Protein AF-A0A536ASE6-F1 (afdb_monomer_lite)

Sequence (1223 aa):
MPQPWWRSAVFYQVYVRSFADSNDDGIGDLAGITSKLGYIRDLGVDAIWLTPFYPSPQKDHGYDVADYFGVNPEYGTLEDFDHLLGRAHDLRLKVLVDIVPNHTSDQHEWFQAAISSADDEYRARYHFADPKADGAPPNNWTSSFGGPAWSPEPNGKQWYLHLFAPEQPDLNWWHPEVPKEFERILKFWLDRGTDGFRIDVGSALFKRKDLADRPLVGDRITGAARFDSAFGIIDQPQLHDVYRSWRRIANEYQPDRVLVGEIFDPRRHAKYIVPDQLHMAFALIHTQWEAGQWRRSIEVMQEALRGPGAEPTWTLANHDVVRPVTRLGGGSLGRARARAALLLLLGLPGQVFLYQGEELGLEEVDVPDDKRQDPVFFHTNGRQPGRDGCRVPLPWRRGQPHAGFSAAEPWLPMPASWDGLAVDVQAGSAASMLGHFRRALAARRELGGRLPGRIEWLEVGPAVTAYRRGPLEVVCNFGRRQARLRMDGRLLMGSDPLVSSSHGRLHLPASSAAWLYPVARPFSPALTPAVAQGMSPFSPRYINRELSRLDFDERVLAMAEDPKLPLLERVRFLAIFSQNLDDFFQVRVAGLKEQVLAAVAVASPDGMSPLDQLKAIRSRVEGLVERQVGIYKRDILPALGQSGITIVRGEEVSKKELSQLHTVFREQIFPVLTPLAVDPGHPFPYMSHLSLNLAVIVRDPQRKQQRFARVKVPPVLPRFIPLIEGERYVPLEDVIALHLTALFAGMDIVTQSPFRVTRDGDLDDVDSDAEDLLAAIQTELRRRRRHARVVRLEVDPGMSAEVLELLTRELELQPPDIYQVDGLLDIGSLHFFSQLDRPDLKEEPWTPTTQPRLRGIAAEVPDLFAVLRAGDIIAHHPYDSFATSVEAFIDHASSDPEVLAIKQTLYRTSGNASPIVRALIRAAERGKQVVALVEIKARGDEQANIGWARALEEANVHVVYGLLGLKTHAKVTLVVRREGGHIQHYLHVGTGNYNPNTARIYEDVSLLSADSDLGADVTELFNLLTGYSRQSRYRKLLVAPTNLRSGITQLIEREAVVGGRIIIKVNNLIDQEIIDALYDASQSGAHIDLLVRSMCSLRPGVPGLSDRIRVRSIVGQFLEHSRIFSFGNAGRPEYYLGSSDLMPRNLDRRVEAVVPVTDPRLRVRLQQILDVSLADDVLAWDLGPDGAWHKVPTVRAINSHARFKELALESAHGNGLSGVPHI

Foldseek 3Di:
DDDAPAWAFEEEEDAQQFEFPDPQPQGHALVRLLVCLVVVLLLQGQEYEYEAQAQAPCLVYRLQHQDLLWGHVSHPTPVSVLSSCVSCVVSNYAYAYADRQFFHFCNHPLNVQLLVDVPGPSVLQFDKDAADPVLHAPADDAAPLGDHQWDARPVRGIIFGHNHDPRTTTTALVDVVSLVVVLVSLCSVVVSPHQEYEYPPLFANHFDPVQYYFDWDQDPPPRDTDGDPVPDRTNDLVSQVSQLVVLVSQVVDPPGHFYEYADEDLLCVLVACDPRGHQAYEYDQLFELFQVSVVVRLVSNCVSQVAPNHAYEYENDELFDFQQLARHPHDPLSLLLLLQVLLVRLVAGTYYYYYPCSLLSDGFDPFPLVLDSASSCVNVVNPDSGRVSSSHHAQAAAPAVQNNRRPDNHSTHDDNVCSCSHPVNQVVDCLGSNVSSSLSSVVSVVCVVPWDNDWAWDPQDRQKTWIDTPQKIKIFGSDQAKGKGQAQFAWPDKSDPPFHDDPRITTAGHSMMTIGGHDDPDDDPDDDPPPPVFDDPPFFQWDDQLVLQLLLLVLLLVCLVDPVAFLLVSLQSLLVSLVSVLVSLQFVLQLLVVCVVVVRQDADNRRHGSVRVLVVVLVSVQVVLVSSLCSVPPPNQVVLVVVLAHEDFLVRQDPVQLVVLVVCCVPPNVVPKDKQWDDPVGHDDDDDAFWKKKWWWKAQPVVRDITTIIITQDPVDQQWPATPPRSYTYGSVRSCVSCVCVVVPNIHTPDMWMKTWHFHDPVLDNPPPDPPVSVVVVVVVVVVDPDTATQAMETEPPDDPVVVVVCCVSRVHDPSRYHHRPDDPSSSSSNVVSPDPCPVRHDDQDDAFAQLLLPPVVPDDDDVVVSQVVHKDKDKFPNHACCSPVLSVLQSLLPDPQWAEKEWEADDEDPPDGSNLVSQLSSLLSPHAAEYAQACSHPPCNVVSVVSLVSCVVSVHHYAHWDPQFAAQWGKMWIWGDDPNDIWIKMKGKQDHSYNVLRSFATIMMMIHRDPQVNVQVVVVVCVGHHPDPDQDGPFKQKPQRCNVVVLLVLLLLQLAAAKEKEKEAQEADAPSNLQSQQSSVLRHYAYEYAHAGGGTRQACRPNGHVRYWYKYFDDRHHYRWIKIWICNVPPIKIKTWHADNDPCRHYRYTIIMGIDDPPVVVVVSVVLRVLSVPDQPRMWIQHNSRRIGRRHDDPNRDSVVVSSVQSVCSSVVNPPPDDDPD

Radius of gyration: 36.79 Å; chains: 1; bounding box: 86×88×112 Å

pLDDT: mean 88.11, std 14.67, range [24.47, 98.81]

Structure (mmCIF, N/CA/C/O backbone):
data_AF-A0A536ASE6-F1
#
_entry.id   AF-A0A536ASE6-F1
#
loop_
_atom_site.group_PDB
_atom_site.id
_atom_site.type_symbol
_atom_site.label_atom_id
_atom_site.label_alt_id
_atom_site.label_comp_id
_atom_site.label_asym_id
_atom_site.label_entity_id
_atom_site.label_seq_id
_atom_site.pdbx_PDB_ins_code
_atom_site.Cartn_x
_atom_site.Cartn_y
_atom_site.Cartn_z
_atom_site.occupancy
_atom_site.B_iso_or_equiv
_atom_site.auth_seq_id
_atom_site.auth_comp_id
_atom_site.auth_asym_id
_atom_site.auth_atom_id
_atom_site.pdbx_PDB_model_num
ATOM 1 N N . MET A 1 1 ? -24.847 -5.979 -2.369 1.00 33.22 1 MET A N 1
ATOM 2 C CA . MET A 1 1 ? -25.451 -4.910 -3.197 1.00 33.22 1 MET A CA 1
ATOM 3 C C . MET A 1 1 ? -25.182 -5.217 -4.666 1.00 33.22 1 MET A C 1
ATOM 5 O O . MET A 1 1 ? -24.164 -5.855 -4.923 1.00 33.22 1 MET A O 1
ATOM 9 N N . PRO A 1 2 ? -26.061 -4.835 -5.610 1.00 43.56 2 PRO A N 1
ATOM 10 C CA . PRO A 1 2 ? -25.761 -4.922 -7.041 1.00 43.56 2 PRO A CA 1
ATOM 11 C C . PRO A 1 2 ? -24.514 -4.091 -7.391 1.00 43.56 2 PRO A C 1
ATOM 13 O O . PRO A 1 2 ? -24.225 -3.090 -6.739 1.00 43.56 2 PRO A O 1
ATOM 16 N N . GLN A 1 3 ? -23.748 -4.539 -8.385 1.00 66.81 3 GLN A N 1
ATOM 17 C CA . GLN A 1 3 ? -22.557 -3.839 -8.876 1.00 66.81 3 GLN A CA 1
ATOM 18 C C . GLN A 1 3 ? -22.966 -2.491 -9.513 1.00 66.81 3 GLN A C 1
ATOM 20 O O . GLN A 1 3 ? -23.969 -2.475 -10.231 1.00 66.81 3 GLN A O 1
ATOM 25 N N . PRO A 1 4 ? -22.221 -1.382 -9.304 1.00 84.50 4 PRO A N 1
ATOM 26 C CA . PRO A 1 4 ? -22.523 -0.104 -9.954 1.00 84.50 4 PRO A CA 1
ATOM 27 C C . PRO A 1 4 ? -22.568 -0.245 -11.480 1.00 84.50 4 PRO A C 1
ATOM 29 O O . PRO A 1 4 ? -21.709 -0.921 -12.058 1.00 84.50 4 PRO A O 1
ATOM 32 N N . TRP A 1 5 ? -23.545 0.407 -12.124 1.00 89.00 5 TRP A N 1
ATOM 33 C CA . TRP A 1 5 ? -23.868 0.216 -13.550 1.00 89.00 5 TRP A CA 1
ATOM 34 C C . TRP A 1 5 ? -22.670 0.443 -14.477 1.00 89.00 5 TRP A C 1
ATOM 36 O O . TRP A 1 5 ? -22.518 -0.223 -15.496 1.00 89.00 5 TRP A O 1
ATOM 46 N N . TRP A 1 6 ? -21.787 1.359 -14.092 1.00 89.94 6 TRP A N 1
ATOM 47 C CA . TRP A 1 6 ? -20.685 1.825 -14.913 1.00 89.94 6 TRP A CA 1
ATOM 48 C C . TRP A 1 6 ? -19.453 0.921 -14.884 1.00 89.94 6 TRP A C 1
ATOM 50 O O . TRP A 1 6 ? -18.586 1.072 -15.736 1.00 89.94 6 TRP A O 1
ATOM 60 N N . ARG A 1 7 ? -19.331 -0.033 -13.947 1.00 86.06 7 ARG A N 1
ATOM 61 C CA . ARG A 1 7 ? -18.065 -0.770 -13.741 1.00 86.06 7 ARG A CA 1
ATOM 62 C C . ARG A 1 7 ? -17.598 -1.583 -14.946 1.00 86.06 7 ARG A C 1
ATOM 64 O O . ARG A 1 7 ? -16.398 -1.755 -15.115 1.00 86.06 7 ARG A O 1
ATOM 71 N N . SER A 1 8 ? -18.524 -2.068 -15.767 1.00 87.12 8 SER A N 1
ATOM 72 C CA . SER A 1 8 ? -18.218 -2.837 -16.983 1.00 87.12 8 SER A CA 1
ATOM 73 C C . SER A 1 8 ? -18.832 -2.237 -18.250 1.00 87.12 8 SER A C 1
ATOM 75 O O . SER A 1 8 ? -18.813 -2.884 -19.300 1.00 87.12 8 SER A O 1
ATOM 77 N N . ALA A 1 9 ? -19.352 -1.011 -18.138 1.00 92.56 9 ALA A N 1
ATOM 78 C CA . ALA A 1 9 ? -20.128 -0.357 -19.176 1.00 92.56 9 ALA A CA 1
ATOM 79 C C . ALA A 1 9 ? -19.292 -0.040 -20.421 1.00 92.56 9 ALA A C 1
ATOM 81 O O . ALA A 1 9 ? -18.088 0.242 -20.346 1.00 92.56 9 ALA A O 1
ATOM 82 N N . VAL A 1 10 ? -19.966 -0.065 -21.567 1.00 96.25 10 VAL A N 1
ATOM 83 C CA . VAL A 1 10 ? -19.456 0.433 -22.839 1.00 96.25 10 VAL A CA 1
ATOM 84 C C . VAL A 1 10 ? -20.114 1.773 -23.151 1.00 96.25 10 VAL A C 1
ATOM 86 O O . VAL A 1 10 ? -21.337 1.870 -23.249 1.00 96.25 10 VAL A O 1
ATOM 89 N N . PHE A 1 11 ? -19.288 2.796 -23.326 1.00 97.62 11 PHE A N 1
ATOM 90 C CA . PHE A 1 11 ? -19.679 4.159 -23.656 1.00 97.62 11 PHE A CA 1
ATOM 91 C C . PHE A 1 11 ? -19.468 4.416 -25.146 1.00 97.62 11 PHE A C 1
ATOM 93 O O . PHE A 1 11 ? -18.468 3.983 -25.722 1.00 97.62 11 PHE A O 1
ATOM 100 N N . TYR A 1 12 ? -20.388 5.149 -25.758 1.00 98.25 12 TYR A N 1
ATOM 101 C CA . TYR A 1 12 ? -20.308 5.576 -27.147 1.00 98.25 12 TYR A CA 1
ATOM 102 C C . TYR A 1 12 ? -20.241 7.097 -27.222 1.00 98.25 12 TYR A C 1
ATOM 104 O O . TYR A 1 12 ? -21.180 7.795 -26.840 1.00 98.25 12 TYR A O 1
ATOM 112 N N . GLN A 1 13 ? -19.114 7.618 -27.686 1.00 98.06 13 GLN A N 1
ATOM 113 C CA . GLN A 1 13 ? -18.929 9.043 -27.867 1.00 98.06 13 GLN A CA 1
ATOM 114 C C . GLN A 1 13 ? -19.616 9.518 -29.145 1.00 98.06 13 GLN A C 1
ATOM 116 O O . GLN A 1 13 ? -19.343 9.020 -30.239 1.00 98.06 13 GLN A O 1
ATOM 121 N N . VAL A 1 14 ? -20.447 10.540 -28.978 1.00 98.31 14 VAL A N 1
ATOM 122 C CA . VAL A 1 14 ? -21.184 11.236 -30.022 1.00 98.31 14 VAL A CA 1
ATOM 123 C C . VAL A 1 14 ? -20.582 12.628 -30.188 1.00 98.31 14 VAL A C 1
ATOM 125 O O . VAL A 1 14 ? -20.617 13.441 -29.265 1.00 98.31 14 VAL A O 1
ATOM 128 N N . TYR A 1 15 ? -20.037 12.894 -31.372 1.00 97.81 15 TYR A N 1
ATOM 129 C CA . TYR A 1 15 ? -19.645 14.234 -31.792 1.00 97.81 15 TYR A CA 1
ATOM 130 C C . TYR A 1 15 ? -20.871 14.910 -32.396 1.00 97.81 15 TYR A C 1
ATOM 132 O O . TYR A 1 15 ? -21.247 14.583 -33.526 1.00 97.81 15 TYR A O 1
ATOM 140 N N . VAL A 1 16 ? -21.518 15.791 -31.625 1.00 97.69 16 VAL A N 1
ATOM 141 C CA . VAL A 1 16 ? -22.874 16.306 -31.908 1.00 97.69 16 VAL A CA 1
ATOM 142 C C . VAL A 1 16 ? -22.997 16.793 -33.352 1.00 97.69 16 VAL A C 1
ATOM 144 O O . VAL A 1 16 ? -23.796 16.243 -34.110 1.00 97.69 16 VAL A O 1
ATOM 147 N N . ARG A 1 17 ? -22.077 17.672 -33.771 1.00 96.62 17 ARG A N 1
ATOM 148 C CA . ARG A 1 17 ? -22.006 18.280 -35.109 1.00 96.62 17 ARG A CA 1
ATOM 149 C C . ARG A 1 17 ? -21.955 17.288 -36.279 1.00 96.62 17 ARG A C 1
ATOM 151 O O . ARG A 1 17 ? -22.240 17.656 -37.412 1.00 96.62 17 ARG A O 1
ATOM 158 N N . SER A 1 18 ? -21.564 16.040 -36.036 1.00 97.50 18 SER A N 1
ATOM 159 C CA . SER A 1 18 ? -21.245 15.059 -37.085 1.00 97.50 18 SER A CA 1
ATOM 160 C C . SER A 1 18 ? -22.015 13.758 -36.971 1.00 97.50 18 SER A C 1
ATOM 162 O O . SER A 1 18 ? -21.782 12.830 -37.748 1.00 97.50 18 SER A O 1
ATOM 164 N N . PHE A 1 19 ? -22.899 13.635 -35.985 1.00 98.12 19 PHE A N 1
ATOM 165 C CA . PHE A 1 19 ? -23.589 12.379 -35.758 1.00 98.12 19 PHE A CA 1
ATOM 166 C C . PHE A 1 19 ? -24.800 12.217 -36.674 1.00 98.12 19 PHE A C 1
ATOM 168 O O . PHE A 1 19 ? -24.831 11.288 -37.479 1.00 98.12 19 PHE A O 1
ATOM 175 N N . ALA A 1 20 ? -25.782 13.111 -36.579 1.00 97.88 20 ALA A N 1
ATOM 176 C CA . ALA A 1 20 ? -26.955 13.130 -37.444 1.00 97.88 20 ALA A CA 1
ATOM 177 C C . ALA A 1 20 ? -27.585 14.525 -37.439 1.00 97.88 20 ALA A C 1
ATOM 179 O O . ALA A 1 20 ? -27.753 15.103 -36.369 1.00 97.88 20 ALA A O 1
ATOM 180 N N . ASP A 1 21 ? -27.938 15.008 -38.621 1.00 98.00 21 ASP A N 1
ATOM 181 C CA . ASP A 1 21 ? -28.637 16.270 -38.860 1.00 98.00 21 ASP A CA 1
ATOM 182 C C . ASP A 1 21 ? -30.141 15.972 -39.035 1.00 98.00 21 ASP A C 1
ATOM 184 O O . ASP A 1 21 ? -30.513 15.014 -39.725 1.00 98.00 21 ASP A O 1
ATOM 188 N N . SER A 1 22 ? -31.003 16.704 -38.322 1.00 97.12 22 SER A N 1
ATOM 189 C CA . SER A 1 22 ? -32.460 16.527 -38.385 1.00 97.12 22 SER A CA 1
ATOM 190 C C . SER A 1 22 ? -33.193 17.601 -39.184 1.00 97.12 22 SER A C 1
ATOM 192 O O . SER A 1 22 ? -34.360 17.388 -39.530 1.00 97.12 22 SER A O 1
ATOM 194 N N . ASN A 1 23 ? -32.540 18.730 -39.461 1.00 96.19 23 ASN A N 1
ATOM 195 C CA . ASN A 1 23 ? -33.134 19.906 -40.092 1.00 96.19 23 ASN A CA 1
ATOM 196 C C . ASN A 1 23 ? -32.559 20.190 -41.500 1.00 96.19 23 ASN A C 1
ATOM 198 O O . ASN A 1 23 ? -33.035 21.111 -42.166 1.00 96.19 23 ASN A O 1
ATOM 202 N N . ASP A 1 24 ? -31.611 19.363 -41.955 1.00 96.75 24 ASP A N 1
ATOM 203 C CA . ASP A 1 24 ? -30.935 19.422 -43.251 1.00 96.75 24 ASP A CA 1
ATOM 204 C C . ASP A 1 24 ? -30.101 20.707 -43.470 1.00 96.75 24 ASP A C 1
ATOM 206 O O . ASP A 1 24 ? -29.976 21.178 -44.605 1.00 96.75 24 ASP A O 1
ATOM 210 N N . ASP A 1 25 ? -29.519 21.289 -42.416 1.00 96.69 25 ASP A N 1
ATOM 211 C CA . ASP A 1 25 ? -28.651 22.476 -42.507 1.00 96.69 25 ASP A CA 1
ATOM 212 C C . ASP A 1 25 ? -27.150 22.164 -42.695 1.00 96.69 25 ASP A C 1
ATOM 214 O O . ASP A 1 25 ? -26.345 23.067 -42.942 1.00 96.69 25 ASP A O 1
ATOM 218 N N . GLY A 1 26 ? -26.775 20.883 -42.656 1.00 96.81 26 GLY A N 1
ATOM 219 C CA . GLY A 1 26 ? -25.403 20.398 -42.808 1.00 96.81 26 GLY A CA 1
ATOM 220 C C . GLY A 1 26 ? -24.666 20.208 -41.477 1.00 96.81 26 GLY A C 1
ATOM 221 O O . GLY A 1 26 ? -23.475 19.858 -41.483 1.00 96.81 26 GLY A O 1
ATOM 222 N N . ILE A 1 27 ? -25.344 20.406 -40.345 1.00 97.31 27 ILE A N 1
ATOM 223 C CA . ILE A 1 27 ? -24.813 20.337 -38.985 1.00 97.31 27 ILE A CA 1
ATOM 224 C C . ILE A 1 27 ? -25.643 19.336 -38.168 1.00 97.31 27 ILE A C 1
ATOM 226 O O . ILE A 1 27 ? -26.863 19.320 -38.185 1.00 97.31 27 ILE A O 1
ATOM 230 N N . GLY A 1 28 ? -24.969 18.443 -37.443 1.00 97.88 28 GLY A N 1
ATOM 231 C CA . GLY A 1 28 ? -25.650 17.503 -36.554 1.00 97.88 28 GLY A CA 1
ATOM 232 C C . GLY A 1 28 ? -26.186 18.174 -35.287 1.00 97.88 28 GLY A C 1
ATOM 233 O O . GLY A 1 28 ? -25.511 19.024 -34.708 1.00 97.88 28 GLY A O 1
ATOM 234 N N . ASP A 1 29 ? -27.359 17.738 -34.825 1.00 98.44 29 ASP A N 1
ATOM 235 C CA . ASP A 1 29 ? -28.115 18.377 -33.741 1.00 98.44 29 ASP A CA 1
ATOM 236 C C . ASP A 1 29 ? -28.687 17.352 -32.724 1.00 98.44 29 ASP A C 1
ATOM 238 O O . ASP A 1 29 ? -28.606 16.126 -32.905 1.00 98.44 29 ASP A O 1
ATOM 242 N N . LEU A 1 30 ? -29.256 17.833 -31.608 1.00 98.56 30 LEU A N 1
ATOM 243 C CA . LEU A 1 30 ? -29.790 16.969 -30.541 1.00 98.56 30 LEU A CA 1
ATOM 244 C C . LEU A 1 30 ? -31.005 16.133 -30.990 1.00 98.56 30 LEU A C 1
ATOM 246 O O . LEU A 1 30 ? -31.155 14.974 -30.576 1.00 98.56 30 LEU A O 1
ATOM 250 N N . ALA A 1 31 ? -31.866 16.663 -31.858 1.00 98.44 31 ALA A N 1
ATOM 251 C CA . ALA A 1 31 ? -33.011 15.928 -32.394 1.00 98.44 31 ALA A CA 1
ATOM 252 C C . ALA A 1 31 ? -32.559 14.817 -33.363 1.00 98.44 31 ALA A C 1
ATOM 254 O O . ALA A 1 31 ? -33.082 13.694 -33.335 1.00 98.44 31 ALA A O 1
ATOM 255 N N . GLY A 1 32 ? -31.507 15.074 -34.136 1.00 98.31 32 GLY A N 1
ATOM 256 C CA . GLY A 1 32 ? -30.816 14.134 -35.001 1.00 98.31 32 GLY A CA 1
ATOM 257 C C . GLY A 1 32 ? -30.250 12.973 -34.197 1.00 98.31 32 GLY A C 1
ATOM 258 O O . GLY A 1 32 ? -30.554 11.815 -34.505 1.00 98.31 32 GLY A O 1
ATOM 259 N N . ILE A 1 33 ? -29.535 13.253 -33.101 1.00 98.62 33 ILE A N 1
ATOM 260 C CA . ILE A 1 33 ? -29.068 12.220 -32.160 1.00 98.62 33 ILE A CA 1
ATOM 261 C C . ILE A 1 33 ? -30.246 11.404 -31.625 1.00 98.62 33 ILE A C 1
ATOM 263 O O . ILE A 1 33 ? -30.219 10.168 -31.683 1.00 98.62 33 ILE A O 1
ATOM 267 N N . THR A 1 34 ? -31.306 12.077 -31.171 1.00 98.69 34 THR A N 1
ATOM 268 C CA . THR A 1 34 ? -32.512 11.437 -30.627 1.00 98.69 34 THR A CA 1
ATOM 269 C C . THR A 1 34 ? -33.127 10.448 -31.621 1.00 98.69 34 THR A C 1
ATOM 271 O O . THR A 1 34 ? -33.456 9.314 -31.254 1.00 98.69 34 THR A O 1
ATOM 274 N N . SER A 1 35 ? -33.201 10.821 -32.904 1.00 97.88 35 SER A N 1
ATOM 275 C CA . SER A 1 35 ? -33.730 9.970 -33.980 1.00 97.88 35 SER A CA 1
ATOM 276 C C . SER A 1 35 ? -32.923 8.678 -34.194 1.00 97.88 35 SER A C 1
ATOM 278 O O . SER A 1 35 ? -33.458 7.670 -34.669 1.00 97.88 35 SER A O 1
ATOM 280 N N . LYS A 1 36 ? -31.638 8.675 -33.815 1.00 98.00 36 LYS A N 1
ATOM 281 C CA . LYS A 1 36 ? -30.707 7.553 -34.002 1.00 98.00 36 LYS A CA 1
ATOM 282 C C . LYS A 1 36 ? -30.393 6.790 -32.714 1.00 98.00 36 LYS A C 1
ATOM 284 O O . LYS A 1 36 ? -29.661 5.803 -32.776 1.00 98.00 36 LYS A O 1
ATOM 289 N N . LEU A 1 37 ? -30.983 7.126 -31.564 1.00 98.38 37 LEU A N 1
ATOM 290 C CA . LEU A 1 37 ? -30.761 6.371 -30.317 1.00 98.38 37 LEU A CA 1
ATOM 291 C C . LEU A 1 37 ? -31.118 4.878 -30.446 1.00 98.38 37 LEU A C 1
ATOM 293 O O . LEU A 1 37 ? -30.489 4.027 -29.818 1.00 98.38 37 LEU A O 1
ATOM 297 N N . GLY A 1 38 ? -32.076 4.532 -31.315 1.00 97.06 38 GLY A N 1
ATOM 298 C CA . GLY A 1 38 ? -32.379 3.136 -31.650 1.00 97.06 38 GLY A CA 1
ATOM 299 C C . GLY A 1 38 ? -31.190 2.392 -32.272 1.00 97.06 38 GLY A C 1
ATOM 300 O O . GLY A 1 38 ? -30.935 1.246 -31.910 1.00 97.06 38 GLY A O 1
ATOM 301 N N . TYR A 1 39 ? -30.419 3.057 -33.140 1.00 96.88 39 TYR A N 1
ATOM 302 C CA . TYR A 1 39 ? -29.191 2.504 -33.718 1.00 96.88 39 TYR A CA 1
ATOM 303 C C . TYR A 1 39 ? -28.119 2.269 -32.648 1.00 96.88 39 TYR A C 1
ATOM 305 O O . TYR A 1 39 ? -27.517 1.196 -32.624 1.00 96.88 39 TYR A O 1
ATOM 313 N N . ILE A 1 40 ? -27.928 3.230 -31.738 1.00 97.38 40 ILE A N 1
ATOM 314 C CA . ILE A 1 40 ? -26.958 3.126 -30.637 1.00 97.38 40 ILE A CA 1
ATOM 315 C C . ILE A 1 40 ? -27.329 1.973 -29.695 1.00 97.38 40 ILE A C 1
ATOM 317 O O . ILE A 1 40 ? -26.489 1.133 -29.375 1.00 97.38 40 ILE A O 1
ATOM 321 N N . ARG A 1 41 ? -28.606 1.857 -29.313 1.00 96.00 41 ARG A N 1
ATOM 322 C CA . ARG A 1 41 ? -29.107 0.705 -28.549 1.00 96.00 41 ARG A CA 1
ATOM 323 C C . ARG A 1 41 ? -28.798 -0.614 -29.262 1.00 96.00 41 ARG A C 1
ATOM 325 O O . ARG A 1 41 ? -28.340 -1.562 -28.629 1.00 96.00 41 ARG A O 1
ATOM 332 N N . ASP A 1 42 ? -29.032 -0.681 -30.573 1.00 94.50 42 ASP A N 1
ATOM 333 C CA . ASP A 1 42 ? -28.801 -1.889 -31.375 1.00 94.50 42 ASP A CA 1
ATOM 334 C C . ASP A 1 42 ? -27.313 -2.209 -31.579 1.00 94.50 42 ASP A C 1
ATOM 336 O O . ASP A 1 42 ? -26.967 -3.341 -31.924 1.00 94.50 42 ASP A O 1
ATOM 340 N N . LEU A 1 43 ? -26.419 -1.239 -31.372 1.00 95.69 43 LEU A N 1
ATOM 341 C CA . LEU A 1 43 ? -24.980 -1.483 -31.282 1.00 95.69 43 LEU A CA 1
ATOM 342 C C . LEU A 1 43 ? -24.635 -2.283 -30.014 1.00 95.69 43 LEU A C 1
ATOM 344 O O . LEU A 1 43 ? -23.729 -3.115 -30.048 1.00 95.69 43 LEU A O 1
ATOM 348 N N . GLY A 1 44 ? -25.408 -2.099 -28.939 1.00 94.38 44 GLY A N 1
ATOM 349 C CA . GLY A 1 44 ? -25.269 -2.828 -27.677 1.00 94.38 44 GLY A CA 1
ATOM 350 C C . GLY A 1 44 ? -24.391 -2.127 -26.641 1.00 94.38 44 GLY A C 1
ATOM 351 O O . GLY A 1 44 ? -23.769 -2.813 -25.833 1.00 94.38 44 GLY A O 1
ATOM 352 N N . VAL A 1 45 ? -24.318 -0.795 -26.690 1.00 96.62 45 VAL A N 1
ATOM 353 C CA . VAL A 1 45 ? -23.635 0.039 -25.686 1.00 96.62 45 VAL A CA 1
ATOM 354 C C . VAL A 1 45 ? -24.571 0.379 -24.522 1.00 96.62 45 VAL A C 1
ATOM 356 O O . VAL A 1 45 ? -25.789 0.254 -24.646 1.00 96.62 45 VAL A O 1
ATOM 359 N N . ASP A 1 46 ? -24.004 0.814 -23.399 1.00 96.31 46 ASP A N 1
ATOM 360 C CA . ASP A 1 46 ? -24.740 1.106 -22.162 1.00 96.31 46 ASP A CA 1
ATOM 361 C C . ASP A 1 46 ? -24.963 2.613 -21.951 1.00 96.31 46 ASP A C 1
ATOM 363 O O . ASP A 1 46 ? -25.894 3.025 -21.257 1.00 96.31 46 ASP A O 1
ATOM 367 N N . ALA A 1 47 ? -24.102 3.447 -22.538 1.00 97.56 47 ALA A N 1
ATOM 368 C CA . ALA A 1 47 ? -24.096 4.888 -22.328 1.00 97.56 47 ALA A CA 1
ATOM 369 C C . ALA A 1 47 ? -23.642 5.653 -23.574 1.00 97.56 47 ALA A C 1
ATOM 371 O O . ALA A 1 47 ? -22.843 5.146 -24.362 1.00 97.56 47 ALA A O 1
ATOM 372 N N . ILE A 1 48 ? -24.097 6.897 -23.706 1.00 98.19 48 ILE A N 1
ATOM 373 C CA . ILE A 1 48 ? -23.578 7.877 -24.659 1.00 98.19 48 ILE A CA 1
ATOM 374 C C . ILE A 1 48 ? -22.864 9.008 -23.925 1.00 98.19 48 ILE A C 1
ATOM 376 O O . ILE A 1 48 ? -23.283 9.417 -22.844 1.00 98.19 48 ILE A O 1
ATOM 380 N N . TRP A 1 49 ? -21.788 9.509 -24.521 1.00 96.88 49 TRP A N 1
ATOM 381 C CA . TRP A 1 49 ? -21.103 10.730 -24.104 1.00 96.88 49 TRP A CA 1
ATOM 382 C C . TRP A 1 49 ? -21.208 11.748 -25.238 1.00 96.88 49 TRP A C 1
ATOM 384 O O . TRP A 1 49 ? -20.728 11.485 -26.339 1.00 96.88 49 TRP A O 1
ATOM 394 N N . LEU A 1 50 ? -21.847 12.884 -24.969 1.00 98.12 50 LEU A N 1
ATOM 395 C CA . LEU A 1 50 ? -21.976 13.993 -25.912 1.00 98.12 50 LEU A CA 1
ATOM 396 C C . LEU A 1 50 ? -20.787 14.946 -25.760 1.00 98.12 50 LEU A C 1
ATOM 398 O O . LEU A 1 50 ? -20.478 15.340 -24.635 1.00 98.12 50 LEU A O 1
ATOM 402 N N . THR A 1 51 ? -20.148 15.335 -26.867 1.00 97.12 51 THR A N 1
ATOM 403 C CA . THR A 1 51 ? -19.228 16.490 -26.883 1.00 97.12 51 THR A CA 1
ATOM 404 C C . THR A 1 51 ? -19.958 17.784 -26.498 1.00 97.12 51 THR A C 1
ATOM 406 O O . THR A 1 51 ? -21.191 17.799 -26.537 1.00 97.12 51 THR A O 1
ATOM 409 N N . PRO A 1 52 ? -19.246 18.868 -26.130 1.00 96.75 52 PRO A N 1
ATOM 410 C CA . PRO A 1 52 ? -19.875 20.115 -25.717 1.00 96.75 52 PRO A CA 1
ATOM 411 C C . PRO A 1 52 ? -20.906 20.609 -26.736 1.00 96.75 52 PRO A C 1
ATOM 413 O O . PRO A 1 52 ? -20.632 20.695 -27.932 1.00 96.75 52 PRO A O 1
ATOM 416 N N . PHE A 1 53 ? -22.098 20.931 -26.244 1.00 97.19 53 PHE A N 1
ATOM 417 C CA . PHE A 1 53 ? -23.213 21.464 -27.034 1.00 97.19 53 PHE A CA 1
ATOM 418 C C . PHE A 1 53 ? -23.712 22.803 -26.481 1.00 97.19 53 PHE A C 1
ATOM 420 O O . PHE A 1 53 ? -24.815 23.243 -26.794 1.00 97.19 53 PHE A O 1
ATOM 427 N N . TYR A 1 54 ? -22.911 23.438 -25.631 1.00 97.56 54 TYR A N 1
ATOM 428 C CA . TYR A 1 54 ? -23.218 24.707 -24.989 1.00 97.56 54 TYR A CA 1
ATOM 429 C C . TYR A 1 54 ? -23.179 25.878 -25.983 1.00 97.56 54 TYR A C 1
ATOM 431 O O . TYR A 1 54 ? -22.476 25.796 -26.998 1.00 97.56 54 TYR A O 1
ATOM 439 N N . PRO A 1 55 ? -23.876 26.993 -25.697 1.00 98.31 55 PRO A N 1
ATOM 440 C CA . PRO A 1 55 ? -23.655 28.257 -26.380 1.00 98.31 55 PRO A CA 1
ATOM 441 C C . PRO A 1 55 ? -22.162 28.581 -26.465 1.00 98.31 55 PRO A C 1
ATOM 443 O O . PRO A 1 55 ? -21.447 28.634 -25.464 1.00 98.31 55 PRO A O 1
ATOM 446 N N . SER A 1 56 ? -21.696 28.748 -27.695 1.00 97.00 56 SER A N 1
ATOM 447 C CA . SER A 1 56 ? -20.290 28.856 -28.065 1.00 97.00 56 SER A CA 1
ATOM 448 C C . SER A 1 56 ? -20.199 29.557 -29.422 1.00 97.00 56 SER A C 1
ATOM 450 O O . SER A 1 56 ? -21.060 29.305 -30.275 1.00 97.00 56 SER A O 1
ATOM 452 N N . PRO A 1 57 ? -19.177 30.398 -29.660 1.00 95.88 57 PRO A N 1
ATOM 453 C CA . PRO A 1 57 ? -18.899 30.950 -30.980 1.00 95.88 57 PRO A CA 1
ATOM 454 C C . PRO A 1 57 ? -18.255 29.945 -31.952 1.00 95.88 57 PRO A C 1
ATOM 456 O O . PRO A 1 57 ? -17.911 30.335 -33.069 1.00 95.88 57 PRO A O 1
ATOM 459 N N . GLN A 1 58 ? -18.130 28.671 -31.557 1.00 93.94 58 GLN A N 1
ATOM 460 C CA . GLN A 1 58 ? -17.696 27.543 -32.386 1.00 93.94 58 GLN A CA 1
ATOM 461 C C . GLN A 1 58 ? -16.247 27.662 -32.893 1.00 93.94 58 GLN A C 1
ATOM 463 O O . GLN A 1 58 ? -15.911 27.125 -33.948 1.00 93.94 58 GLN A O 1
ATOM 468 N N . LYS A 1 59 ? -15.362 28.334 -32.147 1.00 93.69 59 LYS A N 1
ATOM 469 C CA . LYS A 1 59 ? -13.930 28.464 -32.480 1.00 93.69 59 LYS A CA 1
ATOM 470 C C . LYS A 1 59 ? -13.154 27.167 -32.287 1.00 93.69 59 LYS A C 1
ATOM 472 O O . LYS A 1 59 ? -12.224 26.899 -33.040 1.00 93.69 59 LYS A O 1
ATOM 477 N N . ASP A 1 60 ? -13.572 26.343 -31.333 1.00 93.12 60 ASP A N 1
ATOM 478 C CA . ASP A 1 60 ? -13.214 24.926 -31.254 1.00 93.12 60 ASP A CA 1
ATOM 479 C C . ASP A 1 60 ? -14.480 24.083 -31.076 1.00 93.12 60 ASP A C 1
ATOM 481 O O . ASP A 1 60 ? -14.561 23.201 -30.224 1.00 93.12 60 ASP A O 1
ATOM 485 N N . HIS A 1 61 ? -15.498 24.379 -31.888 1.00 91.81 61 HIS A N 1
ATOM 486 C CA . HIS A 1 61 ? -16.690 23.547 -32.056 1.00 91.81 61 HIS A CA 1
ATOM 487 C C . HIS A 1 61 ? -17.407 23.158 -30.746 1.00 91.81 61 HIS A C 1
ATOM 489 O O . HIS A 1 61 ? -17.808 22.005 -30.565 1.00 91.81 61 HIS A O 1
ATOM 495 N N . GLY A 1 62 ? -17.541 24.116 -29.823 1.00 91.56 62 GLY A N 1
ATOM 496 C CA . GLY A 1 62 ? -18.240 23.951 -28.548 1.00 91.56 62 GLY A CA 1
ATOM 497 C C . GLY A 1 62 ? -17.325 23.923 -27.323 1.00 91.56 62 GLY A C 1
ATOM 498 O O . GLY A 1 62 ? -17.826 24.069 -26.209 1.00 91.56 62 GLY A O 1
ATOM 499 N N . TYR A 1 63 ? -16.006 23.769 -27.497 1.00 95.31 63 TYR A N 1
ATOM 500 C CA . TYR A 1 63 ? -15.052 23.800 -26.379 1.00 95.31 63 TYR A CA 1
ATOM 501 C C . TYR A 1 63 ? -14.780 25.227 -25.869 1.00 95.31 63 TYR A C 1
ATOM 503 O O . TYR A 1 63 ? -14.476 25.432 -24.702 1.00 95.31 63 TYR A O 1
ATOM 511 N N . ASP A 1 64 ? -14.973 26.245 -26.699 1.00 96.12 64 ASP A N 1
ATOM 512 C CA . ASP A 1 64 ? -15.029 27.655 -26.317 1.00 96.12 64 ASP A CA 1
ATOM 513 C C . ASP A 1 64 ? -16.427 28.016 -25.773 1.00 96.12 64 ASP A C 1
ATOM 515 O O . ASP A 1 64 ? -17.265 28.570 -26.483 1.00 96.12 64 ASP A O 1
ATOM 519 N N . VAL A 1 65 ? -16.711 27.671 -24.512 1.00 98.06 65 VAL A N 1
ATOM 520 C CA . VAL A 1 65 ? -18.048 27.839 -23.905 1.00 98.06 65 VAL A CA 1
ATOM 521 C C . VAL A 1 65 ? -18.313 29.288 -23.480 1.00 98.06 65 VAL A C 1
ATOM 523 O O . VAL A 1 65 ? -17.625 29.827 -22.610 1.00 98.06 65 VAL A O 1
ATOM 526 N N . ALA A 1 66 ? -19.342 29.910 -24.057 1.00 98.00 66 ALA A N 1
ATOM 527 C CA . ALA A 1 66 ? -19.789 31.263 -23.716 1.00 98.00 66 ALA A CA 1
ATOM 528 C C . ALA A 1 66 ? -20.875 31.285 -22.624 1.00 98.00 66 ALA A C 1
ATOM 530 O O . ALA A 1 66 ? -20.930 32.241 -21.855 1.00 98.00 66 ALA A O 1
ATOM 531 N N . ASP A 1 67 ? -21.700 30.237 -22.528 1.00 97.69 67 ASP A N 1
ATOM 532 C CA . ASP A 1 67 ? -22.683 30.042 -21.452 1.00 97.69 67 ASP A CA 1
ATOM 533 C C . ASP A 1 67 ? -22.854 28.545 -21.151 1.00 97.69 67 ASP A C 1
ATOM 535 O O . ASP A 1 67 ? -23.147 27.755 -22.040 1.00 97.69 67 ASP A O 1
ATOM 539 N N . TYR A 1 68 ? -22.692 28.146 -19.890 1.00 97.81 68 TYR A N 1
ATOM 540 C CA . TYR A 1 68 ? -22.776 26.749 -19.447 1.00 97.81 68 TYR A CA 1
ATOM 541 C C . TYR A 1 68 ? -24.202 26.254 -19.150 1.00 97.81 68 TYR A C 1
ATOM 543 O O . TYR A 1 68 ? -24.388 25.059 -18.898 1.00 97.81 68 TYR A O 1
ATOM 551 N N . PHE A 1 69 ? -25.202 27.141 -19.129 1.00 97.50 69 PHE A N 1
ATOM 552 C CA . PHE A 1 69 ? -26.582 26.825 -18.729 1.00 97.50 69 PHE A CA 1
ATOM 553 C C . PHE A 1 69 ? -27.546 26.656 -19.910 1.00 97.50 69 PHE A C 1
ATOM 555 O O . PHE A 1 69 ? -28.716 26.321 -19.707 1.00 97.50 69 PHE A O 1
ATOM 562 N N . GLY A 1 70 ? -27.075 26.873 -21.137 1.00 97.06 70 GLY A N 1
ATOM 563 C CA . GLY A 1 70 ? -27.870 26.761 -22.356 1.00 97.06 70 GLY A CA 1
ATOM 564 C C . GLY A 1 70 ? -27.479 25.587 -23.253 1.00 97.06 70 GLY A C 1
ATOM 565 O O . GLY A 1 70 ? -26.533 24.846 -22.991 1.00 97.06 70 GLY A O 1
ATOM 566 N N . VAL A 1 71 ? -28.197 25.478 -24.370 1.00 98.19 71 VAL A N 1
ATOM 567 C CA . VAL A 1 71 ? -27.828 24.671 -25.544 1.00 98.19 71 VAL A CA 1
ATOM 568 C C . VAL A 1 71 ? -27.526 25.635 -26.687 1.00 98.19 71 VAL A C 1
ATOM 570 O O . VAL A 1 71 ? -28.194 26.662 -26.817 1.00 98.19 71 VAL A O 1
ATOM 573 N N . ASN A 1 72 ? -26.493 25.346 -27.476 1.00 98.00 72 ASN A N 1
ATOM 574 C CA . ASN A 1 72 ? -26.142 26.152 -28.634 1.00 98.00 72 ASN A CA 1
ATOM 575 C C . ASN A 1 72 ? -27.318 26.166 -29.622 1.00 98.00 72 ASN A C 1
ATOM 577 O O . ASN A 1 72 ? -27.797 25.085 -29.967 1.00 98.00 72 ASN A O 1
ATOM 581 N N . PRO A 1 73 ? -27.749 27.335 -30.125 1.00 96.50 73 PRO A N 1
ATOM 582 C CA . PRO A 1 73 ? -28.831 27.405 -31.102 1.00 96.50 73 PRO A CA 1
ATOM 583 C C . PRO A 1 73 ? -28.603 26.566 -32.369 1.00 96.50 73 PRO A C 1
ATOM 585 O O . PRO A 1 73 ? -29.583 26.131 -32.962 1.00 96.50 73 PRO A O 1
ATOM 588 N N . GLU A 1 74 ? -27.348 26.302 -32.760 1.00 94.75 74 GLU A N 1
ATOM 589 C CA . GLU A 1 74 ? -27.025 25.388 -33.874 1.00 94.75 74 GLU A CA 1
ATOM 590 C C . GLU A 1 74 ? -27.364 23.916 -33.572 1.00 94.75 74 GLU A C 1
ATOM 592 O O . GLU A 1 74 ? -27.541 23.128 -34.490 1.00 94.75 74 GLU A O 1
ATOM 597 N N . TYR A 1 75 ? -27.455 23.524 -32.297 1.00 97.56 75 TYR A N 1
ATOM 598 C CA . TYR A 1 75 ? -27.714 22.141 -31.876 1.00 97.56 75 TYR A CA 1
ATOM 599 C C . TYR A 1 75 ? -29.133 21.909 -31.344 1.00 97.56 75 TYR A C 1
ATOM 601 O O . TYR A 1 75 ? -29.537 20.755 -31.179 1.00 97.56 75 TYR A O 1
ATOM 609 N N . GLY A 1 76 ? -29.878 22.978 -31.058 1.00 97.06 76 GLY A N 1
ATOM 610 C CA . GLY A 1 76 ? -31.256 22.931 -30.574 1.00 97.06 76 GLY A CA 1
ATOM 611 C C . GLY A 1 76 ? -31.457 23.705 -29.274 1.00 97.06 76 GLY A C 1
ATOM 612 O O . GLY A 1 76 ? -30.849 24.748 -29.035 1.00 97.06 76 GLY A O 1
ATOM 613 N N . THR A 1 77 ? -32.352 23.204 -28.428 1.00 98.00 77 THR A N 1
ATOM 614 C CA . THR A 1 77 ? -32.793 23.867 -27.196 1.00 98.00 77 THR A CA 1
ATOM 615 C C . THR A 1 77 ? -32.625 22.978 -25.960 1.00 98.00 77 THR A C 1
ATOM 617 O O . THR A 1 77 ? -32.345 21.783 -26.052 1.00 98.00 77 THR A O 1
ATOM 620 N N . LEU A 1 78 ? -32.835 23.550 -24.767 1.00 98.06 78 LEU A N 1
ATOM 621 C CA . LEU A 1 78 ? -32.905 22.767 -23.525 1.00 98.06 78 LEU A CA 1
ATOM 622 C C . LEU A 1 78 ? -34.045 21.734 -23.548 1.00 98.06 78 LEU A C 1
ATOM 624 O O . LEU A 1 78 ? -33.896 20.667 -22.963 1.00 98.06 78 LEU A O 1
ATOM 628 N N . GLU A 1 79 ? -35.154 22.023 -24.235 1.00 98.12 79 GLU A N 1
ATOM 629 C CA . GLU A 1 79 ? -36.266 21.077 -24.388 1.00 98.12 79 GLU A CA 1
ATOM 630 C C . GLU A 1 79 ? -35.863 19.882 -25.263 1.00 98.12 79 GLU A C 1
ATOM 632 O O . GLU A 1 79 ? -36.169 18.737 -24.927 1.00 98.12 79 GLU A O 1
ATOM 637 N N . ASP A 1 80 ? -35.095 20.121 -26.330 1.00 98.50 80 ASP A N 1
ATOM 638 C CA . ASP A 1 80 ? -34.552 19.047 -27.169 1.00 98.50 80 ASP A CA 1
ATOM 639 C C . ASP A 1 80 ? -33.584 18.153 -26.385 1.00 98.50 80 ASP A C 1
ATOM 641 O O . ASP A 1 80 ? -33.599 16.929 -26.546 1.00 98.50 80 ASP A O 1
ATOM 645 N N . PHE A 1 81 ? -32.776 18.741 -25.493 1.00 98.56 81 PHE A N 1
ATOM 646 C CA . PHE A 1 81 ? -31.930 17.978 -24.576 1.00 98.56 81 PHE A CA 1
ATOM 647 C C . PHE A 1 81 ? -32.758 17.121 -23.610 1.00 98.56 81 PHE A C 1
ATOM 649 O O . PHE A 1 81 ? -32.480 15.929 -23.461 1.00 98.56 81 PHE A O 1
ATOM 656 N N . ASP A 1 82 ? -33.788 17.695 -22.981 1.00 98.31 82 ASP A N 1
ATOM 657 C CA . ASP A 1 82 ? -34.665 16.966 -22.059 1.00 98.31 82 ASP A CA 1
ATOM 658 C C . ASP A 1 82 ? -35.374 15.797 -22.788 1.00 98.31 82 ASP A C 1
ATOM 660 O O . ASP A 1 82 ? -35.476 14.687 -22.253 1.00 98.31 82 ASP A O 1
ATOM 664 N N . HIS A 1 83 ? -35.791 15.998 -24.045 1.00 98.44 83 HIS A N 1
ATOM 665 C CA . HIS A 1 83 ? -36.375 14.951 -24.888 1.00 98.44 83 HIS A CA 1
ATOM 666 C C . HIS A 1 83 ? -35.362 13.856 -25.264 1.00 98.44 83 HIS A C 1
ATOM 668 O O . HIS A 1 83 ? -35.679 12.664 -25.162 1.00 98.44 83 HIS A O 1
ATOM 674 N N . LEU A 1 84 ? -34.133 14.229 -25.640 1.00 98.56 84 LEU A N 1
ATOM 675 C CA . LEU A 1 84 ? -33.036 13.288 -25.888 1.00 98.56 84 LEU A CA 1
ATOM 676 C C . LEU A 1 84 ? -32.778 12.419 -24.656 1.00 98.56 84 LEU A C 1
ATOM 678 O O . LEU A 1 84 ? -32.702 11.192 -24.768 1.00 98.56 84 LEU A O 1
ATOM 682 N N . LEU A 1 85 ? -32.665 13.048 -23.484 1.00 98.31 85 LEU A N 1
ATOM 683 C CA . LEU A 1 85 ? -32.382 12.386 -22.217 1.00 98.31 85 LEU A CA 1
ATOM 684 C C . LEU A 1 85 ? -33.489 11.391 -21.851 1.00 98.31 85 LEU A C 1
ATOM 686 O O . LEU A 1 85 ? -33.205 10.215 -21.611 1.00 98.31 85 LEU A O 1
ATOM 690 N N . GLY A 1 86 ? -34.752 11.830 -21.896 1.00 98.12 86 GLY A N 1
ATOM 691 C CA . GLY A 1 86 ? -35.905 10.966 -21.641 1.00 98.12 86 GLY A CA 1
ATOM 692 C C . GLY A 1 86 ? -35.948 9.773 -22.597 1.00 98.12 86 GLY A C 1
ATOM 693 O O . GLY A 1 86 ? -36.086 8.623 -22.170 1.00 98.12 86 GLY A O 1
ATOM 694 N N . ARG A 1 87 ? -35.721 10.013 -23.895 1.00 98.38 87 ARG A N 1
ATOM 695 C CA . ARG A 1 87 ? -35.703 8.942 -24.895 1.00 98.38 87 ARG A CA 1
ATOM 696 C C . ARG A 1 87 ? -34.544 7.964 -24.697 1.00 98.38 87 ARG A C 1
ATOM 698 O O . ARG A 1 87 ? -34.718 6.762 -24.915 1.00 98.38 87 ARG A O 1
ATOM 705 N N . ALA A 1 88 ? -33.365 8.443 -24.310 1.00 98.44 88 ALA A N 1
ATOM 706 C CA . ALA A 1 88 ? -32.221 7.591 -24.006 1.00 98.44 88 ALA A CA 1
ATOM 707 C C . ALA A 1 88 ? -32.518 6.690 -22.798 1.00 98.44 88 ALA A C 1
ATOM 709 O O . ALA A 1 88 ? -32.307 5.475 -22.869 1.00 98.44 88 ALA A O 1
ATOM 710 N N . HIS A 1 89 ? -33.098 7.251 -21.733 1.00 98.00 89 HIS A N 1
ATOM 711 C CA . HIS A 1 89 ? -33.489 6.504 -20.535 1.00 98.00 89 HIS A CA 1
ATOM 712 C C . HIS A 1 89 ? -34.561 5.444 -20.819 1.00 98.00 89 HIS A C 1
ATOM 714 O O . HIS A 1 89 ? -34.418 4.314 -20.344 1.00 98.00 89 HIS A O 1
ATOM 720 N N . ASP A 1 90 ? -35.555 5.732 -21.668 1.00 97.75 90 ASP A N 1
ATOM 721 C CA . ASP A 1 90 ? -36.543 4.742 -22.142 1.00 97.75 90 ASP A CA 1
ATOM 722 C C . ASP A 1 90 ? -35.885 3.538 -22.832 1.00 97.75 90 ASP A C 1
ATOM 724 O O . ASP A 1 90 ? -36.349 2.396 -22.741 1.00 97.75 90 ASP A O 1
ATOM 728 N N . LEU A 1 91 ? -34.777 3.787 -23.531 1.00 97.69 91 LEU A N 1
ATOM 729 C CA . LEU A 1 91 ? -33.974 2.769 -24.203 1.00 97.69 91 LEU A CA 1
ATOM 730 C C . LEU A 1 91 ? -32.915 2.134 -23.289 1.00 97.69 91 LEU A C 1
ATOM 732 O O . LEU A 1 91 ? -32.168 1.270 -23.749 1.00 97.69 91 LEU A O 1
ATOM 736 N N . ARG A 1 92 ? -32.893 2.506 -22.001 1.00 96.19 92 ARG A N 1
ATOM 737 C CA . ARG A 1 92 ? -31.913 2.094 -20.981 1.00 96.19 92 ARG A CA 1
ATOM 738 C C . ARG A 1 92 ? -30.474 2.504 -21.298 1.00 96.19 92 ARG A C 1
ATOM 740 O O . ARG A 1 92 ? -29.542 1.830 -20.868 1.00 96.19 92 ARG A O 1
ATOM 747 N N . LEU A 1 93 ? -30.301 3.601 -22.026 1.00 97.56 93 LEU A N 1
ATOM 748 C CA . LEU A 1 93 ? -29.008 4.227 -22.276 1.00 97.56 93 LEU A CA 1
ATOM 749 C C . LEU A 1 93 ? -28.766 5.329 -21.249 1.00 97.56 93 LEU A C 1
ATOM 751 O O . LEU A 1 93 ? -29.673 6.099 -20.945 1.00 97.56 93 LEU A O 1
ATOM 755 N N . LYS A 1 94 ? -27.545 5.411 -20.725 1.00 98.06 94 LYS A N 1
ATOM 756 C CA . LYS A 1 94 ? -27.103 6.527 -19.877 1.00 98.06 94 LYS A CA 1
ATOM 757 C C . LYS A 1 94 ? -26.583 7.688 -20.717 1.00 98.06 94 LYS A C 1
ATOM 759 O O . LYS A 1 94 ? -26.040 7.445 -21.790 1.00 98.06 94 LYS A O 1
ATOM 764 N N . VAL A 1 95 ? -26.715 8.923 -20.237 1.00 98.25 95 VAL A N 1
ATOM 765 C CA . VAL A 1 95 ? -26.258 10.122 -20.964 1.00 98.25 95 VAL A CA 1
ATOM 766 C C . VAL A 1 95 ? -25.254 10.902 -20.124 1.00 98.25 95 VAL A C 1
ATOM 768 O O . VAL A 1 95 ? -25.577 11.371 -19.034 1.00 98.25 95 VAL A O 1
ATOM 771 N N . LEU A 1 96 ? -24.033 11.032 -20.640 1.00 98.19 96 LEU A N 1
ATOM 772 C CA . LEU A 1 96 ? -22.983 11.893 -20.102 1.00 98.19 96 LEU A CA 1
ATOM 773 C C . LEU A 1 96 ? -22.838 13.127 -20.990 1.00 98.19 96 LEU A C 1
ATOM 775 O O . LEU A 1 96 ? -22.843 13.014 -22.219 1.00 98.19 96 LEU A O 1
ATOM 779 N N . VAL A 1 97 ? -22.621 14.277 -20.362 1.00 97.12 97 VAL A N 1
ATOM 780 C CA . VAL A 1 97 ? -22.282 15.526 -21.057 1.00 97.12 97 VAL A CA 1
ATOM 781 C C . VAL A 1 97 ? -20.823 15.888 -20.792 1.00 97.12 97 VAL A C 1
ATOM 783 O O . VAL A 1 97 ? -20.265 15.545 -19.747 1.00 97.12 97 VAL A O 1
ATOM 786 N N . ASP A 1 98 ? -20.172 16.517 -21.758 1.00 96.00 98 ASP A N 1
ATOM 787 C CA . ASP A 1 98 ? -18.819 17.040 -21.589 1.00 96.00 98 ASP A CA 1
ATOM 788 C C . ASP A 1 98 ? -18.859 18.364 -20.825 1.00 96.00 98 ASP A C 1
ATOM 790 O O . ASP A 1 98 ? -19.719 19.184 -21.115 1.00 96.00 98 ASP A O 1
ATOM 794 N N . ILE A 1 99 ? -17.949 18.596 -19.883 1.00 96.62 99 ILE A N 1
ATOM 795 C CA . ILE A 1 99 ? -17.801 19.878 -19.190 1.00 96.62 99 ILE A CA 1
ATOM 796 C C . ILE A 1 99 ? -16.392 20.422 -19.400 1.00 96.62 99 ILE A C 1
ATOM 798 O O . ILE A 1 99 ? -15.422 19.672 -19.277 1.00 96.62 99 ILE A O 1
ATOM 802 N N . VAL A 1 100 ? -16.286 21.731 -19.662 1.00 96.88 100 VAL A N 1
ATOM 803 C CA . VAL A 1 100 ? -15.028 22.414 -20.015 1.00 96.88 100 VAL A CA 1
ATOM 804 C C . VAL A 1 100 ? -14.553 23.352 -18.900 1.00 96.88 100 VAL A C 1
ATOM 806 O O . VAL A 1 100 ? -14.794 24.543 -18.935 1.00 96.88 100 VAL A O 1
ATOM 809 N N . PRO A 1 101 ? -13.898 22.855 -17.843 1.00 96.94 101 PRO A N 1
ATOM 810 C CA . PRO A 1 101 ? -13.571 23.677 -16.677 1.00 96.94 101 PRO A CA 1
ATOM 811 C C . PRO A 1 101 ? -12.281 24.497 -16.756 1.00 96.94 101 PRO A C 1
ATOM 813 O O . PRO A 1 101 ? -12.046 25.337 -15.889 1.00 96.94 101 PRO A O 1
ATOM 816 N N . ASN A 1 102 ? -11.396 24.251 -17.725 1.00 97.00 102 ASN A N 1
ATOM 817 C CA . ASN A 1 102 ? -10.091 24.922 -17.749 1.00 97.00 102 ASN A CA 1
ATOM 818 C C . ASN A 1 102 ? -10.177 26.409 -18.125 1.00 97.00 102 ASN A C 1
ATOM 820 O O . ASN A 1 102 ? -9.398 27.221 -17.613 1.00 97.00 102 ASN A O 1
ATOM 824 N N . HIS A 1 103 ? -11.082 26.729 -19.041 1.00 97.69 103 HIS A N 1
ATOM 825 C CA . HIS A 1 103 ? -11.199 28.006 -19.730 1.00 97.69 103 HIS A CA 1
ATOM 826 C C . HIS A 1 103 ? -12.674 28.300 -20.033 1.00 97.69 103 HIS A C 1
ATOM 828 O O . HIS A 1 103 ? -13.535 27.441 -19.860 1.00 97.69 103 HIS A O 1
ATOM 834 N N . THR A 1 104 ? -12.965 29.517 -20.469 1.00 98.00 104 THR A N 1
ATOM 835 C CA . THR A 1 104 ? -14.252 29.896 -21.078 1.00 98.00 104 THR A CA 1
ATOM 836 C C . THR A 1 104 ? -13.996 30.377 -22.505 1.00 98.00 104 THR A C 1
ATOM 838 O O . THR A 1 104 ? -12.847 30.412 -22.938 1.00 98.00 104 THR A O 1
ATOM 841 N N . SER A 1 105 ? -15.039 30.739 -23.249 1.00 97.88 105 SER A N 1
ATOM 842 C CA . SER A 1 105 ? -14.888 31.551 -24.459 1.00 97.88 105 SER A CA 1
ATOM 843 C C . SER A 1 105 ? -14.427 32.963 -24.103 1.00 97.88 105 SER A C 1
ATOM 845 O O . SER A 1 105 ? -14.850 33.532 -23.095 1.00 97.88 105 SER A O 1
ATOM 847 N N . ASP A 1 106 ? -13.660 33.592 -24.987 1.00 96.62 106 ASP A N 1
ATOM 848 C CA . ASP A 1 106 ? -13.409 35.030 -24.939 1.00 96.62 106 ASP A CA 1
ATOM 849 C C . ASP A 1 106 ? -14.702 35.864 -24.985 1.00 96.62 106 ASP A C 1
ATOM 851 O O . ASP A 1 106 ? -14.726 36.981 -24.481 1.00 96.62 106 ASP A O 1
ATOM 855 N N .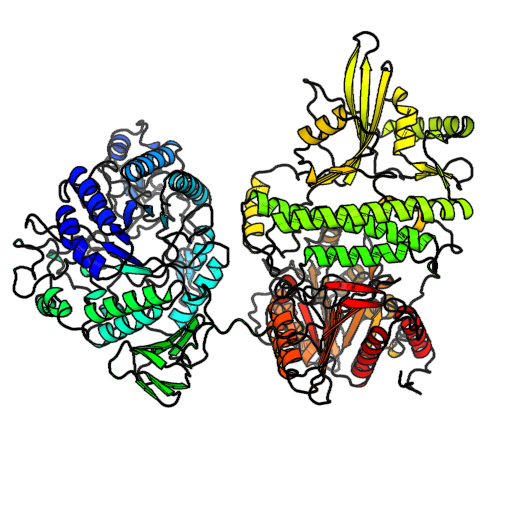 GLN A 1 107 ? -15.807 35.333 -25.508 1.00 97.25 107 GLN A N 1
ATOM 856 C CA . GLN A 1 107 ? -17.122 35.986 -25.501 1.00 97.25 107 GLN A CA 1
ATOM 857 C C . GLN A 1 107 ? -17.917 35.770 -24.206 1.00 97.25 107 GLN A C 1
ATOM 859 O O . GLN A 1 107 ? -18.992 36.348 -24.050 1.00 97.25 107 GLN A O 1
ATOM 864 N N . HIS A 1 108 ? -17.410 34.970 -23.265 1.00 97.94 108 HIS A N 1
ATOM 865 C CA . HIS A 1 108 ? -18.058 34.762 -21.974 1.00 97.94 108 HIS A CA 1
ATOM 866 C C . HIS A 1 108 ? -18.146 36.085 -21.197 1.00 97.94 108 HIS A C 1
ATOM 868 O O . HIS A 1 108 ? -17.173 36.844 -21.133 1.00 97.94 108 HIS A O 1
ATOM 874 N N . GLU A 1 109 ? -19.283 36.337 -20.537 1.00 96.31 109 GLU A N 1
ATOM 875 C CA . GLU A 1 109 ? -19.558 37.596 -19.821 1.00 96.31 109 GLU A CA 1
ATOM 876 C C . GLU A 1 109 ? -18.422 38.001 -18.869 1.00 96.31 109 GLU A C 1
ATOM 878 O O . GLU A 1 109 ? -17.973 39.147 -18.869 1.00 96.31 109 GLU A O 1
ATOM 883 N N . TRP A 1 110 ? -17.887 37.035 -18.117 1.00 96.88 110 TRP A N 1
ATOM 884 C CA . TRP A 1 110 ? -16.767 37.268 -17.212 1.00 96.88 110 TRP A CA 1
ATOM 885 C C . TRP A 1 110 ? -15.504 37.760 -17.916 1.00 96.88 110 TRP A C 1
ATOM 887 O O . TRP A 1 110 ? -14.826 38.632 -17.381 1.00 96.88 110 TRP A O 1
ATOM 897 N N . PHE A 1 111 ? -15.153 37.199 -19.076 1.00 97.06 111 PHE A N 1
ATOM 898 C CA . PHE A 1 111 ? -13.930 37.605 -19.767 1.00 97.06 111 PHE A CA 1
ATOM 899 C C . PHE A 1 111 ? -14.101 38.968 -20.441 1.00 97.06 111 PHE A C 1
ATOM 901 O O . PHE A 1 111 ? -13.217 39.819 -20.348 1.00 97.06 111 PHE A O 1
ATOM 908 N N . GLN A 1 112 ? -15.270 39.215 -21.037 1.00 96.56 112 GLN A N 1
ATOM 909 C CA . GLN A 1 112 ? -15.604 40.512 -21.622 1.00 96.56 112 GLN A CA 1
ATOM 910 C C . GLN A 1 112 ? -15.566 41.637 -20.577 1.00 96.56 112 GLN A C 1
ATOM 912 O O . GLN A 1 112 ? -14.979 42.689 -20.834 1.00 96.56 112 GLN A O 1
ATOM 917 N N . ALA A 1 113 ? -16.095 41.418 -19.367 1.00 94.62 113 ALA A N 1
ATOM 918 C CA . ALA A 1 113 ? -15.974 42.422 -18.309 1.00 94.62 113 ALA A CA 1
ATOM 919 C C . ALA A 1 113 ? -14.516 42.570 -17.835 1.00 94.62 113 ALA A C 1
ATOM 921 O O . ALA A 1 113 ? -14.004 43.691 -17.780 1.00 94.62 113 ALA A O 1
ATOM 922 N N . ALA A 1 114 ? -13.814 41.448 -17.614 1.00 94.50 114 ALA A N 1
ATOM 923 C CA . ALA A 1 114 ? -12.412 41.418 -17.193 1.00 94.50 114 ALA A CA 1
ATOM 924 C C . ALA A 1 114 ? -11.468 42.188 -18.130 1.00 94.50 114 ALA A C 1
ATOM 926 O O . ALA A 1 114 ? -10.499 42.791 -17.663 1.00 94.50 114 ALA A O 1
ATOM 927 N N . ILE A 1 115 ? -11.723 42.156 -19.443 1.00 92.56 115 ILE A N 1
ATOM 928 C CA . ILE A 1 115 ? -10.904 42.844 -20.448 1.00 92.56 115 ILE A CA 1
ATOM 929 C C . ILE A 1 115 ? -11.347 44.294 -20.688 1.00 92.56 115 ILE A C 1
ATOM 931 O O . ILE A 1 115 ? -10.541 45.119 -21.120 1.00 92.56 115 ILE A O 1
ATOM 935 N N . SER A 1 116 ? -12.605 44.627 -20.373 1.00 89.44 116 SER A N 1
ATOM 936 C CA . SER A 1 116 ? -13.145 45.986 -20.507 1.00 89.44 116 SER A CA 1
ATOM 937 C C . SER A 1 116 ? -12.593 46.964 -19.461 1.00 89.44 116 SER A C 1
ATOM 939 O O . SER A 1 116 ? -12.430 48.149 -19.757 1.00 89.44 116 SER A O 1
ATOM 941 N N . SER A 1 117 ? -12.265 46.481 -18.255 1.00 86.88 117 SER A N 1
ATOM 942 C CA . SER A 1 117 ? -11.728 47.290 -17.158 1.00 86.88 117 SER A CA 1
ATOM 943 C C . SER A 1 117 ? -10.750 46.498 -16.289 1.00 86.88 117 SER A C 1
ATOM 945 O O . SER A 1 117 ? -11.023 45.373 -15.879 1.00 86.88 117 SER A O 1
ATOM 947 N N . ALA A 1 118 ? -9.615 47.120 -15.950 1.00 83.06 118 ALA A N 1
ATOM 948 C CA . ALA A 1 118 ? -8.614 46.528 -15.061 1.00 83.06 118 ALA A CA 1
ATOM 949 C C . ALA A 1 118 ? -9.100 46.391 -13.600 1.00 83.06 118 ALA A C 1
ATOM 951 O O . ALA A 1 118 ? -8.543 45.598 -12.846 1.00 83.06 118 ALA A O 1
ATOM 952 N N . ASP A 1 119 ? -10.138 47.143 -13.223 1.00 85.81 119 ASP A N 1
ATOM 953 C CA . ASP A 1 119 ? -10.711 47.163 -11.872 1.00 85.81 119 ASP A CA 1
ATOM 954 C C . ASP A 1 119 ? -11.972 46.283 -11.743 1.00 85.81 119 ASP A C 1
ATOM 956 O O . ASP A 1 119 ? -12.610 46.270 -10.691 1.00 85.81 119 ASP A O 1
ATOM 960 N N . ASP A 1 120 ? -12.363 45.569 -12.807 1.00 91.88 120 ASP A N 1
ATOM 961 C CA . ASP A 1 120 ? -13.552 44.711 -12.804 1.00 91.88 120 ASP A CA 1
ATOM 962 C C . ASP A 1 120 ? -13.376 43.479 -11.898 1.00 91.88 120 ASP A C 1
ATOM 964 O O . ASP A 1 120 ? -12.313 42.847 -11.864 1.00 91.88 120 ASP A O 1
ATOM 968 N N . GLU A 1 121 ? -14.434 43.092 -11.180 1.00 89.50 121 GLU A N 1
ATOM 969 C CA . GLU A 1 121 ? -14.392 41.960 -10.248 1.00 89.50 121 GLU A CA 1
ATOM 970 C C . GLU A 1 121 ? -14.136 40.609 -10.939 1.00 89.50 121 GLU A C 1
ATOM 972 O O . GLU A 1 121 ? -13.604 39.678 -10.322 1.00 89.50 121 GLU A O 1
ATOM 977 N N . TYR A 1 122 ? -14.471 40.483 -12.227 1.00 94.31 122 TYR A N 1
ATOM 978 C CA . TYR A 1 122 ? -14.227 39.273 -13.004 1.00 94.31 122 TYR A CA 1
ATOM 979 C C . TYR A 1 122 ? -12.775 39.153 -13.462 1.00 94.31 122 TYR A C 1
ATOM 981 O O . TYR A 1 122 ? -12.338 38.045 -13.782 1.00 94.31 122 TYR A O 1
ATOM 989 N N . ARG A 1 123 ? -11.976 40.228 -13.407 1.00 94.75 123 ARG A N 1
ATOM 990 C CA . ARG A 1 123 ? -10.569 40.191 -13.835 1.00 94.75 123 ARG A CA 1
ATOM 991 C C . ARG A 1 123 ? -9.742 39.171 -13.063 1.00 94.75 123 ARG A C 1
ATOM 993 O O . ARG A 1 123 ? -8.965 38.431 -13.659 1.00 94.75 123 ARG A O 1
ATOM 1000 N N . ALA A 1 124 ? -9.963 39.060 -11.754 1.00 95.50 124 ALA A N 1
ATOM 1001 C CA . ALA A 1 124 ? -9.255 38.103 -10.904 1.00 95.50 124 ALA A CA 1
ATOM 1002 C C . ALA A 1 124 ? -9.617 36.629 -11.188 1.00 95.50 124 ALA A C 1
ATOM 1004 O O . ALA A 1 124 ? -8.913 35.727 -10.720 1.00 95.50 124 ALA A O 1
ATOM 1005 N N . ARG A 1 125 ? -10.693 36.372 -11.951 1.00 97.44 125 ARG A N 1
ATOM 1006 C CA . ARG A 1 125 ? -11.136 35.028 -12.360 1.00 97.44 125 ARG A CA 1
ATOM 1007 C C . ARG A 1 125 ? -10.362 34.482 -13.559 1.00 97.44 125 ARG A C 1
ATOM 1009 O O . ARG A 1 125 ? -10.518 33.304 -13.856 1.00 97.44 125 ARG A O 1
ATOM 1016 N N . TYR A 1 126 ? -9.498 35.281 -14.184 1.00 97.50 126 TYR A N 1
ATOM 1017 C CA . TYR A 1 126 ? -8.588 34.870 -15.257 1.00 97.50 126 TYR A CA 1
ATOM 1018 C C . TYR A 1 126 ? -7.137 35.198 -14.898 1.00 97.50 126 TYR A C 1
ATOM 1020 O O . TYR A 1 126 ? -6.851 35.915 -13.936 1.00 97.50 126 TYR A O 1
ATOM 1028 N N . HIS A 1 127 ? -6.198 34.644 -15.659 1.00 96.44 127 HIS A N 1
ATOM 1029 C CA . HIS A 1 127 ? -4.775 34.922 -15.492 1.00 96.44 127 HIS A CA 1
ATOM 1030 C C . HIS A 1 127 ? -4.332 36.082 -16.391 1.00 96.44 127 HIS A C 1
ATOM 1032 O O . HIS A 1 127 ? -4.188 35.900 -17.597 1.00 96.44 127 HIS A O 1
ATOM 1038 N N . PHE A 1 128 ? -4.053 37.237 -15.782 1.00 95.75 128 PHE A N 1
ATOM 1039 C CA . PHE A 1 128 ? -3.389 38.381 -16.416 1.00 95.75 128 PHE A CA 1
ATOM 1040 C C . PHE A 1 128 ? -1.990 38.579 -15.828 1.00 95.75 128 PHE A C 1
ATOM 1042 O O . PHE A 1 128 ? -1.795 38.409 -14.621 1.00 95.75 128 PHE A O 1
ATOM 1049 N N . ALA A 1 129 ? -1.018 38.942 -16.662 1.00 95.19 129 ALA A N 1
ATOM 1050 C CA . ALA A 1 129 ? 0.345 39.229 -16.230 1.00 95.19 129 ALA A CA 1
ATOM 1051 C C . ALA A 1 129 ? 1.011 40.298 -17.103 1.00 95.19 129 ALA A C 1
ATOM 1053 O O . ALA A 1 129 ? 0.699 40.447 -18.286 1.00 95.19 129 ALA A O 1
ATOM 1054 N N . ASP A 1 130 ? 1.950 41.034 -16.512 1.00 94.94 130 ASP A N 1
ATOM 1055 C CA . ASP A 1 130 ? 2.727 42.045 -17.227 1.00 94.94 130 ASP A CA 1
ATOM 1056 C C . ASP A 1 130 ? 3.691 41.392 -18.235 1.00 94.94 130 ASP A C 1
ATOM 1058 O O . ASP A 1 130 ? 4.208 40.298 -17.975 1.00 94.94 130 ASP A O 1
ATOM 1062 N N . PRO A 1 131 ? 3.969 42.047 -19.378 1.00 94.00 131 PRO A N 1
ATOM 1063 C CA . PRO A 1 131 ? 5.022 41.601 -20.284 1.00 94.00 131 PRO A CA 1
ATOM 1064 C C . PRO A 1 131 ? 6.392 41.575 -19.595 1.00 94.00 131 PRO A C 1
ATOM 1066 O O . PRO A 1 131 ? 6.648 42.288 -18.621 1.00 94.00 131 PRO A O 1
ATOM 1069 N N . LYS A 1 132 ? 7.330 40.818 -20.171 1.00 91.56 132 LYS A N 1
ATOM 1070 C CA . LYS A 1 132 ? 8.756 40.975 -19.855 1.00 91.56 132 LYS A CA 1
ATOM 1071 C C . LYS A 1 132 ? 9.233 42.380 -20.252 1.00 91.56 132 LYS A C 1
ATOM 1073 O O . LYS A 1 132 ? 8.593 43.080 -21.034 1.00 91.56 132 LYS A O 1
ATOM 1078 N N . ALA A 1 133 ? 10.384 42.803 -19.724 1.00 89.25 133 ALA A N 1
ATOM 1079 C CA . ALA A 1 133 ? 10.928 44.147 -19.963 1.00 89.25 133 ALA A CA 1
ATOM 1080 C C . ALA A 1 133 ? 11.162 44.479 -21.455 1.00 89.25 133 ALA A C 1
ATOM 1082 O O . ALA A 1 133 ? 11.213 45.648 -21.824 1.00 89.25 133 ALA A O 1
ATOM 1083 N N . ASP A 1 134 ? 11.301 43.460 -22.304 1.00 89.25 134 ASP A N 1
ATOM 1084 C CA . ASP A 1 134 ? 11.445 43.549 -23.760 1.00 89.25 134 ASP A CA 1
ATOM 1085 C C . ASP A 1 134 ? 10.104 43.489 -24.523 1.00 89.25 134 ASP A C 1
ATOM 1087 O O . ASP A 1 134 ? 10.096 43.456 -25.752 1.00 89.25 134 ASP A O 1
ATOM 1091 N N . GLY A 1 135 ? 8.970 43.481 -23.815 1.00 87.69 135 GLY A N 1
ATOM 1092 C CA . GLY A 1 135 ? 7.628 43.360 -24.388 1.00 87.69 135 GLY A CA 1
ATOM 1093 C C . GLY A 1 135 ? 7.211 41.925 -24.726 1.00 87.69 135 GLY A C 1
ATOM 1094 O O . GLY A 1 135 ? 6.109 41.725 -25.235 1.00 87.69 135 GLY A O 1
ATOM 1095 N N . ALA A 1 136 ? 8.062 40.927 -24.458 1.00 91.50 136 ALA A N 1
ATOM 1096 C CA . ALA A 1 136 ? 7.763 39.522 -24.721 1.00 91.50 136 ALA A CA 1
ATOM 1097 C C . ALA A 1 136 ? 6.724 38.948 -23.730 1.00 91.50 136 ALA A C 1
ATOM 1099 O O . ALA A 1 136 ? 6.484 39.542 -22.671 1.00 91.50 136 ALA A O 1
ATOM 1100 N N . PRO A 1 137 ? 6.131 37.772 -24.034 1.00 95.12 137 PRO A N 1
ATOM 1101 C CA . PRO A 1 137 ? 5.206 37.093 -23.133 1.00 95.12 137 PRO A CA 1
ATOM 1102 C C . PRO A 1 137 ? 5.748 36.915 -21.701 1.00 95.12 137 PRO A C 1
ATOM 1104 O O . PRO A 1 137 ? 6.959 36.719 -21.531 1.00 95.12 137 PRO A O 1
ATOM 1107 N N . PRO A 1 138 ? 4.869 36.903 -20.677 1.00 94.75 138 PRO A N 1
ATOM 1108 C CA . PRO A 1 138 ? 5.258 36.846 -19.263 1.00 94.75 138 PRO A CA 1
ATOM 1109 C C . PRO A 1 138 ? 6.185 35.676 -18.905 1.00 94.75 138 PRO A C 1
ATOM 1111 O O . PRO A 1 138 ? 7.102 35.821 -18.096 1.00 94.75 138 PRO A O 1
ATOM 1114 N N . ASN A 1 139 ? 5.991 34.517 -19.538 1.00 94.75 139 ASN A N 1
ATOM 1115 C CA . ASN A 1 139 ? 6.851 33.345 -19.401 1.00 94.75 139 ASN A CA 1
ATOM 1116 C C . ASN A 1 139 ? 6.928 32.549 -20.719 1.00 94.75 139 ASN A C 1
ATOM 1118 O O . ASN A 1 139 ? 6.292 32.880 -21.718 1.00 94.75 139 ASN A O 1
ATOM 1122 N N . ASN A 1 140 ? 7.740 31.497 -20.731 1.00 92.88 140 ASN A N 1
ATOM 1123 C CA . ASN A 1 140 ? 8.027 30.654 -21.889 1.00 92.88 140 ASN A CA 1
ATOM 1124 C C . ASN A 1 140 ? 7.008 29.519 -22.110 1.00 92.88 140 ASN A C 1
ATOM 1126 O O . ASN A 1 140 ? 7.336 28.525 -22.766 1.00 92.88 140 ASN A O 1
ATOM 1130 N N . TRP A 1 141 ? 5.802 29.621 -21.543 1.00 93.88 141 TRP A N 1
ATOM 1131 C CA . TRP A 1 141 ? 4.770 28.602 -21.714 1.00 93.88 141 TRP A CA 1
ATOM 1132 C C . TRP A 1 141 ? 4.214 28.626 -23.143 1.00 93.88 141 TRP A C 1
ATOM 1134 O O . TRP A 1 141 ? 4.075 29.678 -23.770 1.00 93.88 141 TRP A O 1
ATOM 1144 N N . THR A 1 142 ? 3.899 27.444 -23.666 1.00 91.38 142 THR A N 1
ATOM 1145 C CA . THR A 1 142 ? 3.470 27.230 -25.055 1.00 91.38 142 THR A CA 1
ATOM 1146 C C . THR A 1 142 ? 2.048 26.693 -25.108 1.00 91.38 142 THR A C 1
ATOM 1148 O O . THR A 1 142 ? 1.711 25.814 -24.313 1.00 91.38 142 THR A O 1
ATOM 1151 N N . SER A 1 143 ? 1.257 27.168 -26.070 1.00 92.31 143 SER A N 1
ATOM 1152 C CA . SER A 1 143 ? -0.086 26.648 -26.338 1.00 92.31 143 SER A CA 1
ATOM 1153 C C . SER A 1 143 ? -0.026 25.241 -26.942 1.00 92.31 143 SER A C 1
ATOM 1155 O O . SER A 1 143 ? 0.864 24.925 -27.739 1.00 92.31 143 SER A O 1
ATOM 1157 N N . SER A 1 144 ? -1.011 24.408 -26.602 1.00 89.12 144 SER A N 1
ATOM 1158 C CA . SER A 1 144 ? -1.207 23.081 -27.199 1.00 89.12 144 SER A CA 1
ATOM 1159 C C . SER A 1 144 ? -1.570 23.151 -28.687 1.00 89.12 144 SER A C 1
ATOM 1161 O O . SER A 1 144 ? -1.312 22.195 -29.417 1.00 89.12 144 SER A O 1
ATOM 1163 N N . PHE A 1 145 ? -2.114 24.280 -29.156 1.00 90.44 145 PHE A N 1
ATOM 1164 C CA . PHE A 1 145 ? -2.442 24.524 -30.568 1.00 90.44 145 PHE A CA 1
ATOM 1165 C C . PHE A 1 145 ? -1.322 25.247 -31.331 1.00 90.44 145 PHE A C 1
ATOM 1167 O O . PHE A 1 145 ? -1.419 25.449 -32.539 1.00 90.44 145 PHE A O 1
ATOM 1174 N N . GLY A 1 146 ? -0.213 25.559 -30.653 1.00 85.56 146 GLY A N 1
ATOM 1175 C CA . GLY A 1 146 ? 0.970 26.187 -31.233 1.00 85.56 146 GLY A CA 1
ATOM 1176 C C . GLY A 1 146 ? 1.128 27.658 -30.847 1.00 85.56 146 GLY A C 1
ATOM 1177 O O . GLY A 1 146 ? 0.163 28.371 -30.604 1.00 85.56 146 GLY A O 1
ATOM 1178 N N . GLY A 1 147 ? 2.382 28.113 -30.794 1.00 89.06 147 GLY A N 1
ATOM 1179 C CA . GLY A 1 147 ? 2.728 29.475 -30.375 1.00 89.06 147 GLY A CA 1
ATOM 1180 C C . GLY A 1 147 ? 2.798 29.669 -28.849 1.00 89.06 147 GLY A C 1
ATOM 1181 O O . GLY A 1 147 ? 2.784 28.690 -28.092 1.00 89.06 147 GLY A O 1
ATOM 1182 N N . PRO A 1 148 ? 2.951 30.924 -28.385 1.00 92.62 148 PRO A N 1
ATOM 1183 C CA . PRO A 1 148 ? 2.931 31.268 -26.962 1.00 92.62 148 PRO A CA 1
ATOM 1184 C C . PRO A 1 148 ? 1.576 30.951 -26.315 1.00 92.62 148 PRO A C 1
ATOM 1186 O O . PRO A 1 148 ? 0.541 31.084 -26.958 1.00 92.62 148 PRO A O 1
ATOM 1189 N N . ALA A 1 149 ? 1.574 30.584 -25.031 1.00 95.38 149 ALA A N 1
ATOM 1190 C CA . ALA A 1 149 ? 0.347 30.412 -24.237 1.00 95.38 149 ALA A CA 1
ATOM 1191 C C . ALA A 1 149 ? -0.246 31.746 -23.734 1.00 95.38 149 ALA A C 1
ATOM 1193 O O . ALA A 1 149 ? -0.986 31.770 -22.755 1.00 95.38 149 ALA A O 1
ATOM 1194 N N . TRP A 1 150 ? 0.151 32.867 -24.331 1.00 96.56 150 TRP A N 1
ATOM 1195 C CA . TRP A 1 150 ? -0.212 34.202 -23.884 1.00 96.56 150 TRP A CA 1
ATOM 1196 C C . TRP A 1 150 ? -0.534 35.068 -25.092 1.00 96.56 150 TRP A C 1
ATOM 1198 O O . TRP A 1 150 ? 0.221 35.061 -26.067 1.00 96.56 150 TRP A O 1
ATOM 1208 N N . SER A 1 151 ? -1.577 35.883 -24.966 1.00 95.69 151 SER A N 1
ATOM 1209 C CA . SER A 1 151 ? -1.940 36.910 -25.946 1.00 95.69 151 SER A CA 1
ATOM 1210 C C . SER A 1 151 ? -2.010 38.290 -25.284 1.00 95.69 151 SER A C 1
ATOM 1212 O O . SER A 1 151 ? -2.404 38.382 -24.118 1.00 95.69 151 SER A O 1
ATOM 1214 N N . PRO A 1 152 ? -1.598 39.370 -25.976 1.00 94.25 152 PRO A N 1
ATOM 1215 C CA . PRO A 1 152 ? -1.681 40.712 -25.420 1.00 94.25 152 PRO A CA 1
ATOM 1216 C C . PRO A 1 152 ? -3.148 41.141 -25.339 1.00 94.25 152 PRO A C 1
ATOM 1218 O O . PRO A 1 152 ? -3.943 40.853 -26.236 1.00 94.25 152 PRO A O 1
ATOM 1221 N N . GLU A 1 153 ? -3.520 41.848 -24.275 1.00 90.75 153 GLU A N 1
ATOM 1222 C CA . GLU A 1 153 ? -4.852 42.442 -24.186 1.00 90.75 153 GLU A CA 1
ATOM 1223 C C . GLU A 1 153 ? -4.997 43.603 -25.202 1.00 90.75 153 GLU A C 1
ATOM 1225 O O . GLU A 1 153 ? -3.995 44.221 -25.570 1.00 90.75 153 GLU A O 1
ATOM 1230 N N . PRO A 1 154 ? -6.217 43.959 -25.654 1.00 83.88 154 PRO A N 1
ATOM 1231 C CA . PRO A 1 154 ? -6.437 44.980 -26.686 1.00 83.88 154 PRO A CA 1
ATOM 1232 C C . PRO A 1 154 ? -5.813 46.351 -26.395 1.00 83.88 154 PRO A C 1
ATOM 1234 O O . PRO A 1 154 ? -5.463 47.083 -27.316 1.00 83.88 154 PRO A O 1
ATOM 1237 N N . ASN A 1 155 ? -5.670 46.714 -25.117 1.00 80.81 155 ASN A N 1
ATOM 1238 C CA . ASN A 1 155 ? -5.054 47.976 -24.705 1.00 80.81 155 ASN A CA 1
ATOM 1239 C C . ASN A 1 155 ? -3.501 47.920 -24.688 1.00 80.81 155 ASN A C 1
ATOM 1241 O O . ASN A 1 155 ? -2.857 48.953 -24.500 1.00 80.81 155 ASN A O 1
ATOM 1245 N N . GLY A 1 156 ? -2.914 46.726 -24.859 1.00 79.38 156 GLY A N 1
ATOM 1246 C CA . GLY A 1 156 ? -1.477 46.456 -24.930 1.00 79.38 156 GLY A CA 1
ATOM 1247 C C . GLY A 1 156 ? -0.701 46.477 -23.606 1.00 79.38 156 GLY A C 1
ATOM 1248 O O . GLY A 1 156 ? 0.523 46.378 -23.648 1.00 79.38 156 GLY A O 1
ATOM 1249 N N . LYS A 1 157 ? -1.353 46.636 -22.445 1.00 85.06 157 LYS A N 1
ATOM 1250 C CA . LYS A 1 157 ? -0.673 46.791 -21.145 1.00 85.06 157 LYS A CA 1
ATOM 1251 C C . LYS A 1 157 ? -0.290 45.459 -20.505 1.00 85.06 157 LYS A C 1
ATOM 1253 O O . LYS A 1 157 ? 0.823 45.344 -19.998 1.00 85.06 157 LYS A O 1
ATOM 1258 N N . GLN A 1 158 ? -1.183 44.473 -20.523 1.00 93.69 158 GLN A N 1
ATOM 1259 C CA . GLN A 1 158 ? -0.944 43.134 -19.974 1.00 93.69 158 GLN A CA 1
ATOM 1260 C C . GLN A 1 158 ? -1.188 42.033 -21.012 1.00 93.69 158 GLN A C 1
ATOM 1262 O O . GLN A 1 158 ? -1.715 42.267 -22.099 1.00 93.69 158 GLN A O 1
ATOM 1267 N N . TRP A 1 159 ? -0.798 40.813 -20.661 1.00 96.50 159 TRP A N 1
ATOM 1268 C CA . TRP A 1 159 ? -1.090 39.592 -21.401 1.00 96.50 159 TRP A CA 1
ATOM 1269 C C . TRP A 1 159 ? -2.068 38.731 -20.607 1.00 96.50 159 TRP A C 1
ATOM 1271 O O . TRP A 1 159 ? -1.995 38.699 -19.377 1.00 96.50 159 TRP A O 1
ATOM 1281 N N . TYR A 1 160 ? -2.940 38.001 -21.297 1.00 97.12 160 TYR A N 1
ATOM 1282 C CA . TYR A 1 160 ? -3.799 36.983 -20.692 1.00 97.12 160 TYR A CA 1
ATOM 1283 C C . TYR A 1 160 ? -3.371 35.578 -21.125 1.00 97.12 160 TYR A C 1
ATOM 1285 O O . TYR A 1 160 ? -2.870 35.384 -22.237 1.00 97.12 160 TYR A O 1
ATOM 1293 N N . LEU A 1 161 ? -3.522 34.609 -20.221 1.00 97.69 161 LEU A N 1
ATOM 1294 C CA . LEU A 1 161 ? -3.134 33.216 -20.450 1.00 97.69 161 LEU A CA 1
ATOM 1295 C C . LEU A 1 161 ? -4.213 32.464 -21.241 1.00 97.69 161 LEU A C 1
ATOM 1297 O O . LEU A 1 161 ? -5.398 32.565 -20.925 1.00 97.69 161 LEU A O 1
ATOM 1301 N N . HIS A 1 162 ? -3.778 31.636 -22.185 1.00 96.44 162 HIS A N 1
ATOM 1302 C CA . HIS A 1 162 ? -4.584 30.614 -22.848 1.00 96.44 162 HIS A CA 1
ATOM 1303 C C . HIS A 1 162 ? -3.709 29.385 -23.157 1.00 96.44 162 HIS A C 1
ATOM 1305 O O . HIS A 1 162 ? -2.709 29.465 -23.873 1.00 96.44 162 HIS A O 1
ATOM 1311 N N . LEU A 1 163 ? -4.045 28.211 -22.616 1.00 95.06 163 LEU A N 1
ATOM 1312 C CA . LEU A 1 163 ? -3.281 26.977 -22.880 1.00 95.06 163 LEU A CA 1
ATOM 1313 C C . LEU A 1 163 ? -3.617 26.336 -24.239 1.00 95.06 163 LEU A C 1
ATOM 1315 O O . LEU A 1 163 ? -2.910 25.423 -24.684 1.00 95.06 163 LEU A O 1
ATOM 1319 N N . PHE A 1 164 ? -4.662 26.835 -24.899 1.00 94.25 164 PHE A N 1
ATOM 1320 C CA . PHE A 1 164 ? -5.171 26.394 -26.196 1.00 94.25 164 PHE A CA 1
ATOM 1321 C C . PHE A 1 164 ? -5.285 27.603 -27.143 1.00 94.25 164 PHE A C 1
ATOM 1323 O O . PHE A 1 164 ? -4.273 28.283 -27.360 1.00 94.25 164 PHE A O 1
ATOM 1330 N N . ALA A 1 165 ? -6.457 27.892 -27.710 1.00 94.12 165 ALA A N 1
ATOM 1331 C CA . ALA A 1 165 ? -6.662 29.055 -28.574 1.00 94.12 165 ALA A CA 1
ATOM 1332 C C . ALA A 1 165 ? -6.742 30.373 -27.766 1.00 94.12 165 ALA A C 1
ATOM 1334 O O . ALA A 1 165 ? -7.179 30.345 -26.617 1.00 94.12 165 ALA A O 1
ATOM 1335 N N . PRO A 1 166 ? -6.360 31.537 -28.325 1.00 94.56 166 PRO A N 1
ATOM 1336 C CA . PRO A 1 166 ? -6.606 32.847 -27.705 1.00 94.56 166 PRO A CA 1
ATOM 1337 C C . PRO A 1 166 ? -8.079 33.094 -27.344 1.00 94.56 166 PRO A C 1
ATOM 1339 O O . PRO A 1 166 ? -8.374 33.733 -26.340 1.00 94.56 166 PRO A O 1
ATOM 1342 N N . GLU A 1 167 ? -9.001 32.523 -28.117 1.00 95.88 167 GLU A N 1
ATOM 1343 C CA . GLU A 1 167 ? -10.447 32.544 -27.884 1.00 95.88 167 GLU A CA 1
ATOM 1344 C C . GLU A 1 167 ? -10.887 31.672 -26.689 1.00 95.88 167 GLU A C 1
ATOM 1346 O O . GLU A 1 167 ? -12.072 31.611 -26.366 1.00 95.88 167 GLU A O 1
ATOM 1351 N N . GLN A 1 168 ? -9.938 31.004 -26.025 1.00 97.38 168 GLN A N 1
ATOM 1352 C CA . GLN A 1 168 ? -10.129 30.126 -24.870 1.00 97.38 168 GLN A CA 1
ATOM 1353 C C . GLN A 1 168 ? -9.320 30.623 -23.652 1.00 97.38 168 GLN A C 1
ATOM 1355 O O . GLN A 1 168 ? -8.380 29.948 -23.216 1.00 97.38 168 GLN A O 1
ATOM 1360 N N . PRO A 1 169 ? -9.626 31.813 -23.094 1.00 97.62 169 PRO A N 1
ATOM 1361 C CA . PRO A 1 169 ? -8.912 32.360 -21.944 1.00 97.62 169 PRO A CA 1
ATOM 1362 C C . PRO A 1 169 ? -9.021 31.468 -20.701 1.00 97.62 169 PRO A C 1
ATOM 1364 O O . PRO A 1 169 ? -10.103 31.081 -20.250 1.00 97.62 169 PRO A O 1
ATOM 1367 N N . ASP A 1 170 ? -7.868 31.177 -20.103 1.00 98.00 170 ASP A N 1
ATOM 1368 C CA . ASP A 1 170 ? -7.747 30.247 -18.987 1.00 98.00 170 ASP A CA 1
ATOM 1369 C C . ASP A 1 170 ? -8.278 30.843 -17.674 1.00 98.00 170 ASP A C 1
ATOM 1371 O O . ASP A 1 170 ? -7.834 31.898 -17.202 1.00 98.00 170 ASP A O 1
ATOM 1375 N N . LEU A 1 171 ? -9.172 30.097 -17.020 1.00 98.00 171 LEU A N 1
ATOM 1376 C CA . LEU A 1 171 ? -9.712 30.445 -15.711 1.00 98.00 171 LEU A CA 1
ATOM 1377 C C . LEU A 1 171 ? -8.648 30.310 -14.616 1.00 98.00 171 LEU A C 1
ATOM 1379 O O . LEU A 1 171 ? -7.904 29.325 -14.535 1.00 98.00 171 LEU A O 1
ATOM 1383 N N . ASN A 1 172 ? -8.653 31.273 -13.700 1.00 97.06 172 ASN A N 1
ATOM 1384 C CA . ASN A 1 172 ? -7.858 31.280 -12.485 1.00 97.06 172 ASN A CA 1
ATOM 1385 C C . ASN A 1 172 ? -8.587 30.547 -11.353 1.00 97.06 172 ASN A C 1
ATOM 1387 O O . ASN A 1 172 ? -9.259 31.149 -10.516 1.00 97.06 172 ASN A O 1
ATOM 1391 N N . TRP A 1 173 ? -8.394 29.230 -11.284 1.00 97.00 173 TRP A N 1
ATOM 1392 C CA . TRP A 1 173 ? -8.981 28.366 -10.251 1.00 97.00 173 TRP A CA 1
ATOM 1393 C C . TRP A 1 173 ? -8.511 28.657 -8.818 1.00 97.00 173 TRP A C 1
ATOM 1395 O O . TRP A 1 173 ? -9.096 28.145 -7.863 1.00 97.00 173 TRP A O 1
ATOM 1405 N N . TRP A 1 174 ? -7.491 29.504 -8.630 1.00 95.31 174 TRP A N 1
ATOM 1406 C CA . TRP A 1 174 ? -7.137 30.020 -7.304 1.00 95.31 174 TRP A CA 1
ATOM 1407 C C . TRP A 1 174 ? -8.173 31.008 -6.758 1.00 95.31 174 TRP A C 1
ATOM 1409 O O . TRP A 1 174 ? -8.189 31.263 -5.552 1.00 95.31 174 TRP A O 1
ATOM 1419 N N . HIS A 1 175 ? -9.023 31.566 -7.620 1.00 96.75 175 HIS A N 1
ATOM 1420 C CA . HIS A 1 175 ? -10.096 32.459 -7.221 1.00 96.75 175 HIS A CA 1
ATOM 1421 C C . HIS A 1 175 ? -11.297 31.653 -6.689 1.00 96.75 175 HIS A C 1
ATOM 1423 O O . HIS A 1 175 ? -11.834 30.816 -7.414 1.00 96.75 175 HIS A O 1
ATOM 1429 N N . PRO A 1 176 ? -11.778 31.903 -5.456 1.00 94.38 176 PRO A N 1
ATOM 1430 C CA . PRO A 1 176 ? -12.767 31.047 -4.789 1.00 94.38 176 PRO A CA 1
ATOM 1431 C C . PRO A 1 176 ? -14.149 31.014 -5.459 1.00 94.38 176 PRO A C 1
ATOM 1433 O O . PRO A 1 176 ? -14.901 30.070 -5.233 1.00 94.38 176 PRO A O 1
ATOM 1436 N N . GLU A 1 177 ? -14.492 32.011 -6.278 1.00 95.56 177 GLU A N 1
ATOM 1437 C CA . GLU A 1 177 ? -15.760 32.021 -7.026 1.00 95.56 177 GLU A CA 1
ATOM 1438 C C . GLU A 1 177 ? -15.759 31.074 -8.235 1.00 95.56 177 GLU A C 1
ATOM 1440 O O . GLU A 1 177 ? -16.819 30.587 -8.614 1.00 95.56 177 GLU A O 1
ATOM 1445 N N . VAL A 1 178 ? -14.591 30.750 -8.809 1.00 97.19 178 VAL A N 1
ATOM 1446 C CA . VAL A 1 178 ? -14.517 29.849 -9.972 1.00 97.19 178 VAL A CA 1
ATOM 1447 C C . VAL A 1 178 ? -14.988 28.431 -9.599 1.00 97.19 178 VAL A C 1
ATOM 1449 O O . VAL A 1 178 ? -15.918 27.944 -10.240 1.00 97.19 178 VAL A O 1
ATOM 1452 N N . PRO A 1 179 ? -14.476 27.775 -8.532 1.00 97.00 179 PRO A N 1
ATOM 1453 C CA . PRO A 1 179 ? -15.001 26.479 -8.103 1.00 97.00 179 PRO A CA 1
ATOM 1454 C C . PRO A 1 179 ? -16.501 26.488 -7.789 1.00 97.00 179 PRO A C 1
ATOM 1456 O O . PRO A 1 179 ? -17.201 25.553 -8.172 1.00 97.00 179 PRO A O 1
ATOM 1459 N N . LYS A 1 180 ? -17.006 27.538 -7.123 1.00 96.44 180 LYS A N 1
ATOM 1460 C CA . LYS A 1 180 ? -18.428 27.647 -6.750 1.00 96.44 180 LYS A CA 1
ATOM 1461 C C . LYS A 1 180 ? -19.341 27.677 -7.969 1.00 96.44 180 LYS A C 1
ATOM 1463 O O . LYS A 1 180 ? -20.390 27.037 -7.959 1.00 96.44 180 LYS A O 1
ATOM 1468 N N . GLU A 1 181 ? -18.941 28.394 -9.014 1.00 97.12 181 GLU A N 1
ATOM 1469 C CA . GLU A 1 181 ? -19.729 28.450 -10.238 1.00 97.12 181 GLU A CA 1
ATOM 1470 C C . GLU A 1 181 ? -19.786 27.093 -10.934 1.00 97.12 181 GLU A C 1
ATOM 1472 O O . GLU A 1 181 ? -20.859 26.648 -11.333 1.00 97.12 181 GLU A O 1
ATOM 1477 N N . PHE A 1 182 ? -18.667 26.371 -11.002 1.00 98.12 182 PHE A N 1
ATOM 1478 C CA . PHE A 1 182 ? -18.680 25.029 -11.579 1.00 98.12 182 PHE A CA 1
ATOM 1479 C C . PHE A 1 182 ? -19.508 24.035 -10.759 1.00 98.12 182 PHE A C 1
ATOM 1481 O O . PHE A 1 182 ? -20.163 23.173 -11.338 1.00 98.12 182 PHE A O 1
ATOM 1488 N N . GLU A 1 183 ? -19.571 24.168 -9.432 1.00 98.12 183 GLU A N 1
ATOM 1489 C CA . GLU A 1 183 ? -20.521 23.386 -8.627 1.00 98.12 183 GLU A CA 1
ATOM 1490 C C . GLU A 1 183 ? -21.985 23.708 -8.983 1.00 98.12 183 GLU A C 1
ATOM 1492 O O . GLU A 1 183 ? -22.819 22.800 -9.005 1.00 98.12 183 GLU A O 1
ATOM 1497 N N . ARG A 1 184 ? -22.303 24.971 -9.307 1.00 98.19 184 ARG A N 1
ATOM 1498 C CA . ARG A 1 184 ? -23.634 25.397 -9.777 1.00 98.19 184 ARG A CA 1
ATOM 1499 C C . ARG A 1 184 ? -23.962 24.819 -11.155 1.00 98.19 184 ARG A C 1
ATOM 1501 O O . ARG A 1 184 ? -25.058 24.294 -11.338 1.00 98.19 184 ARG A O 1
ATOM 1508 N N . ILE A 1 185 ? -23.008 24.863 -12.086 1.00 98.38 185 ILE A N 1
ATOM 1509 C CA . ILE A 1 185 ? -23.134 24.290 -13.435 1.00 98.38 185 ILE A CA 1
ATOM 1510 C C . ILE A 1 185 ? -23.392 22.781 -13.356 1.00 98.38 185 ILE A C 1
ATOM 1512 O O . ILE A 1 185 ? -24.325 22.275 -13.979 1.00 98.38 185 ILE A O 1
ATOM 1516 N N . LEU A 1 186 ? -22.611 22.052 -12.552 1.00 98.25 186 LEU A N 1
ATOM 1517 C CA . LEU A 1 186 ? -22.795 20.610 -12.375 1.00 98.25 186 LEU A CA 1
ATOM 1518 C C . LEU A 1 186 ? -24.188 20.280 -11.835 1.00 98.25 186 LEU A C 1
ATOM 1520 O O . LEU A 1 186 ? -24.855 19.396 -12.369 1.00 98.25 186 LEU A O 1
ATOM 1524 N N . LYS A 1 187 ? -24.642 20.996 -10.800 1.00 98.19 187 LYS A N 1
ATOM 1525 C CA . LYS A 1 187 ? -25.973 20.785 -10.216 1.00 98.19 187 LYS A CA 1
ATOM 1526 C C . LYS A 1 187 ? -27.083 21.042 -11.226 1.00 98.19 187 LYS A C 1
ATOM 1528 O O . LYS A 1 187 ? -27.953 20.196 -11.354 1.00 98.19 187 LYS A O 1
ATOM 1533 N N . PHE A 1 188 ? -26.993 22.107 -12.023 1.00 98.38 188 PHE A N 1
ATOM 1534 C CA . PHE A 1 188 ? -27.981 22.391 -13.069 1.00 98.38 188 PHE A CA 1
ATOM 1535 C C . PHE A 1 188 ? -28.203 21.202 -14.022 1.00 98.38 188 PHE A C 1
ATOM 1537 O O . PHE A 1 188 ? -29.343 20.811 -14.272 1.00 98.38 188 PHE A O 1
ATOM 1544 N N . TRP A 1 189 ? -27.129 20.585 -14.522 1.00 98.12 189 TRP A N 1
ATOM 1545 C CA . TRP A 1 189 ? -27.237 19.449 -15.448 1.00 98.12 189 TRP A CA 1
ATOM 1546 C C . TRP A 1 189 ? -27.612 18.127 -14.759 1.00 98.12 189 TRP A C 1
ATOM 1548 O O . TRP A 1 189 ? -28.273 17.279 -15.370 1.00 98.12 189 TRP A O 1
ATOM 1558 N N . LEU A 1 190 ? -27.223 17.942 -13.494 1.00 98.06 190 LEU A N 1
ATOM 1559 C CA . LEU A 1 190 ? -27.611 16.778 -12.690 1.00 98.06 190 LEU A CA 1
ATOM 1560 C C . LEU A 1 190 ? -29.083 16.827 -12.267 1.00 98.06 190 LEU A C 1
ATOM 1562 O O . LEU A 1 190 ? -29.754 15.796 -12.340 1.00 98.06 190 LEU A O 1
ATOM 1566 N N . ASP A 1 191 ? -29.589 18.006 -11.898 1.00 97.19 191 ASP A N 1
ATOM 1567 C CA . ASP A 1 191 ? -30.997 18.267 -11.574 1.00 97.19 191 ASP A CA 1
ATOM 1568 C C . ASP A 1 191 ? -31.907 17.984 -12.777 1.00 97.19 191 ASP A C 1
ATOM 1570 O O . ASP A 1 191 ? -33.021 17.487 -12.615 1.00 97.19 191 ASP A O 1
ATOM 1574 N N . ARG A 1 192 ? -31.408 18.222 -13.997 1.00 95.81 192 ARG A N 1
ATOM 1575 C CA . ARG A 1 192 ? -32.084 17.845 -15.251 1.00 95.81 192 ARG A CA 1
ATOM 1576 C C . ARG A 1 192 ? -32.065 16.344 -15.544 1.00 95.81 192 ARG A C 1
ATOM 1578 O O . ARG A 1 192 ? -32.870 15.875 -16.339 1.00 95.81 192 ARG A O 1
ATOM 1585 N N . GLY A 1 193 ? -31.188 15.578 -14.892 1.00 96.12 193 GLY A N 1
ATOM 1586 C CA . GLY A 1 193 ? -31.175 14.113 -14.958 1.00 96.12 193 GLY A CA 1
ATOM 1587 C C . GLY A 1 193 ? -30.017 13.484 -15.735 1.00 96.12 193 GLY A C 1
ATOM 1588 O O . GLY A 1 193 ? -30.031 12.269 -15.935 1.00 96.12 193 GLY A O 1
ATOM 1589 N N . THR A 1 194 ? -29.011 14.263 -16.139 1.00 97.12 194 THR A N 1
ATOM 1590 C CA . THR A 1 194 ? -27.762 13.737 -16.723 1.00 97.12 194 THR A CA 1
ATOM 1591 C C . THR A 1 194 ? -27.144 12.663 -15.812 1.00 97.12 194 THR A C 1
ATOM 1593 O O . THR A 1 194 ? -27.137 12.812 -14.590 1.00 97.12 194 THR A O 1
ATOM 1596 N N . ASP A 1 195 ? -26.592 11.583 -16.376 1.00 98.06 195 ASP A N 1
ATOM 1597 C CA . ASP A 1 195 ? -26.025 10.455 -15.615 1.00 98.06 195 ASP A CA 1
ATOM 1598 C C . ASP A 1 195 ? -24.538 10.631 -15.244 1.00 98.06 195 ASP A C 1
ATOM 1600 O O . ASP A 1 195 ? -23.942 9.762 -14.601 1.00 98.06 195 ASP A O 1
ATOM 1604 N N . GLY A 1 196 ? -23.915 11.741 -15.630 1.00 97.31 196 GLY A N 1
ATOM 1605 C CA . GLY A 1 196 ? -22.530 12.050 -15.304 1.00 97.31 196 GLY A CA 1
ATOM 1606 C C . GLY A 1 196 ? -21.867 13.029 -16.266 1.00 97.31 196 GLY A C 1
ATOM 1607 O O . GLY A 1 196 ? -22.493 13.543 -17.190 1.00 97.31 196 GLY A O 1
ATOM 1608 N N . PHE A 1 197 ? -20.568 13.236 -16.067 1.00 97.69 197 PHE A N 1
ATOM 1609 C CA . PHE A 1 197 ? -19.773 14.169 -16.861 1.00 97.69 197 PHE A CA 1
ATOM 1610 C C . PHE A 1 197 ? -18.488 13.530 -17.370 1.00 97.69 197 PHE A C 1
ATOM 1612 O O . PHE A 1 197 ? -17.822 12.795 -16.632 1.00 97.69 197 PHE A O 1
ATOM 1619 N N . ARG A 1 198 ? -18.097 13.875 -18.598 1.00 96.19 198 ARG A N 1
ATOM 1620 C CA . ARG A 1 198 ? -16.689 13.838 -19.006 1.00 96.19 198 ARG A CA 1
ATOM 1621 C C . ARG A 1 198 ? -16.097 15.218 -18.756 1.00 96.19 198 ARG A C 1
ATOM 1623 O O . ARG A 1 198 ? -16.732 16.214 -19.047 1.00 96.19 198 ARG A O 1
ATOM 1630 N N . ILE A 1 199 ? -14.910 15.262 -18.169 1.00 96.25 199 ILE A N 1
ATOM 1631 C CA . ILE A 1 199 ? -14.242 16.483 -17.728 1.00 96.25 199 ILE A CA 1
ATOM 1632 C C . ILE A 1 199 ? -13.080 16.757 -18.675 1.00 96.25 199 ILE A C 1
ATOM 1634 O O . ILE A 1 199 ? -12.072 16.039 -18.641 1.00 96.25 199 ILE A O 1
ATOM 1638 N N . ASP A 1 200 ? -13.244 17.785 -19.497 1.00 93.81 200 ASP A N 1
ATOM 1639 C CA . ASP A 1 200 ? -12.248 18.265 -20.445 1.00 93.81 200 ASP A CA 1
ATOM 1640 C C . ASP A 1 200 ? -11.026 18.853 -19.740 1.00 93.81 200 ASP A C 1
ATOM 1642 O O . ASP A 1 200 ? -11.147 19.538 -18.718 1.00 93.81 200 ASP A O 1
ATOM 1646 N N . VAL A 1 201 ? -9.838 18.544 -20.268 1.00 86.88 201 VAL A N 1
ATOM 1647 C CA . VAL A 1 201 ? -8.539 19.023 -19.777 1.00 86.88 201 VAL A CA 1
ATOM 1648 C C . VAL A 1 201 ? -8.439 18.938 -18.250 1.00 86.88 201 VAL A C 1
ATOM 1650 O O . VAL A 1 201 ? -7.976 19.852 -17.558 1.00 86.88 201 VAL A O 1
ATOM 1653 N N . GLY A 1 202 ? -8.873 17.804 -17.696 1.00 83.81 202 GLY A N 1
ATOM 1654 C CA . GLY A 1 202 ? -9.065 17.673 -16.255 1.00 83.81 202 GLY A CA 1
ATOM 1655 C C . GLY A 1 202 ? -7.806 17.988 -15.434 1.00 83.81 202 GLY A C 1
ATOM 1656 O O . GLY A 1 202 ? -7.867 18.529 -14.336 1.00 83.81 202 GLY A O 1
ATOM 1657 N N . SER A 1 203 ? -6.617 17.766 -15.992 1.00 89.81 203 SER A N 1
ATOM 1658 C CA . SER A 1 203 ? -5.378 18.056 -15.268 1.00 89.81 203 SER A CA 1
ATOM 1659 C C . SER A 1 203 ? -4.931 19.528 -15.224 1.00 89.81 203 SER A C 1
ATOM 1661 O O . SER A 1 203 ? -3.938 19.814 -14.557 1.00 89.81 203 SER A O 1
ATOM 1663 N N . ALA A 1 204 ? -5.613 20.464 -15.898 1.00 91.94 204 ALA A N 1
ATOM 1664 C CA . ALA A 1 204 ? -5.123 21.840 -16.081 1.00 91.94 204 ALA A CA 1
ATOM 1665 C C . ALA A 1 204 ? -5.845 22.938 -15.285 1.00 91.94 204 ALA A C 1
ATOM 1667 O O . ALA A 1 204 ? -5.494 24.107 -15.432 1.00 91.94 204 ALA A O 1
ATOM 1668 N N . LEU A 1 205 ? -6.785 22.602 -14.392 1.00 94.88 205 LEU A N 1
ATOM 1669 C CA . LEU A 1 205 ? -7.579 23.628 -13.690 1.00 94.88 205 LEU A CA 1
ATOM 1670 C C . LEU A 1 205 ? -6.700 24.644 -12.951 1.00 94.88 205 LEU A C 1
ATOM 1672 O O . LEU A 1 205 ? -6.815 25.851 -13.155 1.00 94.88 205 LEU A O 1
ATOM 1676 N N . PHE A 1 206 ? -5.761 24.147 -12.144 1.00 95.75 206 PHE A N 1
ATOM 1677 C CA . PHE A 1 206 ? -4.804 24.980 -11.427 1.00 95.75 206 PHE A CA 1
ATOM 1678 C C . PHE A 1 206 ? -3.506 25.134 -12.210 1.00 95.75 206 PHE A C 1
ATOM 1680 O O . PHE A 1 206 ? -2.829 24.156 -12.532 1.00 95.75 206 PHE A O 1
ATOM 1687 N N . LYS A 1 207 ? -3.134 26.391 -12.432 1.00 94.62 207 LYS A N 1
ATOM 1688 C CA . LYS A 1 207 ? -1.873 26.801 -13.044 1.00 94.62 207 LYS A CA 1
ATOM 1689 C C . LYS A 1 207 ? -0.877 27.057 -11.923 1.00 94.62 207 LYS A C 1
ATOM 1691 O O . LYS A 1 207 ? -1.263 27.486 -10.828 1.00 94.62 207 LYS A O 1
ATOM 1696 N N . ARG A 1 208 ? 0.405 26.795 -12.167 1.00 92.19 208 ARG A N 1
ATOM 1697 C CA . ARG A 1 208 ? 1.464 27.043 -11.182 1.00 92.19 208 ARG A CA 1
ATOM 1698 C C . ARG A 1 208 ? 1.420 28.504 -10.717 1.00 92.19 208 ARG A C 1
ATOM 1700 O O . ARG A 1 208 ? 1.468 29.421 -11.529 1.00 92.19 208 ARG A O 1
ATOM 1707 N N . LYS A 1 209 ? 1.325 28.711 -9.400 1.00 89.75 209 LYS A N 1
ATOM 1708 C CA . LYS A 1 209 ? 0.979 30.015 -8.804 1.00 89.75 209 LYS A CA 1
ATOM 1709 C C . LYS A 1 209 ? 2.014 31.119 -9.048 1.00 89.75 209 LYS A C 1
ATOM 1711 O O . LYS A 1 209 ? 1.649 32.286 -9.085 1.00 89.75 209 LYS A O 1
ATOM 1716 N N . ASP A 1 210 ? 3.286 30.755 -9.186 1.00 91.12 210 ASP A N 1
ATOM 1717 C CA . ASP A 1 210 ? 4.384 31.696 -9.443 1.00 91.12 210 ASP A CA 1
ATOM 1718 C C . ASP A 1 210 ? 4.561 32.037 -10.935 1.00 91.12 210 ASP A C 1
ATOM 1720 O O . ASP A 1 210 ? 5.396 32.877 -11.255 1.00 91.12 210 ASP A O 1
ATOM 1724 N N . LEU A 1 211 ? 3.809 31.381 -11.837 1.00 90.94 211 LEU A N 1
ATOM 1725 C CA . LEU A 1 211 ? 3.916 31.513 -13.295 1.00 90.94 211 LEU A CA 1
ATOM 1726 C C . LEU A 1 211 ? 5.360 31.399 -13.827 1.00 90.94 211 LEU A C 1
ATOM 1728 O O . LEU A 1 211 ? 5.697 31.994 -14.850 1.00 90.94 211 LEU A O 1
ATOM 1732 N N . ALA A 1 212 ? 6.220 30.633 -13.147 1.00 90.94 212 ALA A N 1
ATOM 1733 C CA . ALA A 1 212 ? 7.638 30.560 -13.478 1.00 90.94 212 ALA A CA 1
ATOM 1734 C C . ALA A 1 212 ? 7.911 29.935 -14.861 1.00 90.94 212 ALA A C 1
ATOM 1736 O O . ALA A 1 212 ? 7.220 29.007 -15.299 1.00 90.94 212 ALA A O 1
ATOM 1737 N N . ASP A 1 213 ? 8.978 30.411 -15.514 1.00 91.12 213 ASP A N 1
ATOM 1738 C CA . ASP A 1 213 ? 9.507 29.836 -16.754 1.00 91.12 213 ASP A CA 1
ATOM 1739 C C . ASP A 1 213 ? 9.806 28.337 -16.574 1.00 91.12 213 ASP A C 1
ATOM 1741 O O . ASP A 1 213 ? 10.416 27.901 -15.593 1.00 91.12 213 ASP A O 1
ATOM 1745 N N . ARG A 1 214 ? 9.397 27.533 -17.556 1.00 90.50 214 ARG A N 1
ATOM 1746 C CA . ARG A 1 214 ? 9.675 26.102 -17.601 1.00 90.50 214 ARG A CA 1
ATOM 1747 C C . ARG A 1 214 ? 11.143 25.878 -17.981 1.00 90.50 214 ARG A C 1
ATOM 1749 O O . ARG A 1 214 ? 11.555 26.304 -19.064 1.00 90.50 214 ARG A O 1
ATOM 1756 N N . PRO A 1 215 ? 11.943 25.199 -17.144 1.00 88.50 215 PRO A N 1
ATOM 1757 C CA . PRO A 1 215 ? 13.349 24.979 -17.430 1.00 88.50 215 PRO A CA 1
ATOM 1758 C C . PRO A 1 215 ? 13.523 24.053 -18.637 1.00 88.50 215 PRO A C 1
ATOM 1760 O O . PRO A 1 215 ? 12.735 23.127 -18.862 1.00 88.50 215 PRO A O 1
ATOM 1763 N N . LEU A 1 216 ? 14.580 24.304 -19.407 1.00 85.75 216 LEU A N 1
ATOM 1764 C CA . LEU A 1 216 ? 15.026 23.426 -20.482 1.00 85.75 216 LEU A CA 1
ATOM 1765 C C . LEU A 1 216 ? 16.035 22.416 -19.930 1.00 85.75 216 LEU A C 1
ATOM 1767 O O . LEU A 1 216 ? 16.964 22.774 -19.210 1.00 85.75 216 LEU A O 1
ATOM 1771 N N . VAL A 1 217 ? 15.865 21.153 -20.303 1.00 81.94 217 VAL A N 1
ATOM 1772 C CA . VAL A 1 217 ? 16.772 20.046 -19.997 1.00 81.94 217 VAL A CA 1
ATOM 1773 C C . VAL A 1 217 ? 17.246 19.404 -21.297 1.00 81.94 217 VAL A C 1
ATOM 1775 O O . VAL A 1 217 ? 16.507 19.341 -22.280 1.00 81.94 217 VAL A O 1
ATOM 1778 N N . GLY A 1 218 ? 18.484 18.916 -21.318 1.00 72.81 218 GLY A N 1
ATOM 1779 C CA . GLY A 1 218 ? 19.001 18.168 -22.462 1.00 72.81 218 GLY A CA 1
ATOM 1780 C C . GLY A 1 218 ? 18.327 16.801 -22.578 1.00 72.81 218 GLY A C 1
ATOM 1781 O O . GLY A 1 218 ? 18.259 16.041 -21.607 1.00 72.81 218 GLY A O 1
ATOM 1782 N N . ASP A 1 219 ? 17.833 16.462 -23.766 1.00 62.41 219 ASP A N 1
ATOM 1783 C CA . ASP A 1 219 ? 17.434 15.102 -24.093 1.00 62.41 219 ASP A CA 1
ATOM 1784 C C . ASP A 1 219 ? 18.658 14.178 -24.023 1.00 62.41 219 ASP A C 1
ATOM 1786 O O . ASP A 1 219 ? 19.679 14.416 -24.664 1.00 62.41 219 ASP A O 1
ATOM 1790 N N . ARG A 1 220 ? 18.575 13.113 -23.220 1.00 50.72 220 ARG A N 1
ATOM 1791 C CA . ARG A 1 220 ? 19.713 12.215 -22.960 1.00 50.72 220 ARG A CA 1
ATOM 1792 C C . ARG A 1 220 ? 20.134 11.383 -24.175 1.00 50.72 220 ARG A C 1
ATOM 1794 O O . ARG A 1 220 ? 21.200 10.780 -24.129 1.00 50.72 220 ARG A O 1
ATOM 1801 N N . ILE A 1 221 ? 19.299 11.308 -25.212 1.00 56.75 221 ILE A N 1
ATOM 1802 C CA . ILE A 1 221 ? 19.520 10.489 -26.407 1.00 56.75 221 ILE A CA 1
ATOM 1803 C C . ILE A 1 221 ? 19.933 11.374 -27.585 1.00 56.75 221 ILE A C 1
ATOM 1805 O O . ILE A 1 221 ? 20.864 11.029 -28.306 1.00 56.75 221 ILE A O 1
ATOM 1809 N N . THR A 1 222 ? 19.264 12.511 -27.781 1.00 65.75 222 THR A N 1
ATOM 1810 C CA . THR A 1 222 ? 19.500 13.395 -28.935 1.00 65.75 222 THR A CA 1
ATOM 1811 C C . THR A 1 222 ? 20.340 14.627 -28.602 1.00 65.75 222 THR A C 1
ATOM 1813 O O . THR A 1 222 ? 20.809 15.302 -29.513 1.00 65.75 222 THR A O 1
ATOM 1816 N N . GLY A 1 223 ? 20.525 14.949 -27.317 1.00 67.44 223 GLY A N 1
ATOM 1817 C CA . GLY A 1 223 ? 21.181 16.177 -26.859 1.00 67.44 223 GLY A CA 1
ATOM 1818 C C . GLY A 1 223 ? 20.349 17.448 -27.066 1.00 67.44 223 GLY A C 1
ATOM 1819 O O . GLY A 1 223 ? 20.774 18.524 -26.648 1.00 67.44 223 GLY A O 1
ATOM 1820 N N . ALA A 1 224 ? 19.167 17.350 -27.685 1.00 71.69 224 ALA A N 1
ATOM 1821 C CA . ALA A 1 224 ? 18.308 18.493 -27.962 1.00 71.69 224 ALA A CA 1
ATOM 1822 C C . ALA A 1 224 ? 17.718 19.067 -26.667 1.00 71.69 224 ALA A C 1
ATOM 1824 O O . ALA A 1 224 ? 17.279 18.324 -25.787 1.00 71.69 224 ALA A O 1
ATOM 1825 N N . ALA A 1 225 ? 17.678 20.394 -26.550 1.00 76.94 225 ALA A N 1
ATOM 1826 C CA . ALA A 1 225 ? 16.984 21.046 -25.448 1.00 76.94 225 ALA A CA 1
ATOM 1827 C C . ALA A 1 225 ? 15.476 20.773 -25.555 1.00 76.94 225 ALA A C 1
ATOM 1829 O O . ALA A 1 225 ? 14.861 21.023 -26.590 1.00 76.94 225 ALA A O 1
ATOM 1830 N N . ARG A 1 226 ? 14.878 20.272 -24.475 1.00 77.94 226 ARG A N 1
ATOM 1831 C CA . ARG A 1 226 ? 13.432 20.083 -24.337 1.00 77.94 226 ARG A CA 1
ATOM 1832 C C . ARG A 1 226 ? 12.972 20.616 -22.991 1.00 77.94 226 ARG A C 1
ATOM 1834 O O . ARG A 1 226 ? 13.754 20.677 -22.049 1.00 77.94 226 ARG A O 1
ATOM 1841 N N . PHE A 1 227 ? 11.703 20.971 -22.871 1.00 80.56 227 PHE A N 1
ATOM 1842 C CA . PHE A 1 227 ? 11.165 21.378 -21.581 1.00 80.56 227 PHE A CA 1
ATOM 1843 C C . PHE A 1 227 ? 11.203 20.236 -20.560 1.00 80.56 227 PHE A C 1
ATOM 1845 O O . PHE A 1 227 ? 10.908 19.082 -20.888 1.00 80.56 227 PHE A O 1
ATOM 1852 N N . ASP A 1 228 ? 11.529 20.562 -19.311 1.00 78.19 228 ASP A N 1
ATOM 1853 C CA . ASP A 1 228 ? 11.525 19.592 -18.224 1.00 78.19 228 ASP A CA 1
ATOM 1854 C C . ASP A 1 228 ? 10.106 19.063 -17.982 1.00 78.19 228 ASP A C 1
ATOM 1856 O O . ASP A 1 228 ? 9.178 19.804 -17.643 1.00 78.19 228 ASP A O 1
ATOM 1860 N N . SER A 1 229 ? 9.914 17.760 -18.176 1.00 67.69 229 SER A N 1
ATOM 1861 C CA . SER A 1 229 ? 8.653 17.069 -17.902 1.00 67.69 229 SER A CA 1
ATOM 1862 C C . SER A 1 229 ? 8.331 16.970 -16.409 1.00 67.69 229 SER A C 1
ATOM 1864 O O . SER A 1 229 ? 7.169 16.774 -16.075 1.00 67.69 229 SER A O 1
ATOM 1866 N N . ALA A 1 230 ? 9.323 17.109 -15.522 1.00 71.19 230 ALA A N 1
ATOM 1867 C CA . ALA A 1 230 ? 9.110 17.139 -14.075 1.00 71.19 230 ALA A CA 1
ATOM 1868 C C . ALA A 1 230 ? 8.622 18.511 -13.576 1.00 71.19 230 ALA A C 1
ATOM 1870 O O . ALA A 1 230 ? 8.068 18.609 -12.481 1.00 71.19 230 ALA A O 1
ATOM 1871 N N . PHE A 1 231 ? 8.786 19.567 -14.380 1.00 80.94 231 PHE A N 1
ATOM 1872 C CA . PHE A 1 231 ? 8.315 20.907 -14.050 1.00 80.94 231 PHE A CA 1
ATOM 1873 C C . PHE A 1 231 ? 6.830 21.064 -14.405 1.00 80.94 231 PHE A C 1
ATOM 1875 O O . PHE A 1 231 ? 6.466 21.434 -15.524 1.00 80.94 231 PHE A O 1
ATOM 1882 N N . GLY A 1 232 ? 5.964 20.735 -13.444 1.00 81.19 232 GLY A N 1
ATOM 1883 C CA . GLY A 1 232 ? 4.509 20.805 -13.594 1.00 81.19 232 GLY A CA 1
ATOM 1884 C C . GLY A 1 232 ? 3.980 22.240 -13.567 1.00 81.19 232 GLY A C 1
ATOM 1885 O O . GLY A 1 232 ? 3.870 22.838 -12.497 1.00 81.19 232 GLY A O 1
ATOM 1886 N N . ILE A 1 233 ? 3.640 22.780 -14.742 1.00 88.94 233 ILE A N 1
ATOM 1887 C CA . ILE A 1 233 ? 2.920 24.063 -14.885 1.00 88.94 233 ILE A CA 1
ATOM 1888 C C . ILE A 1 233 ? 1.404 23.917 -14.650 1.00 88.94 233 ILE A C 1
ATOM 1890 O O . ILE A 1 233 ? 0.736 24.882 -14.293 1.00 88.94 233 ILE A O 1
ATOM 1894 N N . ILE A 1 234 ? 0.901 22.688 -14.792 1.00 90.31 234 ILE A N 1
ATOM 1895 C CA . ILE A 1 234 ? -0.464 22.222 -14.507 1.00 90.31 234 ILE A CA 1
ATOM 1896 C C . ILE A 1 234 ? -0.404 21.068 -13.485 1.00 90.31 234 ILE A C 1
ATOM 1898 O O . ILE A 1 234 ? 0.665 20.821 -12.924 1.00 90.31 234 ILE A O 1
ATOM 1902 N N . ASP A 1 235 ? -1.506 20.355 -13.240 1.00 88.25 235 ASP A N 1
ATOM 1903 C CA . ASP A 1 235 ? -1.590 19.210 -12.313 1.00 88.25 235 ASP A CA 1
ATOM 1904 C C . ASP A 1 235 ? -1.207 19.564 -10.866 1.00 88.25 235 ASP A C 1
ATOM 1906 O O . ASP A 1 235 ? -0.498 18.822 -10.181 1.00 88.25 235 ASP A O 1
ATOM 1910 N N . GLN A 1 236 ? -1.620 20.751 -10.408 1.00 91.25 236 GLN A N 1
ATOM 1911 C CA . GLN A 1 236 ? -1.341 21.184 -9.039 1.00 91.25 236 GLN A CA 1
ATOM 1912 C C . GLN A 1 236 ? -2.187 20.374 -8.039 1.00 91.25 236 GLN A C 1
ATOM 1914 O O . GLN A 1 236 ? -3.349 20.086 -8.332 1.00 91.25 236 GLN A O 1
ATOM 1919 N N . PRO A 1 237 ? -1.674 20.053 -6.835 1.00 90.31 237 PRO A N 1
ATOM 1920 C CA . PRO A 1 237 ? -2.365 19.182 -5.878 1.00 90.31 237 PRO A CA 1
ATOM 1921 C C . PRO A 1 237 ? -3.794 19.609 -5.502 1.00 90.31 237 PRO A C 1
ATOM 1923 O O . PRO A 1 237 ? -4.636 18.752 -5.247 1.00 90.31 237 PRO A O 1
ATOM 1926 N N . GLN A 1 238 ? -4.077 20.917 -5.495 1.00 93.25 238 GLN A N 1
ATOM 1927 C CA . GLN A 1 238 ? -5.385 21.509 -5.175 1.00 93.25 238 GLN A CA 1
ATOM 1928 C C . GLN A 1 238 ? -6.504 21.024 -6.104 1.00 93.25 238 GLN A C 1
ATOM 1930 O O . GLN A 1 238 ? -7.668 20.992 -5.713 1.00 93.25 238 GLN A O 1
ATOM 1935 N N . LEU A 1 239 ? -6.151 20.596 -7.317 1.00 93.12 239 LEU A N 1
ATOM 1936 C CA . LEU A 1 239 ? -7.071 19.987 -8.269 1.00 93.12 239 LEU A CA 1
ATOM 1937 C C . LEU A 1 239 ? -7.843 18.805 -7.664 1.00 93.12 239 LEU A C 1
ATOM 1939 O O . LEU A 1 239 ? -9.035 18.641 -7.914 1.00 93.12 239 LEU A O 1
ATOM 1943 N N . HIS A 1 240 ? -7.183 17.997 -6.834 1.00 93.62 240 HIS A N 1
ATOM 1944 C CA . HIS A 1 240 ? -7.807 16.821 -6.235 1.00 93.62 240 HIS A CA 1
ATOM 1945 C C . HIS A 1 240 ? -8.937 17.189 -5.264 1.00 93.62 240 HIS A C 1
ATOM 1947 O O . HIS A 1 240 ? -9.901 16.437 -5.140 1.00 93.62 240 HIS A O 1
ATOM 1953 N N . ASP A 1 241 ? -8.880 18.358 -4.620 1.00 94.50 241 ASP A N 1
ATOM 1954 C CA . ASP A 1 241 ? -9.965 18.831 -3.754 1.00 94.50 241 ASP A CA 1
ATOM 1955 C C . ASP A 1 241 ? -11.208 19.236 -4.554 1.00 94.50 241 ASP A C 1
ATOM 1957 O O . ASP A 1 241 ? -12.330 18.973 -4.112 1.00 94.50 241 ASP A O 1
ATOM 1961 N N . VAL A 1 242 ? -11.025 19.779 -5.764 1.00 95.31 242 VAL A N 1
ATOM 1962 C CA . VAL A 1 242 ? -12.133 20.056 -6.695 1.00 95.31 242 VAL A CA 1
ATOM 1963 C C . VAL A 1 242 ? -12.851 18.759 -7.045 1.00 95.31 242 VAL A C 1
ATOM 1965 O O . VAL A 1 242 ? -14.068 18.666 -6.892 1.00 95.31 242 VAL A O 1
ATOM 1968 N N . TYR A 1 243 ? -12.108 17.715 -7.415 1.00 96.00 243 TYR A N 1
ATOM 1969 C CA . TYR A 1 243 ? -12.713 16.432 -7.770 1.00 96.00 243 TYR A CA 1
ATOM 1970 C C . TYR A 1 243 ? -13.348 15.696 -6.605 1.00 96.00 243 TYR A C 1
ATOM 1972 O O . TYR A 1 243 ? -14.375 15.049 -6.804 1.00 96.00 243 TYR A O 1
ATOM 1980 N N . ARG A 1 244 ? -12.830 15.854 -5.385 1.00 95.38 244 ARG A N 1
ATOM 1981 C CA . ARG A 1 244 ? -13.540 15.398 -4.182 1.00 95.38 244 ARG A CA 1
ATOM 1982 C C . ARG A 1 244 ? -14.849 16.138 -3.974 1.00 95.38 244 ARG A C 1
ATOM 1984 O O . ARG A 1 244 ? -15.843 15.532 -3.576 1.00 95.38 244 ARG A O 1
ATOM 1991 N N . SER A 1 245 ? -14.877 17.443 -4.239 1.00 96.12 245 SER A N 1
ATOM 1992 C CA . SER A 1 245 ? -16.118 18.213 -4.171 1.00 96.12 245 SER A CA 1
ATOM 1993 C C . SER A 1 245 ? -17.129 17.724 -5.204 1.00 96.12 245 SER A C 1
ATOM 1995 O O . SER A 1 245 ? -18.251 17.369 -4.852 1.00 96.12 245 SER A O 1
ATOM 1997 N N . TRP A 1 246 ? -16.702 17.581 -6.455 1.00 97.31 246 TRP A N 1
ATOM 1998 C CA . TRP A 1 246 ? -17.560 17.109 -7.537 1.00 97.31 246 TRP A CA 1
ATOM 1999 C C . TRP A 1 246 ? -18.039 15.677 -7.316 1.00 97.31 246 TRP A C 1
ATOM 2001 O O . TRP A 1 246 ? -19.193 15.367 -7.602 1.00 97.31 246 TRP A O 1
ATOM 2011 N N . ARG A 1 247 ? -17.201 14.803 -6.745 1.00 95.19 247 ARG A N 1
ATOM 2012 C CA . ARG A 1 247 ? -17.609 13.444 -6.383 1.00 95.19 247 ARG A CA 1
ATOM 2013 C C . ARG A 1 247 ? -18.675 13.435 -5.292 1.00 95.19 247 ARG A C 1
ATOM 2015 O O . ARG A 1 247 ? -19.602 12.638 -5.382 1.00 95.19 247 ARG A O 1
ATOM 2022 N N . ARG A 1 248 ? -18.586 14.322 -4.292 1.00 96.50 248 ARG A N 1
ATOM 2023 C CA . ARG A 1 248 ? -19.655 14.486 -3.290 1.00 96.50 248 ARG A CA 1
ATOM 2024 C C . ARG A 1 248 ? -20.963 14.913 -3.947 1.00 96.50 248 ARG A C 1
ATOM 2026 O O . ARG A 1 248 ? -21.963 14.256 -3.699 1.00 96.50 248 ARG A O 1
ATOM 2033 N N . ILE A 1 249 ? -20.924 15.909 -4.836 1.00 96.88 249 ILE A N 1
ATOM 2034 C CA . ILE A 1 249 ? -22.104 16.354 -5.594 1.00 96.88 249 ILE A CA 1
ATOM 2035 C C . ILE A 1 249 ? -22.689 15.190 -6.400 1.00 96.88 249 ILE A C 1
ATOM 2037 O O . ILE A 1 249 ? -23.872 14.914 -6.286 1.00 96.88 249 ILE A O 1
ATOM 2041 N N . ALA A 1 250 ? -21.875 14.450 -7.157 1.00 95.38 250 ALA A N 1
ATOM 2042 C CA . ALA A 1 250 ? -22.336 13.302 -7.942 1.00 95.38 250 ALA A CA 1
ATOM 2043 C C . ALA A 1 250 ? -23.021 12.221 -7.078 1.00 95.38 250 ALA A C 1
ATOM 2045 O O . ALA A 1 250 ? -24.018 11.637 -7.500 1.00 95.38 250 ALA A O 1
ATOM 2046 N N . ASN A 1 251 ? -22.518 11.985 -5.862 1.00 93.62 251 ASN A N 1
ATOM 2047 C CA . ASN A 1 251 ? -23.070 11.005 -4.924 1.00 93.62 251 ASN A CA 1
ATOM 2048 C C . ASN A 1 251 ? -24.403 11.447 -4.275 1.00 93.62 251 ASN A C 1
ATOM 2050 O O . ASN A 1 251 ? -25.072 10.608 -3.671 1.00 93.62 251 ASN A O 1
ATOM 2054 N N . GLU A 1 252 ? -24.799 12.724 -4.374 1.00 95.81 252 GLU A N 1
ATOM 2055 C CA . GLU A 1 252 ? -26.095 13.223 -3.871 1.00 95.81 252 GLU A CA 1
ATOM 2056 C C . GLU A 1 252 ? -27.279 12.759 -4.739 1.00 95.81 252 GLU A C 1
ATOM 2058 O O . GLU A 1 252 ? -28.420 12.752 -4.277 1.00 95.81 252 GLU A O 1
ATOM 2063 N N . TYR A 1 253 ? -27.020 12.326 -5.976 1.00 94.12 253 TYR A N 1
ATOM 2064 C CA . TYR A 1 253 ? -28.048 11.966 -6.951 1.00 94.12 253 TYR A CA 1
ATOM 2065 C C . TYR A 1 253 ? -28.192 10.449 -7.088 1.00 94.12 253 TYR A C 1
ATOM 2067 O O . TYR A 1 253 ? -27.229 9.689 -6.991 1.00 94.12 253 TYR A O 1
ATOM 2075 N N . GLN A 1 254 ? -29.421 10.010 -7.363 1.00 86.62 254 GLN A N 1
ATOM 2076 C CA . GLN A 1 254 ? -29.756 8.616 -7.641 1.00 86.62 254 GLN A CA 1
ATOM 2077 C C . GLN A 1 254 ? -30.516 8.505 -8.973 1.00 86.62 254 GLN A C 1
ATOM 2079 O O . GLN A 1 254 ? -31.386 9.338 -9.238 1.00 86.62 254 GLN A O 1
ATOM 2084 N N . PRO A 1 255 ? -30.246 7.478 -9.805 1.00 85.88 255 PRO A N 1
ATOM 2085 C CA . PRO A 1 255 ? -29.192 6.458 -9.660 1.00 85.88 255 PRO A CA 1
ATOM 2086 C C . PRO A 1 255 ? -27.766 7.037 -9.785 1.00 85.88 255 PRO A C 1
ATOM 2088 O O . PRO A 1 255 ? -27.604 8.165 -10.239 1.00 85.88 255 PRO A O 1
ATOM 2091 N N . ASP A 1 256 ? -26.741 6.264 -9.405 1.00 89.31 256 ASP A N 1
ATOM 2092 C CA . ASP A 1 256 ? -25.330 6.701 -9.379 1.00 89.31 256 ASP A CA 1
ATOM 2093 C C . ASP A 1 256 ? -24.901 7.533 -10.605 1.00 89.31 256 ASP A C 1
ATOM 2095 O O . ASP A 1 256 ? -25.125 7.123 -11.753 1.00 89.31 256 ASP A O 1
ATOM 2099 N N . ARG A 1 257 ? -24.216 8.657 -10.349 1.00 95.00 257 ARG A N 1
ATOM 2100 C CA . ARG A 1 257 ? -23.640 9.559 -11.360 1.00 95.00 257 ARG A CA 1
ATOM 2101 C C . ARG A 1 257 ? -22.139 9.361 -11.502 1.00 95.00 257 ARG A C 1
ATOM 2103 O O . ARG A 1 257 ? -21.444 9.188 -10.504 1.00 95.00 257 ARG A O 1
ATOM 2110 N N . VAL A 1 258 ? -21.627 9.424 -12.730 1.00 95.44 258 VAL A N 1
ATOM 2111 C CA . VAL A 1 258 ? -20.205 9.163 -13.013 1.00 95.44 258 VAL A CA 1
ATOM 2112 C C . VAL A 1 258 ? -19.427 10.412 -13.410 1.00 95.44 258 VAL A C 1
ATOM 2114 O O . VAL A 1 258 ? -19.970 11.365 -13.952 1.00 95.44 258 VAL A O 1
ATOM 2117 N N . LEU A 1 259 ? -18.122 10.392 -13.149 1.00 95.94 259 LEU A N 1
ATOM 2118 C CA . LEU A 1 259 ? -17.179 11.451 -13.509 1.00 95.94 259 LEU A CA 1
ATOM 2119 C C . LEU A 1 259 ? -16.005 10.815 -14.249 1.00 95.94 259 LEU A C 1
ATOM 2121 O O . LEU A 1 259 ? -15.340 9.934 -13.696 1.00 95.94 259 LEU A O 1
ATOM 2125 N N . VAL A 1 260 ? -15.758 11.257 -15.476 1.00 94.38 260 VAL A N 1
ATOM 2126 C CA . VAL A 1 260 ? -14.734 10.714 -16.372 1.00 94.38 260 VAL A CA 1
ATOM 2127 C C . VAL A 1 260 ? -13.713 11.807 -16.656 1.00 94.38 260 VAL A C 1
ATOM 2129 O O . VAL A 1 260 ? -14.048 12.812 -17.266 1.00 94.38 260 VAL A O 1
ATOM 2132 N N . GLY A 1 261 ? -12.472 11.644 -16.208 1.00 91.81 261 GLY A N 1
ATOM 2133 C CA . GLY A 1 261 ? -11.413 12.621 -16.458 1.00 91.81 261 GLY A CA 1
ATOM 2134 C C . GLY A 1 261 ? -10.718 12.395 -17.790 1.00 91.81 261 GLY A C 1
ATOM 2135 O O . GLY A 1 261 ? -10.294 11.276 -18.089 1.00 91.81 261 GLY A O 1
ATOM 2136 N N . GLU A 1 262 ? -10.502 13.463 -18.553 1.00 87.50 262 GLU A N 1
ATOM 2137 C CA . GLU A 1 262 ? -9.561 13.438 -19.666 1.00 87.50 262 GLU A CA 1
ATOM 2138 C C . GLU A 1 262 ? -8.109 13.426 -19.161 1.00 87.50 262 GLU A C 1
ATOM 2140 O O . GLU A 1 262 ? -7.416 14.441 -19.069 1.00 87.50 262 GLU A O 1
ATOM 2145 N N . ILE A 1 263 ? -7.644 12.240 -18.782 1.00 85.00 263 ILE A N 1
ATOM 2146 C CA . ILE A 1 263 ? -6.264 11.999 -18.372 1.00 85.00 263 ILE A CA 1
ATOM 2147 C C . ILE A 1 263 ? -5.792 10.777 -19.146 1.00 85.00 263 ILE A C 1
ATOM 2149 O O . ILE A 1 263 ? -6.378 9.710 -19.004 1.00 85.00 263 ILE A O 1
ATOM 2153 N N . PHE A 1 264 ? -4.739 10.922 -19.951 1.00 80.25 264 PHE A N 1
ATOM 2154 C CA . PHE A 1 264 ? -4.292 9.865 -20.870 1.00 80.25 264 PHE A CA 1
ATOM 2155 C C . PHE A 1 264 ? -3.082 9.060 -20.389 1.00 80.25 264 PHE A C 1
ATOM 2157 O O . PHE A 1 264 ? -2.832 7.973 -20.904 1.00 80.25 264 PHE A O 1
ATOM 2164 N N . ASP A 1 265 ? -2.304 9.585 -19.435 1.00 77.12 265 ASP A N 1
ATOM 2165 C CA . ASP A 1 265 ? -1.117 8.901 -18.906 1.00 77.12 265 ASP A CA 1
ATOM 2166 C C . ASP A 1 265 ? -1.511 7.914 -17.794 1.00 77.12 265 ASP A C 1
ATOM 2168 O O . ASP A 1 265 ? -1.851 8.361 -16.690 1.00 77.12 265 ASP A O 1
ATOM 2172 N N . PRO A 1 266 ? -1.391 6.589 -18.018 1.00 72.38 266 PRO A N 1
ATOM 2173 C CA . PRO A 1 266 ? -1.789 5.586 -17.034 1.00 72.38 266 PRO A CA 1
ATOM 2174 C C . PRO A 1 266 ? -1.043 5.707 -15.700 1.00 72.38 266 PRO A C 1
ATOM 2176 O O . PRO A 1 266 ? -1.577 5.364 -14.651 1.00 72.38 266 PRO A O 1
ATOM 2179 N N . ARG A 1 267 ? 0.178 6.261 -15.697 1.00 71.44 267 ARG A N 1
ATOM 2180 C CA . ARG A 1 267 ? 0.969 6.446 -14.464 1.00 71.44 267 ARG A CA 1
ATOM 2181 C C . ARG A 1 267 ? 0.381 7.510 -13.544 1.00 71.44 267 ARG A C 1
ATOM 2183 O O . ARG A 1 267 ? 0.678 7.527 -12.353 1.00 71.44 267 ARG A O 1
ATOM 2190 N N . ARG A 1 268 ? -0.415 8.428 -14.098 1.00 79.75 268 ARG A N 1
ATOM 2191 C CA . ARG A 1 268 ? -1.073 9.504 -13.349 1.00 79.75 268 ARG A CA 1
ATOM 2192 C C . ARG A 1 268 ? -2.449 9.083 -12.850 1.00 79.75 268 ARG A C 1
ATOM 2194 O O . ARG A 1 268 ? -2.918 9.670 -11.882 1.00 79.75 268 ARG A O 1
ATOM 2201 N N . HIS A 1 269 ? -3.068 8.057 -13.439 1.00 81.75 269 HIS A N 1
ATOM 2202 C CA . HIS A 1 269 ? -4.436 7.628 -13.115 1.00 81.75 269 HIS A CA 1
ATOM 2203 C C . HIS A 1 269 ? -4.643 7.267 -11.646 1.00 81.75 269 HIS A C 1
ATOM 2205 O O . HIS A 1 269 ? -5.677 7.634 -11.097 1.00 81.75 269 HIS A O 1
ATOM 2211 N N . ALA A 1 270 ? -3.646 6.679 -10.979 1.00 79.19 270 ALA A N 1
ATOM 2212 C CA . ALA A 1 270 ? -3.700 6.372 -9.544 1.00 79.19 270 ALA A CA 1
ATOM 2213 C C . ALA A 1 270 ? -3.970 7.604 -8.651 1.00 79.19 270 ALA A C 1
ATOM 2215 O O . ALA A 1 270 ? -4.452 7.464 -7.532 1.00 79.19 270 ALA A O 1
ATOM 2216 N N . LYS A 1 271 ? -3.669 8.823 -9.129 1.00 83.75 271 LYS A N 1
ATOM 2217 C CA . LYS A 1 271 ? -3.943 10.072 -8.396 1.00 83.75 271 LYS A CA 1
ATOM 2218 C C . LYS A 1 271 ? -5.401 10.530 -8.503 1.00 83.75 271 LYS A C 1
ATOM 2220 O O . LYS A 1 271 ? -5.868 11.277 -7.647 1.00 83.75 271 LYS A O 1
ATOM 2225 N N . TYR A 1 272 ? -6.087 10.126 -9.570 1.00 86.00 272 TYR A N 1
ATOM 2226 C CA . TYR A 1 272 ? -7.393 10.656 -9.967 1.00 86.00 272 TYR A CA 1
ATOM 2227 C C . TYR A 1 272 ? -8.524 9.640 -9.814 1.00 86.00 272 TYR A C 1
ATOM 2229 O O . TYR A 1 272 ? -9.626 10.011 -9.416 1.00 86.00 272 TYR A O 1
ATOM 2237 N N . ILE A 1 273 ? -8.255 8.370 -10.121 1.00 86.12 273 ILE A N 1
ATOM 2238 C CA . ILE A 1 273 ? -9.212 7.268 -10.017 1.00 86.12 273 ILE A CA 1
ATOM 2239 C C . ILE A 1 273 ? -9.063 6.642 -8.630 1.00 86.12 273 ILE A C 1
ATOM 2241 O O . ILE A 1 273 ? -8.429 5.605 -8.440 1.00 86.12 273 ILE A O 1
ATOM 2245 N N . VAL A 1 274 ? -9.634 7.324 -7.643 1.00 79.50 274 VAL A N 1
ATOM 2246 C CA . VAL A 1 274 ? -9.728 6.877 -6.248 1.00 79.50 274 VAL A CA 1
ATOM 2247 C C . VAL A 1 274 ? -11.181 6.998 -5.774 1.00 79.50 274 VAL A C 1
ATOM 2249 O O . VAL A 1 274 ? -11.954 7.742 -6.387 1.00 79.50 274 VAL A O 1
ATOM 2252 N N . PRO A 1 275 ? -11.595 6.284 -4.706 1.00 81.00 275 PRO A N 1
ATOM 2253 C CA . PRO A 1 275 ? -13.009 6.190 -4.329 1.00 81.00 275 PRO A CA 1
ATOM 2254 C C . PRO A 1 275 ? -13.729 7.532 -4.123 1.00 81.00 275 PRO A C 1
ATOM 2256 O O . PRO A 1 275 ? -14.932 7.614 -4.363 1.00 81.00 275 PRO A O 1
ATOM 2259 N N . ASP A 1 276 ? -13.008 8.577 -3.711 1.00 85.62 276 ASP A N 1
ATOM 2260 C CA . ASP A 1 276 ? -13.538 9.906 -3.404 1.00 85.62 276 ASP A CA 1
ATOM 2261 C C . ASP A 1 276 ? -13.336 10.948 -4.520 1.00 85.62 276 ASP A C 1
ATOM 2263 O O . ASP A 1 276 ? -13.689 12.100 -4.304 1.00 85.62 276 ASP A O 1
ATOM 2267 N N . GLN A 1 277 ? -12.818 10.587 -5.701 1.00 91.25 277 GLN A N 1
ATOM 2268 C CA . GLN A 1 277 ? -12.580 11.517 -6.822 1.00 91.25 277 GLN A CA 1
ATOM 2269 C C . GLN A 1 277 ? -13.261 11.044 -8.123 1.00 91.25 277 GLN A C 1
ATOM 2271 O O . GLN A 1 277 ? -14.475 10.823 -8.150 1.00 91.25 277 GLN A O 1
ATOM 2276 N N . LEU A 1 278 ? -12.512 10.906 -9.223 1.00 91.44 278 LEU A N 1
ATOM 2277 C CA . LEU A 1 278 ? -13.036 10.513 -10.527 1.00 91.44 278 LEU A CA 1
ATOM 2278 C C . LEU A 1 278 ? -13.340 9.014 -10.558 1.00 91.44 278 LEU A C 1
ATOM 2280 O O . LEU A 1 278 ? -12.735 8.217 -9.843 1.00 91.44 278 LEU A O 1
ATOM 2284 N N . HIS A 1 279 ? -14.293 8.625 -11.402 1.00 91.19 279 HIS A N 1
ATOM 2285 C CA . HIS A 1 279 ? -14.642 7.221 -11.605 1.00 91.19 279 HIS A CA 1
ATOM 2286 C C . HIS A 1 279 ? -13.750 6.560 -12.663 1.00 91.19 279 HIS A C 1
ATOM 2288 O O . HIS A 1 279 ? -13.485 5.366 -12.566 1.00 91.19 279 HIS A O 1
ATOM 2294 N N . MET A 1 280 ? -13.333 7.317 -13.685 1.00 90.31 280 MET A N 1
ATOM 2295 C CA . MET A 1 280 ? -12.723 6.794 -14.916 1.00 90.31 280 MET A CA 1
ATOM 2296 C C . MET A 1 280 ? -11.709 7.778 -15.510 1.00 90.31 280 MET A C 1
ATOM 2298 O O . MET A 1 280 ? -11.866 8.990 -15.347 1.00 90.31 280 MET A O 1
ATOM 2302 N N . ALA A 1 281 ? -10.715 7.263 -16.244 1.00 84.31 281 ALA A N 1
ATOM 2303 C CA . ALA A 1 281 ? -9.824 8.047 -17.108 1.00 84.31 281 ALA A CA 1
ATOM 2304 C C . ALA A 1 281 ? -9.205 7.191 -18.228 1.00 84.31 281 ALA A C 1
ATOM 2306 O O . ALA A 1 281 ? -8.957 6.002 -18.051 1.00 84.31 281 ALA A O 1
ATOM 2307 N N . PHE A 1 282 ? -8.945 7.792 -19.386 1.00 83.88 282 PHE A N 1
ATOM 2308 C CA . PHE A 1 282 ? -8.659 7.081 -20.635 1.00 83.88 282 PHE A CA 1
ATOM 2309 C C . PHE A 1 282 ? -7.253 6.461 -20.730 1.00 83.88 282 PHE A C 1
ATOM 2311 O O . PHE A 1 282 ? -6.248 7.140 -20.547 1.00 83.88 282 PHE A O 1
ATOM 2318 N N . ALA A 1 283 ? -7.160 5.187 -21.127 1.00 84.31 283 ALA A N 1
ATOM 2319 C CA . ALA A 1 283 ? -5.907 4.520 -21.506 1.00 84.31 283 ALA A CA 1
ATOM 2320 C C . ALA A 1 283 ? -5.971 3.934 -22.935 1.00 84.31 283 ALA A C 1
ATOM 2322 O O . ALA A 1 283 ? -7.055 3.734 -23.474 1.00 84.31 283 ALA A O 1
ATOM 2323 N N . LEU A 1 284 ? -4.802 3.609 -23.516 1.00 86.94 284 LEU A N 1
ATOM 2324 C CA . LEU A 1 284 ? -4.570 3.001 -24.853 1.00 86.94 284 LEU A CA 1
ATOM 2325 C C . LEU A 1 284 ? -4.776 3.885 -26.099 1.00 86.94 284 LEU A C 1
ATOM 2327 O O . LEU A 1 284 ? -4.384 3.478 -27.197 1.00 86.94 284 LEU A O 1
ATOM 2331 N N . ILE A 1 285 ? -5.285 5.106 -25.945 1.00 88.38 285 ILE A N 1
ATOM 2332 C CA . ILE A 1 285 ? -5.706 5.952 -27.074 1.00 88.38 285 ILE A CA 1
ATOM 2333 C C . ILE A 1 285 ? -4.588 6.270 -28.092 1.00 88.38 285 ILE A C 1
ATOM 2335 O O . ILE A 1 285 ? -4.836 6.334 -29.295 1.00 88.38 285 ILE A O 1
ATOM 2339 N N . HIS A 1 286 ? -3.331 6.380 -27.647 1.00 86.25 286 HIS A N 1
ATOM 2340 C CA . HIS A 1 286 ? -2.177 6.689 -28.509 1.00 86.25 286 HIS A CA 1
ATOM 2341 C C . HIS A 1 286 ? -1.321 5.465 -28.883 1.00 86.25 286 HIS A C 1
ATOM 2343 O O . HIS A 1 286 ? -0.311 5.600 -29.580 1.00 86.25 286 HIS A O 1
ATOM 2349 N N . THR A 1 287 ? -1.689 4.264 -28.431 1.00 87.50 287 THR A N 1
ATOM 2350 C CA . THR A 1 287 ? -0.839 3.070 -28.547 1.00 87.50 287 THR A CA 1
ATOM 2351 C C . THR A 1 287 ? -0.751 2.571 -29.989 1.00 87.50 287 THR A C 1
ATOM 2353 O O . THR A 1 287 ? -1.771 2.317 -30.631 1.00 87.50 287 THR A O 1
ATOM 2356 N N . GLN A 1 288 ? 0.467 2.388 -30.504 1.00 90.88 288 GLN A N 1
ATOM 2357 C CA . GLN A 1 288 ? 0.710 1.913 -31.872 1.00 90.88 288 GLN A CA 1
ATOM 2358 C C . GLN A 1 288 ? 0.457 0.400 -32.015 1.00 90.88 288 GLN A C 1
ATOM 2360 O O . GLN A 1 288 ? 0.323 -0.316 -31.022 1.00 90.88 288 GLN A O 1
ATOM 2365 N N . TRP A 1 289 ? 0.399 -0.119 -33.249 1.00 94.56 289 TRP A N 1
ATOM 2366 C CA . TRP A 1 289 ? 0.207 -1.556 -33.514 1.00 94.56 289 TRP A CA 1
ATOM 2367 C C . TRP A 1 289 ? 1.471 -2.387 -33.204 1.00 94.56 289 TRP A C 1
ATOM 2369 O O . TRP A 1 289 ? 2.181 -2.839 -34.104 1.00 94.56 289 TRP A O 1
ATOM 2379 N N . GLU A 1 290 ? 1.767 -2.572 -31.917 1.00 93.75 290 GLU A N 1
ATOM 2380 C CA . GLU A 1 290 ? 2.938 -3.295 -31.407 1.00 93.75 290 GLU A CA 1
ATOM 2381 C C . GLU A 1 290 ? 2.574 -4.054 -30.119 1.00 93.75 290 GLU A C 1
ATOM 2383 O O . GLU A 1 290 ? 2.069 -3.456 -29.166 1.00 93.75 290 GLU A O 1
ATOM 2388 N N . ALA A 1 291 ? 2.831 -5.367 -30.087 1.00 91.94 291 ALA A N 1
ATOM 2389 C CA . ALA A 1 291 ? 2.410 -6.264 -29.005 1.00 91.94 291 ALA A CA 1
ATOM 2390 C C . ALA A 1 291 ? 2.950 -5.833 -27.631 1.00 91.94 291 ALA A C 1
ATOM 2392 O O . ALA A 1 291 ? 2.213 -5.807 -26.642 1.00 91.94 291 ALA A O 1
ATOM 2393 N N . GLY A 1 292 ? 4.228 -5.451 -27.578 1.00 89.81 292 GLY A N 1
ATOM 2394 C CA . GLY A 1 292 ? 4.900 -4.989 -26.373 1.00 89.81 292 GLY A CA 1
ATOM 2395 C C . GLY A 1 292 ? 4.340 -3.670 -25.846 1.00 89.81 292 GLY A C 1
ATOM 2396 O O . GLY A 1 292 ? 4.165 -3.538 -24.640 1.00 89.81 292 GLY A O 1
ATOM 2397 N N . GLN A 1 293 ? 4.039 -2.694 -26.709 1.00 89.00 293 GLN A N 1
ATOM 2398 C CA . GLN A 1 293 ? 3.419 -1.427 -26.299 1.00 89.00 293 GLN A CA 1
ATOM 2399 C C . GLN A 1 293 ? 2.035 -1.659 -25.696 1.00 89.00 293 GLN A C 1
ATOM 2401 O O . GLN A 1 293 ? 1.761 -1.137 -24.620 1.00 89.00 293 GLN A O 1
ATOM 2406 N N . TRP A 1 294 ? 1.202 -2.484 -26.334 1.00 91.56 294 TRP A N 1
ATOM 2407 C CA . TRP A 1 294 ? -0.118 -2.833 -25.808 1.00 91.56 294 TRP A CA 1
ATOM 2408 C C . TRP A 1 294 ? -0.035 -3.539 -24.459 1.00 91.56 294 TRP A C 1
ATOM 2410 O O . TRP A 1 294 ? -0.684 -3.104 -23.510 1.00 91.56 294 TRP A O 1
ATOM 2420 N N . ARG A 1 295 ? 0.803 -4.579 -24.350 1.00 92.19 295 ARG A N 1
ATOM 2421 C CA . ARG A 1 295 ? 1.015 -5.302 -23.090 1.00 92.19 295 ARG A CA 1
ATOM 2422 C C . ARG A 1 295 ? 1.483 -4.361 -21.980 1.00 92.19 295 ARG A C 1
ATOM 2424 O O . ARG A 1 295 ? 0.836 -4.303 -20.942 1.00 92.19 295 ARG A O 1
ATOM 2431 N N . ARG A 1 296 ? 2.521 -3.553 -22.235 1.00 87.62 296 ARG A N 1
ATOM 2432 C CA . ARG A 1 296 ? 3.043 -2.580 -21.260 1.00 87.62 296 ARG A CA 1
ATOM 2433 C C . ARG A 1 296 ? 1.983 -1.574 -20.820 1.00 87.62 296 ARG A C 1
ATOM 2435 O O . ARG A 1 296 ? 1.884 -1.284 -19.636 1.00 87.62 296 ARG A O 1
ATOM 2442 N N . SER A 1 297 ? 1.199 -1.023 -21.746 1.00 85.69 297 SER A N 1
ATOM 2443 C CA . SER A 1 297 ? 0.144 -0.063 -21.397 1.00 85.69 297 SER A CA 1
ATOM 2444 C C . SER A 1 297 ? -0.953 -0.693 -20.537 1.00 85.69 297 SER A C 1
ATOM 2446 O O . SER A 1 297 ? -1.414 -0.049 -19.598 1.00 85.69 297 SER A O 1
ATOM 2448 N N . ILE A 1 298 ? -1.343 -1.942 -20.821 1.00 89.62 298 ILE A N 1
ATOM 2449 C CA . ILE A 1 298 ? -2.324 -2.685 -20.017 1.00 89.62 298 ILE A CA 1
ATOM 2450 C C . ILE A 1 298 ? -1.755 -2.988 -18.625 1.00 89.62 298 ILE A C 1
ATOM 2452 O O . ILE A 1 298 ? -2.429 -2.726 -17.634 1.00 89.62 298 ILE A O 1
ATOM 2456 N N . GLU A 1 299 ? -0.512 -3.468 -18.538 1.00 87.69 299 GLU A N 1
ATOM 2457 C CA . GLU A 1 299 ? 0.169 -3.766 -17.268 1.00 87.69 299 GLU A CA 1
ATOM 2458 C C . GLU A 1 299 ? 0.292 -2.523 -16.381 1.00 87.69 299 GLU A C 1
ATOM 2460 O O . GLU A 1 299 ? -0.103 -2.565 -15.221 1.00 87.69 299 GLU A O 1
ATOM 2465 N N . VAL A 1 300 ? 0.772 -1.397 -16.926 1.00 82.62 300 VAL A N 1
ATOM 2466 C CA . VAL A 1 300 ? 0.908 -0.140 -16.165 1.00 82.62 300 VAL A CA 1
ATOM 2467 C C . VAL A 1 300 ? -0.449 0.339 -15.652 1.00 82.62 300 VAL A C 1
ATOM 2469 O O . VAL A 1 300 ? -0.540 0.816 -14.526 1.00 82.62 300 VAL A O 1
ATOM 2472 N N . MET A 1 301 ? -1.504 0.205 -16.456 1.00 82.06 301 MET A N 1
ATOM 2473 C CA . MET A 1 301 ? -2.850 0.607 -16.057 1.00 82.06 301 MET A CA 1
ATOM 2474 C C . MET A 1 301 ? -3.420 -0.295 -14.952 1.00 82.06 301 MET A C 1
ATOM 2476 O O . MET A 1 301 ? -3.983 0.195 -13.977 1.00 82.06 301 MET A O 1
ATOM 2480 N N . GLN A 1 302 ? -3.241 -1.614 -15.069 1.00 80.38 302 GLN A N 1
ATOM 2481 C CA . GLN A 1 302 ? -3.663 -2.561 -14.033 1.00 80.38 302 GLN A CA 1
ATOM 2482 C C . GLN A 1 302 ? -2.873 -2.393 -12.734 1.00 80.38 302 GLN A C 1
ATOM 2484 O O . GLN A 1 302 ? -3.443 -2.552 -11.658 1.00 80.38 302 GLN A O 1
ATOM 2489 N N . GLU A 1 303 ? -1.590 -2.041 -12.826 1.00 77.06 303 GLU A N 1
ATOM 2490 C CA . GLU A 1 303 ? -0.756 -1.679 -11.679 1.00 77.06 303 GLU A CA 1
ATOM 2491 C C . GLU A 1 303 ? -1.264 -0.412 -10.987 1.00 77.06 303 GLU A C 1
ATOM 2493 O O . GLU A 1 303 ? -1.418 -0.385 -9.768 1.00 77.06 303 GLU A O 1
ATOM 2498 N N . ALA A 1 304 ? -1.560 0.629 -11.770 1.00 68.81 304 ALA A N 1
ATOM 2499 C CA . ALA A 1 304 ? -1.986 1.923 -11.253 1.00 68.81 304 ALA A CA 1
ATOM 2500 C C . ALA A 1 304 ? -3.328 1.863 -10.499 1.00 68.81 304 ALA A C 1
ATOM 2502 O O . ALA A 1 304 ? -3.569 2.697 -9.631 1.00 68.81 304 ALA A O 1
ATOM 2503 N N . LEU A 1 305 ? -4.193 0.888 -10.804 1.00 73.44 305 LEU A N 1
ATOM 2504 C CA . LEU A 1 305 ? -5.565 0.795 -10.285 1.00 73.44 305 LEU A CA 1
ATOM 2505 C C . LEU A 1 305 ? -5.809 -0.418 -9.371 1.00 73.44 305 LEU A C 1
ATOM 2507 O O . LEU A 1 305 ? -6.910 -0.957 -9.331 1.00 73.44 305 LEU A O 1
ATOM 2511 N N . ARG A 1 306 ? -4.806 -0.846 -8.592 1.00 62.19 306 ARG A N 1
ATOM 2512 C CA . ARG A 1 306 ? -4.887 -2.028 -7.703 1.00 62.19 306 ARG A CA 1
ATOM 2513 C C . ARG A 1 306 ? -5.849 -1.912 -6.500 1.00 62.19 306 ARG A C 1
ATOM 2515 O O . ARG A 1 306 ? -5.987 -2.886 -5.762 1.00 62.19 306 ARG A O 1
ATOM 2522 N N . GLY A 1 307 ? -6.507 -0.767 -6.290 1.00 53.97 307 GLY A N 1
ATOM 2523 C CA . GLY A 1 307 ? -7.404 -0.512 -5.154 1.00 53.97 307 GLY A CA 1
ATOM 2524 C C . GLY A 1 307 ? -8.868 -0.952 -5.364 1.00 53.97 307 GLY A C 1
ATOM 2525 O O . GLY A 1 307 ? -9.338 -1.066 -6.496 1.00 53.97 307 GLY A O 1
ATOM 2526 N N . PRO A 1 308 ? -9.642 -1.169 -4.284 1.00 48.62 308 PRO A N 1
ATOM 2527 C CA . PRO A 1 308 ? -11.064 -1.522 -4.366 1.00 48.62 308 PRO A CA 1
ATOM 2528 C C . PRO A 1 308 ? -11.904 -0.450 -5.073 1.00 48.62 308 PRO A C 1
ATOM 2530 O O . PRO A 1 308 ? -11.895 0.722 -4.704 1.00 48.62 308 PRO A O 1
ATOM 2533 N N . GLY A 1 309 ? -12.714 -0.870 -6.045 1.00 54.03 309 GLY A N 1
ATOM 2534 C CA . GLY A 1 309 ? -13.669 0.009 -6.725 1.00 54.03 309 GLY A CA 1
ATOM 2535 C C . GLY A 1 309 ? -13.074 0.892 -7.825 1.00 54.03 309 GLY A C 1
ATOM 2536 O O . GLY A 1 309 ? -13.850 1.584 -8.481 1.00 54.03 309 GLY A O 1
ATOM 2537 N N . ALA A 1 310 ? -11.758 0.828 -8.054 1.00 68.81 310 ALA A N 1
ATOM 2538 C CA . ALA A 1 310 ? -11.105 1.357 -9.244 1.00 68.81 310 ALA A CA 1
ATOM 2539 C C . ALA A 1 310 ? -11.073 0.267 -10.323 1.00 68.81 310 ALA A C 1
ATOM 2541 O O . ALA A 1 310 ? -10.659 -0.861 -10.076 1.00 68.81 310 ALA A O 1
ATOM 2542 N N . GLU A 1 311 ? -11.548 0.595 -11.516 1.00 76.44 311 GLU A N 1
ATOM 2543 C CA . GLU A 1 311 ? -11.588 -0.312 -12.660 1.00 76.44 311 GLU A CA 1
ATOM 2544 C C . GLU A 1 311 ? -10.953 0.417 -13.846 1.00 76.44 311 GLU A C 1
ATOM 2546 O O . GLU A 1 311 ? -11.140 1.631 -13.975 1.00 76.44 311 GLU A O 1
ATOM 2551 N N . PRO A 1 312 ? -10.190 -0.271 -14.705 1.00 86.69 312 PRO A N 1
ATOM 2552 C CA . PRO A 1 312 ? -9.512 0.400 -15.795 1.00 86.69 312 PRO A CA 1
ATOM 2553 C C . PRO A 1 312 ? -10.486 0.817 -16.898 1.00 86.69 312 PRO A C 1
ATOM 2555 O O . PRO A 1 312 ? -11.431 0.097 -17.216 1.00 86.69 312 PRO A O 1
ATOM 2558 N N . THR A 1 313 ? -10.223 1.963 -17.519 1.00 90.38 313 THR A N 1
ATOM 2559 C CA . THR A 1 313 ? -11.008 2.474 -18.644 1.00 90.38 313 THR A CA 1
ATOM 2560 C C . THR A 1 313 ? -10.174 2.444 -19.920 1.00 90.38 313 THR A C 1
ATOM 2562 O O . THR A 1 313 ? -9.080 3.010 -19.984 1.00 90.38 313 THR A O 1
ATOM 2565 N N . TRP A 1 314 ? -10.698 1.806 -20.963 1.00 92.44 314 TRP A N 1
ATOM 2566 C CA . TRP A 1 314 ? -9.979 1.590 -22.215 1.00 92.44 314 TRP A CA 1
ATOM 2567 C C . TRP A 1 314 ? -10.628 2.325 -23.383 1.00 92.44 314 TRP A C 1
ATOM 2569 O O . TRP A 1 314 ? -11.844 2.276 -23.554 1.00 92.44 314 TRP A O 1
ATOM 2579 N N . THR A 1 315 ? -9.816 2.957 -24.225 1.00 93.06 315 THR A N 1
ATOM 2580 C CA . THR A 1 315 ? -10.276 3.607 -25.456 1.00 93.06 315 THR A CA 1
ATOM 2581 C C . THR A 1 315 ? -9.211 3.526 -26.549 1.00 93.06 315 THR A C 1
ATOM 2583 O O . THR A 1 315 ? -8.011 3.508 -26.270 1.00 93.06 315 THR A O 1
ATOM 2586 N N . LEU A 1 316 ? -9.645 3.457 -27.808 1.00 92.31 316 LEU A N 1
ATOM 2587 C CA . LEU A 1 316 ? -8.760 3.505 -28.975 1.00 92.31 316 LEU A CA 1
ATOM 2588 C C . LEU A 1 316 ? -8.884 4.799 -29.766 1.00 92.31 316 LEU A C 1
ATOM 2590 O O . LEU A 1 316 ? -7.968 5.112 -30.530 1.00 92.31 316 LEU A O 1
ATOM 2594 N N . ALA A 1 317 ? -9.971 5.540 -29.597 1.00 92.81 317 ALA A N 1
ATOM 2595 C CA . ALA A 1 317 ? -10.164 6.813 -30.255 1.00 92.81 317 ALA A CA 1
ATOM 2596 C C . ALA A 1 317 ? -11.140 7.706 -29.493 1.00 92.81 317 ALA A C 1
ATOM 2598 O O . ALA A 1 317 ? -11.920 7.268 -28.650 1.00 92.81 317 ALA A O 1
ATOM 2599 N N . ASN A 1 318 ? -11.058 8.980 -29.833 1.00 93.94 318 ASN A N 1
ATOM 2600 C CA . ASN A 1 318 ? -12.016 10.024 -29.533 1.00 93.94 318 ASN A CA 1
ATOM 2601 C C . ASN A 1 318 ? -11.983 11.019 -30.708 1.00 93.94 318 ASN A C 1
ATOM 2603 O O . ASN A 1 318 ? -11.331 10.767 -31.724 1.00 93.94 318 ASN A O 1
ATOM 2607 N N . HIS A 1 319 ? -12.642 12.160 -30.553 1.00 93.81 319 HIS A N 1
ATOM 2608 C CA . HIS A 1 319 ? -12.686 13.227 -31.553 1.00 93.81 319 HIS A CA 1
ATOM 2609 C C . HIS A 1 319 ? -11.414 14.103 -31.644 1.00 93.81 319 HIS A C 1
ATOM 2611 O O . HIS A 1 319 ? -11.430 15.105 -32.361 1.00 93.81 319 HIS A O 1
ATOM 2617 N N . ASP A 1 320 ? -10.331 13.761 -30.936 1.00 90.94 320 ASP A N 1
ATOM 2618 C CA . ASP A 1 320 ? -9.051 14.491 -30.968 1.00 90.94 320 ASP A CA 1
ATOM 2619 C C . ASP A 1 320 ? -7.892 13.663 -31.528 1.00 90.94 320 ASP A C 1
ATOM 2621 O O . ASP A 1 320 ? -6.792 14.183 -31.730 1.00 90.94 320 ASP A O 1
ATOM 2625 N N . VAL A 1 321 ? -8.102 12.366 -31.770 1.00 91.38 321 VAL A N 1
ATOM 2626 C CA . VAL A 1 321 ? -7.055 11.473 -32.269 1.00 91.38 321 VAL A CA 1
ATOM 2627 C C . VAL A 1 321 ? -7.426 10.848 -33.602 1.00 91.38 321 VAL A C 1
ATOM 2629 O O . VAL A 1 321 ? -8.566 10.464 -33.852 1.00 91.38 321 VAL A O 1
ATOM 2632 N N . VAL A 1 322 ? -6.401 10.653 -34.431 1.00 92.62 322 VAL A N 1
ATOM 2633 C CA . VAL A 1 322 ? -6.517 9.983 -35.729 1.00 92.62 322 VAL A CA 1
ATOM 2634 C C . VAL A 1 322 ? -7.236 8.640 -35.591 1.00 92.62 322 VAL A C 1
ATOM 2636 O O . VAL A 1 322 ? -6.864 7.805 -34.750 1.00 92.62 322 VAL A O 1
ATOM 2639 N N . ARG A 1 323 ? -8.224 8.406 -36.466 1.00 94.88 323 ARG A N 1
ATOM 2640 C CA . ARG A 1 323 ? -9.080 7.210 -36.427 1.00 94.88 323 ARG A CA 1
ATOM 2641 C C . ARG A 1 323 ? -8.263 5.904 -36.428 1.00 94.88 323 ARG A C 1
ATOM 2643 O O . ARG A 1 323 ? -7.255 5.804 -37.144 1.00 94.88 323 ARG A O 1
ATOM 2650 N N . PRO A 1 324 ? -8.696 4.849 -35.702 1.00 95.31 324 PRO A N 1
ATOM 2651 C CA . PRO A 1 324 ? -7.905 3.629 -35.527 1.00 95.31 324 PRO A CA 1
ATOM 2652 C C . PRO A 1 324 ? -7.542 2.923 -36.832 1.00 95.31 324 PRO A C 1
ATOM 2654 O O . PRO A 1 324 ? -6.451 2.371 -36.938 1.00 95.31 324 PRO A O 1
ATOM 2657 N N . VAL A 1 325 ? -8.411 2.952 -37.848 1.00 96.62 325 VAL A N 1
ATOM 2658 C CA . VAL A 1 325 ? -8.118 2.322 -39.145 1.00 96.62 325 VAL A CA 1
ATOM 2659 C C . VAL A 1 325 ? -6.888 2.960 -39.788 1.00 96.62 325 VAL A C 1
ATOM 2661 O O . VAL A 1 325 ? -5.958 2.243 -40.159 1.00 96.62 325 VAL A O 1
ATOM 2664 N N . THR A 1 326 ? -6.833 4.291 -39.852 1.00 95.81 326 THR A N 1
ATOM 2665 C CA . THR A 1 326 ? -5.675 5.009 -40.398 1.00 95.81 326 THR A CA 1
ATOM 2666 C C . THR A 1 326 ? -4.454 4.829 -39.504 1.00 95.81 326 THR A C 1
ATOM 2668 O O . THR A 1 326 ? -3.411 4.371 -39.972 1.00 95.81 326 THR A O 1
ATOM 2671 N N . ARG A 1 327 ? -4.600 5.076 -38.197 1.00 94.88 327 ARG A N 1
ATOM 2672 C CA . ARG A 1 327 ? -3.502 5.010 -37.221 1.00 94.88 327 ARG A CA 1
ATOM 2673 C C . ARG A 1 327 ? -2.838 3.634 -37.145 1.00 94.88 327 ARG A C 1
ATOM 2675 O O . ARG A 1 327 ? -1.627 3.541 -36.969 1.00 94.88 327 ARG A O 1
ATOM 2682 N N . LEU A 1 328 ? -3.608 2.555 -37.289 1.00 94.94 328 LEU A N 1
ATOM 2683 C CA . LEU A 1 328 ? -3.095 1.189 -37.181 1.00 94.94 328 LEU A CA 1
ATOM 2684 C C . LEU A 1 328 ? -2.626 0.607 -38.519 1.00 94.94 328 LEU A C 1
ATOM 2686 O O . LEU A 1 328 ? -2.144 -0.523 -38.530 1.00 94.94 328 LEU A O 1
ATOM 2690 N N . GLY A 1 329 ? -2.680 1.340 -39.633 1.00 94.12 329 GLY A N 1
ATOM 2691 C CA . GLY A 1 329 ? -2.019 0.928 -40.878 1.00 94.12 329 GLY A CA 1
ATOM 2692 C C . GLY A 1 329 ? -2.709 1.330 -42.178 1.00 94.12 329 GLY A C 1
ATOM 2693 O O . GLY A 1 329 ? -2.126 1.084 -43.231 1.00 94.12 329 GLY A O 1
ATOM 2694 N N . GLY A 1 330 ? -3.909 1.911 -42.118 1.00 93.75 330 GLY A N 1
ATOM 2695 C CA . GLY A 1 330 ? -4.675 2.352 -43.284 1.00 93.75 330 GLY A CA 1
ATOM 2696 C C . GLY A 1 330 ? -5.203 1.215 -44.167 1.00 93.75 330 GLY A C 1
ATOM 2697 O O . GLY A 1 330 ? -4.763 0.061 -44.117 1.00 93.75 330 GLY A O 1
ATOM 2698 N N . GLY A 1 331 ? -6.194 1.538 -44.984 1.00 93.00 331 GLY A N 1
ATOM 2699 C CA . GLY A 1 331 ? -6.834 0.661 -45.949 1.00 93.00 331 GLY A CA 1
ATOM 2700 C C . GLY A 1 331 ? -7.386 -0.629 -45.340 1.00 93.00 331 GLY A C 1
ATOM 2701 O O . GLY A 1 331 ? -7.935 -0.673 -44.238 1.00 93.00 331 GLY A O 1
ATOM 2702 N N . SER A 1 332 ? -7.255 -1.727 -46.084 1.00 91.94 332 SER A N 1
ATOM 2703 C CA . SER A 1 332 ? -7.698 -3.054 -45.640 1.00 91.94 332 SER A CA 1
ATOM 2704 C C . SER A 1 332 ? -6.907 -3.578 -44.435 1.00 91.94 332 SER A C 1
ATOM 2706 O O . SER A 1 332 ? -7.491 -4.215 -43.558 1.00 91.94 332 SER A O 1
ATOM 2708 N N . LEU A 1 333 ? -5.606 -3.277 -44.354 1.00 95.12 333 LEU A N 1
ATOM 2709 C CA . LEU A 1 333 ? -4.754 -3.687 -43.236 1.00 95.12 333 LEU A CA 1
ATOM 2710 C C . LEU A 1 333 ? -5.175 -2.995 -41.936 1.00 95.12 333 LEU A C 1
ATOM 2712 O O . LEU A 1 333 ? -5.319 -3.652 -40.906 1.00 95.12 333 LEU A O 1
ATOM 2716 N N . GLY A 1 334 ? -5.410 -1.685 -41.998 1.00 96.31 334 GLY A N 1
ATOM 2717 C CA . GLY A 1 334 ? -5.936 -0.887 -40.898 1.00 96.31 334 GLY A CA 1
ATOM 2718 C C . GLY A 1 334 ? -7.266 -1.430 -40.383 1.00 96.31 334 GLY A C 1
ATOM 2719 O O . GLY A 1 334 ? -7.427 -1.604 -39.178 1.00 96.31 334 GLY A O 1
ATOM 2720 N N . ARG A 1 335 ? -8.190 -1.801 -41.283 1.00 95.50 335 ARG A N 1
ATOM 2721 C CA . ARG A 1 335 ? -9.489 -2.391 -40.905 1.00 95.50 335 ARG A CA 1
ATOM 2722 C C . ARG A 1 335 ? -9.328 -3.750 -40.224 1.00 95.50 335 ARG A C 1
ATOM 2724 O O . ARG A 1 335 ? -9.977 -4.001 -39.211 1.00 95.50 335 ARG A O 1
ATOM 2731 N N . ALA A 1 336 ? -8.445 -4.613 -40.731 1.00 95.75 336 ALA A N 1
ATOM 2732 C CA . ALA A 1 336 ? -8.149 -5.901 -40.097 1.00 95.75 336 ALA A CA 1
ATOM 2733 C C . ALA A 1 336 ? -7.583 -5.716 -38.677 1.00 95.75 336 ALA A C 1
ATOM 2735 O O . ALA A 1 336 ? -8.062 -6.335 -37.725 1.00 95.75 336 ALA A O 1
ATOM 2736 N N . ARG A 1 337 ? -6.625 -4.794 -38.519 1.00 97.38 337 ARG A N 1
ATOM 2737 C CA . ARG A 1 337 ? -6.022 -4.455 -37.223 1.00 97.38 337 ARG A CA 1
ATOM 2738 C C . ARG A 1 337 ? -7.013 -3.813 -36.263 1.00 97.38 337 ARG A C 1
ATOM 2740 O O . ARG A 1 337 ? -7.018 -4.188 -35.100 1.00 97.38 337 ARG A O 1
ATOM 2747 N N . ALA A 1 338 ? -7.887 -2.923 -36.731 1.00 96.38 338 ALA A N 1
ATOM 2748 C CA . ALA A 1 338 ? -8.936 -2.321 -35.909 1.00 96.38 338 ALA A CA 1
ATOM 2749 C C . ALA A 1 338 ? -9.924 -3.378 -35.378 1.00 96.38 338 ALA A C 1
ATOM 2751 O O . ALA A 1 338 ? -10.258 -3.362 -34.196 1.00 96.38 338 ALA A O 1
ATOM 2752 N N . ARG A 1 339 ? -10.315 -4.368 -36.199 1.00 95.88 339 ARG A N 1
ATOM 2753 C CA . ARG A 1 339 ? -11.128 -5.515 -35.737 1.00 95.88 339 ARG A CA 1
ATOM 2754 C C . ARG A 1 339 ? -10.410 -6.335 -34.668 1.00 95.88 339 ARG A C 1
ATOM 2756 O O . ARG A 1 339 ? -11.005 -6.722 -33.667 1.00 95.88 339 ARG A O 1
ATOM 2763 N N . ALA A 1 340 ? -9.125 -6.611 -34.874 1.00 97.50 340 ALA A N 1
ATOM 2764 C CA . ALA A 1 340 ? -8.320 -7.348 -33.907 1.00 97.50 340 ALA A CA 1
ATOM 2765 C C . ALA A 1 340 ? -8.131 -6.566 -32.592 1.00 97.50 340 ALA A C 1
ATOM 2767 O O . ALA A 1 340 ? -8.274 -7.136 -31.510 1.00 97.50 340 ALA A O 1
ATOM 2768 N N . ALA A 1 341 ? -7.875 -5.258 -32.689 1.00 96.75 341 ALA A N 1
ATOM 2769 C CA . ALA A 1 341 ? -7.759 -4.335 -31.565 1.00 96.75 341 ALA A CA 1
ATOM 2770 C C . ALA A 1 341 ? -9.045 -4.304 -30.731 1.00 96.75 341 ALA A C 1
ATOM 2772 O O . ALA A 1 341 ? -8.969 -4.388 -29.509 1.00 96.75 341 ALA A O 1
ATOM 2773 N N . LEU A 1 342 ? -10.213 -4.264 -31.383 1.00 95.81 342 LEU A N 1
ATOM 2774 C CA . LEU A 1 342 ? -11.511 -4.296 -30.712 1.00 95.81 342 LEU A CA 1
ATOM 2775 C C . LEU A 1 342 ? -11.689 -5.560 -29.863 1.00 95.81 342 LEU A C 1
ATOM 2777 O O . LEU A 1 342 ? -12.088 -5.458 -28.708 1.00 95.81 342 LEU A O 1
ATOM 2781 N N . LEU A 1 343 ? -11.390 -6.751 -30.397 1.00 96.00 343 LEU A N 1
ATOM 2782 C CA . LEU A 1 343 ? -11.503 -7.983 -29.604 1.00 96.00 343 LEU A CA 1
ATOM 2783 C C . LEU A 1 343 ? -10.523 -7.996 -28.431 1.00 96.00 343 LEU A C 1
ATOM 2785 O O . LEU A 1 343 ? -10.874 -8.449 -27.343 1.00 96.00 343 LEU A O 1
ATOM 2789 N N . LEU A 1 344 ? -9.304 -7.494 -28.628 1.00 95.81 344 LEU A N 1
ATOM 2790 C CA . LEU A 1 344 ? -8.340 -7.384 -27.539 1.00 95.81 344 LEU A CA 1
ATOM 2791 C C . LEU A 1 344 ? -8.842 -6.429 -26.442 1.00 95.81 344 LEU A C 1
ATOM 2793 O O . LEU A 1 344 ? -8.745 -6.768 -25.264 1.00 95.81 344 LEU A O 1
ATOM 2797 N N . LEU A 1 345 ? -9.418 -5.289 -26.835 1.00 94.62 345 LEU A N 1
ATOM 2798 C CA . LEU A 1 345 ? -9.991 -4.257 -25.965 1.00 94.62 345 LEU A CA 1
ATOM 2799 C C . LEU A 1 345 ? -11.209 -4.775 -25.185 1.00 94.62 345 LEU A C 1
ATOM 2801 O O . LEU A 1 345 ? -11.246 -4.708 -23.961 1.00 94.62 345 LEU A O 1
ATOM 2805 N N . LEU A 1 346 ? -12.189 -5.356 -25.884 1.00 95.00 346 LEU A N 1
ATOM 2806 C CA . LEU A 1 346 ? -13.440 -5.849 -25.298 1.00 95.00 346 LEU A CA 1
ATOM 2807 C C . LEU A 1 346 ? -13.258 -7.107 -24.438 1.00 95.00 346 LEU A C 1
ATOM 2809 O O . LEU A 1 346 ? -14.210 -7.521 -23.776 1.00 95.00 346 LEU A O 1
ATOM 2813 N N . GLY A 1 347 ? -12.081 -7.733 -24.435 1.00 93.81 347 GLY A N 1
ATOM 2814 C CA . GLY A 1 347 ? -11.774 -8.844 -23.534 1.00 93.81 347 GLY A CA 1
ATOM 2815 C C . GLY A 1 347 ? -11.317 -8.380 -22.145 1.00 93.81 347 GLY A C 1
ATOM 2816 O O . GLY A 1 347 ? -11.476 -9.111 -21.161 1.00 93.81 347 GLY A O 1
ATOM 2817 N N . LEU A 1 348 ? -10.804 -7.147 -22.043 1.00 93.88 348 LEU A N 1
ATOM 2818 C CA . LEU A 1 348 ? -10.220 -6.602 -20.818 1.00 93.88 348 LEU A CA 1
ATOM 2819 C C . LEU A 1 348 ? -11.294 -6.336 -19.741 1.00 93.88 348 LEU A C 1
ATOM 2821 O O . LEU A 1 348 ? -12.461 -6.081 -20.070 1.00 93.88 348 LEU A O 1
ATOM 2825 N N . PRO A 1 349 ? -10.940 -6.412 -18.443 1.00 90.81 349 PRO A N 1
ATOM 2826 C CA . PRO A 1 349 ? -11.810 -5.970 -17.345 1.00 90.81 349 PRO A CA 1
ATOM 2827 C C . PRO A 1 349 ? -12.056 -4.453 -17.398 1.00 90.81 349 PRO A C 1
ATOM 2829 O O . PRO A 1 349 ? -11.311 -3.757 -18.068 1.00 90.81 349 PRO A O 1
ATOM 2832 N N . GLY A 1 350 ? -13.074 -3.934 -16.709 1.00 90.00 350 GLY A N 1
ATOM 2833 C CA . GLY A 1 350 ? -13.338 -2.486 -16.621 1.00 90.00 350 GLY A CA 1
ATOM 2834 C C . GLY A 1 350 ? -14.191 -1.886 -17.751 1.00 90.00 350 GLY A C 1
ATOM 2835 O O . GLY A 1 350 ? -14.972 -2.601 -18.380 1.00 90.00 350 GLY A O 1
ATOM 2836 N N . GLN A 1 351 ? -14.099 -0.574 -17.986 1.00 92.31 351 GLN A N 1
ATOM 2837 C CA . GLN A 1 351 ? -14.953 0.167 -18.934 1.00 92.31 351 GLN A CA 1
ATOM 2838 C C . GLN A 1 351 ? -14.319 0.304 -20.313 1.00 92.31 351 GLN A C 1
ATOM 2840 O O . GLN A 1 351 ? -13.096 0.294 -20.450 1.00 92.31 351 GLN A O 1
ATOM 2845 N N . VAL A 1 352 ? -15.150 0.485 -21.339 1.00 95.44 352 VAL A N 1
ATOM 2846 C CA . VAL A 1 352 ? -14.688 0.718 -22.713 1.00 95.44 352 VAL A CA 1
ATOM 2847 C C . VAL A 1 352 ? -15.388 1.934 -23.301 1.00 95.44 352 VAL A C 1
ATOM 2849 O O . VAL A 1 352 ? -16.601 2.050 -23.179 1.00 95.44 352 VAL A O 1
ATOM 2852 N N . PHE A 1 353 ? -14.641 2.816 -23.958 1.00 96.25 353 PHE A N 1
ATOM 2853 C CA . PHE A 1 353 ? -15.179 3.940 -24.720 1.00 96.25 353 PHE A CA 1
ATOM 2854 C C . PHE A 1 353 ? -14.895 3.722 -26.203 1.00 96.25 353 PHE A C 1
ATOM 2856 O O . PHE A 1 353 ? -13.769 3.396 -26.584 1.00 96.25 353 PHE A O 1
ATOM 2863 N N . LEU A 1 354 ? -15.935 3.886 -27.012 1.00 97.00 354 LEU A N 1
ATOM 2864 C CA . LEU A 1 354 ? -15.905 3.799 -28.465 1.00 97.00 354 LEU A CA 1
ATOM 2865 C C . LEU A 1 354 ? -16.266 5.161 -29.043 1.00 97.00 354 LEU A C 1
ATOM 2867 O O . LEU A 1 354 ? -17.167 5.823 -28.532 1.00 97.00 354 LEU A O 1
ATOM 2871 N N . TYR A 1 355 ? -15.604 5.555 -30.119 1.00 97.44 355 TYR A N 1
ATOM 2872 C CA . TYR A 1 355 ? -15.894 6.782 -30.843 1.00 97.44 355 TYR A CA 1
ATOM 2873 C C . TYR A 1 355 ? -16.691 6.512 -32.118 1.00 97.44 355 TYR A C 1
ATOM 2875 O O . TYR A 1 355 ? -16.494 5.500 -32.799 1.00 97.44 355 TYR A O 1
ATOM 2883 N N . GLN A 1 356 ? -17.591 7.435 -32.459 1.00 97.19 356 GLN A N 1
ATOM 2884 C CA . GLN A 1 356 ? -18.449 7.284 -33.622 1.00 97.19 356 GLN A CA 1
ATOM 2885 C C . GLN A 1 356 ? -17.676 7.047 -34.926 1.00 97.19 356 GLN A C 1
ATOM 2887 O O . GLN A 1 356 ? -16.711 7.742 -35.266 1.00 97.19 356 GLN A O 1
ATOM 2892 N N . GLY A 1 357 ? -18.118 6.051 -35.689 1.00 96.00 357 GLY A N 1
ATOM 2893 C CA . GLY A 1 357 ? -17.501 5.643 -36.946 1.00 96.00 357 GLY A CA 1
ATOM 2894 C C . GLY A 1 357 ? -16.411 4.579 -36.795 1.00 96.00 357 GLY A C 1
ATOM 2895 O O . GLY A 1 357 ? -15.999 3.994 -37.802 1.00 96.00 357 GLY A O 1
ATOM 2896 N N . GLU A 1 358 ? -15.965 4.253 -35.575 1.00 96.62 358 GLU A N 1
ATOM 2897 C CA . GLU A 1 358 ? -15.137 3.061 -35.348 1.00 96.62 358 GLU A CA 1
ATOM 2898 C C . GLU A 1 358 ? -15.879 1.788 -35.770 1.00 96.62 358 GLU A C 1
ATOM 2900 O O . GLU A 1 358 ? -15.305 0.917 -36.429 1.00 96.62 358 GLU A O 1
ATOM 2905 N N . GLU A 1 359 ? -17.176 1.712 -35.470 1.00 96.94 359 GLU A N 1
ATOM 2906 C CA . GLU A 1 359 ? -18.039 0.582 -35.794 1.00 96.94 359 GLU A CA 1
ATOM 2907 C C . GLU A 1 359 ? -18.271 0.419 -37.299 1.00 96.94 359 GLU A C 1
ATOM 2909 O O . GLU A 1 359 ? -18.597 -0.672 -37.760 1.00 96.94 359 GLU A O 1
ATOM 2914 N N . LEU A 1 360 ? -18.039 1.474 -38.082 1.00 97.25 360 LEU A N 1
ATOM 2915 C CA . LEU A 1 360 ? -18.091 1.441 -39.543 1.00 97.25 360 LEU A CA 1
ATOM 2916 C C . LEU A 1 360 ? -16.706 1.244 -40.174 1.00 97.25 360 LEU A C 1
ATOM 2918 O O . LEU A 1 360 ? -16.607 0.986 -41.374 1.00 97.25 360 LEU A O 1
ATOM 2922 N N . GLY A 1 361 ? -15.631 1.304 -39.384 1.00 95.81 361 GLY A N 1
ATOM 2923 C CA . GLY A 1 361 ? -14.264 1.175 -39.884 1.00 95.81 361 GLY A CA 1
ATOM 2924 C C . GLY A 1 361 ? -13.871 2.353 -40.772 1.00 95.81 361 GLY A C 1
ATOM 2925 O O . GLY A 1 361 ? -13.229 2.147 -41.812 1.00 95.81 361 GLY A O 1
ATOM 2926 N N . LEU A 1 362 ? -14.295 3.558 -40.376 1.00 96.81 362 LEU A N 1
ATOM 2927 C CA . LEU A 1 362 ? -13.958 4.798 -41.063 1.00 96.81 362 LEU A CA 1
ATOM 2928 C C . LEU A 1 362 ? -12.473 5.125 -40.893 1.00 96.81 362 LEU A C 1
ATOM 2930 O O . LEU A 1 362 ? -11.860 4.881 -39.850 1.00 96.81 362 LEU A O 1
ATOM 2934 N N . GLU A 1 363 ? -11.908 5.678 -41.955 1.00 95.75 363 GLU A N 1
ATOM 2935 C CA . GLU A 1 363 ? -10.540 6.185 -41.997 1.00 95.75 363 GLU A CA 1
ATOM 2936 C C . GLU A 1 363 ? -10.524 7.666 -41.650 1.00 95.75 363 GLU A C 1
ATOM 2938 O O . GLU A 1 363 ? -11.537 8.343 -41.758 1.00 95.75 363 GLU A O 1
ATOM 2943 N N . GLU A 1 364 ? -9.377 8.167 -41.221 1.00 95.06 364 GLU A N 1
ATOM 2944 C CA . GLU A 1 364 ? -9.128 9.604 -41.159 1.00 95.06 364 GLU A CA 1
ATOM 2945 C C . GLU A 1 364 ? -9.355 10.232 -42.536 1.00 95.06 364 GLU A C 1
ATOM 2947 O O . GLU A 1 364 ? -8.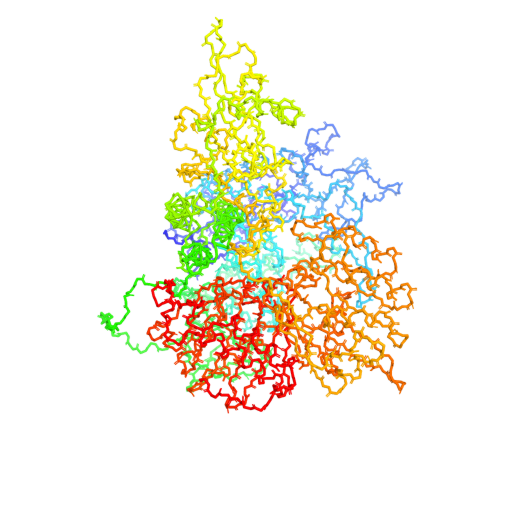816 9.736 -43.532 1.00 95.06 364 GLU A O 1
ATOM 2952 N N . VAL A 1 365 ? -10.140 11.306 -42.595 1.00 95.62 365 VAL A N 1
ATOM 2953 C CA . VAL A 1 365 ? -10.336 12.068 -43.830 1.00 95.62 365 VAL A CA 1
ATOM 2954 C C . VAL A 1 365 ? -9.236 13.103 -43.967 1.00 95.62 365 VAL A C 1
ATOM 2956 O O . VAL A 1 365 ? -8.970 13.871 -43.047 1.00 95.62 365 VAL A O 1
ATOM 2959 N N . ASP A 1 366 ? -8.627 13.162 -45.145 1.00 93.06 366 ASP A N 1
ATOM 2960 C CA . ASP A 1 366 ? -7.778 14.288 -45.507 1.00 93.06 366 ASP A CA 1
ATOM 2961 C C . ASP A 1 366 ? -8.661 15.450 -45.979 1.00 93.06 366 ASP A C 1
ATOM 2963 O O . ASP A 1 366 ? -9.088 15.505 -47.133 1.00 93.06 366 ASP A O 1
ATOM 2967 N N . VAL A 1 367 ? -9.037 16.315 -45.036 1.00 95.94 367 VAL A N 1
ATOM 2968 C CA . VAL A 1 367 ? -9.900 17.473 -45.298 1.00 95.94 367 VAL A CA 1
ATOM 2969 C C . VAL A 1 367 ? -9.119 18.510 -46.118 1.00 95.94 367 VAL A C 1
ATOM 2971 O O . VAL A 1 367 ? -8.009 18.860 -45.720 1.00 95.94 367 VAL A O 1
ATOM 2974 N N . PRO A 1 368 ? -9.663 19.030 -47.235 1.00 94.00 368 PRO A N 1
ATOM 2975 C CA . PRO A 1 368 ? -9.020 20.101 -47.994 1.00 94.00 368 PRO A CA 1
ATOM 2976 C C . PRO A 1 368 ? -8.710 21.319 -47.120 1.00 94.00 368 PRO A C 1
ATOM 2978 O O . PRO A 1 368 ? -9.533 21.709 -46.296 1.00 94.00 368 PRO A O 1
ATOM 2981 N N . ASP A 1 369 ? -7.546 21.939 -47.313 1.00 94.12 369 ASP A N 1
ATOM 2982 C CA . ASP A 1 369 ? -7.072 23.048 -46.474 1.00 94.12 369 ASP A CA 1
ATOM 2983 C C . ASP A 1 369 ? -8.039 24.245 -46.427 1.00 94.12 369 ASP A C 1
ATOM 2985 O O . ASP A 1 369 ? -8.169 24.880 -45.386 1.00 94.12 369 ASP A O 1
ATOM 2989 N N . ASP A 1 370 ? -8.766 24.526 -47.515 1.00 93.62 370 ASP A N 1
ATOM 2990 C CA . ASP A 1 370 ? -9.791 25.579 -47.594 1.00 93.62 370 ASP A CA 1
ATOM 2991 C C . ASP A 1 370 ? -11.096 25.235 -46.856 1.00 93.62 370 ASP A C 1
ATOM 2993 O O . ASP A 1 370 ? -11.957 26.095 -46.672 1.00 93.62 370 ASP A O 1
ATOM 2997 N N . LYS A 1 371 ? -11.245 23.976 -46.434 1.00 94.38 371 LYS A N 1
ATOM 2998 C CA . LYS A 1 371 ? -12.400 23.443 -45.703 1.00 94.38 371 LYS A CA 1
ATOM 2999 C C . LYS A 1 371 ? -12.082 23.111 -44.243 1.00 94.38 371 LYS A C 1
ATOM 3001 O O . LYS A 1 371 ? -13.006 22.787 -43.498 1.00 94.38 371 LYS A O 1
ATOM 3006 N N . ARG A 1 372 ? -10.811 23.176 -43.831 1.00 94.31 372 ARG A N 1
ATOM 3007 C CA . ARG A 1 372 ? -10.401 22.962 -42.436 1.00 94.31 372 ARG A CA 1
ATOM 3008 C C . ARG A 1 372 ? -10.931 24.087 -41.551 1.00 94.31 372 ARG A C 1
ATOM 3010 O O . ARG A 1 372 ? -10.934 25.250 -41.946 1.00 94.31 372 ARG A O 1
ATOM 3017 N N . GLN A 1 373 ? -11.382 23.722 -40.360 1.00 94.19 373 GLN A N 1
ATOM 3018 C CA . GLN A 1 373 ? -11.944 24.612 -39.344 1.00 94.19 373 GLN A CA 1
ATOM 3019 C C . GLN A 1 373 ? -11.231 24.461 -37.988 1.00 94.19 373 GLN A C 1
ATOM 3021 O O . GLN A 1 373 ? -11.447 25.280 -37.101 1.00 94.19 373 GLN A O 1
ATOM 3026 N N . ASP A 1 374 ? -10.354 23.464 -37.812 1.00 94.06 374 ASP A N 1
ATOM 3027 C CA . ASP A 1 374 ? -9.654 23.239 -36.545 1.00 94.06 374 ASP A CA 1
ATOM 3028 C C . ASP A 1 374 ? -8.663 24.372 -36.187 1.00 94.06 374 ASP A C 1
ATOM 3030 O O . ASP A 1 374 ? -7.789 24.709 -36.999 1.00 94.06 374 ASP A O 1
ATOM 3034 N N . PRO A 1 375 ? -8.697 24.909 -34.952 1.00 92.81 375 PRO A N 1
ATOM 3035 C CA . PRO A 1 375 ? -7.773 25.958 -34.514 1.00 92.81 375 PRO A CA 1
ATOM 3036 C C . PRO A 1 375 ? -6.292 25.553 -34.600 1.00 92.81 375 PRO A C 1
ATOM 3038 O O . PRO A 1 375 ? -5.445 26.397 -34.891 1.00 92.81 375 PRO A O 1
ATOM 3041 N N . VAL A 1 376 ? -5.942 24.271 -34.436 1.00 92.56 376 VAL A N 1
ATOM 3042 C CA . VAL A 1 376 ? -4.563 23.775 -34.605 1.00 92.56 376 VAL A CA 1
ATOM 3043 C C . VAL A 1 376 ? -4.041 24.067 -36.012 1.00 92.56 376 VAL A C 1
ATOM 3045 O O . VAL A 1 376 ? -2.880 24.454 -36.174 1.00 92.56 376 VAL A O 1
ATOM 3048 N N . PHE A 1 377 ? -4.877 23.911 -37.041 1.00 93.44 377 PHE A N 1
ATOM 3049 C CA . PHE A 1 377 ? -4.475 24.194 -38.417 1.00 93.44 377 PHE A CA 1
ATOM 3050 C C . PHE A 1 377 ? -4.140 25.677 -38.591 1.00 93.44 377 PHE A C 1
ATOM 3052 O O . PHE A 1 377 ? -3.058 26.019 -39.077 1.00 93.44 377 PHE A O 1
ATOM 3059 N N . PHE A 1 378 ? -5.012 26.561 -38.108 1.00 90.88 378 PHE A N 1
ATOM 3060 C CA . PHE A 1 378 ? -4.819 28.004 -38.230 1.00 90.88 378 PHE A CA 1
ATOM 3061 C C . PHE A 1 378 ? -3.637 28.516 -37.397 1.00 90.88 378 PHE A C 1
ATOM 3063 O O . PHE A 1 378 ? -2.762 29.199 -37.930 1.00 90.88 378 PHE A O 1
ATOM 3070 N N . HIS A 1 379 ? -3.531 28.133 -36.122 1.00 87.62 379 HIS A N 1
ATOM 3071 C CA . HIS A 1 379 ? -2.464 28.615 -35.234 1.00 87.62 379 HIS A CA 1
ATOM 3072 C C . HIS A 1 379 ? -1.081 28.064 -35.593 1.00 87.62 379 HIS A C 1
ATOM 3074 O O . HIS A 1 379 ? -0.062 28.722 -35.362 1.00 87.62 379 HIS A O 1
ATOM 3080 N N . THR A 1 380 ? -1.014 26.891 -36.227 1.00 87.75 380 THR A N 1
ATOM 3081 C CA . THR A 1 380 ? 0.249 26.363 -36.758 1.00 87.75 380 THR A CA 1
ATOM 3082 C C . THR A 1 380 ? 0.565 26.842 -38.177 1.00 87.75 380 THR A C 1
ATOM 3084 O O . THR A 1 380 ? 1.603 26.449 -38.719 1.00 87.75 380 THR A O 1
ATOM 3087 N N . ASN A 1 381 ? -0.266 27.711 -38.767 1.00 89.06 381 ASN A N 1
ATOM 3088 C CA . ASN A 1 381 ? -0.169 28.172 -40.156 1.00 89.06 381 ASN A CA 1
ATOM 3089 C C . ASN A 1 381 ? -0.082 27.002 -41.153 1.00 89.06 381 ASN A C 1
ATOM 3091 O O . ASN A 1 381 ? 0.818 26.946 -41.992 1.00 89.06 381 ASN A O 1
ATOM 3095 N N . GLY A 1 382 ? -0.965 26.017 -40.992 1.00 88.50 382 GLY A N 1
ATOM 3096 C CA . GLY A 1 382 ? -1.074 24.841 -41.854 1.00 88.50 382 GLY A CA 1
ATOM 3097 C C . GLY A 1 382 ? 0.018 23.784 -41.678 1.00 88.50 382 GLY A C 1
ATOM 3098 O O . GLY A 1 382 ? 0.033 22.791 -42.399 1.00 88.50 382 GLY A O 1
ATOM 3099 N N . ARG A 1 383 ? 0.943 23.944 -40.718 1.00 88.31 383 ARG A N 1
ATOM 3100 C CA . ARG A 1 383 ? 1.985 22.929 -40.459 1.00 88.31 383 ARG A CA 1
ATOM 3101 C C . ARG A 1 383 ? 1.420 21.637 -39.884 1.00 88.31 383 ARG A C 1
ATOM 3103 O O . ARG A 1 383 ? 2.015 20.581 -40.086 1.00 88.31 383 ARG A O 1
ATOM 3110 N N . GLN A 1 384 ? 0.330 21.726 -39.127 1.00 88.38 384 GLN A N 1
ATOM 3111 C CA . GLN A 1 384 ? -0.386 20.570 -38.607 1.00 88.38 384 GLN A CA 1
ATOM 3112 C C . GLN A 1 384 ? -1.815 20.563 -39.159 1.00 88.38 384 GLN A C 1
ATOM 3114 O O . GLN A 1 384 ? -2.476 21.594 -39.102 1.00 88.38 384 GLN A O 1
ATOM 3119 N N . PRO A 1 385 ? -2.315 19.419 -39.656 1.00 87.94 385 PRO A N 1
ATOM 3120 C CA . PRO A 1 385 ? -3.645 19.334 -40.263 1.00 87.94 385 PRO A CA 1
ATOM 3121 C C . PRO A 1 385 ? -4.812 19.501 -39.269 1.00 87.94 385 PRO A C 1
ATOM 3123 O O . PRO A 1 385 ? -5.941 19.716 -39.703 1.00 87.94 385 PRO A O 1
ATOM 3126 N N . GLY A 1 386 ? -4.569 19.406 -37.957 1.00 92.00 386 GLY A N 1
ATOM 3127 C CA . GLY A 1 386 ? -5.614 19.471 -36.927 1.00 92.00 386 GLY A CA 1
ATOM 3128 C C . GLY A 1 386 ? -6.419 18.173 -36.790 1.00 92.00 386 GLY A C 1
ATOM 3129 O O . GLY A 1 386 ? -5.955 17.107 -37.202 1.00 92.00 386 GLY A O 1
ATOM 3130 N N . ARG A 1 387 ? -7.606 18.258 -36.173 1.00 94.88 387 ARG A N 1
ATOM 3131 C CA . ARG A 1 387 ? -8.450 17.108 -35.793 1.00 94.88 387 ARG A CA 1
ATOM 3132 C C . ARG A 1 387 ? -9.677 16.919 -36.691 1.00 94.88 387 ARG A C 1
ATOM 3134 O O . ARG A 1 387 ? -10.387 15.929 -36.534 1.00 94.88 387 ARG A O 1
ATOM 3141 N N . ASP A 1 388 ? -9.919 17.805 -37.659 1.00 96.38 388 ASP A N 1
ATOM 3142 C CA . ASP A 1 388 ? -11.103 17.755 -38.537 1.00 96.38 388 ASP A CA 1
ATOM 3143 C C . ASP A 1 388 ? -11.294 16.398 -39.234 1.00 96.38 388 ASP A C 1
ATOM 3145 O O . ASP A 1 388 ? -12.416 15.907 -39.364 1.00 96.38 388 ASP A O 1
ATOM 3149 N N . GLY A 1 389 ? -10.203 15.731 -39.621 1.00 95.44 389 GLY A N 1
ATOM 3150 C CA . GLY A 1 389 ? -10.252 14.443 -40.318 1.00 95.44 389 GLY A CA 1
ATOM 3151 C C . GLY A 1 389 ? -10.941 13.316 -39.538 1.00 95.44 389 GLY A C 1
ATOM 3152 O O . GLY A 1 389 ? -11.548 12.424 -40.147 1.00 95.44 389 GLY A O 1
ATOM 3153 N N . CYS A 1 390 ? -10.917 13.363 -38.203 1.00 95.12 390 CYS A N 1
ATOM 3154 C CA . CYS A 1 390 ? -11.609 12.407 -37.343 1.00 95.12 390 CYS A CA 1
ATOM 3155 C C . CYS A 1 390 ? -13.007 12.894 -36.929 1.00 95.12 390 CYS A C 1
ATOM 3157 O O . CYS A 1 390 ? -13.816 12.093 -36.457 1.00 95.12 390 CYS A O 1
ATOM 3159 N N . ARG A 1 391 ? -13.337 14.167 -37.172 1.00 97.06 391 ARG A N 1
ATOM 3160 C CA . ARG A 1 391 ? -14.616 14.813 -36.834 1.00 97.06 391 ARG A CA 1
ATOM 3161 C C . ARG A 1 391 ? -15.623 14.813 -37.990 1.00 97.06 391 ARG A C 1
ATOM 3163 O O . ARG A 1 391 ? -16.725 15.301 -37.808 1.00 97.06 391 ARG A O 1
ATOM 3170 N N . VAL A 1 392 ? -15.303 14.234 -39.149 1.00 96.62 392 VAL A N 1
ATOM 3171 C CA . VAL A 1 392 ? -16.202 14.189 -40.324 1.00 96.62 392 VAL A CA 1
ATOM 3172 C C . VAL A 1 392 ? -17.548 13.478 -40.039 1.00 96.62 392 VAL A C 1
ATOM 3174 O O . VAL A 1 392 ? -17.547 12.458 -39.335 1.00 96.62 392 VAL A O 1
ATOM 3177 N N . PRO A 1 393 ? -18.674 13.980 -40.600 1.00 97.38 393 PRO A N 1
ATOM 3178 C CA . PRO A 1 393 ? -20.013 13.384 -40.533 1.00 97.38 393 PRO A CA 1
ATOM 3179 C C . PRO A 1 393 ? -20.125 11.881 -40.828 1.00 97.38 393 PRO A C 1
ATOM 3181 O O . PRO A 1 393 ? -19.407 11.340 -41.669 1.00 97.38 393 PRO A O 1
ATOM 3184 N N . LEU A 1 394 ? -21.055 11.196 -40.149 1.00 97.12 394 LEU A N 1
ATOM 3185 C CA . LEU A 1 394 ? -21.291 9.759 -40.338 1.00 97.12 394 LEU A CA 1
ATOM 3186 C C . LEU A 1 394 ? -22.070 9.428 -41.627 1.00 97.12 394 LEU A C 1
ATOM 3188 O O . LEU A 1 394 ? -23.095 10.052 -41.900 1.00 97.12 394 LEU A O 1
ATOM 3192 N N . PRO A 1 395 ? -21.685 8.362 -42.358 1.00 97.31 395 PRO A N 1
ATOM 3193 C CA . PRO A 1 395 ? -22.452 7.871 -43.498 1.00 97.31 395 PRO A CA 1
ATOM 3194 C C . PRO A 1 395 ? -23.606 6.957 -43.043 1.00 97.31 395 PRO A C 1
ATOM 3196 O O . PRO A 1 395 ? -23.393 5.831 -42.588 1.00 97.31 395 PRO A O 1
ATOM 3199 N N . TRP A 1 396 ? -24.851 7.403 -43.200 1.00 97.12 396 TRP A N 1
ATOM 3200 C CA . TRP A 1 396 ? -26.051 6.668 -42.778 1.00 97.12 396 TRP A CA 1
ATOM 3201 C C . TRP A 1 396 ? -26.662 5.785 -43.867 1.00 97.12 396 TRP A C 1
ATOM 3203 O O . TRP A 1 396 ? -27.050 4.646 -43.589 1.00 97.12 396 TRP A O 1
ATOM 3213 N N . ARG A 1 397 ? -26.799 6.314 -45.085 1.00 95.88 397 ARG A N 1
ATOM 3214 C CA . ARG A 1 397 ? -27.491 5.672 -46.205 1.00 95.88 397 ARG A CA 1
ATOM 3215 C C . ARG A 1 397 ? -26.760 5.866 -47.520 1.00 95.88 397 ARG A C 1
ATOM 3217 O O . ARG A 1 397 ? -26.559 6.990 -47.973 1.00 95.88 397 ARG A O 1
ATOM 3224 N N . ARG A 1 398 ? -26.436 4.760 -48.180 1.00 95.44 398 ARG A N 1
ATOM 3225 C CA . ARG A 1 398 ? -25.796 4.782 -49.497 1.00 95.44 398 ARG A CA 1
ATOM 3226 C C . ARG A 1 398 ? -26.681 5.448 -50.554 1.00 95.44 398 ARG A C 1
ATOM 3228 O O . ARG A 1 398 ? -27.881 5.188 -50.626 1.00 95.44 398 ARG A O 1
ATOM 3235 N N . GLY A 1 399 ? -26.064 6.231 -51.440 1.00 92.69 399 GLY A N 1
ATOM 3236 C CA . GLY A 1 399 ? -26.723 6.829 -52.602 1.00 92.69 399 GLY A CA 1
ATOM 3237 C C . GLY A 1 399 ? -27.666 7.992 -52.284 1.00 92.69 399 GLY A C 1
ATOM 3238 O O . GLY A 1 399 ? -28.283 8.526 -53.203 1.00 92.69 399 GLY A O 1
ATOM 3239 N N . GLN A 1 400 ? -27.785 8.390 -51.016 1.00 94.56 400 GLN A N 1
ATOM 3240 C CA . GLN A 1 400 ? -28.419 9.648 -50.626 1.00 94.56 400 GLN A CA 1
ATOM 3241 C C . GLN A 1 400 ? -27.385 10.785 -50.628 1.00 94.56 400 GLN A C 1
ATOM 3243 O O . GLN A 1 400 ? -26.188 10.501 -50.506 1.00 94.56 400 GLN A O 1
ATOM 3248 N N . PRO A 1 401 ? -27.812 12.058 -50.758 1.00 92.69 401 PRO A N 1
ATOM 3249 C CA . PRO A 1 401 ? -26.926 13.206 -50.577 1.00 92.69 401 PRO A CA 1
ATOM 3250 C C . PRO A 1 401 ? -26.093 13.047 -49.306 1.00 92.69 401 PRO A C 1
ATOM 3252 O O . PRO A 1 401 ? -26.622 12.647 -48.269 1.00 92.69 401 PRO A O 1
ATOM 3255 N N . HIS A 1 402 ? -24.779 13.248 -49.434 1.00 94.31 402 HIS A N 1
ATOM 3256 C CA . HIS A 1 402 ? -23.818 13.115 -48.335 1.00 94.31 402 HIS A CA 1
ATOM 3257 C C . HIS A 1 402 ? -24.037 11.844 -47.499 1.00 94.31 402 HIS A C 1
ATOM 3259 O O . HIS A 1 402 ? -24.126 11.898 -46.276 1.00 94.31 402 HIS A O 1
ATOM 3265 N N . ALA A 1 403 ? -24.193 10.704 -48.182 1.00 94.81 403 ALA A N 1
ATOM 3266 C CA . ALA A 1 403 ? -24.516 9.393 -47.618 1.00 94.81 403 ALA A CA 1
ATOM 3267 C C . ALA A 1 403 ? -25.621 9.427 -46.542 1.00 94.81 403 ALA A C 1
ATOM 3269 O O . ALA A 1 403 ? -25.534 8.734 -45.529 1.00 94.81 403 ALA A O 1
ATOM 3270 N N . GLY A 1 404 ? -26.657 10.244 -46.737 1.00 94.56 404 GLY A N 1
ATOM 3271 C CA . GLY A 1 404 ? -27.811 10.343 -45.843 1.00 94.56 404 GLY A CA 1
ATOM 3272 C C . GLY A 1 404 ? -27.532 11.040 -44.512 1.00 94.56 404 GLY A C 1
ATOM 3273 O O . GLY A 1 404 ? -28.280 10.806 -43.563 1.00 94.56 404 GLY A O 1
ATOM 3274 N N . PHE A 1 405 ? -26.454 11.826 -44.419 1.00 97.06 405 PHE A N 1
ATOM 3275 C CA . PHE A 1 405 ? -26.210 12.710 -43.280 1.00 97.06 405 PHE A CA 1
ATOM 3276 C C . PHE A 1 405 ? -27.103 13.951 -43.326 1.00 97.06 405 PHE A C 1
ATOM 3278 O O . PHE A 1 405 ? -27.798 14.195 -42.351 1.00 97.06 405 PHE A O 1
ATOM 3285 N N . SER A 1 406 ? -27.093 14.676 -44.448 1.00 96.38 406 SER A N 1
ATOM 3286 C CA . SER A 1 406 ? -27.851 15.913 -44.669 1.00 96.38 406 SER A CA 1
ATOM 3287 C C . SER A 1 406 ? -28.127 16.103 -46.161 1.00 96.38 406 SER A C 1
ATOM 3289 O O . SER A 1 406 ? -27.365 15.610 -47.004 1.00 96.38 406 SER A O 1
ATOM 3291 N N . ALA A 1 407 ? -29.202 16.811 -46.504 1.00 94.94 407 ALA A N 1
ATOM 3292 C CA . ALA A 1 407 ? -29.426 17.297 -47.862 1.00 94.94 407 ALA A CA 1
ATOM 3293 C C . ALA A 1 407 ? -28.500 18.471 -48.238 1.00 94.94 407 ALA A C 1
ATOM 3295 O O . ALA A 1 407 ? -28.153 18.602 -49.416 1.00 94.94 407 ALA A O 1
ATOM 3296 N N . ALA A 1 408 ? -28.101 19.303 -47.269 1.00 95.94 408 ALA A N 1
ATOM 3297 C CA . ALA A 1 408 ? -27.140 20.387 -47.462 1.00 95.94 408 ALA A CA 1
ATOM 3298 C C . ALA A 1 408 ? -25.686 19.884 -47.428 1.00 95.94 408 ALA A C 1
ATOM 3300 O O . ALA A 1 408 ? -25.406 18.764 -46.996 1.00 95.94 408 ALA A O 1
ATOM 3301 N N . GLU A 1 409 ? -24.746 20.722 -47.890 1.00 94.56 409 GLU A N 1
ATOM 3302 C CA . GLU A 1 409 ? -23.314 20.419 -47.787 1.00 94.56 409 GLU A CA 1
ATOM 3303 C C . GLU A 1 409 ? -22.927 20.331 -46.300 1.00 94.56 409 GLU A C 1
ATOM 3305 O O . GLU A 1 409 ? -23.093 21.315 -45.579 1.00 94.56 409 GLU A O 1
ATOM 3310 N N . PRO A 1 410 ? -22.408 19.186 -45.820 1.00 96.06 410 PRO A N 1
ATOM 3311 C CA . PRO A 1 410 ? -22.054 19.039 -44.425 1.00 96.06 410 PRO A CA 1
ATOM 3312 C C . PRO A 1 410 ? -20.893 19.954 -44.057 1.00 96.06 410 PRO A C 1
ATOM 3314 O O . PRO A 1 410 ? -20.003 20.205 -44.874 1.00 96.06 410 PRO A O 1
ATOM 3317 N N . TRP A 1 411 ? -20.853 20.369 -42.793 1.00 95.31 411 TRP A N 1
ATOM 3318 C CA . TRP A 1 411 ? -19.833 21.290 -42.286 1.00 95.31 411 TRP A CA 1
ATOM 3319 C C . TRP A 1 411 ? -18.385 20.820 -42.513 1.00 95.31 411 TRP A C 1
ATOM 3321 O O . TRP A 1 411 ? -17.491 21.656 -42.630 1.00 95.31 411 TRP A O 1
ATOM 3331 N N . LEU A 1 412 ? -18.153 19.503 -42.619 1.00 96.69 412 LEU A N 1
ATOM 3332 C CA . LEU A 1 412 ? -16.923 18.921 -43.157 1.00 96.69 412 LEU A CA 1
ATOM 3333 C C . LEU A 1 412 ? -17.222 17.978 -44.327 1.00 96.69 412 LEU A C 1
ATOM 3335 O O . LEU A 1 412 ? -18.135 17.149 -44.239 1.00 96.69 412 LEU A O 1
ATOM 3339 N N . PRO A 1 413 ? -16.414 18.023 -45.400 1.00 94.00 413 PRO A N 1
ATOM 3340 C CA . PRO A 1 413 ? -16.649 17.212 -46.581 1.00 94.00 413 PRO A CA 1
ATOM 3341 C C . PRO A 1 413 ? -16.396 15.728 -46.303 1.00 94.00 413 PRO A C 1
ATOM 3343 O O . PRO A 1 413 ? -15.337 15.325 -45.819 1.00 94.00 413 PRO A O 1
ATOM 3346 N N . MET A 1 414 ? -17.362 14.895 -46.684 1.00 91.31 414 MET A N 1
ATOM 3347 C CA . MET A 1 414 ? -17.248 13.443 -46.595 1.00 91.31 414 MET A CA 1
ATOM 3348 C C . MET A 1 414 ? -16.732 12.834 -47.912 1.00 91.31 414 MET A C 1
ATOM 3350 O O . MET A 1 414 ? -17.230 13.187 -48.985 1.00 91.31 414 MET A O 1
ATOM 3354 N N . PRO A 1 415 ? -15.789 11.871 -47.874 1.00 91.62 415 PRO A N 1
ATOM 3355 C CA . PRO A 1 415 ? -15.332 11.181 -49.076 1.00 91.62 415 PRO A CA 1
ATOM 3356 C C . PRO A 1 415 ? -16.447 10.369 -49.742 1.00 91.62 415 PRO A C 1
ATOM 3358 O O . PRO A 1 415 ? -17.104 9.557 -49.092 1.00 91.62 415 PRO A O 1
ATOM 3361 N N . ALA A 1 416 ? -16.575 10.465 -51.068 1.00 88.75 416 ALA A N 1
ATOM 3362 C CA . ALA A 1 416 ? -17.552 9.678 -51.833 1.00 88.75 416 ALA A CA 1
ATOM 3363 C C . ALA A 1 416 ? -17.393 8.154 -51.642 1.00 88.75 416 ALA A C 1
ATOM 3365 O O . ALA A 1 416 ? -18.353 7.400 -51.761 1.00 88.75 416 ALA A O 1
ATOM 3366 N N . SER A 1 417 ? -16.191 7.674 -51.306 1.00 89.25 417 SER A N 1
ATOM 3367 C CA . SER A 1 417 ? -15.944 6.258 -51.009 1.00 89.25 417 SER A CA 1
ATOM 3368 C C . SER A 1 417 ? -16.655 5.750 -49.747 1.00 89.25 417 SER A C 1
ATOM 3370 O O . SER A 1 417 ? -16.798 4.537 -49.586 1.00 89.25 417 SER A O 1
ATOM 3372 N N . TRP A 1 418 ? -17.098 6.635 -48.847 1.00 93.31 418 TRP A N 1
ATOM 3373 C CA . TRP A 1 418 ? -17.805 6.247 -47.620 1.00 93.31 418 TRP A CA 1
ATOM 3374 C C . TRP A 1 418 ? -19.236 5.766 -47.863 1.00 93.31 418 TRP A C 1
ATOM 3376 O O . TRP A 1 418 ? -19.781 5.078 -47.004 1.00 93.31 418 TRP A O 1
ATOM 3386 N N . ASP A 1 419 ? -19.793 5.971 -49.059 1.00 91.56 419 ASP A N 1
ATOM 3387 C CA . ASP A 1 419 ? -21.044 5.328 -49.486 1.00 91.56 419 ASP A CA 1
ATOM 3388 C C . ASP A 1 419 ? -20.986 3.797 -49.354 1.00 91.56 419 ASP A C 1
ATOM 3390 O O . ASP A 1 419 ? -21.983 3.146 -49.047 1.00 91.56 419 ASP A O 1
ATOM 3394 N N . GLY A 1 420 ? -19.807 3.198 -49.561 1.00 91.12 420 GLY A N 1
ATOM 3395 C CA . GLY A 1 420 ? -19.589 1.761 -49.368 1.00 91.12 420 GLY A CA 1
ATOM 3396 C C . GLY A 1 420 ? -19.473 1.331 -47.901 1.00 91.12 420 GLY A C 1
ATOM 3397 O O . GLY A 1 420 ? -19.481 0.133 -47.619 1.00 91.12 420 GLY A O 1
ATOM 3398 N N . LEU A 1 421 ? -19.351 2.287 -46.978 1.00 94.50 421 LEU A N 1
ATOM 3399 C CA . LEU A 1 421 ? -19.204 2.078 -45.536 1.00 94.50 421 LEU A CA 1
ATOM 3400 C C . LEU A 1 421 ? -20.448 2.503 -44.744 1.00 94.50 421 LEU A C 1
ATOM 3402 O O . LEU A 1 421 ? -20.448 2.325 -43.526 1.00 94.50 421 LEU A O 1
ATOM 3406 N N . ALA A 1 422 ? -21.482 3.017 -45.416 1.00 96.38 422 ALA A N 1
ATOM 3407 C CA . ALA A 1 422 ? -22.700 3.514 -44.792 1.00 96.38 422 ALA A CA 1
ATOM 3408 C C . ALA A 1 422 ? -23.396 2.470 -43.899 1.00 96.38 422 ALA A C 1
ATOM 3410 O O . ALA A 1 422 ? -23.302 1.255 -44.123 1.00 96.38 422 ALA A O 1
ATOM 3411 N N . VAL A 1 423 ? -24.109 2.951 -42.876 1.00 97.50 423 VAL A N 1
ATOM 3412 C CA . VAL A 1 423 ? -24.788 2.106 -41.880 1.00 97.50 423 VAL A CA 1
ATOM 3413 C C . VAL A 1 423 ? -25.725 1.089 -42.536 1.00 97.50 423 VAL A C 1
ATOM 3415 O O . VAL A 1 423 ? -25.681 -0.090 -42.181 1.00 97.50 423 VAL A O 1
ATOM 3418 N N . ASP A 1 424 ? -26.549 1.503 -43.500 1.00 95.31 424 ASP A N 1
ATOM 3419 C CA . ASP A 1 424 ? -27.491 0.617 -44.198 1.00 95.31 424 ASP A CA 1
ATOM 3420 C C . ASP A 1 424 ? -26.799 -0.496 -45.005 1.00 95.31 424 ASP A C 1
ATOM 3422 O O . ASP A 1 424 ? -27.262 -1.640 -45.003 1.00 95.31 424 ASP A O 1
ATOM 3426 N N . VAL A 1 425 ? -25.648 -0.199 -45.614 1.00 94.50 425 VAL A N 1
ATOM 3427 C CA . VAL A 1 425 ? -24.812 -1.177 -46.325 1.00 94.50 425 VAL A CA 1
ATOM 3428 C C . VAL A 1 425 ? -24.244 -2.210 -45.357 1.00 94.50 425 VAL A C 1
ATOM 3430 O O . VAL A 1 425 ? -24.301 -3.415 -45.618 1.00 94.50 425 VAL A O 1
ATOM 3433 N N . GLN A 1 426 ? -23.696 -1.768 -44.223 1.00 95.75 426 GLN A N 1
ATOM 3434 C CA . GLN A 1 426 ? -23.042 -2.673 -43.278 1.00 95.75 426 GLN A CA 1
ATOM 3435 C C . GLN A 1 426 ? -24.025 -3.459 -42.406 1.00 95.75 426 GLN A C 1
ATOM 3437 O O . GLN A 1 426 ? -23.712 -4.589 -42.014 1.00 95.75 426 GLN A O 1
ATOM 3442 N N . ALA A 1 427 ? -25.206 -2.904 -42.118 1.00 91.19 427 ALA A N 1
ATOM 3443 C CA . ALA A 1 427 ? -26.219 -3.532 -41.272 1.00 91.19 427 ALA A CA 1
ATOM 3444 C C . ALA A 1 427 ? -26.730 -4.866 -41.841 1.00 91.19 427 ALA A C 1
ATOM 3446 O O . ALA A 1 427 ? -27.082 -5.755 -41.066 1.00 91.19 427 ALA A O 1
ATOM 3447 N N . GLY A 1 428 ? -26.720 -5.034 -43.168 1.00 79.62 428 GLY A N 1
ATOM 3448 C CA . GLY A 1 428 ? -27.154 -6.260 -43.845 1.00 79.62 428 GLY A CA 1
ATOM 3449 C C . GLY A 1 428 ? -26.158 -7.428 -43.803 1.00 79.62 428 GLY A C 1
ATOM 3450 O O . GLY A 1 428 ? -26.495 -8.522 -44.250 1.00 79.62 428 GLY A O 1
ATOM 3451 N N . SER A 1 429 ? -24.938 -7.240 -43.284 1.00 85.94 429 SER A N 1
ATOM 3452 C CA . SER A 1 429 ? -23.890 -8.269 -43.301 1.00 85.94 429 SER A CA 1
ATOM 3453 C C . SER A 1 429 ? -23.286 -8.506 -41.923 1.00 85.94 429 SER A C 1
ATOM 3455 O O . SER A 1 429 ? -22.658 -7.629 -41.341 1.00 85.94 429 SER A O 1
ATOM 3457 N N . ALA A 1 430 ? -23.357 -9.742 -41.426 1.00 80.44 430 ALA A N 1
ATOM 3458 C CA . ALA A 1 430 ? -22.632 -10.125 -40.215 1.00 80.44 430 ALA A CA 1
ATOM 3459 C C . ALA A 1 430 ? -21.100 -10.036 -40.408 1.00 80.44 430 ALA A C 1
ATOM 3461 O O . ALA A 1 430 ? -20.354 -9.834 -39.451 1.00 80.44 430 ALA A O 1
ATOM 3462 N N . ALA A 1 431 ? -20.587 -10.158 -41.631 1.00 83.38 431 ALA A N 1
ATOM 3463 C CA . ALA A 1 431 ? -19.149 -10.071 -41.874 1.00 83.38 431 ALA A CA 1
ATOM 3464 C C . ALA A 1 431 ? -18.609 -8.627 -41.846 1.00 83.38 431 ALA A C 1
ATOM 3466 O O . ALA A 1 431 ? -17.393 -8.456 -41.727 1.00 83.38 431 ALA A O 1
ATOM 3467 N N . SER A 1 432 ? -19.481 -7.610 -41.914 1.00 93.94 432 SER A N 1
ATOM 3468 C CA . SER A 1 432 ? -19.103 -6.189 -41.901 1.00 93.94 432 SER A CA 1
ATOM 3469 C C . SER A 1 432 ? -18.416 -5.766 -40.595 1.00 93.94 432 SER A C 1
ATOM 3471 O O . SER A 1 432 ? -18.382 -6.525 -39.618 1.00 93.94 432 SER A O 1
ATOM 3473 N N . MET A 1 433 ? -17.842 -4.558 -40.574 1.00 95.25 433 MET A N 1
ATOM 3474 C CA . MET A 1 433 ? -17.278 -3.977 -39.352 1.00 95.25 433 MET A CA 1
ATOM 3475 C C . MET A 1 433 ? -18.385 -3.793 -38.308 1.00 95.25 433 MET A C 1
ATOM 3477 O O . MET A 1 433 ? -18.258 -4.301 -37.194 1.00 95.25 433 MET A O 1
ATOM 3481 N N . LEU A 1 434 ? -19.526 -3.231 -38.715 1.00 96.88 434 LEU A N 1
ATOM 3482 C CA . LEU A 1 434 ? -20.678 -3.013 -37.836 1.00 96.88 434 LEU A CA 1
ATOM 3483 C C . LEU A 1 434 ? -21.216 -4.330 -37.263 1.00 96.88 434 LEU A C 1
ATOM 3485 O O . LEU A 1 434 ? -21.477 -4.449 -36.065 1.00 96.88 434 LEU A O 1
ATOM 3489 N N . GLY A 1 435 ? -21.340 -5.357 -38.108 1.00 94.81 435 GLY A N 1
ATOM 3490 C CA . GLY A 1 435 ? -21.743 -6.692 -37.678 1.00 94.81 435 GLY A CA 1
ATOM 3491 C C . GLY A 1 435 ? -20.759 -7.298 -36.674 1.00 94.81 435 GLY A C 1
ATOM 3492 O O . GLY A 1 435 ? -21.182 -7.955 -35.718 1.00 94.81 435 GLY A O 1
ATOM 3493 N N . HIS A 1 436 ? -19.454 -7.080 -36.869 1.00 94.94 436 HIS A N 1
ATOM 3494 C CA . HIS A 1 436 ? -18.413 -7.523 -35.944 1.00 94.94 436 HIS A CA 1
ATOM 3495 C C . HIS A 1 436 ? -18.512 -6.821 -34.582 1.00 94.94 436 HIS A C 1
ATOM 3497 O O . HIS A 1 436 ? -18.508 -7.519 -33.569 1.00 94.94 436 HIS A O 1
ATOM 3503 N N . PHE A 1 437 ? -18.696 -5.496 -34.556 1.00 96.56 437 PHE A N 1
ATOM 3504 C CA . PHE A 1 437 ? -18.909 -4.724 -33.325 1.00 96.56 437 PHE A CA 1
ATOM 3505 C C . PHE A 1 437 ? -20.115 -5.234 -32.540 1.00 96.56 437 PHE A C 1
ATOM 3507 O O . PHE A 1 437 ? -19.972 -5.607 -31.377 1.00 96.56 437 PHE A O 1
ATOM 3514 N N . ARG A 1 438 ? -21.278 -5.355 -33.196 1.00 95.94 438 ARG A N 1
ATOM 3515 C CA . ARG A 1 438 ? -22.511 -5.859 -32.565 1.00 95.94 438 ARG A CA 1
ATOM 3516 C C . ARG A 1 438 ? -22.315 -7.225 -31.914 1.00 95.94 438 ARG A C 1
ATOM 3518 O O . ARG A 1 438 ? -22.737 -7.440 -30.782 1.00 95.94 438 ARG A O 1
ATOM 3525 N N . ARG A 1 439 ? -21.647 -8.157 -32.605 1.00 94.38 439 ARG A N 1
ATOM 3526 C CA . ARG A 1 439 ? -21.363 -9.483 -32.035 1.00 94.38 439 ARG A CA 1
ATOM 3527 C C . ARG A 1 439 ? -20.391 -9.414 -30.866 1.00 94.38 439 ARG A C 1
ATOM 3529 O O . ARG A 1 439 ? -20.620 -10.095 -29.872 1.00 94.38 439 ARG A O 1
ATOM 3536 N N . ALA A 1 440 ? -19.311 -8.646 -30.986 1.00 95.25 440 ALA A N 1
ATOM 3537 C CA . ALA A 1 440 ? -18.292 -8.561 -29.946 1.00 95.25 440 ALA A CA 1
ATOM 3538 C C . ALA A 1 440 ? -18.843 -7.909 -28.666 1.00 95.25 440 ALA A C 1
ATOM 3540 O O . ALA A 1 440 ? -18.604 -8.413 -27.570 1.00 95.25 440 ALA A O 1
ATOM 3541 N N . LEU A 1 441 ? -19.653 -6.854 -28.804 1.00 96.12 441 LEU A N 1
ATOM 3542 C CA . LEU A 1 441 ? -20.351 -6.197 -27.695 1.00 96.12 441 LEU A CA 1
ATOM 3543 C C . LEU A 1 441 ? -21.393 -7.117 -27.050 1.00 96.12 441 LEU A C 1
ATOM 3545 O O . LEU A 1 441 ? -21.415 -7.258 -25.827 1.00 96.12 441 LEU A O 1
ATOM 3549 N N . ALA A 1 442 ? -22.191 -7.825 -27.854 1.00 94.19 442 ALA A N 1
ATOM 3550 C CA . ALA A 1 442 ? -23.131 -8.819 -27.340 1.00 94.19 442 ALA A CA 1
ATOM 3551 C C . ALA A 1 442 ? -22.419 -9.939 -26.558 1.00 94.19 442 ALA A C 1
ATOM 3553 O O . ALA A 1 442 ? -22.844 -10.274 -25.452 1.00 94.19 442 ALA A O 1
ATOM 3554 N N . ALA A 1 443 ? -21.308 -10.463 -27.089 1.00 92.00 443 ALA A N 1
ATOM 3555 C CA . ALA A 1 443 ? -20.499 -11.483 -26.424 1.00 92.00 443 ALA A CA 1
ATOM 3556 C C . ALA A 1 443 ? -19.881 -10.959 -25.117 1.00 92.00 443 ALA A C 1
ATOM 3558 O O . ALA A 1 443 ? -19.921 -11.647 -24.098 1.00 92.00 443 ALA A O 1
ATOM 3559 N N . ARG A 1 444 ? -19.357 -9.724 -25.107 1.00 92.81 444 ARG A N 1
ATOM 3560 C CA . ARG A 1 444 ? -18.860 -9.081 -23.881 1.00 92.81 444 ARG A CA 1
ATOM 3561 C C . ARG A 1 444 ? -19.955 -8.998 -22.823 1.00 92.81 444 ARG A C 1
ATOM 3563 O O . ARG A 1 444 ? -19.708 -9.373 -21.681 1.00 92.81 444 ARG A O 1
ATOM 3570 N N . ARG A 1 445 ? -21.154 -8.543 -23.194 1.00 90.75 445 ARG A N 1
ATOM 3571 C CA . ARG A 1 445 ? -22.290 -8.413 -22.272 1.00 90.75 445 ARG A CA 1
ATOM 3572 C C . ARG A 1 445 ? -22.710 -9.760 -21.685 1.00 90.75 445 ARG A C 1
ATOM 3574 O O . ARG A 1 445 ? -22.971 -9.847 -20.491 1.00 90.75 445 ARG A O 1
ATOM 3581 N N . GLU A 1 446 ? -22.744 -10.813 -22.501 1.00 88.94 446 GLU A N 1
ATOM 3582 C CA . GLU A 1 446 ? -23.075 -12.172 -22.050 1.00 88.94 446 GLU A CA 1
ATOM 3583 C C . GLU A 1 446 ? -22.055 -12.720 -21.034 1.00 88.94 446 GLU A C 1
ATOM 3585 O O . GLU A 1 446 ? -22.419 -13.414 -20.082 1.00 88.94 446 GLU A O 1
ATOM 3590 N N . LEU A 1 447 ? -20.777 -12.370 -21.202 1.00 85.19 447 LEU A N 1
ATOM 3591 C CA . LEU A 1 447 ? -19.686 -12.810 -20.331 1.00 85.19 447 LEU A CA 1
ATOM 3592 C C . LEU A 1 447 ? -19.469 -11.904 -19.099 1.00 85.19 447 LEU A C 1
ATOM 3594 O O . LEU A 1 447 ? -18.981 -12.373 -18.070 1.00 85.19 447 LEU A O 1
ATOM 3598 N N . GLY A 1 448 ? -19.821 -10.618 -19.183 1.00 66.62 448 GLY A N 1
ATOM 3599 C CA . GLY A 1 448 ? -19.337 -9.532 -18.319 1.00 66.62 448 GLY A CA 1
ATOM 3600 C C . GLY A 1 448 ? -19.624 -9.658 -16.819 1.00 66.62 448 GLY A C 1
ATOM 3601 O O . GLY A 1 448 ? -18.832 -9.167 -16.021 1.00 66.62 448 GLY A O 1
ATOM 3602 N N . GLY A 1 449 ? -20.682 -10.373 -16.422 1.00 65.19 449 GLY A N 1
ATOM 3603 C CA . GLY A 1 449 ? -21.004 -10.632 -15.009 1.00 65.19 449 GLY A CA 1
ATOM 3604 C C . GLY A 1 449 ? -20.342 -11.880 -14.407 1.00 65.19 449 GLY A C 1
ATOM 3605 O O . GLY A 1 449 ? -20.506 -12.143 -13.219 1.00 65.19 449 GLY A O 1
ATOM 3606 N N . ARG A 1 450 ? -19.637 -12.682 -15.217 1.00 73.31 450 ARG A N 1
ATOM 3607 C CA . ARG A 1 450 ? -19.057 -13.981 -14.815 1.00 73.31 450 ARG A CA 1
ATOM 3608 C C . ARG A 1 450 ? -17.530 -14.011 -14.859 1.00 73.31 450 ARG A C 1
ATOM 3610 O O . ARG A 1 450 ? -16.932 -14.959 -14.359 1.00 73.31 450 ARG A O 1
ATOM 3617 N N . LEU A 1 451 ? -16.901 -13.021 -15.494 1.00 83.44 451 LEU A N 1
ATOM 3618 C CA . LEU A 1 451 ? -15.449 -12.962 -15.652 1.00 83.44 451 LEU A CA 1
ATOM 3619 C C . LEU A 1 451 ? -14.807 -12.101 -14.552 1.00 83.44 451 LEU A C 1
ATOM 3621 O O . LEU A 1 451 ? -15.310 -11.011 -14.271 1.00 83.44 451 LEU A O 1
ATOM 3625 N N . PRO A 1 452 ? -13.674 -12.531 -13.967 1.00 83.88 452 PRO A N 1
ATOM 3626 C CA . PRO A 1 452 ? -13.005 -11.794 -12.895 1.00 83.88 452 PRO A CA 1
ATOM 3627 C C . PRO A 1 452 ? -12.458 -10.439 -13.372 1.00 83.88 452 PRO A C 1
ATOM 3629 O O . PRO A 1 452 ? -12.264 -10.219 -14.567 1.00 83.88 452 PRO A O 1
ATOM 3632 N N . GLY A 1 453 ? -12.172 -9.528 -12.438 1.00 80.25 453 GLY A N 1
ATOM 3633 C CA . GLY A 1 453 ? -11.553 -8.221 -12.722 1.00 80.25 453 GLY A CA 1
ATOM 3634 C C . GLY A 1 453 ? -10.048 -8.273 -13.027 1.00 80.25 453 GLY A C 1
ATOM 3635 O O . GLY A 1 453 ? -9.460 -7.260 -13.388 1.00 80.25 453 GLY A O 1
ATOM 3636 N N . ARG A 1 454 ? -9.407 -9.442 -12.902 1.00 83.25 454 ARG A N 1
ATOM 3637 C CA . ARG A 1 454 ? -7.971 -9.643 -13.158 1.00 83.25 454 ARG A CA 1
ATOM 3638 C C . ARG A 1 454 ? -7.742 -10.483 -14.412 1.00 83.25 454 ARG A C 1
ATOM 3640 O O . ARG A 1 454 ? -8.587 -11.305 -14.773 1.00 83.25 454 ARG A O 1
ATOM 3647 N N . ILE A 1 455 ? -6.592 -10.269 -15.048 1.00 91.38 455 ILE A N 1
ATOM 3648 C CA . ILE A 1 455 ? -6.101 -11.080 -16.167 1.00 91.38 455 ILE A CA 1
ATOM 3649 C C . ILE A 1 455 ? -4.778 -11.748 -15.786 1.00 91.38 455 ILE A C 1
ATOM 3651 O O . ILE A 1 455 ? -4.037 -11.232 -14.955 1.00 91.38 455 ILE A O 1
ATOM 3655 N N . GLU A 1 456 ? -4.485 -12.866 -16.427 1.00 92.56 456 GLU A N 1
ATOM 3656 C CA . GLU A 1 456 ? -3.232 -13.613 -16.353 1.00 92.56 456 GLU A CA 1
ATOM 3657 C C . GLU A 1 456 ? -2.586 -13.585 -17.744 1.00 92.56 456 GLU A C 1
ATOM 3659 O O . GLU A 1 456 ? -3.238 -13.927 -18.731 1.00 92.56 456 GLU A O 1
ATOM 3664 N N . TRP A 1 457 ? -1.330 -13.155 -17.866 1.00 94.44 457 TRP A N 1
ATOM 3665 C CA . TRP A 1 457 ? -0.644 -13.131 -19.162 1.00 94.44 457 TRP A CA 1
ATOM 3666 C C . TRP A 1 457 ? -0.244 -14.540 -19.609 1.00 94.44 457 TRP A C 1
ATOM 3668 O O . TRP A 1 457 ? 0.273 -15.326 -18.823 1.00 94.44 457 TRP A O 1
ATOM 3678 N N . LEU A 1 458 ? -0.440 -14.842 -20.893 1.00 92.12 458 LEU A N 1
ATOM 3679 C CA . LEU A 1 458 ? -0.024 -16.100 -21.508 1.00 92.12 458 LEU A CA 1
ATOM 3680 C C . LEU A 1 458 ? 1.202 -15.849 -22.391 1.00 92.12 458 LEU A C 1
ATOM 3682 O O . LEU A 1 458 ? 1.155 -15.055 -23.333 1.00 92.12 458 LEU A O 1
ATOM 3686 N N . GLU A 1 459 ? 2.301 -16.546 -22.114 1.00 90.12 459 GLU A N 1
ATOM 3687 C CA . GLU A 1 459 ? 3.545 -16.391 -22.870 1.00 90.12 459 GLU A CA 1
ATOM 3688 C C . GLU A 1 459 ? 3.487 -17.151 -24.205 1.00 90.12 459 GLU A C 1
ATOM 3690 O O . GLU A 1 459 ? 3.647 -18.369 -24.273 1.00 90.12 459 GLU A O 1
ATOM 3695 N N . VAL A 1 460 ? 3.242 -16.410 -25.290 1.00 84.62 460 VAL A N 1
ATOM 3696 C CA . VAL A 1 460 ? 2.986 -16.953 -26.642 1.00 84.62 460 VAL A CA 1
ATOM 3697 C C . VAL A 1 460 ? 3.934 -16.409 -27.726 1.00 84.62 460 VAL A C 1
ATOM 3699 O O . VAL A 1 460 ? 3.792 -16.738 -28.906 1.00 84.62 460 VAL A O 1
ATOM 3702 N N . GLY A 1 461 ? 4.936 -15.614 -27.330 1.00 84.19 461 GLY A N 1
ATOM 3703 C CA . GLY A 1 461 ? 5.981 -15.053 -28.195 1.00 84.19 461 GLY A CA 1
ATOM 3704 C C . GLY A 1 461 ? 5.848 -13.542 -28.456 1.00 84.19 461 GLY A C 1
ATOM 3705 O O . GLY A 1 461 ? 4.795 -12.957 -28.240 1.00 84.19 461 GLY A O 1
ATOM 3706 N N . PRO A 1 462 ? 6.902 -12.878 -28.969 1.00 86.06 462 PRO A N 1
ATOM 3707 C CA . PRO A 1 462 ? 7.016 -11.412 -28.955 1.00 86.06 462 PRO A CA 1
ATOM 3708 C C . PRO A 1 462 ? 6.089 -10.674 -29.935 1.00 86.06 462 PRO A C 1
ATOM 3710 O O . PRO A 1 462 ? 5.926 -9.465 -29.830 1.00 86.06 462 PRO A O 1
ATOM 3713 N N . ALA A 1 463 ? 5.505 -11.376 -30.911 1.00 90.62 463 ALA A N 1
ATOM 3714 C CA . ALA A 1 463 ? 4.595 -10.795 -31.903 1.00 90.62 463 ALA A CA 1
ATOM 3715 C C . ALA A 1 463 ? 3.110 -11.031 -31.574 1.00 90.62 463 ALA A C 1
ATOM 3717 O O . ALA A 1 463 ? 2.241 -10.636 -32.355 1.00 90.62 463 ALA A O 1
ATOM 3718 N N . VAL A 1 464 ? 2.815 -11.705 -30.461 1.00 94.62 464 VAL A N 1
ATOM 3719 C CA . VAL A 1 464 ? 1.461 -12.078 -30.056 1.00 94.62 464 VAL A CA 1
ATOM 3720 C C . VAL A 1 464 ? 1.258 -11.662 -28.605 1.00 94.62 464 VAL A C 1
ATOM 3722 O O . VAL A 1 464 ? 2.082 -11.951 -27.747 1.00 94.62 464 VAL A O 1
ATOM 3725 N N . THR A 1 465 ? 0.135 -11.016 -28.330 1.00 95.69 465 THR A N 1
ATOM 3726 C CA . THR A 1 465 ? -0.300 -10.709 -26.969 1.00 95.69 465 THR A CA 1
ATOM 3727 C C . THR A 1 465 ? -1.443 -11.645 -26.622 1.00 95.69 465 THR A C 1
ATOM 3729 O O . THR A 1 465 ? -2.417 -11.718 -27.373 1.00 95.69 465 THR A O 1
ATOM 3732 N N . ALA A 1 466 ? -1.340 -12.360 -25.504 1.00 95.38 466 ALA A N 1
ATOM 3733 C CA . ALA A 1 466 ? -2.398 -13.240 -25.034 1.00 95.38 466 ALA A CA 1
ATOM 3734 C C . ALA A 1 466 ? -2.579 -13.129 -23.525 1.00 95.38 466 ALA A C 1
ATOM 3736 O O . ALA A 1 466 ? -1.597 -13.049 -22.793 1.00 95.38 466 ALA A O 1
ATOM 3737 N N . TYR A 1 467 ? -3.826 -13.141 -23.068 1.00 95.38 467 TYR A N 1
ATOM 3738 C CA . TYR A 1 467 ? -4.155 -13.192 -21.650 1.00 95.38 467 TYR A CA 1
ATOM 3739 C C . TYR A 1 467 ? -5.378 -14.070 -21.401 1.00 95.38 467 TYR A C 1
ATOM 3741 O O . TYR A 1 467 ? -6.239 -14.244 -22.265 1.00 95.38 467 TYR A O 1
ATOM 3749 N N . ARG A 1 468 ? -5.468 -14.596 -20.185 1.00 93.44 468 ARG A N 1
ATOM 3750 C CA . ARG A 1 468 ? -6.614 -15.318 -19.652 1.00 93.44 468 ARG A CA 1
ATOM 3751 C C . ARG A 1 468 ? -7.345 -14.439 -18.642 1.00 93.44 468 ARG A C 1
ATOM 3753 O O . ARG A 1 468 ? -6.730 -13.798 -17.800 1.00 93.44 468 ARG A O 1
ATOM 3760 N N . ARG A 1 469 ? -8.671 -14.405 -18.713 1.00 91.75 469 ARG A N 1
ATOM 3761 C CA . ARG A 1 469 ? -9.566 -13.716 -17.778 1.00 91.75 469 ARG A CA 1
ATOM 3762 C C . ARG A 1 469 ? -10.599 -14.723 -17.285 1.00 91.75 469 ARG A C 1
ATOM 3764 O O . ARG A 1 469 ? -11.656 -14.893 -17.891 1.00 91.75 469 ARG A O 1
ATOM 3771 N N . GLY A 1 470 ? -10.273 -15.432 -16.205 1.00 89.56 470 GLY A N 1
ATOM 3772 C CA . GLY A 1 470 ? -11.046 -16.599 -15.771 1.00 89.56 470 GLY A CA 1
ATOM 3773 C C . GLY A 1 470 ? -11.117 -17.644 -16.897 1.00 89.56 470 GLY A C 1
ATOM 3774 O O . GLY A 1 470 ? -10.070 -18.042 -17.396 1.00 89.56 470 GLY A O 1
ATOM 3775 N N . PRO A 1 471 ? -12.308 -18.080 -17.344 1.00 89.50 471 PRO A N 1
ATOM 3776 C CA . PRO A 1 471 ? -12.422 -19.035 -18.449 1.00 89.50 471 PRO A CA 1
ATOM 3777 C C . PRO A 1 471 ? -12.134 -18.440 -19.841 1.00 89.50 471 PRO A C 1
ATOM 3779 O O . PRO A 1 471 ? -11.906 -19.196 -20.778 1.00 89.50 471 PRO A O 1
ATOM 3782 N N . LEU A 1 472 ? -12.168 -17.117 -20.022 1.00 92.38 472 LEU A N 1
ATOM 3783 C CA . LEU A 1 472 ? -11.954 -16.503 -21.334 1.00 92.38 472 LEU A CA 1
ATOM 3784 C C . LEU A 1 472 ? -10.454 -16.382 -21.633 1.00 92.38 472 LEU A C 1
ATOM 3786 O O . LEU A 1 472 ? -9.742 -15.714 -20.891 1.00 92.38 472 LEU A O 1
ATOM 3790 N N . GLU A 1 473 ? -9.985 -16.937 -22.746 1.00 94.38 473 GLU A N 1
ATOM 3791 C CA . GLU A 1 473 ? -8.651 -16.649 -23.286 1.00 94.38 473 GLU A CA 1
ATOM 3792 C C . GLU A 1 473 ? -8.775 -15.689 -24.473 1.00 94.38 473 GLU A C 1
ATOM 3794 O O . GLU A 1 473 ? -9.575 -15.899 -25.388 1.00 94.38 473 GLU A O 1
ATOM 3799 N N . VAL A 1 474 ? -7.981 -14.622 -24.460 1.00 96.06 474 VAL A N 1
ATOM 3800 C CA . VAL A 1 474 ? -7.951 -13.582 -25.489 1.00 96.06 474 VAL A CA 1
ATOM 3801 C C . VAL A 1 474 ? -6.562 -13.553 -26.094 1.00 96.06 474 VAL A C 1
ATOM 3803 O O . VAL A 1 474 ? -5.572 -13.433 -25.379 1.00 96.06 474 VAL A O 1
ATOM 3806 N N . VAL A 1 475 ? -6.481 -13.657 -27.416 1.00 97.12 475 VAL A N 1
ATOM 3807 C CA . VAL A 1 475 ? -5.214 -13.767 -28.144 1.00 97.12 475 VAL A CA 1
ATOM 3808 C C . VAL A 1 475 ? -5.235 -12.819 -29.336 1.00 97.12 475 VAL A C 1
ATOM 3810 O O . VAL A 1 475 ? -6.186 -12.836 -30.109 1.00 97.12 475 VAL A O 1
ATOM 3813 N N . CYS A 1 476 ? -4.189 -12.016 -29.525 1.00 98.06 476 CYS A N 1
ATOM 3814 C CA . CYS A 1 476 ? -4.046 -11.086 -30.644 1.00 98.06 476 CYS A CA 1
ATOM 3815 C C . CYS A 1 476 ? -2.657 -11.198 -31.284 1.00 98.06 476 CYS A C 1
ATOM 3817 O O . CYS A 1 476 ? -1.636 -11.069 -30.610 1.00 98.06 476 CYS A O 1
ATOM 3819 N N . ASN A 1 477 ? -2.613 -11.423 -32.596 1.00 97.44 477 ASN A N 1
ATOM 3820 C CA . ASN A 1 477 ? -1.391 -11.495 -33.387 1.00 97.44 477 ASN A CA 1
ATOM 3821 C C . ASN A 1 477 ? -1.087 -10.141 -34.039 1.00 97.44 477 ASN A C 1
ATOM 3823 O O . ASN A 1 477 ? -1.688 -9.770 -35.050 1.00 97.44 477 ASN A O 1
ATOM 3827 N N . PHE A 1 478 ? -0.093 -9.440 -33.499 1.00 97.12 478 PHE A N 1
ATOM 3828 C CA . PHE A 1 478 ? 0.401 -8.169 -34.030 1.00 97.12 478 PHE A CA 1
ATOM 3829 C C . PHE A 1 478 ? 1.363 -8.354 -35.211 1.00 97.12 478 PHE A C 1
ATOM 3831 O O . PHE A 1 478 ? 1.631 -7.409 -35.958 1.00 97.12 478 PHE A O 1
ATOM 3838 N N . GLY A 1 479 ? 1.881 -9.569 -35.394 1.00 93.00 479 GLY A N 1
ATOM 3839 C CA . GLY A 1 479 ? 2.869 -9.908 -36.404 1.00 93.00 479 GLY A CA 1
ATOM 3840 C C . GLY A 1 479 ? 2.357 -9.860 -37.846 1.00 93.00 479 GLY A C 1
ATOM 3841 O O . GLY A 1 479 ? 1.165 -9.771 -38.138 1.00 93.00 479 GLY A O 1
ATOM 3842 N N . ARG A 1 480 ? 3.312 -9.963 -38.779 1.00 92.12 480 ARG A N 1
ATOM 3843 C CA . ARG A 1 480 ? 3.070 -10.038 -40.236 1.00 92.12 480 ARG A CA 1
ATOM 3844 C C . ARG A 1 480 ? 2.891 -11.468 -40.754 1.00 92.12 480 ARG A C 1
ATOM 3846 O O . ARG A 1 480 ? 2.713 -11.672 -41.948 1.00 92.12 480 ARG A O 1
ATOM 3853 N N . ARG A 1 481 ? 3.001 -12.467 -39.877 1.00 91.94 481 ARG A N 1
ATOM 3854 C CA . ARG A 1 481 ? 2.906 -13.894 -40.209 1.00 91.94 481 ARG A CA 1
ATOM 3855 C C . ARG A 1 481 ? 1.816 -14.540 -39.369 1.00 91.94 481 ARG A C 1
ATOM 3857 O O . ARG A 1 481 ? 1.514 -14.065 -38.279 1.00 91.94 481 ARG A O 1
ATOM 3864 N N . GLN A 1 482 ? 1.256 -15.633 -39.871 1.00 93.56 482 GLN A N 1
ATOM 3865 C CA . GLN A 1 482 ? 0.330 -16.466 -39.110 1.00 93.56 482 GLN A CA 1
ATOM 3866 C C . GLN A 1 482 ? 1.021 -17.031 -37.859 1.00 93.56 482 GLN A C 1
ATOM 3868 O O . GLN A 1 482 ? 2.130 -17.559 -37.949 1.00 93.56 482 GLN A O 1
ATOM 3873 N N . ALA A 1 483 ? 0.335 -16.970 -36.722 1.00 92.81 483 ALA A N 1
ATOM 3874 C CA . ALA A 1 483 ? 0.708 -17.656 -35.495 1.00 92.81 483 ALA A CA 1
ATOM 3875 C C . ALA A 1 483 ? -0.057 -18.986 -35.379 1.00 92.81 483 ALA A C 1
ATOM 3877 O O . ALA A 1 483 ? -1.223 -19.099 -35.770 1.00 92.81 483 ALA A O 1
ATOM 3878 N N . ARG A 1 484 ? 0.620 -20.011 -34.857 1.00 92.50 484 ARG A N 1
ATOM 3879 C CA . ARG A 1 484 ? 0.028 -21.310 -34.515 1.00 92.50 484 ARG A CA 1
ATOM 3880 C C . ARG A 1 484 ? 0.310 -21.564 -33.046 1.00 92.50 484 ARG A C 1
ATOM 3882 O O . ARG A 1 484 ? 1.468 -21.737 -32.679 1.00 92.50 484 ARG A O 1
ATOM 3889 N N . LEU A 1 485 ? -0.732 -21.539 -32.229 1.00 91.62 485 LEU A N 1
ATOM 3890 C CA . LEU A 1 485 ? -0.617 -21.516 -30.773 1.00 91.62 485 LEU A CA 1
ATOM 3891 C C . LEU A 1 485 ? -1.350 -22.717 -30.191 1.00 91.62 485 LEU A C 1
ATOM 3893 O O . LEU A 1 485 ? -2.409 -23.091 -30.691 1.00 91.62 485 LEU A O 1
ATOM 3897 N N . ARG A 1 486 ? -0.789 -23.336 -29.154 1.00 88.50 486 ARG A N 1
ATOM 3898 C CA . ARG A 1 486 ? -1.467 -24.407 -28.422 1.00 88.50 486 ARG A CA 1
ATOM 3899 C C . ARG A 1 486 ? -2.374 -23.771 -27.376 1.00 88.50 486 ARG A C 1
ATOM 3901 O O . ARG A 1 486 ? -1.852 -23.146 -26.465 1.00 88.50 486 ARG A O 1
ATOM 3908 N N . MET A 1 487 ? -3.685 -23.891 -27.550 1.00 84.50 487 MET A N 1
ATOM 3909 C CA . MET A 1 487 ? -4.702 -23.284 -26.687 1.00 84.50 487 MET A CA 1
ATOM 3910 C C . MET A 1 487 ? -5.868 -24.271 -26.558 1.00 84.50 487 MET A C 1
ATOM 3912 O O . MET A 1 487 ? -6.321 -24.815 -27.569 1.00 84.50 487 MET A O 1
ATOM 3916 N N . ASP A 1 488 ? -6.352 -24.501 -25.339 1.00 71.50 488 ASP A N 1
ATOM 3917 C CA . ASP A 1 488 ? -7.281 -25.602 -25.040 1.00 71.50 488 ASP A CA 1
ATOM 3918 C C . ASP A 1 488 ? -8.771 -25.190 -25.096 1.00 71.50 488 ASP A C 1
ATOM 3920 O O . ASP A 1 488 ? -9.664 -26.033 -24.987 1.00 71.50 488 ASP A O 1
ATOM 3924 N N . GLY A 1 489 ? -9.070 -23.905 -25.328 1.00 78.88 489 GLY A N 1
ATOM 3925 C CA . GLY A 1 489 ? -10.434 -23.397 -25.507 1.00 78.88 489 GLY A CA 1
ATOM 3926 C C . GLY A 1 489 ? -11.017 -23.594 -26.919 1.00 78.88 489 GLY A C 1
ATOM 3927 O O . GLY A 1 489 ? -10.308 -23.696 -27.925 1.00 78.88 489 GLY A O 1
ATOM 3928 N N . ARG A 1 490 ? -12.353 -23.602 -27.025 1.00 88.00 490 ARG A N 1
ATOM 3929 C CA . ARG A 1 490 ? -13.069 -23.542 -28.311 1.00 88.00 490 ARG A CA 1
ATOM 3930 C C . ARG A 1 490 ? -13.163 -22.098 -28.779 1.00 88.00 490 ARG A C 1
ATOM 3932 O O . ARG A 1 490 ? -13.437 -21.205 -27.983 1.00 88.00 490 ARG A O 1
ATOM 3939 N N . LEU A 1 491 ? -12.982 -21.885 -30.084 1.00 93.38 491 LEU A N 1
ATOM 3940 C CA . LEU A 1 491 ? -13.125 -20.569 -30.702 1.00 93.38 491 LEU A CA 1
ATOM 3941 C C . LEU A 1 491 ? -14.548 -20.043 -30.483 1.00 93.38 491 LEU A C 1
ATOM 3943 O O . LEU A 1 491 ? -15.505 -20.600 -31.022 1.00 93.38 491 LEU A O 1
ATOM 3947 N N . LEU A 1 492 ? -14.658 -18.979 -29.691 1.00 92.38 492 LEU A N 1
ATOM 3948 C CA . LEU A 1 492 ? -15.891 -18.233 -29.468 1.00 92.38 492 LEU A CA 1
ATOM 3949 C C . LEU A 1 492 ? -16.063 -17.170 -30.556 1.00 92.38 492 LEU A C 1
ATOM 3951 O O . LEU A 1 492 ? -17.140 -17.029 -31.130 1.00 92.38 492 LEU A O 1
ATOM 3955 N N . MET A 1 493 ? -14.988 -16.439 -30.865 1.00 93.31 493 MET A N 1
ATOM 3956 C CA . MET A 1 493 ? -14.991 -15.400 -31.891 1.00 93.31 493 MET A CA 1
ATOM 3957 C C . MET A 1 493 ? -13.595 -15.180 -32.466 1.00 93.31 493 MET A C 1
ATOM 3959 O O . MET A 1 493 ? -12.614 -15.212 -31.731 1.00 93.31 493 MET A O 1
ATOM 3963 N N . GLY A 1 494 ? -13.513 -14.915 -33.769 1.00 95.12 494 GLY A N 1
ATOM 3964 C CA . GLY A 1 494 ? -12.309 -14.431 -34.442 1.00 95.12 494 GLY A CA 1
ATOM 3965 C C . GLY A 1 494 ? -12.556 -13.075 -35.100 1.00 95.12 494 GLY A C 1
ATOM 3966 O O . GLY A 1 494 ? -13.672 -12.786 -35.542 1.00 95.12 494 GLY A O 1
ATOM 3967 N N . SER A 1 495 ? -11.524 -12.236 -35.176 1.00 95.75 495 SER A N 1
ATOM 3968 C CA . SER A 1 495 ? -11.593 -10.961 -35.900 1.00 95.75 495 SER A CA 1
ATOM 3969 C C . SER A 1 495 ? -11.531 -11.157 -37.418 1.00 95.75 495 SER A C 1
ATOM 3971 O O . SER A 1 495 ? -12.040 -10.315 -38.159 1.00 95.75 495 SER A O 1
ATOM 3973 N N . ASP A 1 496 ? -10.963 -12.278 -37.872 1.00 93.56 496 ASP A N 1
ATOM 3974 C CA . ASP A 1 496 ? -10.797 -12.667 -39.274 1.00 93.56 496 ASP A CA 1
ATOM 3975 C C . ASP A 1 496 ? -11.490 -14.023 -39.555 1.00 93.56 496 ASP A C 1
ATOM 3977 O O . ASP A 1 496 ? -11.443 -14.910 -38.696 1.00 93.56 496 ASP A O 1
ATOM 3981 N N . PRO A 1 497 ? -12.134 -14.220 -40.723 1.00 88.25 497 PRO A N 1
ATOM 3982 C CA . PRO A 1 497 ? -12.790 -15.485 -41.076 1.00 88.25 497 PRO A CA 1
ATOM 3983 C C . PRO A 1 497 ? -11.868 -16.714 -41.115 1.00 88.25 497 PRO A C 1
ATOM 3985 O O . PRO A 1 497 ? -12.353 -17.836 -41.001 1.00 88.25 497 PRO A O 1
ATOM 3988 N N . LEU A 1 498 ? -10.557 -16.525 -41.287 1.00 91.88 498 LEU A N 1
ATOM 3989 C CA . LEU A 1 498 ? -9.562 -17.600 -41.327 1.00 91.88 498 LEU A CA 1
ATOM 3990 C C . LEU A 1 498 ? -9.074 -18.023 -39.932 1.00 91.88 498 LEU A C 1
ATOM 3992 O O . LEU A 1 498 ? -8.298 -18.978 -39.815 1.00 91.88 498 LEU A O 1
ATOM 3996 N N . VAL A 1 499 ? -9.512 -17.340 -38.868 1.00 94.75 499 VAL A N 1
ATOM 3997 C CA . VAL A 1 499 ? -9.261 -17.781 -37.492 1.00 94.75 499 VAL A CA 1
ATOM 3998 C C . VAL A 1 499 ? -9.971 -19.111 -37.265 1.00 94.75 499 VAL A C 1
ATOM 4000 O O . VAL A 1 499 ? -11.182 -19.227 -37.434 1.00 94.75 499 VAL A O 1
ATOM 4003 N N . SER A 1 500 ? -9.221 -20.125 -36.846 1.00 92.19 500 SER A N 1
ATOM 4004 C CA . SER A 1 500 ? -9.770 -21.453 -36.565 1.00 92.19 500 SER A CA 1
ATOM 4005 C C . SER A 1 500 ? -9.059 -22.096 -35.382 1.00 92.19 500 SER A C 1
ATOM 4007 O O . SER A 1 500 ? -7.875 -21.866 -35.155 1.00 92.19 500 SER A O 1
ATOM 4009 N N . SER A 1 501 ? -9.783 -22.907 -34.613 1.00 88.81 501 SER A N 1
ATOM 4010 C CA . SER A 1 501 ? -9.211 -23.738 -33.551 1.00 88.81 501 SER A CA 1
ATOM 4011 C C . SER A 1 501 ? -9.581 -25.191 -33.819 1.00 88.81 501 SER A C 1
ATOM 4013 O O . SER A 1 501 ? -10.758 -25.509 -33.992 1.00 88.81 501 SER A O 1
ATOM 4015 N N . SER A 1 502 ? -8.581 -26.068 -33.900 1.00 84.25 502 SER A N 1
ATOM 4016 C CA . SER A 1 502 ? -8.788 -27.508 -34.075 1.00 84.25 502 SER A CA 1
ATOM 4017 C C . SER A 1 502 ? -7.732 -28.291 -33.299 1.00 84.25 502 SER A C 1
ATOM 4019 O O . SER A 1 502 ? -6.568 -27.897 -33.276 1.00 84.25 502 SER A O 1
ATOM 4021 N N . HIS A 1 503 ? -8.129 -29.389 -32.649 1.00 80.31 503 HIS A N 1
ATOM 4022 C CA . HIS A 1 503 ? -7.220 -30.276 -31.903 1.00 80.31 503 HIS A CA 1
ATOM 4023 C C . HIS A 1 503 ? -6.296 -29.542 -30.900 1.00 80.31 503 HIS A C 1
ATOM 4025 O O . HIS A 1 503 ? -5.102 -29.833 -30.826 1.00 80.31 503 HIS A O 1
ATOM 4031 N N . GLY A 1 504 ? -6.821 -28.549 -30.167 1.00 80.25 504 GLY A N 1
ATOM 4032 C CA . GLY A 1 504 ? -6.044 -27.754 -29.200 1.00 80.25 504 GLY A CA 1
ATOM 4033 C C . GLY A 1 504 ? -5.017 -26.805 -29.837 1.00 80.25 504 GLY A C 1
ATOM 4034 O O . GLY A 1 504 ? -4.074 -26.363 -29.180 1.00 80.25 504 GLY A O 1
ATOM 4035 N N . ARG A 1 505 ? -5.144 -26.521 -31.141 1.00 88.94 505 ARG A N 1
ATOM 4036 C CA . ARG A 1 505 ? -4.295 -25.576 -31.874 1.00 88.94 505 ARG A CA 1
ATOM 4037 C C . ARG A 1 505 ? -5.126 -24.453 -32.479 1.00 88.94 505 ARG A C 1
ATOM 4039 O O . ARG A 1 505 ? -5.951 -24.685 -33.363 1.00 88.94 505 ARG A O 1
ATOM 4046 N N . LEU A 1 506 ? -4.842 -23.232 -32.040 1.00 93.81 506 LEU A N 1
ATOM 4047 C CA . LEU A 1 506 ? -5.345 -21.998 -32.622 1.00 93.81 506 LEU A CA 1
ATOM 4048 C C . LEU A 1 506 ? -4.480 -21.605 -33.826 1.00 93.81 506 LEU A C 1
ATOM 4050 O O . LEU A 1 506 ? -3.270 -21.395 -33.713 1.00 93.81 506 LEU A O 1
ATOM 4054 N N . HIS A 1 507 ? -5.127 -21.458 -34.974 1.00 94.44 507 HIS A N 1
ATOM 4055 C CA . HIS A 1 507 ? -4.584 -20.851 -36.178 1.00 94.44 507 HIS A CA 1
ATOM 4056 C C . HIS A 1 507 ? -5.026 -19.389 -36.226 1.00 94.44 507 HIS A C 1
ATOM 4058 O O . HIS A 1 507 ? -6.206 -19.101 -36.424 1.00 94.44 507 HIS A O 1
ATOM 4064 N N . LEU A 1 508 ? -4.070 -18.476 -36.055 1.00 95.50 508 LEU A N 1
ATOM 4065 C CA . LEU A 1 508 ? -4.326 -17.044 -35.944 1.00 95.50 508 LEU A CA 1
ATOM 4066 C C . LEU A 1 508 ? -3.580 -16.284 -37.058 1.00 95.50 508 LEU A C 1
ATOM 4068 O O . LEU A 1 508 ? -2.353 -16.153 -36.985 1.00 95.50 508 LEU A O 1
ATOM 4072 N N . PRO A 1 509 ? -4.266 -15.823 -38.121 1.00 96.81 509 PRO A N 1
ATOM 4073 C CA . PRO A 1 509 ? -3.676 -15.001 -39.180 1.00 96.81 509 PRO A CA 1
ATOM 4074 C C . PRO A 1 509 ? -2.916 -13.769 -38.664 1.00 96.81 509 PRO A C 1
ATOM 4076 O O . PRO A 1 509 ? -3.062 -13.348 -37.514 1.00 96.81 509 PRO A O 1
ATOM 4079 N N . ALA A 1 510 ? -2.093 -13.173 -39.524 1.00 94.81 510 ALA A N 1
ATOM 4080 C CA . ALA A 1 510 ? -1.454 -11.892 -39.228 1.00 94.81 510 ALA A CA 1
ATOM 4081 C C . ALA A 1 510 ? -2.514 -10.807 -38.972 1.00 94.81 510 ALA A C 1
ATOM 4083 O O . ALA A 1 510 ? -3.520 -10.771 -39.675 1.00 94.81 510 ALA A O 1
ATOM 4084 N N . SER A 1 511 ? -2.273 -9.903 -38.016 1.00 96.81 511 SER A N 1
ATOM 4085 C CA . SER A 1 511 ? -3.200 -8.800 -37.699 1.00 96.81 511 SER A CA 1
ATOM 4086 C C . SER A 1 511 ? -4.625 -9.261 -37.350 1.00 96.81 511 SER A C 1
ATOM 4088 O O . SER A 1 511 ? -5.602 -8.629 -37.744 1.00 96.81 511 SER A O 1
ATOM 4090 N N . SER A 1 512 ? -4.740 -10.376 -36.622 1.00 97.81 512 SER A N 1
ATOM 4091 C CA . SER A 1 512 ? -6.023 -10.946 -36.202 1.00 97.81 512 SER A CA 1
ATOM 4092 C C . SER A 1 512 ? -6.031 -11.306 -34.717 1.00 97.81 512 SER A C 1
ATOM 4094 O O . SER A 1 512 ? -4.978 -11.521 -34.115 1.00 97.81 512 SER A O 1
ATOM 4096 N N . ALA A 1 513 ? -7.221 -11.375 -34.128 1.00 98.06 513 ALA A N 1
ATOM 4097 C CA . ALA A 1 513 ? -7.445 -11.738 -32.737 1.00 98.06 513 ALA A CA 1
ATOM 4098 C C . ALA A 1 513 ? -8.532 -12.809 -32.601 1.00 98.06 513 ALA A C 1
ATOM 4100 O O . ALA A 1 513 ? -9.360 -12.994 -33.498 1.00 98.06 513 ALA A O 1
ATOM 4101 N N . ALA A 1 514 ? -8.526 -13.507 -31.471 1.00 97.31 514 ALA A N 1
ATOM 4102 C CA . ALA A 1 514 ? -9.466 -14.562 -31.145 1.00 97.31 514 ALA A CA 1
ATOM 4103 C C . ALA A 1 514 ? -9.834 -14.547 -29.658 1.00 97.31 514 ALA A C 1
ATOM 4105 O O . ALA A 1 514 ? -8.988 -14.286 -28.802 1.00 97.31 514 ALA A O 1
ATOM 4106 N N . TRP A 1 515 ? -11.090 -14.884 -29.373 1.00 96.69 515 TRP A N 1
ATOM 4107 C CA . TRP A 1 515 ? -11.575 -15.274 -28.053 1.00 96.69 515 TRP A CA 1
ATOM 4108 C C . TRP A 1 515 ? -11.829 -16.772 -28.035 1.00 96.69 515 TRP A C 1
ATOM 4110 O O . TRP A 1 515 ? -12.493 -17.314 -28.925 1.00 96.69 515 TRP A O 1
ATOM 4120 N N . LEU A 1 516 ? -11.323 -17.430 -27.005 1.00 93.56 516 LEU A N 1
ATOM 4121 C CA . LEU A 1 516 ? -11.476 -18.853 -26.760 1.00 93.56 516 LEU A CA 1
ATOM 4122 C C . LEU A 1 516 ? -12.169 -19.042 -25.408 1.00 93.56 516 LEU A C 1
ATOM 4124 O O . LEU A 1 516 ? -11.875 -18.334 -24.448 1.00 93.56 516 LEU A O 1
ATOM 4128 N N . TYR A 1 517 ? -13.101 -19.987 -25.340 1.00 88.25 517 TYR A N 1
ATOM 4129 C CA . TYR A 1 517 ? -13.839 -20.309 -24.119 1.00 88.25 517 TYR A CA 1
ATOM 4130 C C . TYR A 1 517 ? -13.898 -21.832 -23.931 1.00 88.25 517 TYR A C 1
ATOM 4132 O O . TYR A 1 517 ? -13.942 -22.555 -24.934 1.00 88.25 517 TYR A O 1
ATOM 4140 N N . PRO A 1 518 ? -13.896 -22.372 -22.699 1.00 80.19 518 PRO A N 1
ATOM 4141 C CA . PRO A 1 518 ? -13.855 -23.809 -22.487 1.00 80.19 518 PRO A CA 1
ATOM 4142 C C . PRO A 1 518 ? -15.131 -24.456 -23.028 1.00 80.19 518 PRO A C 1
ATOM 4144 O O . PRO A 1 518 ? -16.236 -23.938 -22.847 1.00 80.19 518 PRO A O 1
ATOM 4147 N N . VAL A 1 519 ? -14.997 -25.617 -23.674 1.00 54.66 519 VAL A N 1
ATOM 4148 C CA . VAL A 1 519 ? -16.160 -26.464 -23.955 1.00 54.66 519 VAL A CA 1
ATOM 4149 C C . VAL A 1 519 ? -16.585 -27.060 -22.625 1.00 54.66 519 VAL A C 1
ATOM 4151 O O . VAL A 1 519 ? -15.903 -27.930 -22.085 1.00 54.66 519 VAL A O 1
ATOM 4154 N N . ALA A 1 520 ? -17.706 -26.595 -22.081 1.00 41.75 520 ALA A N 1
ATOM 4155 C CA . ALA A 1 520 ? -18.346 -27.300 -20.989 1.00 41.75 520 ALA A CA 1
ATOM 4156 C C . ALA A 1 520 ? -18.586 -28.752 -21.439 1.00 41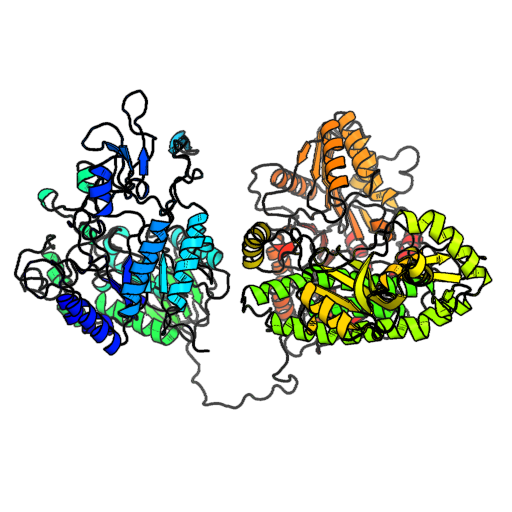.75 520 ALA A C 1
ATOM 4158 O O . ALA A 1 520 ? -19.280 -28.992 -22.432 1.00 41.75 520 ALA A O 1
ATOM 4159 N N . ARG A 1 521 ? -18.064 -29.738 -20.693 1.00 30.67 521 ARG A N 1
ATOM 4160 C CA . ARG A 1 521 ? -18.812 -30.997 -20.572 1.00 30.67 521 ARG A CA 1
ATOM 4161 C C . ARG A 1 521 ? -20.241 -30.590 -20.191 1.00 30.67 521 ARG A C 1
ATOM 4163 O O . ARG A 1 521 ? -20.368 -29.690 -19.358 1.00 30.67 521 ARG A O 1
ATOM 4170 N N . PRO A 1 522 ? -21.284 -31.154 -20.825 1.00 27.03 522 PRO A N 1
ATOM 4171 C CA . PRO A 1 522 ? -22.652 -30.723 -20.588 1.00 27.03 522 PRO A CA 1
ATOM 4172 C C . PRO A 1 522 ? -22.903 -30.639 -19.086 1.00 27.03 522 PRO A C 1
ATOM 4174 O O . PRO A 1 522 ? -22.581 -31.565 -18.341 1.00 27.03 522 PRO A O 1
ATOM 4177 N N . PHE A 1 523 ? -23.418 -29.485 -18.670 1.00 27.70 523 PHE A N 1
ATOM 4178 C CA . PHE A 1 523 ? -23.965 -29.267 -17.344 1.00 27.70 523 PHE A CA 1
ATOM 4179 C C . PHE A 1 523 ? -24.943 -30.414 -17.057 1.00 27.70 523 PHE A C 1
ATOM 4181 O O . PHE A 1 523 ? -26.028 -30.464 -17.636 1.00 27.70 523 PHE A O 1
ATOM 4188 N N . SER A 1 524 ? -24.560 -31.346 -16.182 1.00 24.47 524 SER A N 1
ATOM 4189 C CA . SER A 1 524 ? -25.554 -32.146 -15.473 1.00 24.47 524 SER A CA 1
ATOM 4190 C C . SER A 1 524 ? -26.342 -31.178 -14.591 1.00 24.47 524 SER A C 1
ATOM 4192 O O . SER A 1 524 ? -25.722 -30.374 -13.885 1.00 24.47 524 SER A O 1
ATOM 4194 N N . PRO A 1 525 ? -27.683 -31.203 -14.628 1.00 27.44 525 PRO A N 1
ATOM 4195 C CA . PRO A 1 525 ? -28.488 -30.388 -13.735 1.00 27.44 525 PRO A CA 1
ATOM 4196 C C . PRO A 1 525 ? -28.123 -30.764 -12.301 1.00 27.44 525 PRO A C 1
ATOM 4198 O O . PRO A 1 525 ? -28.105 -31.946 -11.973 1.00 27.44 525 PRO A O 1
ATOM 4201 N N . ALA A 1 526 ? -27.767 -29.746 -11.513 1.00 33.53 526 ALA A N 1
ATOM 4202 C CA . ALA A 1 526 ? -27.598 -29.752 -10.063 1.00 33.53 526 ALA A CA 1
ATOM 4203 C C . ALA A 1 526 ? -27.637 -31.148 -9.411 1.00 33.53 526 ALA A C 1
ATOM 4205 O O . ALA A 1 526 ? -28.636 -31.545 -8.814 1.00 33.53 526 ALA A O 1
ATOM 4206 N N . LEU A 1 527 ? -26.521 -31.875 -9.480 1.00 27.19 527 LEU A N 1
ATOM 4207 C CA . LEU A 1 527 ? -26.200 -32.788 -8.398 1.00 27.19 527 LEU A CA 1
ATOM 4208 C C . LEU A 1 527 ? -25.669 -31.897 -7.285 1.00 27.19 527 LEU A C 1
ATOM 4210 O O . LEU A 1 527 ? -24.588 -31.318 -7.392 1.00 27.19 527 LEU A O 1
ATOM 4214 N N . THR A 1 528 ? -26.509 -31.741 -6.263 1.00 26.62 528 THR A N 1
ATOM 4215 C CA . THR A 1 528 ? -26.121 -31.489 -4.873 1.00 26.62 528 THR A CA 1
ATOM 4216 C C . THR A 1 528 ? -24.654 -31.841 -4.649 1.00 26.62 528 THR A C 1
ATOM 4218 O O . THR A 1 528 ? -24.277 -32.969 -4.986 1.00 26.62 528 THR A O 1
ATOM 4221 N N . PRO A 1 529 ? -23.829 -30.924 -4.106 1.00 31.73 529 PRO A N 1
ATOM 4222 C CA . PRO A 1 529 ? -22.435 -31.231 -3.852 1.00 31.73 529 PRO A CA 1
ATOM 4223 C C . PRO A 1 529 ? -22.394 -32.492 -2.996 1.00 31.73 529 PRO A C 1
ATOM 4225 O O . PRO A 1 529 ? -22.926 -32.522 -1.884 1.00 31.73 529 PRO A O 1
ATOM 4228 N N . ALA A 1 530 ? -21.814 -33.556 -3.555 1.00 27.27 530 ALA A N 1
ATOM 4229 C CA . ALA A 1 530 ? -21.381 -34.675 -2.755 1.00 27.27 530 ALA A CA 1
ATOM 4230 C C . ALA A 1 530 ? -20.362 -34.085 -1.790 1.00 27.27 530 ALA A C 1
ATOM 4232 O O . ALA A 1 530 ? -19.273 -33.669 -2.182 1.00 27.27 530 ALA A O 1
ATOM 4233 N N . VAL A 1 531 ? -20.807 -33.972 -0.544 1.00 29.09 531 VAL A N 1
ATOM 4234 C CA . VAL A 1 531 ? -19.990 -33.735 0.627 1.00 29.09 531 VAL A CA 1
ATOM 4235 C C . VAL A 1 531 ? -18.758 -34.620 0.476 1.00 29.09 531 VAL A C 1
ATOM 4237 O O . VAL A 1 531 ? -18.848 -35.843 0.594 1.00 29.09 531 VAL A O 1
ATOM 4240 N N . ALA A 1 532 ? -17.610 -34.001 0.193 1.00 31.44 532 ALA A N 1
ATOM 4241 C CA . ALA A 1 532 ? -16.346 -34.559 0.621 1.00 31.44 532 ALA A CA 1
ATOM 4242 C C . ALA A 1 532 ? -16.488 -34.688 2.137 1.00 31.44 532 ALA A C 1
ATOM 4244 O O . ALA A 1 532 ? -16.492 -33.691 2.862 1.00 31.44 532 ALA A O 1
ATOM 4245 N N . GLN A 1 533 ? -16.767 -35.908 2.593 1.00 34.03 533 GLN A N 1
ATOM 4246 C CA . GLN A 1 533 ? -16.850 -36.230 4.007 1.00 34.03 533 GLN A CA 1
ATOM 4247 C C . GLN A 1 533 ? -15.479 -35.921 4.608 1.00 34.03 533 GLN A C 1
ATOM 4249 O O . GLN A 1 533 ? -14.537 -36.689 4.449 1.00 34.03 533 GLN A O 1
ATOM 4254 N N . GLY A 1 534 ? -15.365 -34.735 5.206 1.00 32.12 534 GLY A N 1
ATOM 4255 C CA . GLY A 1 534 ? -14.143 -34.247 5.833 1.00 32.12 534 GLY A CA 1
ATOM 4256 C C . GLY A 1 534 ? -14.054 -32.729 5.990 1.00 32.12 534 GLY A C 1
ATOM 4257 O O . GLY A 1 534 ? -13.449 -32.279 6.957 1.00 32.12 534 GLY A O 1
ATOM 4258 N N . MET A 1 535 ? -14.677 -31.923 5.121 1.00 34.47 535 MET A N 1
ATOM 4259 C CA . MET A 1 535 ? -14.601 -30.459 5.239 1.00 34.47 535 MET A CA 1
ATOM 4260 C C . MET A 1 535 ? -15.974 -29.818 5.430 1.00 34.47 535 MET A C 1
ATOM 4262 O O . MET A 1 535 ? -16.849 -29.884 4.569 1.00 34.47 535 MET A O 1
ATOM 4266 N N . SER A 1 536 ? -16.138 -29.161 6.578 1.00 31.23 536 SER A N 1
ATOM 4267 C CA . SER A 1 536 ? -17.229 -28.220 6.820 1.00 31.23 536 SER A CA 1
ATOM 4268 C C . SER A 1 536 ? -17.175 -27.090 5.775 1.00 31.23 536 SER A C 1
ATOM 4270 O O . SER A 1 536 ? -16.109 -26.494 5.604 1.00 31.23 536 SER A O 1
ATOM 4272 N N . PRO A 1 537 ? -18.288 -26.736 5.107 1.00 32.94 537 PRO A N 1
ATOM 4273 C CA . PRO A 1 537 ? -18.346 -25.690 4.077 1.00 32.94 537 PRO A CA 1
ATOM 4274 C C . PRO A 1 537 ? -18.133 -24.249 4.595 1.00 32.94 537 PRO A C 1
ATOM 4276 O O . PRO A 1 537 ? -18.416 -23.293 3.881 1.00 32.94 537 PRO A O 1
ATOM 4279 N N . PHE A 1 538 ? -17.635 -24.072 5.823 1.00 41.31 538 PHE A N 1
ATOM 4280 C CA . PHE A 1 538 ? -17.612 -22.793 6.542 1.00 41.31 538 PHE A CA 1
ATOM 4281 C C . PHE A 1 538 ? -16.224 -22.308 6.984 1.00 41.31 538 PHE A C 1
ATOM 4283 O O . PHE A 1 538 ? -16.146 -21.376 7.778 1.00 41.31 538 PHE A O 1
ATOM 4290 N N . SER A 1 539 ? -15.119 -22.907 6.524 1.00 53.97 539 SER A N 1
ATOM 4291 C CA . SER A 1 539 ? -13.785 -22.536 7.022 1.00 53.97 539 SER A CA 1
ATOM 4292 C C . SER A 1 539 ? -12.914 -21.834 5.965 1.00 53.97 539 SER A C 1
ATOM 4294 O O . SER A 1 539 ? -12.670 -22.421 4.912 1.00 53.97 539 SER A O 1
ATOM 4296 N N . PRO A 1 540 ? -12.436 -20.596 6.219 1.00 72.25 540 PRO A N 1
ATOM 4297 C CA . PRO A 1 540 ? -11.633 -19.829 5.264 1.00 72.25 540 PRO A CA 1
ATOM 4298 C C . PRO A 1 540 ? -10.263 -20.480 5.001 1.00 72.25 540 PRO A C 1
ATOM 4300 O O . PRO A 1 540 ? -9.697 -21.143 5.877 1.00 72.25 540 PRO A O 1
ATOM 4303 N N . ARG A 1 541 ? -9.734 -20.278 3.782 1.00 85.69 541 ARG A N 1
ATOM 4304 C CA . ARG A 1 541 ? -8.448 -20.832 3.295 1.00 85.69 541 ARG A CA 1
ATOM 4305 C C . ARG A 1 541 ? -7.228 -20.263 4.031 1.00 85.69 541 ARG A C 1
ATOM 4307 O O . ARG A 1 541 ? -6.214 -20.949 4.140 1.00 85.69 541 ARG A O 1
ATOM 4314 N N . TYR A 1 542 ? -7.326 -19.029 4.522 1.00 92.69 542 TYR A N 1
ATOM 4315 C CA . TYR A 1 542 ? -6.253 -18.328 5.226 1.00 92.69 542 TYR A CA 1
ATOM 4316 C C . TYR A 1 542 ? -6.668 -17.995 6.657 1.00 92.69 542 TYR A C 1
ATOM 4318 O O . TYR A 1 542 ? -7.846 -17.764 6.934 1.00 92.69 542 TYR A O 1
ATOM 4326 N N . ILE A 1 543 ? -5.682 -17.933 7.548 1.00 94.62 543 ILE A N 1
ATOM 4327 C CA . ILE A 1 543 ? -5.836 -17.407 8.905 1.00 94.62 543 ILE A CA 1
ATOM 4328 C C . ILE A 1 543 ? -5.621 -15.891 8.865 1.00 94.62 543 ILE A C 1
ATOM 4330 O O . ILE A 1 543 ? -4.659 -15.399 8.261 1.00 94.62 543 ILE A O 1
ATOM 4334 N N . ASN A 1 544 ? -6.509 -15.146 9.527 1.00 94.31 544 ASN A N 1
ATOM 4335 C CA . ASN A 1 544 ? -6.389 -13.698 9.646 1.00 94.31 544 ASN A CA 1
ATOM 4336 C C . ASN A 1 544 ? -5.065 -13.324 10.328 1.00 94.31 544 ASN A C 1
ATOM 4338 O O . ASN A 1 544 ? -4.761 -13.793 11.426 1.00 94.31 544 ASN A O 1
ATOM 4342 N N . ARG A 1 545 ? -4.278 -12.452 9.696 1.00 92.75 545 ARG A N 1
ATOM 4343 C CA . ARG A 1 545 ? -2.945 -12.092 10.199 1.00 92.75 545 ARG A CA 1
ATOM 4344 C C . ARG A 1 545 ? -2.974 -11.377 11.555 1.00 92.75 545 ARG A C 1
ATOM 4346 O O . ARG A 1 545 ? -2.069 -11.579 12.356 1.00 92.75 545 ARG A O 1
ATOM 4353 N N . GLU A 1 546 ? -3.992 -10.551 11.813 1.00 93.81 546 GLU A N 1
ATOM 4354 C CA . GLU A 1 546 ? -4.080 -9.761 13.046 1.00 93.81 546 GLU A CA 1
ATOM 4355 C C . GLU A 1 546 ? -4.458 -10.666 14.223 1.00 93.81 546 GLU A C 1
ATOM 4357 O O . GLU A 1 546 ? -3.893 -10.544 15.308 1.00 93.81 546 GLU A O 1
ATOM 4362 N N . LEU A 1 547 ? -5.330 -11.652 13.989 1.00 95.88 547 LEU A N 1
ATOM 4363 C CA . LEU A 1 547 ? -5.609 -12.707 14.967 1.00 95.88 547 LEU A CA 1
ATOM 4364 C C . LEU A 1 547 ? -4.386 -13.611 15.181 1.00 95.88 547 LEU A C 1
ATOM 4366 O O . LEU A 1 547 ? -4.014 -13.864 16.322 1.00 95.88 547 LEU A O 1
ATOM 4370 N N . SER A 1 548 ? -3.678 -13.983 14.111 1.00 95.75 548 SER A N 1
ATOM 4371 C CA . SER A 1 548 ? -2.427 -14.751 14.199 1.00 95.75 548 SER A CA 1
ATOM 4372 C C . SER A 1 548 ? -1.343 -14.028 15.019 1.00 95.75 548 SER A C 1
ATOM 4374 O O . SER A 1 548 ? -0.559 -14.653 15.739 1.00 95.75 548 SER A O 1
ATOM 4376 N N . ARG A 1 549 ? -1.310 -12.685 14.971 1.00 95.69 549 ARG A N 1
ATOM 4377 C CA . ARG A 1 549 ? -0.435 -11.863 15.821 1.00 95.69 549 ARG A CA 1
ATOM 4378 C C . ARG A 1 549 ? -0.805 -11.978 17.300 1.00 95.69 549 ARG A C 1
ATOM 4380 O O . ARG A 1 549 ? 0.113 -12.073 18.117 1.00 95.69 549 ARG A O 1
ATOM 4387 N N . LEU A 1 550 ? -2.097 -11.989 17.633 1.00 97.00 550 LEU A N 1
ATOM 4388 C CA . LEU A 1 550 ? -2.584 -12.210 19.000 1.00 97.00 550 LEU A CA 1
ATOM 4389 C C . LEU A 1 550 ? -2.324 -13.645 19.474 1.00 97.00 550 LEU A C 1
ATOM 4391 O O . LEU A 1 550 ? -1.997 -13.843 20.638 1.00 97.00 550 LEU A O 1
ATOM 4395 N N . ASP A 1 551 ? -2.372 -14.638 18.586 1.00 96.50 551 ASP A N 1
ATOM 4396 C CA . ASP A 1 551 ? -2.031 -16.025 18.931 1.00 96.50 551 ASP A CA 1
ATOM 4397 C C . ASP A 1 551 ? -0.536 -16.205 19.246 1.00 96.50 551 ASP A C 1
ATOM 4399 O O . ASP A 1 551 ? -0.141 -17.064 20.034 1.00 96.50 551 ASP A O 1
ATOM 4403 N N . PHE A 1 552 ? 0.346 -15.391 18.655 1.00 96.56 552 PHE A N 1
ATOM 4404 C CA . PHE A 1 552 ? 1.727 -15.295 19.139 1.00 96.56 552 PHE A CA 1
ATOM 4405 C C . PHE A 1 552 ? 1.798 -14.730 20.558 1.00 96.56 552 PHE A C 1
ATOM 4407 O O . PHE A 1 552 ? 2.479 -15.313 21.399 1.00 96.56 552 PHE A O 1
ATOM 4414 N N . ASP A 1 553 ? 1.077 -13.645 20.840 1.00 96.25 553 ASP A N 1
ATOM 4415 C CA . ASP A 1 553 ? 1.061 -13.061 22.183 1.00 96.25 553 ASP A CA 1
ATOM 4416 C C . ASP A 1 553 ? 0.458 -14.018 23.216 1.00 96.25 553 ASP A C 1
ATOM 4418 O O . ASP A 1 553 ? 0.961 -14.100 24.331 1.00 96.25 553 ASP A O 1
ATOM 4422 N N . GLU A 1 554 ? -0.535 -14.824 22.847 1.00 97.25 554 GLU A N 1
ATOM 4423 C CA . GLU A 1 554 ? -1.058 -15.875 23.718 1.00 97.25 554 GLU A CA 1
ATOM 4424 C C . GLU A 1 554 ? 0.010 -16.913 24.089 1.00 97.25 554 GLU A C 1
ATOM 4426 O O . GLU A 1 554 ? 0.098 -17.323 25.247 1.00 97.25 554 GLU A O 1
ATOM 4431 N N . ARG A 1 555 ? 0.857 -17.321 23.138 1.00 97.00 555 ARG A N 1
ATOM 4432 C CA . ARG A 1 555 ? 1.967 -18.249 23.413 1.00 97.00 555 ARG A CA 1
ATOM 4433 C C . ARG A 1 555 ? 3.029 -17.618 24.313 1.00 97.00 555 ARG A C 1
ATOM 4435 O O . ARG A 1 555 ? 3.602 -18.318 25.141 1.00 97.00 555 ARG A O 1
ATOM 4442 N N . VAL A 1 556 ? 3.267 -16.310 24.189 1.00 96.44 556 VAL A N 1
ATOM 4443 C CA . VAL A 1 556 ? 4.116 -15.547 25.123 1.00 96.44 556 VAL A CA 1
ATOM 4444 C C . VAL A 1 556 ? 3.483 -15.513 26.516 1.00 96.44 556 VAL A C 1
ATOM 4446 O O . VAL A 1 556 ? 4.169 -15.765 27.504 1.00 96.44 556 VAL A O 1
ATOM 4449 N N . LEU A 1 557 ? 2.175 -15.260 26.604 1.00 96.62 557 LEU A N 1
ATOM 4450 C CA . LEU A 1 557 ? 1.435 -15.239 27.865 1.00 96.62 557 LEU A CA 1
ATOM 4451 C C . LEU A 1 557 ? 1.456 -16.606 28.562 1.00 96.62 557 LEU A C 1
ATOM 4453 O O . LEU A 1 557 ? 1.634 -16.666 29.774 1.00 96.62 557 LEU A O 1
ATOM 4457 N N . ALA A 1 558 ? 1.364 -17.698 27.801 1.00 96.00 558 ALA A N 1
ATOM 4458 C CA . ALA A 1 558 ? 1.461 -19.058 28.326 1.00 96.00 558 ALA A CA 1
ATOM 4459 C C . ALA A 1 558 ? 2.812 -19.351 29.012 1.00 96.00 558 ALA A C 1
ATOM 4461 O O . ALA A 1 558 ? 2.868 -20.177 29.918 1.00 96.00 558 ALA A O 1
ATOM 4462 N N . MET A 1 559 ? 3.897 -18.651 28.654 1.00 95.25 559 MET A N 1
ATOM 4463 C CA . MET A 1 559 ? 5.172 -18.777 29.377 1.00 95.25 559 MET A CA 1
ATOM 4464 C C . MET A 1 559 ? 5.090 -18.189 30.794 1.00 95.25 559 MET A C 1
ATOM 4466 O O . MET A 1 559 ? 5.752 -18.679 31.702 1.00 95.25 559 MET A O 1
ATOM 4470 N N . ALA A 1 560 ? 4.253 -17.174 31.033 1.00 95.38 560 ALA A N 1
ATOM 4471 C CA . ALA A 1 560 ? 4.036 -16.647 32.383 1.00 95.38 560 ALA A CA 1
ATOM 4472 C C . ALA A 1 560 ? 3.271 -17.634 33.291 1.00 95.38 560 ALA A C 1
ATOM 4474 O O . ALA A 1 560 ? 3.353 -17.549 34.521 1.00 95.38 560 ALA A O 1
ATOM 4475 N N . GLU A 1 561 ? 2.551 -18.589 32.702 1.00 94.06 561 GLU A N 1
ATOM 4476 C CA . GLU A 1 561 ? 1.822 -19.637 33.423 1.00 94.06 561 GLU A CA 1
ATOM 4477 C C . GLU A 1 561 ? 2.690 -20.842 33.769 1.00 94.06 561 GLU A C 1
ATOM 4479 O O . GLU A 1 561 ? 2.366 -21.546 34.720 1.00 94.06 561 GLU A O 1
ATOM 4484 N N . ASP A 1 562 ? 3.777 -21.085 33.031 1.00 92.56 562 ASP A N 1
ATOM 4485 C CA . ASP A 1 562 ? 4.591 -22.284 33.214 1.00 92.56 562 ASP A CA 1
ATOM 4486 C C . ASP A 1 562 ? 5.324 -22.246 34.569 1.00 92.56 562 ASP A C 1
ATOM 4488 O O . ASP A 1 562 ? 6.262 -21.460 34.744 1.00 92.56 562 ASP A O 1
ATOM 4492 N N . PRO A 1 563 ? 4.952 -23.101 35.543 1.00 90.44 563 PRO A N 1
ATOM 4493 C CA . PRO A 1 563 ? 5.575 -23.097 36.862 1.00 90.44 563 PRO A CA 1
ATOM 4494 C C . PRO A 1 563 ? 7.006 -23.649 36.847 1.00 90.44 563 PRO A C 1
ATOM 4496 O O . PRO A 1 563 ? 7.690 -23.559 37.864 1.00 90.44 563 PRO A O 1
ATOM 4499 N N . LYS A 1 564 ? 7.465 -24.240 35.734 1.00 89.25 564 LYS A N 1
ATOM 4500 C CA . LYS A 1 564 ? 8.846 -24.721 35.585 1.00 89.25 564 LYS A CA 1
ATOM 4501 C C . LYS A 1 564 ? 9.834 -23.585 35.342 1.00 89.25 564 LYS A C 1
ATOM 4503 O O . LYS A 1 564 ? 11.031 -23.785 35.537 1.00 89.25 564 LYS A O 1
ATOM 4508 N N . LEU A 1 565 ? 9.353 -22.421 34.905 1.00 92.25 565 LEU A N 1
ATOM 4509 C CA . LEU A 1 565 ? 10.193 -21.248 34.725 1.00 92.25 565 LEU A CA 1
ATOM 4510 C C . LEU A 1 565 ? 10.444 -20.533 36.059 1.00 92.25 565 LEU A C 1
ATOM 4512 O O . LEU A 1 565 ? 9.527 -20.429 36.882 1.00 92.25 565 LEU A O 1
ATOM 4516 N N . PRO A 1 566 ? 11.649 -19.965 36.259 1.00 95.12 566 PRO A N 1
ATOM 4517 C CA . PRO A 1 566 ? 11.919 -19.109 37.404 1.00 95.12 566 PRO A CA 1
ATOM 4518 C C . PRO A 1 566 ? 10.927 -17.945 37.489 1.00 95.12 566 PRO A C 1
ATOM 4520 O O . PRO A 1 566 ? 10.481 -17.392 36.478 1.00 95.12 566 PRO A O 1
ATOM 4523 N N . LEU A 1 567 ? 10.572 -17.560 38.715 1.00 96.25 567 LEU A N 1
ATOM 4524 C CA . LEU A 1 567 ? 9.474 -16.626 38.962 1.00 96.25 567 LEU A CA 1
ATOM 4525 C C . LEU A 1 567 ? 9.657 -15.282 38.242 1.00 96.25 567 LEU A C 1
ATOM 4527 O O . LEU A 1 567 ? 8.698 -14.768 37.665 1.00 96.25 567 LEU A O 1
ATOM 4531 N N . LEU A 1 568 ? 10.869 -14.718 38.228 1.00 95.88 568 LEU A N 1
ATOM 4532 C CA . LEU A 1 568 ? 11.106 -13.434 37.565 1.00 95.88 568 LEU A CA 1
ATOM 4533 C C . LEU A 1 568 ? 11.114 -13.539 36.034 1.00 95.88 568 LEU A C 1
ATOM 4535 O O . LEU A 1 568 ? 10.838 -12.536 35.374 1.00 95.88 568 LEU A O 1
ATOM 4539 N N . GLU A 1 569 ? 11.322 -14.727 35.458 1.00 94.38 569 GLU A N 1
ATOM 4540 C CA . GLU A 1 569 ? 11.104 -14.945 34.022 1.00 94.38 569 GLU A CA 1
ATOM 4541 C C . GLU A 1 569 ? 9.610 -14.978 33.692 1.00 94.38 569 GLU A C 1
ATOM 4543 O O . GLU A 1 569 ? 9.176 -14.361 32.720 1.00 94.38 569 GLU A O 1
ATOM 4548 N N . ARG A 1 570 ? 8.783 -15.595 34.547 1.00 96.25 570 ARG A N 1
ATOM 4549 C CA . ARG A 1 570 ? 7.319 -15.553 34.393 1.00 96.25 570 ARG A CA 1
ATOM 4550 C C . ARG A 1 570 ? 6.787 -14.117 34.468 1.00 96.25 570 ARG A C 1
ATOM 4552 O O . ARG A 1 570 ? 5.986 -13.708 33.628 1.00 96.25 570 ARG A O 1
ATOM 4559 N N . VAL A 1 571 ? 7.291 -13.323 35.419 1.00 96.12 571 VAL A N 1
ATOM 4560 C CA . VAL A 1 571 ? 7.000 -11.878 35.527 1.00 96.12 571 VAL A CA 1
ATOM 4561 C C . VAL A 1 571 ? 7.423 -11.133 34.261 1.00 96.12 571 VAL A C 1
ATOM 4563 O O . VAL A 1 571 ? 6.677 -10.297 33.747 1.00 96.12 571 VAL A O 1
ATOM 4566 N N . ARG A 1 572 ? 8.607 -11.449 33.728 1.00 94.75 572 ARG A N 1
ATOM 4567 C CA . ARG A 1 572 ? 9.116 -10.854 32.493 1.00 94.75 572 ARG A CA 1
ATOM 4568 C C . ARG A 1 572 ? 8.218 -11.174 31.297 1.00 94.75 572 ARG A C 1
ATOM 4570 O O . ARG A 1 572 ? 7.889 -10.251 30.558 1.00 94.75 572 ARG A O 1
ATOM 4577 N N . PHE A 1 573 ? 7.785 -12.421 31.111 1.00 95.81 573 PHE A N 1
ATOM 4578 C CA . PHE A 1 573 ? 6.868 -12.794 30.025 1.00 95.81 573 PHE A CA 1
ATOM 4579 C C . PHE A 1 573 ? 5.508 -12.103 30.142 1.00 95.81 573 PHE A C 1
ATOM 4581 O O . PHE A 1 573 ? 4.977 -11.621 29.141 1.00 95.81 573 PHE A O 1
ATOM 4588 N N . LEU A 1 574 ? 4.986 -11.967 31.363 1.00 95.62 574 LEU A N 1
ATOM 4589 C CA . LEU A 1 574 ? 3.748 -11.236 31.626 1.00 95.62 574 LEU A CA 1
ATOM 4590 C C . LEU A 1 574 ? 3.860 -9.749 31.234 1.00 95.62 574 LEU A C 1
ATOM 4592 O O . LEU A 1 574 ? 2.935 -9.180 30.646 1.00 95.62 574 LEU A O 1
ATOM 4596 N N . ALA A 1 575 ? 5.010 -9.130 31.522 1.00 95.50 575 ALA A N 1
ATOM 4597 C CA . ALA A 1 575 ? 5.314 -7.761 31.116 1.00 95.50 575 ALA A CA 1
ATOM 4598 C C . ALA A 1 575 ? 5.498 -7.630 29.591 1.00 95.50 575 ALA A C 1
ATOM 4600 O O . ALA A 1 575 ? 4.960 -6.697 28.995 1.00 95.50 575 ALA A O 1
ATOM 4601 N N . ILE A 1 576 ? 6.197 -8.577 28.950 1.00 94.12 576 ILE A N 1
ATOM 4602 C CA . ILE A 1 576 ? 6.386 -8.612 27.488 1.00 94.12 576 ILE A CA 1
ATOM 4603 C C . ILE A 1 576 ? 5.036 -8.714 26.774 1.00 94.12 576 ILE A C 1
ATOM 4605 O O . ILE A 1 576 ? 4.799 -7.975 25.824 1.00 94.12 576 ILE A O 1
ATOM 4609 N N . PHE A 1 577 ? 4.127 -9.575 27.242 1.00 96.44 577 PHE A N 1
ATOM 4610 C CA . PHE A 1 577 ? 2.775 -9.668 26.687 1.00 96.44 577 PHE A CA 1
ATOM 4611 C C . PHE A 1 577 ? 2.044 -8.315 26.748 1.00 96.44 577 PHE A C 1
ATOM 4613 O O . PHE A 1 577 ? 1.486 -7.868 25.746 1.00 96.44 577 PHE A O 1
ATOM 4620 N N . SER A 1 578 ? 2.114 -7.621 27.891 1.00 94.88 578 SER A N 1
ATOM 4621 C CA . SER A 1 578 ? 1.520 -6.287 28.050 1.00 94.88 578 SER A CA 1
ATOM 4622 C C . SER A 1 578 ? 2.059 -5.279 27.029 1.00 94.88 578 SER A C 1
ATOM 4624 O O . SER A 1 578 ? 1.285 -4.543 26.422 1.00 94.88 578 SER A O 1
ATOM 4626 N N . GLN A 1 579 ? 3.380 -5.254 26.835 1.00 93.31 579 GLN A N 1
ATOM 4627 C CA . GLN A 1 579 ? 4.052 -4.349 25.899 1.00 93.31 579 GLN A CA 1
ATOM 4628 C C . GLN A 1 579 ? 3.740 -4.704 24.439 1.00 93.31 579 GLN A C 1
ATOM 4630 O O . GLN A 1 579 ? 3.491 -3.817 23.624 1.00 93.31 579 GLN A O 1
ATOM 4635 N N . ASN A 1 580 ? 3.681 -5.996 24.106 1.00 93.50 580 ASN A N 1
ATOM 4636 C CA . ASN A 1 580 ? 3.283 -6.448 22.776 1.00 93.50 580 ASN A CA 1
ATOM 4637 C C . ASN A 1 580 ? 1.858 -5.998 22.436 1.00 93.50 580 ASN A C 1
ATOM 4639 O O . ASN A 1 580 ? 1.604 -5.558 21.313 1.00 93.50 580 ASN A O 1
ATOM 4643 N N . LEU A 1 581 ? 0.942 -6.072 23.407 1.00 94.56 581 LEU A N 1
ATOM 4644 C CA . LEU A 1 581 ? -0.427 -5.611 23.230 1.00 94.56 581 LEU A CA 1
ATOM 4645 C C . LEU A 1 581 ? -0.480 -4.088 23.044 1.00 94.56 581 LEU A C 1
ATOM 4647 O O . LEU A 1 581 ? -1.211 -3.604 22.183 1.00 94.56 581 LEU A O 1
ATOM 4651 N N . ASP A 1 582 ? 0.314 -3.321 23.796 1.00 92.88 582 ASP A N 1
ATOM 4652 C CA . ASP A 1 582 ? 0.444 -1.871 23.594 1.00 92.88 582 ASP A CA 1
ATOM 4653 C C . ASP A 1 582 ? 0.862 -1.532 22.155 1.00 92.88 582 ASP A C 1
ATOM 4655 O O . ASP A 1 582 ? 0.255 -0.661 21.525 1.00 92.88 582 ASP A O 1
ATOM 4659 N N . ASP A 1 583 ? 1.864 -2.231 21.618 1.00 88.88 583 ASP A N 1
ATOM 4660 C CA . ASP A 1 583 ? 2.331 -2.070 20.236 1.00 88.88 583 ASP A CA 1
ATOM 4661 C C . ASP A 1 583 ? 1.273 -2.501 19.206 1.00 88.88 583 ASP A C 1
ATOM 4663 O O . ASP A 1 583 ? 1.079 -1.843 18.178 1.00 88.88 583 ASP A O 1
ATOM 4667 N N . PHE A 1 584 ? 0.541 -3.581 19.485 1.00 92.38 584 PHE A N 1
ATOM 4668 C CA . PHE A 1 584 ? -0.544 -4.052 18.629 1.00 92.38 584 PHE A CA 1
ATOM 4669 C C . PHE A 1 584 ? -1.658 -3.002 18.492 1.00 92.38 584 PHE A C 1
ATOM 4671 O O . PHE A 1 584 ? -2.119 -2.728 17.380 1.00 92.38 584 PHE A O 1
ATOM 4678 N N . PHE A 1 585 ? -2.047 -2.345 19.590 1.00 93.00 585 PHE A N 1
ATOM 4679 C CA . PHE A 1 585 ? -3.042 -1.272 19.543 1.00 93.00 585 PHE A CA 1
ATOM 4680 C C . PHE A 1 585 ? -2.539 -0.028 18.805 1.00 93.00 585 PHE A C 1
ATOM 4682 O O . PHE A 1 585 ? -3.274 0.538 17.994 1.00 93.00 585 PHE A O 1
ATOM 4689 N N . GLN A 1 586 ? -1.290 0.366 19.061 1.00 85.88 586 GLN A N 1
ATOM 4690 C CA . GLN A 1 586 ? -0.644 1.526 18.439 1.00 85.88 586 GLN A CA 1
ATOM 4691 C C . GLN A 1 586 ? -0.608 1.470 16.918 1.00 85.88 586 GLN A C 1
ATOM 4693 O O . GLN A 1 586 ? -0.761 2.503 16.270 1.00 85.88 586 GLN A O 1
ATOM 4698 N N . VAL A 1 587 ? -0.358 0.281 16.367 1.00 78.88 587 VAL A N 1
ATOM 4699 C CA . VAL A 1 587 ? -0.084 0.109 14.938 1.00 78.88 587 VAL A CA 1
ATOM 4700 C C . VAL A 1 587 ? -1.260 -0.556 14.233 1.00 78.88 587 VAL A C 1
ATOM 4702 O O . VAL A 1 587 ? -1.817 -0.004 13.285 1.00 78.88 587 VAL A O 1
ATOM 4705 N N . ARG A 1 588 ? -1.663 -1.748 14.686 1.00 85.56 588 ARG A N 1
ATOM 4706 C CA . ARG A 1 588 ? -2.611 -2.601 13.953 1.00 85.56 588 ARG A CA 1
ATOM 4707 C C . ARG A 1 588 ? -4.052 -2.155 14.165 1.00 85.56 588 ARG A C 1
ATOM 4709 O O . ARG A 1 588 ? -4.762 -1.906 13.192 1.00 85.56 588 ARG A O 1
ATOM 4716 N N . VAL A 1 589 ? -4.471 -1.967 15.419 1.00 90.94 589 VAL A N 1
ATOM 4717 C CA . VAL A 1 589 ? -5.832 -1.484 15.728 1.00 90.94 589 VAL A CA 1
ATOM 4718 C C . VAL A 1 589 ? -6.032 -0.057 15.219 1.00 90.94 589 VAL A C 1
ATOM 4720 O O . VAL A 1 589 ? -7.078 0.238 14.641 1.00 90.94 589 VAL A O 1
ATOM 4723 N N . ALA A 1 590 ? -5.026 0.811 15.373 1.00 84.75 590 ALA A N 1
ATOM 4724 C CA . ALA A 1 590 ? -5.036 2.154 14.799 1.00 84.75 590 ALA A CA 1
ATOM 4725 C C . ALA A 1 590 ? -5.255 2.123 13.276 1.00 84.75 590 ALA A C 1
ATOM 4727 O O . ALA A 1 590 ? -6.214 2.722 12.789 1.00 84.75 590 ALA A O 1
ATOM 4728 N N . GLY A 1 591 ? -4.446 1.354 12.536 1.00 80.19 591 GLY A N 1
ATOM 4729 C CA . GLY A 1 591 ? -4.566 1.236 11.080 1.00 80.19 591 GLY A CA 1
ATOM 4730 C C . GLY A 1 591 ? -5.918 0.684 10.614 1.00 80.19 591 GLY A C 1
ATOM 4731 O O . GLY A 1 591 ? -6.484 1.182 9.642 1.00 80.19 591 GLY A O 1
ATOM 4732 N N . LEU A 1 592 ? -6.492 -0.297 11.321 1.00 83.88 592 LEU A N 1
ATOM 4733 C CA . LEU A 1 592 ? -7.838 -0.803 11.021 1.00 83.88 592 LEU A CA 1
ATOM 4734 C C . LEU A 1 592 ? -8.925 0.252 11.271 1.00 83.88 592 LEU A C 1
ATOM 4736 O O . LEU A 1 592 ? -9.836 0.403 10.457 1.00 83.88 592 LEU A O 1
ATOM 4740 N N . LYS A 1 593 ? -8.828 1.021 12.362 1.00 84.62 593 LYS A N 1
ATOM 4741 C CA . LYS A 1 593 ? -9.754 2.132 12.634 1.00 84.62 593 LYS A CA 1
ATOM 4742 C C . LYS A 1 593 ? -9.674 3.212 11.557 1.00 84.62 593 LYS A C 1
ATOM 4744 O O . LYS A 1 593 ? -10.709 3.741 11.161 1.00 84.62 593 LYS A O 1
ATOM 4749 N N . GLU A 1 594 ? -8.481 3.514 11.048 1.00 76.81 594 GLU A N 1
ATOM 4750 C CA . GLU A 1 594 ? -8.314 4.442 9.925 1.00 76.81 594 GLU A CA 1
ATOM 4751 C C . GLU A 1 594 ? -8.978 3.937 8.643 1.00 76.81 594 GLU A C 1
ATOM 4753 O O . GLU A 1 594 ? -9.665 4.712 7.979 1.00 76.81 594 GLU A O 1
ATOM 4758 N N . GLN A 1 595 ? -8.850 2.645 8.323 1.00 71.69 595 GLN A N 1
ATOM 4759 C CA . GLN A 1 595 ? -9.538 2.038 7.175 1.00 71.69 595 GLN A CA 1
ATOM 4760 C C . GLN A 1 595 ? -11.060 2.154 7.293 1.00 71.69 595 GLN A C 1
ATOM 4762 O O . GLN A 1 595 ? -11.723 2.522 6.322 1.00 71.69 595 GLN A O 1
ATOM 4767 N N . VAL A 1 596 ? -11.612 1.897 8.485 1.00 76.00 596 VAL A N 1
ATOM 4768 C CA . VAL A 1 596 ? -13.052 2.057 8.747 1.00 76.00 596 VAL A CA 1
ATOM 4769 C C . VAL A 1 596 ? -13.483 3.513 8.553 1.00 76.00 596 VAL A C 1
ATOM 4771 O O . VAL A 1 596 ? -14.482 3.767 7.884 1.00 76.00 596 VAL A O 1
ATOM 4774 N N . LEU A 1 597 ? -12.721 4.478 9.081 1.00 67.19 597 LEU A N 1
ATOM 4775 C CA . LEU A 1 597 ? -13.015 5.908 8.916 1.00 67.19 597 LEU A CA 1
ATOM 4776 C C . LEU A 1 597 ? -12.927 6.370 7.456 1.00 67.19 597 LEU A C 1
ATOM 4778 O O . LEU A 1 597 ? -13.679 7.253 7.053 1.00 67.19 597 LEU A O 1
ATOM 4782 N N . ALA A 1 598 ? -12.031 5.779 6.667 1.00 58.91 598 ALA A N 1
ATOM 4783 C CA . ALA A 1 598 ? -11.878 6.049 5.241 1.00 58.91 598 ALA A CA 1
ATOM 4784 C C . ALA A 1 598 ? -12.872 5.272 4.349 1.00 58.91 598 ALA A C 1
ATOM 4786 O O . ALA A 1 598 ? -12.747 5.313 3.127 1.00 58.91 598 ALA A O 1
ATOM 4787 N N . ALA A 1 599 ? -13.844 4.560 4.939 1.00 56.09 599 ALA A N 1
ATOM 4788 C CA . ALA A 1 599 ? -14.822 3.720 4.240 1.00 56.09 599 ALA A CA 1
ATOM 4789 C C . ALA A 1 599 ? -14.188 2.675 3.295 1.00 56.09 599 ALA A C 1
ATOM 4791 O O . ALA A 1 599 ? -14.764 2.296 2.271 1.00 56.09 599 ALA A O 1
ATOM 4792 N N . VAL A 1 600 ? -12.997 2.181 3.649 1.00 52.06 600 VAL A N 1
ATOM 4793 C CA . VAL A 1 600 ? -12.295 1.127 2.912 1.00 52.06 600 VAL A CA 1
ATOM 4794 C C . VAL A 1 600 ? -12.992 -0.206 3.180 1.00 52.06 600 VAL A C 1
ATOM 4796 O O . VAL A 1 600 ? -12.976 -0.717 4.297 1.00 52.06 600 VAL A O 1
ATOM 4799 N N . ALA A 1 601 ? -13.608 -0.779 2.146 1.00 50.59 601 ALA A N 1
ATOM 4800 C CA . ALA A 1 601 ? -14.361 -2.033 2.234 1.00 50.59 601 ALA A CA 1
ATOM 4801 C C . ALA A 1 601 ? -13.564 -3.271 1.764 1.00 50.59 601 ALA A C 1
ATOM 4803 O O . ALA A 1 601 ? -14.164 -4.299 1.451 1.00 50.59 601 ALA A O 1
ATOM 4804 N N . VAL A 1 602 ? -12.229 -3.185 1.673 1.00 53.22 602 VAL A N 1
ATOM 4805 C CA . VAL A 1 602 ? -11.385 -4.337 1.298 1.00 53.22 602 VAL A CA 1
ATOM 4806 C C . VAL A 1 602 ? -11.407 -5.347 2.430 1.00 53.22 602 VAL A C 1
ATOM 4808 O O . VAL A 1 602 ? -11.001 -5.039 3.548 1.00 53.22 602 VAL A O 1
ATOM 4811 N N . ALA A 1 603 ? -11.874 -6.555 2.140 1.00 72.56 603 ALA A N 1
ATOM 4812 C CA . ALA A 1 603 ? -11.705 -7.671 3.052 1.00 72.56 603 ALA A CA 1
ATOM 4813 C C . ALA A 1 603 ? -10.237 -8.120 3.062 1.00 72.56 603 ALA A C 1
ATOM 4815 O O . ALA A 1 603 ? -9.585 -8.149 2.017 1.00 72.56 603 ALA A O 1
ATOM 4816 N N . SER A 1 604 ? -9.727 -8.511 4.227 1.00 80.12 604 SER A N 1
ATOM 4817 C CA . SER A 1 604 ? -8.444 -9.208 4.319 1.00 80.12 604 SER A CA 1
ATOM 4818 C C . SER A 1 604 ? -8.494 -10.545 3.556 1.00 80.12 604 SER A C 1
ATOM 4820 O O . SER A 1 604 ? -9.585 -11.036 3.267 1.00 80.12 604 SER A O 1
ATOM 4822 N N . PRO A 1 605 ? -7.345 -11.164 3.211 1.00 79.62 605 PRO A N 1
ATOM 4823 C CA . PRO A 1 605 ? -7.298 -12.449 2.497 1.00 79.62 605 PRO A CA 1
ATOM 4824 C C . PRO A 1 605 ? -8.197 -13.563 3.059 1.00 79.62 605 PRO A C 1
ATOM 4826 O O . PRO A 1 605 ? -8.703 -14.392 2.309 1.00 79.62 605 PRO A O 1
ATOM 4829 N N . ASP A 1 606 ? -8.404 -13.591 4.374 1.00 82.00 606 ASP A N 1
ATOM 4830 C CA . ASP A 1 606 ? -9.296 -14.523 5.074 1.00 82.00 606 ASP A CA 1
ATOM 4831 C C . ASP A 1 606 ? -10.798 -14.199 4.922 1.00 82.00 606 ASP A C 1
ATOM 4833 O O . ASP A 1 606 ? -11.642 -15.009 5.300 1.00 82.00 606 ASP A O 1
ATOM 4837 N N . GLY A 1 607 ? -11.141 -13.051 4.335 1.00 82.75 607 GLY A N 1
ATOM 4838 C CA . GLY A 1 607 ? -12.505 -12.616 4.028 1.00 82.75 607 GLY A CA 1
ATOM 4839 C C . GLY A 1 607 ? -13.111 -11.614 5.016 1.00 82.75 607 GLY A C 1
ATOM 4840 O O . GLY A 1 607 ? -14.242 -11.179 4.800 1.00 82.75 607 GLY A O 1
ATOM 4841 N N . MET A 1 608 ? -12.397 -11.210 6.072 1.00 87.06 608 MET A N 1
ATOM 4842 C CA . MET A 1 608 ? -12.918 -10.289 7.089 1.00 87.06 608 MET A CA 1
ATOM 4843 C C . MET A 1 608 ? -12.774 -8.813 6.687 1.00 87.06 608 MET A C 1
ATOM 4845 O O . MET A 1 608 ? -11.688 -8.343 6.341 1.00 87.06 608 MET A O 1
ATOM 4849 N N . SER A 1 609 ? -13.854 -8.034 6.809 1.00 86.81 609 SER A N 1
ATOM 4850 C CA . SER A 1 609 ? -13.774 -6.571 6.673 1.00 86.81 609 SER A CA 1
ATOM 4851 C C . SER A 1 609 ? -12.978 -5.944 7.832 1.00 86.81 609 SER A C 1
ATOM 4853 O O . SER A 1 609 ? -12.866 -6.564 8.894 1.00 86.81 609 SER A O 1
ATOM 4855 N N . PRO A 1 610 ? -12.467 -4.702 7.709 1.00 85.00 610 PRO A N 1
ATOM 4856 C CA . PRO A 1 610 ? -11.763 -4.041 8.811 1.00 85.00 610 PRO A CA 1
ATOM 4857 C C . PRO A 1 610 ? -12.606 -3.940 10.091 1.00 85.00 610 PRO A C 1
ATOM 4859 O O . PRO A 1 610 ? -12.090 -4.090 11.198 1.00 85.00 610 PRO A O 1
ATOM 4862 N N . LEU A 1 611 ? -13.923 -3.753 9.953 1.00 87.62 611 LEU A N 1
ATOM 4863 C CA . LEU A 1 611 ? -14.845 -3.727 11.087 1.00 87.62 611 LEU A CA 1
ATOM 4864 C C . LEU A 1 611 ? -15.006 -5.111 11.733 1.00 87.62 611 LEU A C 1
ATOM 4866 O O . LEU A 1 611 ? -15.061 -5.207 12.959 1.00 87.62 611 LEU A O 1
ATOM 4870 N N . ASP A 1 612 ? -15.071 -6.177 10.934 1.00 91.75 612 ASP A N 1
ATOM 4871 C CA . ASP A 1 612 ? -15.155 -7.544 11.458 1.00 91.75 612 ASP A CA 1
ATOM 4872 C C . ASP A 1 612 ? -13.858 -7.941 12.167 1.00 91.75 612 ASP A C 1
ATOM 4874 O O . ASP A 1 612 ? -13.905 -8.549 13.237 1.00 91.75 612 ASP A O 1
ATOM 4878 N N . GLN A 1 613 ? -12.707 -7.524 11.631 1.00 93.31 613 GLN A N 1
ATOM 4879 C CA . GLN A 1 613 ? -11.407 -7.703 12.277 1.00 93.31 613 GLN A CA 1
ATOM 4880 C C . GLN A 1 613 ? -11.359 -6.990 13.630 1.00 93.31 613 GLN A C 1
ATOM 4882 O O . GLN A 1 613 ? -11.000 -7.615 14.621 1.00 93.31 613 GLN A O 1
ATOM 4887 N N . LEU A 1 614 ? -11.793 -5.725 13.720 1.00 94.00 614 LEU A N 1
ATOM 4888 C CA . LEU A 1 614 ? -11.855 -4.994 14.996 1.00 94.00 614 LEU A CA 1
ATOM 4889 C C . LEU A 1 614 ? -12.757 -5.685 16.031 1.00 94.00 614 LEU A C 1
ATOM 4891 O O . LEU A 1 614 ? -12.400 -5.745 17.208 1.00 94.00 614 LEU A O 1
ATOM 4895 N N . LYS A 1 615 ? -13.904 -6.235 15.609 1.00 94.56 615 LYS A N 1
ATOM 4896 C CA . LYS A 1 615 ? -14.798 -6.999 16.497 1.00 94.56 615 LYS A CA 1
ATOM 4897 C C . LYS A 1 615 ? -14.140 -8.284 17.003 1.00 94.56 615 LYS A C 1
ATOM 4899 O O . LYS A 1 615 ? -14.192 -8.559 18.200 1.00 94.56 615 LYS A O 1
ATOM 4904 N N . ALA A 1 616 ? -13.512 -9.050 16.111 1.00 95.31 616 ALA A N 1
ATOM 4905 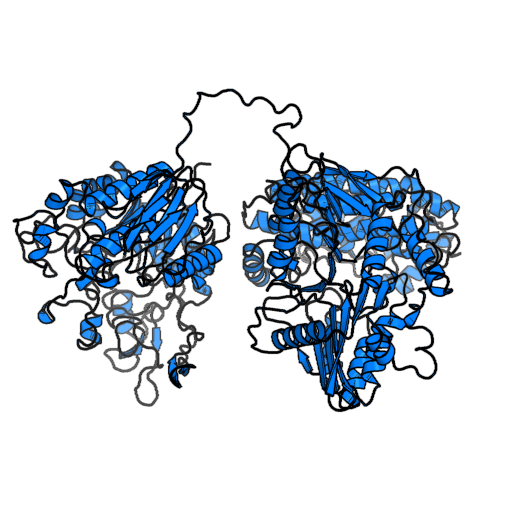C CA . ALA A 1 616 ? -12.828 -10.288 16.479 1.00 95.31 616 ALA A CA 1
ATOM 4906 C C . ALA A 1 616 ? -11.615 -10.024 17.382 1.00 95.31 616 ALA A C 1
ATOM 4908 O O . ALA A 1 616 ? -11.436 -10.705 18.389 1.00 95.31 616 ALA A O 1
ATOM 4909 N N . ILE A 1 617 ? -10.834 -8.984 17.069 1.00 96.50 617 ILE A N 1
ATOM 4910 C CA . ILE A 1 617 ? -9.724 -8.505 17.896 1.00 96.50 617 ILE A CA 1
ATOM 4911 C C . ILE A 1 617 ? -10.220 -8.167 19.296 1.00 96.50 617 ILE A C 1
ATOM 4913 O O . ILE A 1 617 ? -9.642 -8.655 20.260 1.00 96.50 617 ILE A O 1
ATOM 4917 N N . ARG A 1 618 ? -11.296 -7.379 19.426 1.00 95.44 618 ARG A N 1
ATOM 4918 C CA . ARG A 1 618 ? -11.846 -7.017 20.738 1.00 95.44 618 ARG A CA 1
ATOM 4919 C C . ARG A 1 618 ? -12.169 -8.260 21.565 1.00 95.44 618 ARG A C 1
ATOM 4921 O O . ARG A 1 618 ? -11.677 -8.380 22.681 1.00 95.44 618 ARG A O 1
ATOM 4928 N N . SER A 1 619 ? -12.941 -9.189 20.998 1.00 95.38 619 SER A N 1
ATOM 4929 C CA . SER A 1 619 ? -13.337 -10.418 21.696 1.00 95.38 619 SER A CA 1
ATOM 4930 C C . SER A 1 619 ? -12.123 -11.238 22.141 1.00 95.38 619 SER A C 1
ATOM 4932 O O . SER A 1 619 ? -12.097 -11.755 23.256 1.00 95.38 619 SER A O 1
ATOM 4934 N N . ARG A 1 620 ? -11.088 -11.319 21.297 1.00 95.94 620 ARG A N 1
ATOM 4935 C CA . ARG A 1 620 ? -9.853 -12.035 21.619 1.00 95.94 620 ARG A CA 1
ATOM 4936 C C . ARG A 1 620 ? -9.037 -11.334 22.705 1.00 95.94 620 ARG A C 1
ATOM 4938 O O . ARG A 1 620 ? -8.540 -11.996 23.611 1.00 95.94 620 ARG A O 1
ATOM 4945 N N . VAL A 1 621 ? -8.904 -10.011 22.625 1.00 96.50 621 VAL A N 1
ATOM 4946 C CA . VAL A 1 621 ? -8.145 -9.206 23.588 1.00 96.50 621 VAL A CA 1
ATOM 4947 C C . VAL A 1 621 ? -8.802 -9.220 24.964 1.00 96.50 621 VAL A C 1
ATOM 4949 O O . VAL A 1 621 ? -8.082 -9.370 25.943 1.00 96.50 621 VAL A O 1
ATOM 4952 N N . GLU A 1 622 ? -10.131 -9.119 25.059 1.00 94.50 622 GLU A N 1
ATOM 4953 C CA . GLU A 1 622 ? -10.846 -9.191 26.344 1.00 94.50 622 GLU A CA 1
ATOM 4954 C C . GLU A 1 622 ? -10.512 -10.494 27.090 1.00 94.50 622 GLU A C 1
ATOM 4956 O O . GLU A 1 622 ? -10.084 -10.445 28.243 1.00 94.50 622 GLU A O 1
ATOM 4961 N N . GLY A 1 623 ? -10.570 -11.644 26.404 1.00 95.31 623 GLY A N 1
ATOM 4962 C CA . GLY A 1 623 ? -10.198 -12.932 27.001 1.00 95.31 623 GLY A CA 1
ATOM 4963 C C . GLY A 1 623 ? -8.714 -13.037 27.382 1.00 95.31 623 GLY A C 1
ATOM 4964 O O . GLY A 1 623 ? -8.375 -13.608 28.418 1.00 95.31 623 GLY A O 1
ATOM 4965 N N . LEU A 1 624 ? -7.808 -12.468 26.579 1.00 96.06 624 LEU A N 1
ATOM 4966 C CA . LEU A 1 624 ? -6.372 -12.477 26.887 1.00 96.06 624 LEU A CA 1
ATOM 4967 C C . LEU A 1 624 ? -6.015 -11.554 28.062 1.00 96.06 624 LEU A C 1
ATOM 4969 O O . LEU A 1 624 ? -5.178 -11.919 28.884 1.00 96.06 624 LEU A O 1
ATOM 4973 N N . VAL A 1 625 ? -6.653 -10.386 28.171 1.00 94.56 625 VAL A N 1
ATOM 4974 C CA . VAL A 1 625 ? -6.469 -9.453 29.294 1.00 94.56 625 VAL A CA 1
ATOM 4975 C C . VAL A 1 625 ? -7.029 -10.052 30.583 1.00 94.56 625 VAL A C 1
ATOM 4977 O O . VAL A 1 625 ? -6.357 -10.007 31.612 1.00 94.56 625 VAL A O 1
ATOM 4980 N N . GLU A 1 626 ? -8.204 -10.687 30.540 1.00 94.31 626 GLU A N 1
ATOM 4981 C CA . GLU A 1 626 ? -8.759 -11.401 31.697 1.00 94.31 626 GLU A CA 1
ATOM 4982 C C . GLU A 1 626 ? -7.812 -12.515 32.175 1.00 94.31 626 GLU A C 1
ATOM 4984 O O . GLU A 1 626 ? -7.522 -12.630 33.371 1.00 94.31 626 GLU A O 1
ATOM 4989 N N . ARG A 1 627 ? -7.250 -13.293 31.238 1.00 95.62 627 ARG A N 1
ATOM 4990 C CA . ARG A 1 627 ? -6.233 -14.311 31.533 1.00 95.62 627 ARG A CA 1
ATOM 4991 C C . ARG A 1 627 ? -4.971 -13.693 32.143 1.00 95.62 627 ARG A C 1
ATOM 4993 O O . ARG A 1 627 ? -4.513 -14.177 33.175 1.00 95.62 627 ARG A O 1
ATOM 5000 N N . GLN A 1 628 ? -4.450 -12.600 31.575 1.00 96.06 628 GLN A N 1
ATOM 5001 C CA . GLN A 1 628 ? -3.278 -11.874 32.088 1.00 96.06 628 GLN A CA 1
ATOM 5002 C C . GLN A 1 628 ? -3.482 -11.404 33.536 1.00 96.06 628 GLN A C 1
ATOM 5004 O O . GLN A 1 628 ? -2.627 -11.633 34.394 1.00 96.06 628 GLN A O 1
ATOM 5009 N N . VAL A 1 629 ? -4.624 -10.775 33.818 1.00 94.38 629 VAL A N 1
ATOM 5010 C CA . VAL A 1 629 ? -4.997 -10.312 35.162 1.00 94.38 629 VAL A CA 1
ATOM 5011 C C . VAL A 1 629 ? -5.137 -11.492 36.125 1.00 94.38 629 VAL A C 1
ATOM 5013 O O . VAL A 1 629 ? -4.671 -11.421 37.263 1.00 94.38 629 VAL A O 1
ATOM 5016 N N . GLY A 1 630 ? -5.727 -12.599 35.667 1.00 95.19 630 GLY A N 1
ATOM 5017 C CA . GLY A 1 630 ? -5.839 -13.836 36.431 1.00 95.19 630 GLY A CA 1
ATOM 5018 C C . GLY A 1 630 ? -4.484 -14.396 36.864 1.00 95.19 630 GLY A C 1
ATOM 5019 O O . GLY A 1 630 ? -4.301 -14.659 38.052 1.00 95.19 630 GLY A O 1
ATOM 5020 N N . ILE A 1 631 ? -3.536 -14.517 35.928 1.00 95.81 631 ILE A N 1
ATOM 5021 C CA . ILE A 1 631 ? -2.156 -14.967 36.188 1.00 95.81 631 ILE A CA 1
ATOM 5022 C C . ILE A 1 631 ? -1.474 -14.030 37.186 1.00 95.81 631 ILE A C 1
ATOM 5024 O O . ILE A 1 631 ? -0.860 -14.474 38.158 1.00 95.81 631 ILE A O 1
ATOM 5028 N N . TYR A 1 632 ? -1.608 -12.718 36.972 1.00 95.62 632 TYR A N 1
ATOM 5029 C CA . TYR A 1 632 ? -1.031 -11.712 37.856 1.00 95.62 632 TYR A CA 1
ATOM 5030 C C . TYR A 1 632 ? -1.529 -11.865 39.300 1.00 95.62 632 TYR A C 1
ATOM 5032 O O . TYR A 1 632 ? -0.722 -11.999 40.219 1.00 95.62 632 TYR A O 1
ATOM 5040 N N . LYS A 1 633 ? -2.853 -11.871 39.499 1.00 94.12 633 LYS A N 1
ATOM 5041 C CA . LYS A 1 633 ? -3.477 -11.863 40.829 1.00 94.12 633 LYS A CA 1
ATOM 5042 C C . LYS A 1 633 ? -3.369 -13.195 41.563 1.00 94.12 633 LYS A C 1
ATOM 5044 O O . LYS A 1 633 ? -3.140 -13.196 42.768 1.00 94.12 633 LYS A O 1
ATOM 5049 N N . ARG A 1 634 ? -3.603 -14.314 40.871 1.00 94.81 634 ARG A N 1
ATOM 5050 C CA . ARG A 1 634 ? -3.743 -15.631 41.515 1.00 94.81 634 ARG A CA 1
ATOM 5051 C C . ARG A 1 634 ? -2.426 -16.385 41.635 1.00 94.81 634 ARG A C 1
ATOM 5053 O O . ARG A 1 634 ? -2.278 -17.142 42.588 1.00 94.81 634 ARG A O 1
ATOM 5060 N N . ASP A 1 635 ? -1.475 -16.129 40.735 1.00 94.38 635 ASP A N 1
ATOM 5061 C CA . ASP A 1 635 ? -0.243 -16.918 40.664 1.00 94.38 635 ASP A CA 1
ATOM 5062 C C . ASP A 1 635 ? 1.000 -16.070 40.961 1.00 94.38 635 ASP A C 1
ATOM 5064 O O . ASP A 1 635 ? 1.767 -16.386 41.870 1.00 94.38 635 ASP A O 1
ATOM 5068 N N . ILE A 1 636 ? 1.207 -14.977 40.219 1.00 95.38 636 ILE A N 1
ATOM 5069 C CA . ILE A 1 636 ? 2.448 -14.190 40.279 1.00 95.38 636 ILE A CA 1
ATOM 5070 C C . ILE A 1 636 ? 2.554 -13.383 41.572 1.00 95.38 636 ILE A C 1
ATOM 5072 O O . ILE A 1 636 ? 3.584 -13.443 42.242 1.00 95.38 636 ILE A O 1
ATOM 5076 N N . LEU A 1 637 ? 1.511 -12.633 41.939 1.00 93.88 637 LEU A N 1
ATOM 5077 C CA . LEU A 1 637 ? 1.537 -11.771 43.119 1.00 93.88 637 LEU A CA 1
ATOM 5078 C C . LEU A 1 637 ? 1.745 -12.576 44.425 1.00 93.88 637 LEU A C 1
ATOM 5080 O O . LEU A 1 637 ? 2.634 -12.202 45.195 1.00 93.88 637 LEU A O 1
ATOM 5084 N N . PRO A 1 638 ? 1.049 -13.711 44.667 1.00 94.75 638 PRO A N 1
ATOM 5085 C CA . PRO A 1 638 ? 1.318 -14.549 45.838 1.00 94.75 638 PRO A CA 1
ATOM 5086 C C . PRO A 1 638 ? 2.724 -15.165 45.838 1.00 94.75 638 PRO A C 1
ATOM 5088 O O . PRO A 1 638 ? 3.375 -15.196 46.883 1.00 94.75 638 PRO A O 1
ATOM 5091 N N . ALA A 1 639 ? 3.219 -15.628 44.684 1.00 95.06 639 ALA A N 1
ATOM 5092 C CA . ALA A 1 639 ? 4.550 -16.230 44.577 1.00 95.06 639 ALA A CA 1
ATOM 5093 C C . ALA A 1 639 ? 5.679 -15.212 44.817 1.00 95.06 639 ALA A C 1
ATOM 5095 O O . ALA A 1 639 ? 6.684 -15.539 45.455 1.00 95.06 639 ALA A O 1
ATOM 5096 N N . LEU A 1 640 ? 5.505 -13.969 44.352 1.00 94.38 640 LEU A N 1
ATOM 5097 C CA . LEU A 1 640 ? 6.422 -12.869 44.656 1.00 94.38 640 LEU A CA 1
ATOM 5098 C C . LEU A 1 640 ? 6.447 -12.601 46.165 1.00 94.38 640 LEU A C 1
ATOM 5100 O O . LEU A 1 640 ? 7.532 -12.556 46.747 1.00 94.38 640 LEU A O 1
ATOM 5104 N N . GLY A 1 641 ? 5.276 -12.537 46.810 1.00 92.94 641 GLY A N 1
ATOM 5105 C CA . GLY A 1 641 ? 5.169 -12.345 48.259 1.00 92.94 641 GLY A CA 1
ATOM 5106 C C . GLY A 1 641 ? 5.892 -13.433 49.061 1.00 92.94 641 GLY A C 1
ATOM 5107 O O . GLY A 1 641 ? 6.663 -13.123 49.965 1.00 92.94 641 GLY A O 1
ATOM 5108 N N . GLN A 1 642 ? 5.732 -14.706 48.678 1.00 93.50 642 GLN A N 1
ATOM 5109 C CA . GLN A 1 642 ? 6.456 -15.834 49.291 1.00 93.50 642 GLN A CA 1
ATOM 5110 C C . GLN A 1 642 ? 7.978 -15.761 49.093 1.00 93.50 642 GLN A C 1
ATOM 5112 O O . GLN A 1 642 ? 8.729 -16.313 49.892 1.00 93.50 642 GLN A O 1
ATOM 5117 N N . SER A 1 643 ? 8.428 -15.068 48.047 1.00 92.56 643 SER A N 1
ATOM 5118 C CA . SER A 1 643 ? 9.842 -14.899 47.701 1.00 92.56 643 SER A CA 1
ATOM 5119 C C . SER A 1 643 ? 10.453 -13.600 48.249 1.00 92.56 643 SER A C 1
ATOM 5121 O O . SER A 1 643 ? 11.576 -13.254 47.866 1.00 92.56 643 SER A O 1
ATOM 5123 N N . GLY A 1 644 ? 9.734 -12.867 49.111 1.00 91.19 644 GLY A N 1
ATOM 5124 C CA . GLY A 1 644 ? 10.197 -11.611 49.715 1.00 91.19 644 GLY A CA 1
ATOM 5125 C C . GLY A 1 644 ? 10.067 -10.383 48.807 1.00 91.19 644 GLY A C 1
ATOM 5126 O O . GLY A 1 644 ? 10.798 -9.415 48.978 1.00 91.19 644 GLY A O 1
ATOM 5127 N N . ILE A 1 645 ? 9.181 -10.417 47.806 1.00 93.44 645 ILE A N 1
ATOM 5128 C CA . ILE A 1 645 ? 8.882 -9.277 46.926 1.00 93.44 645 ILE A CA 1
ATOM 5129 C C . ILE A 1 645 ? 7.381 -9.002 47.005 1.00 93.44 645 ILE A C 1
ATOM 5131 O O . ILE A 1 645 ? 6.578 -9.712 46.414 1.00 93.44 645 ILE A O 1
ATOM 5135 N N . THR A 1 646 ? 6.966 -7.966 47.726 1.00 92.94 646 THR A N 1
ATOM 5136 C CA . THR A 1 646 ? 5.536 -7.666 47.910 1.00 92.94 646 THR A CA 1
ATOM 5137 C C . THR A 1 646 ? 5.172 -6.344 47.254 1.00 92.94 646 THR A C 1
ATOM 5139 O O . THR A 1 646 ? 5.771 -5.316 47.558 1.00 92.94 646 THR A O 1
ATOM 5142 N N . ILE A 1 647 ? 4.161 -6.352 46.385 1.00 93.50 647 ILE A N 1
ATOM 5143 C CA . ILE A 1 647 ? 3.547 -5.127 45.861 1.00 93.50 647 ILE A CA 1
ATOM 5144 C C . ILE A 1 647 ? 2.342 -4.820 46.746 1.00 93.50 647 ILE A C 1
ATOM 5146 O O . ILE A 1 647 ? 1.423 -5.631 46.804 1.00 93.50 647 ILE A O 1
ATOM 5150 N N . VAL A 1 648 ? 2.362 -3.683 47.436 1.00 92.38 648 VAL A N 1
ATOM 5151 C CA . VAL A 1 648 ? 1.292 -3.261 48.350 1.00 92.38 648 VAL A CA 1
ATOM 5152 C C . VAL A 1 648 ? 0.519 -2.085 47.771 1.00 92.38 648 VAL A C 1
ATOM 5154 O O . VAL A 1 648 ? 1.104 -1.198 47.145 1.00 92.38 648 VAL A O 1
ATOM 5157 N N . ARG A 1 649 ? -0.798 -2.079 47.971 1.00 91.75 649 ARG A N 1
ATOM 5158 C CA . ARG A 1 649 ? -1.687 -0.982 47.573 1.00 91.75 649 ARG A CA 1
ATOM 5159 C C . ARG A 1 649 ? -1.695 0.120 48.631 1.00 91.75 649 ARG A C 1
ATOM 5161 O O . ARG A 1 649 ? -1.299 -0.101 49.777 1.00 91.75 649 ARG A O 1
ATOM 5168 N N . GLY A 1 650 ? -2.144 1.318 48.260 1.00 88.38 650 GLY A N 1
ATOM 5169 C CA . GLY A 1 650 ? -2.161 2.485 49.154 1.00 88.38 650 GLY A CA 1
ATOM 5170 C C . GLY A 1 650 ? -2.847 2.237 50.508 1.00 88.38 650 GLY A C 1
ATOM 5171 O O . GLY A 1 650 ? -2.370 2.710 51.538 1.00 88.38 650 GLY A O 1
ATOM 5172 N N . GLU A 1 651 ? -3.922 1.451 50.529 1.00 89.00 651 GLU A N 1
ATOM 5173 C CA . GLU A 1 651 ? -4.670 1.065 51.731 1.00 89.00 651 GLU A CA 1
ATOM 5174 C C . GLU A 1 651 ? -3.914 0.118 52.683 1.00 89.00 651 GLU A C 1
ATOM 5176 O O . GLU A 1 651 ? -4.252 0.034 53.864 1.00 89.00 651 GLU A O 1
ATOM 5181 N N . GLU A 1 652 ? -2.869 -0.559 52.204 1.00 91.25 652 GLU A N 1
ATOM 5182 C CA . GLU A 1 652 ? -2.048 -1.508 52.969 1.00 91.25 652 GLU A CA 1
ATOM 5183 C C . GLU A 1 652 ? -0.778 -0.856 53.553 1.00 91.25 652 GLU A C 1
ATOM 5185 O O . GLU A 1 652 ? 0.020 -1.508 54.237 1.00 91.25 652 GLU A O 1
ATOM 5190 N N . VAL A 1 653 ? -0.572 0.439 53.291 1.00 91.75 653 VAL A N 1
ATOM 5191 C CA . VAL A 1 653 ? 0.565 1.216 53.797 1.00 91.75 653 VAL A CA 1
ATOM 5192 C C . VAL A 1 653 ? 0.372 1.517 55.287 1.00 91.75 653 VAL A C 1
ATOM 5194 O O . VAL A 1 653 ? -0.587 2.169 55.706 1.00 91.75 653 VAL A O 1
ATOM 5197 N N . SER A 1 654 ? 1.318 1.088 56.123 1.00 90.62 654 SER A N 1
ATOM 5198 C CA . SER A 1 654 ? 1.295 1.367 57.562 1.00 90.62 654 SER A CA 1
ATOM 5199 C C . SER A 1 654 ? 1.584 2.841 57.867 1.00 90.62 654 SER A C 1
ATOM 5201 O O . SER A 1 654 ? 2.210 3.561 57.092 1.00 90.62 654 SER A O 1
ATOM 5203 N N . LYS A 1 655 ? 1.229 3.306 59.072 1.00 89.19 655 LYS A N 1
ATOM 5204 C CA . LYS A 1 655 ? 1.516 4.691 59.506 1.00 89.19 655 LYS A CA 1
ATOM 5205 C C . LYS A 1 655 ? 3.008 5.056 59.450 1.00 89.19 655 LYS A C 1
ATOM 5207 O O . LYS A 1 655 ? 3.343 6.206 59.175 1.00 89.19 655 LYS A O 1
ATOM 5212 N N . LYS A 1 656 ? 3.901 4.095 59.723 1.00 89.12 656 LYS A N 1
ATOM 5213 C CA . LYS A 1 656 ? 5.360 4.295 59.666 1.00 89.12 656 LYS A CA 1
ATOM 5214 C C . LYS A 1 656 ? 5.821 4.499 58.221 1.00 89.12 656 LYS A C 1
ATOM 5216 O O . LYS A 1 656 ? 6.572 5.431 57.949 1.00 89.12 656 LYS A O 1
ATOM 5221 N N . GLU A 1 657 ? 5.334 3.659 57.313 1.00 91.56 657 GLU A N 1
ATOM 5222 C CA . GLU A 1 657 ? 5.627 3.737 55.878 1.00 91.56 657 GLU A CA 1
ATOM 5223 C C . GLU A 1 657 ? 5.033 5.004 55.256 1.00 91.56 657 GLU A C 1
ATOM 5225 O O . GLU A 1 657 ? 5.709 5.677 54.487 1.00 91.56 657 GLU A O 1
ATOM 5230 N N . LEU A 1 658 ? 3.826 5.410 55.662 1.00 91.75 658 LEU A N 1
ATOM 5231 C CA . LEU A 1 658 ? 3.207 6.653 55.200 1.00 91.75 658 LEU A CA 1
ATOM 5232 C C . LEU A 1 658 ? 4.056 7.884 55.554 1.00 91.75 658 LEU A C 1
ATOM 5234 O O . LEU A 1 658 ? 4.235 8.766 54.721 1.00 91.75 658 LEU A O 1
ATOM 5238 N N . SER A 1 659 ? 4.628 7.931 56.762 1.00 89.31 659 SER A N 1
ATOM 5239 C CA . SER A 1 659 ? 5.531 9.016 57.178 1.00 89.31 659 SER A CA 1
ATOM 5240 C C . SER A 1 659 ? 6.800 9.081 56.317 1.00 89.31 659 SER A C 1
ATOM 5242 O O . SER A 1 659 ? 7.254 10.160 55.941 1.00 89.31 659 SER A O 1
ATOM 5244 N N . GLN A 1 660 ? 7.354 7.925 55.942 1.00 88.31 660 GLN A N 1
ATOM 5245 C CA . GLN A 1 660 ? 8.488 7.852 55.018 1.00 88.31 660 GLN A CA 1
ATOM 5246 C C . GLN A 1 660 ? 8.092 8.323 53.612 1.00 88.31 660 GLN A C 1
ATOM 5248 O O . GLN A 1 660 ? 8.793 9.145 53.016 1.00 88.31 660 GLN A O 1
ATOM 5253 N N . LEU A 1 661 ? 6.971 7.818 53.090 1.00 93.06 661 LEU A N 1
ATOM 5254 C CA . LEU A 1 661 ? 6.454 8.202 51.780 1.00 93.06 661 LEU A CA 1
ATOM 5255 C C . LEU A 1 661 ? 6.152 9.695 51.715 1.00 93.06 661 LEU A C 1
ATOM 5257 O O . LEU A 1 661 ? 6.371 10.287 50.669 1.00 93.06 661 LEU A O 1
ATOM 5261 N N . HIS A 1 662 ? 5.738 10.322 52.816 1.00 93.75 662 HIS A N 1
ATOM 5262 C CA . HIS A 1 662 ? 5.536 11.766 52.877 1.00 93.75 662 HIS A CA 1
ATOM 5263 C C . HIS A 1 662 ? 6.826 12.549 52.579 1.00 93.75 662 HIS A C 1
ATOM 5265 O O . HIS A 1 662 ? 6.800 13.527 51.830 1.00 93.75 662 HIS A O 1
ATOM 5271 N N . THR A 1 663 ? 7.972 12.109 53.108 1.00 91.25 663 THR A N 1
ATOM 5272 C CA . THR A 1 663 ? 9.278 12.719 52.807 1.00 91.25 663 THR A CA 1
ATOM 5273 C C . THR A 1 663 ? 9.655 12.523 51.341 1.00 91.25 663 THR A C 1
ATOM 5275 O O . THR A 1 663 ? 9.956 13.499 50.655 1.00 91.25 663 THR A O 1
ATOM 5278 N N . VAL A 1 664 ? 9.567 11.286 50.836 1.00 92.56 664 VAL A N 1
ATOM 5279 C CA . VAL A 1 664 ? 9.861 10.965 49.426 1.00 92.56 664 VAL A CA 1
ATOM 5280 C C . VAL A 1 664 ? 8.949 11.757 48.489 1.00 92.56 664 VAL A C 1
ATOM 5282 O O . VAL A 1 664 ? 9.413 12.348 47.514 1.00 92.56 664 VAL A O 1
ATOM 5285 N N . PHE A 1 665 ? 7.659 11.830 48.814 1.00 95.69 665 PHE A N 1
ATOM 5286 C CA . PHE A 1 665 ? 6.679 12.578 48.050 1.00 95.69 665 PHE A CA 1
ATOM 5287 C C . PHE A 1 665 ? 7.046 14.055 48.003 1.00 95.69 665 PHE A C 1
ATOM 5289 O O . PHE A 1 665 ? 7.182 14.603 46.917 1.00 95.69 665 PHE A O 1
ATOM 5296 N N . ARG A 1 666 ? 7.274 14.697 49.150 1.00 95.38 666 ARG A N 1
ATOM 5297 C CA . ARG A 1 666 ? 7.576 16.132 49.205 1.00 95.38 666 ARG A CA 1
ATOM 5298 C C . ARG A 1 666 ? 8.881 16.497 48.490 1.00 95.38 666 ARG A C 1
ATOM 5300 O O . ARG A 1 666 ? 8.940 17.540 47.848 1.00 95.38 666 ARG A O 1
ATOM 5307 N N . GLU A 1 667 ? 9.919 15.676 48.627 1.00 94.12 667 GLU A N 1
ATOM 5308 C CA . GLU A 1 667 ? 11.273 16.014 48.165 1.00 94.12 667 GLU A CA 1
ATOM 5309 C C . GLU A 1 667 ? 11.554 15.580 46.724 1.00 94.12 667 GLU A C 1
ATOM 5311 O O . GLU A 1 667 ? 12.331 16.242 46.041 1.00 94.12 667 GLU A O 1
ATOM 5316 N N . GLN A 1 668 ? 10.925 14.500 46.249 1.00 93.88 668 GLN A N 1
ATOM 5317 C CA . GLN A 1 668 ? 11.243 13.902 44.946 1.00 93.88 668 GLN A CA 1
ATOM 5318 C C . GLN A 1 668 ? 10.051 13.871 43.985 1.00 93.88 668 GLN A C 1
ATOM 5320 O O . GLN A 1 668 ? 10.232 14.088 42.789 1.00 93.88 668 GLN A O 1
ATOM 5325 N N . ILE A 1 669 ? 8.834 13.614 44.481 1.00 95.56 669 ILE A N 1
ATOM 5326 C CA . ILE A 1 669 ? 7.659 13.399 43.619 1.00 95.56 669 ILE A CA 1
ATOM 5327 C C . ILE A 1 669 ? 6.917 14.716 43.355 1.00 95.56 669 ILE A C 1
ATOM 5329 O O . ILE A 1 669 ? 6.722 15.098 42.207 1.00 95.56 669 ILE A O 1
ATOM 5333 N N . PHE A 1 670 ? 6.527 15.443 44.402 1.00 95.88 670 PHE A N 1
ATOM 5334 C CA . PHE A 1 670 ? 5.750 16.682 44.334 1.00 95.88 670 PHE A CA 1
ATOM 5335 C C . PHE A 1 670 ? 6.348 17.741 43.388 1.00 95.88 670 PHE A C 1
ATOM 5337 O O . PHE A 1 670 ? 5.578 18.290 42.601 1.00 95.88 670 PHE A O 1
ATOM 5344 N N . PRO A 1 671 ? 7.678 18.001 43.363 1.00 94.38 671 PRO A N 1
ATOM 5345 C CA . PRO A 1 671 ? 8.261 19.023 42.486 1.00 94.38 671 PRO A CA 1
ATOM 5346 C C . PRO A 1 671 ? 8.079 18.772 40.983 1.00 94.38 671 PRO A C 1
ATOM 5348 O O . PRO A 1 671 ? 8.192 19.709 40.197 1.00 94.38 671 PRO A O 1
ATOM 5351 N N . VAL A 1 672 ? 7.817 17.525 40.573 1.00 93.69 672 VAL A N 1
ATOM 5352 C CA . VAL A 1 672 ? 7.618 17.151 39.161 1.00 93.69 672 VAL A CA 1
ATOM 5353 C C . VAL A 1 672 ? 6.150 16.898 38.806 1.00 93.69 672 VAL A C 1
ATOM 5355 O O . VAL A 1 672 ? 5.844 16.553 37.663 1.00 93.69 672 VAL A O 1
ATOM 5358 N N . LEU A 1 673 ? 5.228 17.063 39.762 1.00 93.69 673 LEU A N 1
ATOM 5359 C CA . LEU A 1 673 ? 3.793 16.946 39.520 1.00 93.69 673 LEU A CA 1
ATOM 5360 C C . LEU A 1 673 ? 3.189 18.296 39.138 1.00 93.69 673 LEU A C 1
ATOM 5362 O O . LEU A 1 673 ? 3.522 19.347 39.675 1.00 93.69 673 LEU A O 1
ATOM 5366 N N . THR A 1 674 ? 2.233 18.261 38.217 1.00 88.56 674 THR A N 1
ATOM 5367 C CA . THR A 1 674 ? 1.422 19.426 37.860 1.00 88.56 674 THR A CA 1
ATOM 5368 C C . THR A 1 674 ? -0.028 18.973 37.705 1.00 88.56 674 THR A C 1
ATOM 5370 O O . THR A 1 674 ? -0.329 18.247 36.750 1.00 88.56 674 THR A O 1
ATOM 5373 N N . PRO A 1 675 ? -0.928 19.333 38.640 1.00 91.75 675 PRO A N 1
ATOM 5374 C CA . PRO A 1 675 ? -2.345 19.033 38.497 1.00 91.75 675 PRO A CA 1
ATOM 5375 C C . PRO A 1 675 ? -2.955 19.939 37.421 1.00 91.75 675 PRO A C 1
ATOM 5377 O O . PRO A 1 675 ? -2.742 21.149 37.423 1.00 91.75 675 PRO A O 1
ATOM 5380 N N . LEU A 1 676 ? -3.721 19.357 36.499 1.00 89.56 676 LEU A N 1
ATOM 5381 C CA . LEU A 1 676 ? -4.419 20.092 35.442 1.00 89.56 676 LEU A CA 1
ATOM 5382 C C . LEU A 1 676 ? -5.923 20.040 35.707 1.00 89.56 676 LEU A C 1
ATOM 5384 O O . LEU A 1 676 ? -6.542 18.992 35.524 1.00 89.56 676 LEU A O 1
ATOM 5388 N N . ALA A 1 677 ? -6.493 21.153 36.166 1.00 86.69 677 ALA A N 1
ATOM 5389 C CA . ALA A 1 677 ? -7.936 21.301 36.336 1.00 86.69 677 ALA A CA 1
ATOM 5390 C C . ALA A 1 677 ? -8.629 21.487 34.978 1.00 86.69 677 ALA A C 1
ATOM 5392 O O . ALA A 1 677 ? -8.057 22.098 34.076 1.00 86.69 677 ALA A O 1
ATOM 5393 N N . VAL A 1 678 ? -9.856 20.977 34.851 1.00 83.38 678 VAL A N 1
ATOM 5394 C CA . VAL A 1 678 ? -10.701 21.150 33.661 1.00 83.38 678 VAL A CA 1
ATOM 5395 C C . VAL A 1 678 ? -11.980 21.883 34.051 1.00 83.38 678 VAL A C 1
ATOM 5397 O O . VAL A 1 678 ? -12.731 21.425 34.914 1.00 83.38 678 VAL A O 1
ATOM 5400 N N . ASP A 1 679 ? -12.214 23.032 33.421 1.00 79.56 679 ASP A N 1
ATOM 5401 C CA . ASP A 1 679 ? -13.395 23.886 33.589 1.00 79.56 679 ASP A CA 1
ATOM 5402 C C . ASP A 1 679 ? -13.588 24.773 32.331 1.00 79.56 679 ASP A C 1
ATOM 5404 O O . ASP A 1 679 ? -12.771 24.703 31.415 1.00 79.56 679 ASP A O 1
ATOM 5408 N N . PRO A 1 680 ? -14.643 25.607 32.213 1.00 70.12 680 PRO A N 1
ATOM 5409 C CA . PRO A 1 680 ? -14.850 26.429 31.012 1.00 70.12 680 PRO A CA 1
ATOM 5410 C C . PRO A 1 680 ? -13.692 27.378 30.651 1.00 70.12 680 PRO A C 1
ATOM 5412 O O . PRO A 1 680 ? -13.596 27.796 29.500 1.00 70.12 680 PRO A O 1
ATOM 5415 N N . GLY A 1 681 ? -12.829 27.736 31.610 1.00 68.44 681 GLY A N 1
ATOM 5416 C CA . GLY A 1 681 ? -11.620 28.531 31.378 1.00 68.44 681 GLY A CA 1
ATOM 5417 C C . GLY A 1 681 ? -10.364 27.693 31.108 1.00 68.44 681 GLY A C 1
ATOM 5418 O O . GLY A 1 681 ? -9.379 28.230 30.605 1.00 68.44 681 GLY A O 1
ATOM 5419 N N . HIS A 1 682 ? -10.397 26.390 31.404 1.00 76.69 682 HIS A N 1
ATOM 5420 C CA . HIS A 1 682 ? -9.288 25.450 31.243 1.00 76.69 682 HIS A CA 1
ATOM 5421 C C . HIS A 1 682 ? -9.754 24.220 30.445 1.00 76.69 682 HIS A C 1
ATOM 5423 O O . HIS A 1 682 ? -10.327 23.292 31.028 1.00 76.69 682 HIS A O 1
ATOM 5429 N N . PRO A 1 683 ? -9.535 24.187 29.116 1.00 79.62 683 PRO A N 1
ATOM 5430 C CA . PRO A 1 683 ? -9.997 23.085 28.283 1.00 79.62 683 PRO A CA 1
ATOM 5431 C C . PRO A 1 683 ? -9.310 21.769 28.662 1.00 79.62 683 PRO A C 1
ATOM 5433 O O . PRO A 1 683 ? -8.229 21.750 29.258 1.00 79.62 683 PRO A O 1
ATOM 5436 N N . PHE A 1 684 ? -9.934 20.657 28.278 1.00 84.88 684 PHE A N 1
ATOM 5437 C CA . PHE A 1 684 ? -9.414 19.327 28.561 1.00 84.88 684 PHE A CA 1
ATOM 5438 C C . PHE A 1 684 ? -7.983 19.152 28.003 1.00 84.88 684 PHE A C 1
ATOM 5440 O O . PHE A 1 684 ? -7.739 19.440 26.826 1.00 84.88 684 PHE A O 1
ATOM 5447 N N . PRO A 1 685 ? -7.005 18.718 28.822 1.00 82.06 685 PRO A N 1
ATOM 5448 C CA . PRO A 1 685 ? -5.604 18.731 28.428 1.00 82.06 685 PRO A CA 1
ATOM 5449 C C . PRO A 1 685 ? -5.264 17.591 27.466 1.00 82.06 685 PRO A C 1
ATOM 5451 O O . PRO A 1 685 ? -5.779 16.476 27.568 1.00 82.06 685 PRO A O 1
ATOM 5454 N N . TYR A 1 686 ? -4.285 17.830 26.591 1.00 82.44 686 TYR A N 1
ATOM 5455 C CA . TYR A 1 686 ? -3.690 16.761 25.795 1.00 82.44 686 TYR A CA 1
ATOM 5456 C C . TYR A 1 686 ? -3.057 15.686 26.697 1.00 82.44 686 TYR A C 1
ATOM 5458 O O . TYR A 1 686 ? -2.268 15.978 27.602 1.00 82.44 686 TYR A O 1
ATOM 5466 N N . MET A 1 687 ? -3.366 14.419 26.420 1.00 84.44 687 MET A N 1
ATOM 5467 C CA . MET A 1 687 ? -2.819 13.271 27.151 1.00 84.44 687 MET A CA 1
ATOM 5468 C C . MET A 1 687 ? -1.727 12.585 26.346 1.00 84.44 687 MET A C 1
ATOM 5470 O O . MET A 1 687 ? -1.970 12.179 25.217 1.00 84.44 687 MET A O 1
ATOM 5474 N N . SER A 1 688 ? -0.537 12.427 26.923 1.00 81.81 688 SER A N 1
ATOM 5475 C CA . SER A 1 688 ? 0.583 11.763 26.249 1.00 81.81 688 SER A CA 1
ATOM 5476 C C . SER A 1 688 ? 0.297 10.279 25.973 1.00 81.81 688 SER A C 1
ATOM 5478 O O . SER A 1 688 ? -0.477 9.636 26.683 1.00 81.81 688 SER A O 1
ATOM 5480 N N . HIS A 1 689 ? 0.973 9.738 24.965 1.00 85.50 689 HIS A N 1
ATOM 5481 C CA . HIS A 1 689 ? 0.973 8.319 24.620 1.00 85.50 689 HIS A CA 1
ATOM 5482 C C . HIS A 1 689 ? 1.468 7.425 25.785 1.00 85.50 689 HIS A C 1
ATOM 5484 O O . HIS A 1 689 ? 2.378 7.834 26.508 1.00 85.50 689 HIS A O 1
ATOM 5490 N N . LEU A 1 690 ? 0.831 6.257 25.983 1.00 89.69 690 LEU A N 1
ATOM 5491 C CA . LEU A 1 690 ? 1.026 5.297 27.096 1.00 89.69 690 LEU A CA 1
ATOM 5492 C C . LEU A 1 690 ? 1.068 5.946 28.486 1.00 89.69 690 LEU A C 1
ATOM 5494 O O . LEU A 1 690 ? 1.702 5.440 29.410 1.00 89.69 690 LEU A O 1
ATOM 5498 N N . SER A 1 691 ? 0.397 7.089 28.653 1.00 87.75 691 SER A N 1
ATOM 5499 C CA . SER A 1 691 ? 0.414 7.787 29.934 1.00 87.75 691 SER A CA 1
ATOM 5500 C C . SER A 1 691 ? -0.534 7.129 30.926 1.00 87.75 691 SER A C 1
ATOM 5502 O O . SER A 1 691 ? -1.721 6.970 30.638 1.00 87.75 691 SER A O 1
ATOM 5504 N N . LEU A 1 692 ? -0.004 6.802 32.105 1.00 95.19 692 LEU A N 1
ATOM 5505 C CA . LEU A 1 692 ? -0.780 6.493 33.300 1.00 95.19 692 LEU A CA 1
ATOM 5506 C C . LEU A 1 692 ? -1.133 7.801 34.024 1.00 95.19 692 LEU A C 1
ATOM 5508 O O . LEU A 1 692 ? -0.304 8.709 34.156 1.00 95.19 692 LEU A O 1
ATOM 5512 N N . ASN A 1 693 ? -2.384 7.929 34.449 1.00 95.69 693 ASN A N 1
ATOM 5513 C CA . ASN A 1 693 ? -2.947 9.157 34.997 1.00 95.69 693 ASN A CA 1
ATOM 5514 C C . ASN A 1 693 ? -3.902 8.843 36.150 1.00 95.69 693 ASN A C 1
ATOM 5516 O O . ASN A 1 693 ? -4.485 7.766 36.188 1.00 95.69 693 ASN A O 1
ATOM 5520 N N . LEU A 1 694 ? -4.116 9.818 37.031 1.00 95.81 694 LEU A N 1
ATOM 5521 C CA . LEU A 1 694 ? -5.214 9.836 37.993 1.00 95.81 694 LEU A CA 1
ATOM 5522 C C . LEU A 1 694 ? -6.265 10.851 37.540 1.00 95.81 694 LEU A C 1
ATOM 5524 O O . LEU A 1 694 ? -5.945 12.018 37.284 1.00 95.81 694 LEU A O 1
ATOM 5528 N N . ALA A 1 695 ? -7.512 10.397 37.450 1.00 95.44 695 ALA A N 1
ATOM 5529 C CA . ALA A 1 695 ? -8.695 11.237 37.347 1.00 95.44 695 ALA A CA 1
ATOM 5530 C C . ALA A 1 695 ? -9.167 11.566 38.763 1.00 95.44 695 ALA A C 1
ATOM 5532 O O . ALA A 1 695 ? -9.491 10.657 39.522 1.00 95.44 695 ALA A O 1
ATOM 5533 N N . VAL A 1 696 ? -9.186 12.848 39.124 1.00 95.62 696 VAL A N 1
ATOM 5534 C CA . VAL A 1 696 ? -9.506 13.313 40.477 1.00 95.62 696 VAL A CA 1
ATOM 5535 C C . VAL A 1 696 ? -10.708 14.244 40.414 1.00 95.62 696 VAL A C 1
ATOM 5537 O O . VAL A 1 696 ? -10.682 15.243 39.697 1.00 95.62 696 VAL A O 1
ATOM 5540 N N . ILE A 1 697 ? -11.753 13.942 41.182 1.00 94.25 697 ILE A N 1
ATOM 5541 C CA . ILE A 1 697 ? -12.861 14.870 41.414 1.00 94.25 697 ILE A CA 1
ATOM 5542 C C . ILE A 1 697 ? -12.612 15.576 42.738 1.00 94.25 697 ILE A C 1
ATOM 5544 O O . ILE A 1 697 ? -12.527 14.941 43.790 1.00 94.25 697 ILE A O 1
ATOM 5548 N N . VAL A 1 698 ? -12.501 16.900 42.682 1.00 93.94 698 VAL A N 1
ATOM 5549 C CA . VAL A 1 698 ? -12.326 17.758 43.855 1.00 93.94 698 VAL A CA 1
ATOM 5550 C C . VAL A 1 698 ? -13.562 18.615 44.072 1.00 93.94 698 VAL A C 1
ATOM 5552 O O . VAL A 1 698 ? -14.199 19.051 43.116 1.00 93.94 698 VAL A O 1
ATOM 5555 N N . ARG A 1 699 ? -13.908 18.888 45.328 1.00 93.56 699 ARG A N 1
ATOM 5556 C CA . ARG A 1 699 ? -15.034 19.747 45.701 1.00 93.56 699 ARG A CA 1
ATOM 5557 C C . ARG A 1 699 ? -14.543 20.940 46.505 1.00 93.56 699 ARG A C 1
ATOM 5559 O O . ARG A 1 699 ? -13.839 20.773 47.495 1.00 93.56 699 ARG A O 1
ATOM 5566 N N . ASP A 1 700 ? -14.966 22.135 46.100 1.00 90.56 700 ASP A N 1
ATOM 5567 C CA . ASP A 1 700 ? -14.776 23.354 46.891 1.00 90.56 700 ASP A CA 1
ATOM 5568 C C . ASP A 1 700 ? -15.711 23.280 48.120 1.00 90.56 700 ASP A C 1
ATOM 5570 O O . ASP A 1 700 ? -16.939 23.273 47.950 1.00 90.56 700 ASP A O 1
ATOM 5574 N N . PRO A 1 701 ? -15.187 23.200 49.360 1.00 88.25 701 PRO A N 1
ATOM 5575 C CA . PRO A 1 701 ? -16.020 23.048 50.550 1.00 88.25 701 PRO A CA 1
ATOM 5576 C C . PRO A 1 701 ? -16.924 24.264 50.810 1.00 88.25 701 PRO A C 1
ATOM 5578 O O . PRO A 1 701 ? -17.981 24.089 51.433 1.00 88.25 701 PRO A O 1
ATOM 5581 N N . GLN A 1 702 ? -16.558 25.453 50.307 1.00 87.38 702 GLN A N 1
ATOM 5582 C CA . GLN A 1 702 ? -17.322 26.699 50.433 1.00 87.38 702 GLN A CA 1
ATOM 5583 C C . GLN A 1 702 ? -18.400 26.810 49.350 1.00 87.38 702 GLN A C 1
ATOM 5585 O O . GLN A 1 702 ? -19.560 27.068 49.662 1.00 87.38 702 GLN A O 1
ATOM 5590 N N . ARG A 1 703 ? -18.035 26.592 48.079 1.00 85.56 703 ARG A N 1
ATOM 5591 C CA . ARG A 1 703 ? -18.958 26.747 46.934 1.00 85.56 703 ARG A CA 1
ATOM 5592 C C . ARG A 1 703 ? -19.772 25.496 46.606 1.00 85.56 703 ARG A C 1
ATOM 5594 O O . ARG A 1 703 ? -20.674 25.569 45.779 1.00 85.56 703 ARG A O 1
ATOM 5601 N N . LYS A 1 704 ? -19.437 24.349 47.207 1.00 84.12 704 LYS A N 1
ATOM 5602 C CA . LYS A 1 704 ? -20.020 23.017 46.940 1.00 84.12 704 LYS A CA 1
ATOM 5603 C C . LYS A 1 704 ? -19.931 22.559 45.475 1.00 84.12 704 LYS A C 1
ATOM 5605 O O . LYS A 1 704 ? -20.563 21.573 45.108 1.00 84.12 704 LYS A O 1
ATOM 5610 N N . GLN A 1 705 ? -19.122 23.226 44.654 1.00 85.69 705 GLN A N 1
ATOM 5611 C CA . GLN A 1 705 ? -18.920 22.893 43.247 1.00 85.69 705 GLN A CA 1
ATOM 5612 C C . GLN A 1 705 ? -17.873 21.782 43.114 1.00 85.69 705 GLN A C 1
ATOM 5614 O O . GLN A 1 705 ? -16.802 21.875 43.720 1.00 85.69 705 GLN A O 1
ATOM 5619 N N . GLN A 1 706 ? -18.175 20.758 42.315 1.00 90.31 706 GLN A N 1
ATOM 5620 C CA . GLN A 1 706 ? -17.216 19.720 41.938 1.00 90.31 706 GLN A CA 1
ATOM 5621 C C . GLN A 1 706 ? -16.451 20.120 40.672 1.00 90.31 706 GLN A C 1
ATOM 5623 O O . GLN A 1 706 ? -16.996 20.800 39.801 1.00 90.31 706 GLN A O 1
ATOM 5628 N N . ARG A 1 707 ? -15.183 19.719 40.583 1.00 89.25 707 ARG A N 1
ATOM 5629 C CA . ARG A 1 707 ? -14.309 19.950 39.429 1.00 89.25 707 ARG A CA 1
ATOM 5630 C C . ARG A 1 707 ? -13.475 18.713 39.147 1.00 89.25 707 ARG A C 1
ATOM 5632 O O . ARG A 1 707 ? -13.009 18.055 40.075 1.00 89.25 707 ARG A O 1
ATOM 5639 N N . PHE A 1 708 ? -13.252 18.446 37.868 1.00 93.31 708 PHE A N 1
ATOM 5640 C CA . PHE A 1 708 ? -12.325 17.417 37.425 1.00 93.31 708 PHE A CA 1
ATOM 5641 C C . PHE A 1 708 ? -10.904 17.976 37.370 1.00 93.31 708 PHE A C 1
ATOM 5643 O O . PHE A 1 708 ? -10.671 19.088 36.890 1.00 93.31 708 PHE A O 1
ATOM 5650 N N . ALA A 1 709 ? -9.945 17.180 37.823 1.00 93.19 709 ALA A N 1
ATOM 5651 C CA . ALA A 1 709 ? -8.531 17.427 37.642 1.00 93.19 709 ALA A CA 1
ATOM 5652 C C . ALA A 1 709 ? -7.814 16.143 37.227 1.00 93.19 709 ALA A C 1
ATOM 5654 O O . ALA A 1 709 ? -8.114 15.047 37.698 1.00 93.19 709 ALA A O 1
ATOM 5655 N N . ARG A 1 710 ? -6.820 16.293 36.358 1.00 93.62 710 ARG A N 1
ATOM 5656 C CA . ARG A 1 710 ? -5.938 15.214 35.927 1.00 93.62 710 ARG A CA 1
ATOM 5657 C C . ARG A 1 710 ? -4.570 15.381 36.570 1.00 93.62 710 ARG A C 1
ATOM 5659 O O . ARG A 1 710 ? -3.970 16.452 36.485 1.00 93.62 710 ARG A O 1
ATOM 5666 N N . VAL A 1 711 ? -4.032 14.292 37.113 1.00 95.62 711 VAL A N 1
ATOM 5667 C CA . VAL A 1 711 ? -2.640 14.212 37.580 1.00 95.62 711 VAL A CA 1
ATOM 5668 C C . VAL A 1 711 ? -1.913 13.143 36.767 1.00 95.62 711 VAL A C 1
ATOM 5670 O O . VAL A 1 711 ? -2.350 11.997 36.707 1.00 95.62 711 VAL A O 1
ATOM 5673 N N . LYS A 1 712 ? -0.823 13.512 36.086 1.00 95.00 712 LYS A N 1
ATOM 5674 C CA . LYS A 1 712 ? 0.002 12.558 35.326 1.00 95.00 712 LYS A CA 1
ATOM 5675 C C . LYS A 1 712 ? 0.905 11.788 36.284 1.00 95.00 712 LYS A C 1
ATOM 5677 O O . LYS A 1 712 ? 1.578 12.424 37.090 1.00 95.00 712 LYS A O 1
ATOM 5682 N N . VAL A 1 713 ? 1.001 10.468 36.137 1.00 95.25 713 VAL A N 1
ATOM 5683 C CA . VAL A 1 713 ? 2.057 9.687 36.795 1.00 95.25 713 VAL A CA 1
ATOM 5684 C C . VAL A 1 713 ? 3.354 9.887 35.994 1.00 95.25 713 VAL A C 1
ATOM 5686 O O . VAL A 1 713 ? 3.380 9.579 34.797 1.00 95.25 713 VAL A O 1
ATOM 5689 N N . PRO A 1 714 ? 4.409 10.483 36.576 1.00 90.88 714 PRO A N 1
ATOM 5690 C CA . PRO A 1 714 ? 5.587 10.898 35.822 1.00 90.88 714 PRO A CA 1
ATOM 5691 C C . PRO A 1 714 ? 6.490 9.693 35.489 1.00 90.88 714 PRO A C 1
ATOM 5693 O O . PRO A 1 714 ? 7.030 9.079 36.405 1.00 90.88 714 PRO A O 1
ATOM 5696 N N . PRO A 1 715 ? 6.736 9.374 34.200 1.00 85.00 715 PRO A N 1
ATOM 5697 C CA . PRO A 1 715 ? 7.517 8.191 33.810 1.00 85.00 715 PRO A CA 1
ATOM 5698 C C . PRO A 1 715 ? 9.026 8.326 34.069 1.00 85.00 715 PRO A C 1
ATOM 5700 O O . PRO A 1 715 ? 9.761 7.357 33.935 1.00 85.00 715 PRO A O 1
ATOM 5703 N N . VAL A 1 716 ? 9.501 9.531 34.406 1.00 86.25 716 VAL A N 1
ATOM 5704 C CA . VAL A 1 716 ? 10.904 9.784 34.781 1.00 86.25 716 VAL A CA 1
ATOM 5705 C C . VAL A 1 716 ? 11.248 9.215 36.163 1.00 86.25 716 VAL A C 1
ATOM 5707 O O . VAL A 1 716 ? 12.419 9.021 36.472 1.00 86.25 716 VAL A O 1
ATOM 5710 N N . LEU A 1 717 ? 10.237 8.947 36.993 1.00 90.81 717 LEU A N 1
ATOM 5711 C CA . LEU A 1 717 ? 10.403 8.328 38.302 1.00 90.81 717 LEU A CA 1
ATOM 5712 C C . LEU A 1 717 ? 10.140 6.816 38.210 1.00 90.81 717 LEU A C 1
ATOM 5714 O O . LEU A 1 717 ? 9.309 6.390 37.403 1.00 90.81 717 LEU A O 1
ATOM 5718 N N . PRO A 1 718 ? 10.806 5.991 39.039 1.00 90.69 718 PRO A N 1
ATOM 5719 C CA . PRO A 1 718 ? 10.502 4.569 39.110 1.00 90.69 718 PRO A CA 1
ATOM 5720 C C . PRO A 1 718 ? 9.048 4.371 39.540 1.00 90.69 718 PRO A C 1
ATOM 5722 O O . PRO A 1 718 ? 8.583 4.981 40.502 1.00 90.69 718 PRO A O 1
ATOM 5725 N N . ARG A 1 719 ? 8.323 3.498 38.835 1.00 93.62 719 ARG A N 1
ATOM 5726 C CA . ARG A 1 719 ? 6.911 3.254 39.141 1.00 93.62 719 ARG A CA 1
ATOM 5727 C C . ARG A 1 719 ? 6.706 2.526 40.471 1.00 93.62 719 ARG A C 1
ATOM 5729 O O . ARG A 1 719 ? 5.696 2.752 41.120 1.00 93.62 719 ARG A O 1
ATOM 5736 N N . PHE A 1 720 ? 7.633 1.666 40.881 1.00 94.81 720 PHE A N 1
ATOM 5737 C CA . PHE A 1 720 ? 7.546 0.929 42.142 1.00 94.81 720 PHE A CA 1
ATOM 5738 C C . PHE A 1 720 ? 8.498 1.542 43.168 1.00 94.81 720 PHE A C 1
ATOM 5740 O O . PHE A 1 720 ? 9.717 1.442 43.027 1.00 94.81 720 PHE A O 1
ATOM 5747 N N . ILE A 1 721 ? 7.942 2.188 44.193 1.00 93.50 721 ILE A N 1
ATOM 5748 C CA . ILE A 1 721 ? 8.706 2.870 45.240 1.00 93.50 721 ILE A CA 1
ATOM 5749 C C . ILE A 1 721 ? 8.964 1.889 46.390 1.00 93.50 721 ILE A C 1
ATOM 5751 O O . ILE A 1 721 ? 7.997 1.367 46.951 1.00 93.50 721 ILE A O 1
ATOM 5755 N N . PRO A 1 722 ? 10.228 1.619 46.764 1.00 91.75 722 PRO A N 1
ATOM 5756 C CA . PRO A 1 722 ? 10.530 0.728 47.877 1.00 91.75 722 PRO A CA 1
ATOM 5757 C C . PRO A 1 722 ? 10.133 1.362 49.218 1.00 91.75 722 PRO A C 1
ATOM 5759 O O . PRO A 1 722 ? 10.399 2.538 49.478 1.00 91.75 722 PRO A O 1
ATOM 5762 N N . LEU A 1 723 ? 9.533 0.561 50.093 1.00 87.50 723 LEU A N 1
ATOM 5763 C CA . LEU A 1 723 ? 9.296 0.884 51.502 1.00 87.50 723 LEU A CA 1
ATOM 5764 C C . LEU A 1 723 ? 10.536 0.501 52.338 1.00 87.50 723 LEU A C 1
ATOM 5766 O O . LEU A 1 723 ? 11.430 -0.185 51.836 1.00 87.50 723 LEU A O 1
ATOM 5770 N N . ILE A 1 724 ? 10.642 0.981 53.589 1.00 65.81 724 ILE A N 1
ATOM 5771 C CA . ILE A 1 724 ? 11.731 0.592 54.518 1.00 65.81 724 ILE A CA 1
ATOM 5772 C C . ILE A 1 724 ? 11.926 -0.937 54.466 1.00 65.81 724 ILE A C 1
ATOM 5774 O O . ILE A 1 724 ? 10.956 -1.664 54.630 1.00 65.81 724 ILE A O 1
ATOM 5778 N N . GLU A 1 725 ? 13.173 -1.374 54.235 1.00 67.44 725 GLU A N 1
ATOM 5779 C CA . GLU A 1 725 ? 13.647 -2.769 54.042 1.00 67.44 725 GLU A CA 1
ATOM 5780 C C . GLU A 1 725 ? 13.651 -3.328 52.603 1.00 67.44 725 GLU A C 1
ATOM 5782 O O . GLU A 1 725 ? 14.199 -4.400 52.393 1.00 67.44 725 GLU A O 1
ATOM 5787 N N . GLY A 1 726 ? 13.175 -2.606 51.578 1.00 65.69 726 GLY A N 1
ATOM 5788 C CA . GLY A 1 726 ? 13.449 -2.954 50.165 1.00 65.69 726 GLY A CA 1
ATOM 5789 C C . GLY A 1 726 ? 12.792 -4.241 49.632 1.00 65.69 726 GLY A C 1
ATOM 5790 O O . GLY A 1 726 ? 12.988 -4.576 48.469 1.00 65.69 726 GLY A O 1
ATOM 5791 N N . GLU A 1 727 ? 11.989 -4.924 50.446 1.00 80.75 727 GLU A N 1
ATOM 5792 C CA . GLU A 1 727 ? 11.207 -6.120 50.086 1.00 80.75 727 GLU A CA 1
ATOM 5793 C C . GLU A 1 727 ? 9.755 -5.788 49.702 1.00 80.75 727 GLU A C 1
ATOM 5795 O O . GLU A 1 727 ? 9.058 -6.573 49.054 1.00 80.75 727 GLU A O 1
ATOM 5800 N N . ARG A 1 728 ? 9.277 -4.602 50.097 1.00 91.12 728 ARG A N 1
ATOM 5801 C CA . ARG A 1 728 ? 7.914 -4.120 49.845 1.00 91.12 728 ARG A CA 1
ATOM 5802 C C . ARG A 1 728 ? 7.947 -2.894 48.947 1.00 91.12 728 ARG A C 1
ATOM 5804 O O . ARG A 1 728 ? 8.749 -1.987 49.159 1.00 91.12 728 ARG A O 1
ATOM 5811 N N . TYR A 1 729 ? 7.041 -2.847 47.981 1.00 94.38 729 TYR A N 1
ATOM 5812 C CA . TYR A 1 729 ? 6.972 -1.803 46.969 1.00 94.38 729 TYR A CA 1
ATOM 5813 C C . TYR A 1 729 ? 5.551 -1.269 46.852 1.00 94.38 729 TYR A C 1
ATOM 5815 O O . TYR A 1 729 ? 4.605 -2.048 46.783 1.00 94.38 729 TYR A O 1
ATOM 5823 N N . VAL A 1 730 ? 5.404 0.051 46.777 1.00 95.44 730 VAL A N 1
ATOM 5824 C CA . VAL A 1 730 ? 4.119 0.715 46.526 1.00 95.44 730 VAL A CA 1
ATOM 5825 C C . VAL A 1 730 ? 4.127 1.351 45.128 1.00 95.44 730 VAL A C 1
ATOM 5827 O O . VAL A 1 730 ? 5.123 1.985 44.758 1.00 95.44 730 VAL A O 1
ATOM 5830 N N . PRO A 1 731 ? 3.067 1.185 44.314 1.00 96.19 731 PRO A N 1
ATOM 5831 C CA . PRO A 1 731 ? 2.958 1.867 43.029 1.00 96.19 731 PRO A CA 1
ATOM 5832 C C . PRO A 1 731 ? 2.945 3.392 43.185 1.00 96.19 731 PRO A C 1
ATOM 5834 O O . PRO A 1 731 ? 2.323 3.939 44.095 1.00 96.19 731 PRO A O 1
ATOM 5837 N N . LEU A 1 732 ? 3.609 4.100 42.275 1.00 96.44 732 LEU A N 1
ATOM 5838 C CA . LEU A 1 732 ? 3.750 5.554 42.305 1.00 96.44 732 LEU A CA 1
ATOM 5839 C C . LEU A 1 732 ? 2.392 6.261 42.234 1.00 96.44 732 LEU A C 1
ATOM 5841 O O . LEU A 1 732 ? 2.189 7.264 42.913 1.00 96.44 732 LEU A O 1
ATOM 5845 N N . GLU A 1 733 ? 1.450 5.732 41.454 1.00 95.56 733 GLU A N 1
ATOM 5846 C CA . GLU A 1 733 ? 0.076 6.230 41.411 1.00 95.56 733 GLU A CA 1
ATOM 5847 C C . GLU A 1 733 ? -0.611 6.199 42.785 1.00 95.56 733 GLU A C 1
ATOM 5849 O O . GLU A 1 733 ? -1.314 7.149 43.126 1.00 95.56 733 GLU A O 1
ATOM 5854 N N . ASP A 1 734 ? -0.340 5.185 43.609 1.00 95.88 734 ASP A N 1
ATOM 5855 C CA . ASP A 1 734 ? -0.906 5.068 44.953 1.00 95.88 734 ASP A CA 1
ATOM 5856 C C . ASP A 1 734 ? -0.214 6.043 45.918 1.00 95.88 734 ASP A C 1
ATOM 5858 O O . ASP A 1 734 ? -0.875 6.675 46.742 1.00 95.88 734 ASP A O 1
ATOM 5862 N N . VAL A 1 735 ? 1.104 6.256 45.776 1.00 96.56 735 VAL A N 1
ATOM 5863 C CA . VAL A 1 735 ? 1.827 7.292 46.541 1.00 96.56 735 VAL A CA 1
ATOM 5864 C C . VAL A 1 735 ? 1.263 8.681 46.240 1.00 96.56 735 VAL A C 1
ATOM 5866 O O . VAL A 1 735 ? 1.072 9.476 47.161 1.00 96.56 735 VAL A O 1
ATOM 5869 N N . ILE A 1 736 ? 0.962 8.974 44.971 1.00 97.06 736 ILE A N 1
ATOM 5870 C CA . ILE A 1 736 ? 0.335 10.237 44.564 1.00 97.06 736 ILE A CA 1
ATOM 5871 C C . ILE A 1 736 ? -1.091 10.325 45.123 1.00 97.06 736 ILE A C 1
ATOM 5873 O O . ILE A 1 736 ? -1.449 11.362 45.682 1.00 97.06 736 ILE A O 1
ATOM 5877 N N . ALA A 1 737 ? -1.880 9.249 45.025 1.00 95.38 737 ALA A N 1
ATOM 5878 C CA . ALA A 1 737 ? -3.250 9.188 45.534 1.00 95.38 737 ALA A CA 1
ATOM 5879 C C . ALA A 1 737 ? -3.328 9.476 47.047 1.00 95.38 737 ALA A C 1
ATOM 5881 O O . ALA A 1 737 ? -4.152 10.285 47.478 1.00 95.38 737 ALA A O 1
ATOM 5882 N N . LEU A 1 738 ? -2.423 8.891 47.843 1.00 95.31 738 LEU A N 1
ATOM 5883 C CA . LEU A 1 738 ? -2.321 9.114 49.293 1.00 95.31 738 LEU A CA 1
ATOM 5884 C C . LEU A 1 738 ? -2.010 10.575 49.669 1.00 95.31 738 LEU A C 1
ATOM 5886 O O . LEU A 1 738 ? -2.319 10.999 50.782 1.00 95.31 738 LEU A O 1
ATOM 5890 N N . HIS A 1 739 ? -1.425 11.352 48.753 1.00 95.81 739 HIS A N 1
ATOM 5891 C CA . HIS A 1 739 ? -0.975 12.728 48.991 1.00 95.81 739 HIS A CA 1
ATOM 5892 C C . HIS A 1 739 ? -1.720 13.778 48.147 1.00 95.81 739 HIS A C 1
ATOM 5894 O O . HIS A 1 739 ? -1.275 14.924 48.052 1.00 95.81 739 HIS A O 1
ATOM 5900 N N . LEU A 1 740 ? -2.877 13.444 47.557 1.00 95.56 740 LEU A N 1
ATOM 5901 C CA . LEU A 1 740 ? -3.647 14.380 46.719 1.00 95.56 740 LEU A CA 1
ATOM 5902 C C . LEU A 1 740 ? -4.027 15.679 47.446 1.00 95.56 740 LEU A C 1
ATOM 5904 O O . LEU A 1 740 ? -4.092 16.734 46.819 1.00 95.56 740 LEU A O 1
ATOM 5908 N N . THR A 1 741 ? -4.220 15.640 48.766 1.00 92.31 741 THR A N 1
ATOM 5909 C CA . THR A 1 741 ? -4.519 16.831 49.582 1.00 92.31 741 THR A CA 1
ATOM 5910 C C . THR A 1 741 ? -3.396 17.870 49.568 1.00 92.31 741 THR A C 1
ATOM 5912 O O . THR A 1 741 ? -3.674 19.058 49.712 1.00 92.31 741 THR A O 1
ATOM 5915 N N . ALA A 1 742 ? -2.143 17.459 49.341 1.00 92.25 742 ALA A N 1
ATOM 5916 C CA . ALA A 1 742 ? -1.022 18.380 49.168 1.00 92.25 742 ALA A CA 1
ATOM 5917 C C . ALA A 1 742 ? -1.060 19.091 47.802 1.00 92.25 742 ALA A C 1
ATOM 5919 O O . ALA A 1 742 ? -0.646 20.243 47.702 1.00 92.25 742 ALA A O 1
ATOM 5920 N N . LEU A 1 743 ? -1.573 18.426 46.758 1.00 92.50 743 LEU A N 1
ATOM 5921 C CA . LEU A 1 743 ? -1.737 19.005 45.415 1.00 92.50 743 LEU A CA 1
ATOM 5922 C C . LEU A 1 743 ? -2.976 19.905 45.313 1.00 92.50 743 LEU A C 1
ATOM 5924 O O . LEU A 1 743 ? -2.959 20.891 44.581 1.00 92.50 743 LEU A O 1
ATOM 5928 N N . PHE A 1 744 ? -4.036 19.579 46.053 1.00 93.56 744 PHE A N 1
ATOM 5929 C CA . PHE A 1 744 ? -5.313 20.296 46.052 1.00 93.56 744 PHE A CA 1
ATOM 5930 C C . PHE A 1 744 ? -5.608 20.909 47.426 1.00 93.56 744 PHE A C 1
ATOM 5932 O O . PHE A 1 744 ? -6.641 20.642 48.043 1.00 93.56 744 PHE A O 1
ATOM 5939 N N . ALA A 1 745 ? -4.677 21.726 47.921 1.00 89.19 745 ALA A N 1
ATOM 5940 C CA . ALA A 1 745 ? -4.786 22.348 49.236 1.00 89.19 745 ALA A CA 1
ATOM 5941 C C . ALA A 1 745 ? -6.103 23.139 49.389 1.00 89.19 745 ALA A C 1
ATOM 5943 O O . ALA A 1 745 ? -6.425 24.004 48.576 1.00 89.19 745 ALA A O 1
ATOM 5944 N N . GLY A 1 746 ? -6.858 22.845 50.453 1.00 89.31 746 GLY A N 1
ATOM 5945 C CA . GLY A 1 746 ? -8.140 23.497 50.749 1.00 89.31 746 GLY A CA 1
ATOM 5946 C C . GLY A 1 746 ? -9.361 22.935 50.006 1.00 89.31 746 GLY A C 1
ATOM 5947 O O . GLY A 1 746 ? -10.455 23.467 50.185 1.00 89.31 746 GLY A O 1
ATOM 5948 N N . MET A 1 747 ? -9.202 21.871 49.213 1.00 93.38 747 MET A N 1
ATOM 5949 C CA . MET A 1 747 ? -10.291 21.183 48.510 1.00 93.38 747 MET A CA 1
ATOM 5950 C C . MET A 1 747 ? -10.581 19.812 49.137 1.00 93.38 747 MET A C 1
ATOM 5952 O O . MET A 1 747 ? -9.669 19.138 49.616 1.00 93.38 747 MET A O 1
ATOM 5956 N N . ASP A 1 748 ? -11.836 19.362 49.071 1.00 92.75 748 ASP A N 1
ATOM 5957 C CA . ASP A 1 748 ? -12.196 17.984 49.419 1.00 92.75 748 ASP A CA 1
ATOM 5958 C C . ASP A 1 748 ? -11.913 17.065 48.220 1.00 92.75 748 ASP A C 1
ATOM 5960 O O . ASP A 1 748 ? -12.418 17.319 47.123 1.00 92.75 748 ASP A O 1
ATOM 5964 N N . ILE A 1 749 ? -11.177 15.968 48.414 1.00 94.81 749 ILE A N 1
ATOM 5965 C CA . ILE A 1 749 ? -11.068 14.909 47.399 1.00 94.81 749 ILE A CA 1
ATOM 5966 C C . ILE A 1 749 ? -12.334 14.046 47.469 1.00 94.81 749 ILE A C 1
ATOM 5968 O O . ILE A 1 749 ? -12.604 13.431 48.498 1.00 94.81 749 ILE A O 1
ATOM 5972 N N . VAL A 1 750 ? -13.126 14.022 46.395 1.00 93.38 750 VAL A N 1
ATOM 5973 C CA . VAL A 1 750 ? -14.395 13.274 46.321 1.00 93.38 750 VAL A CA 1
ATOM 5974 C C . VAL A 1 750 ? -14.144 11.854 45.831 1.00 93.38 750 VAL A C 1
ATOM 5976 O O . VAL A 1 750 ? -14.521 10.895 46.498 1.00 93.38 750 VAL A O 1
ATOM 5979 N N . THR A 1 751 ? -13.483 11.722 44.681 1.00 92.00 751 THR A N 1
ATOM 5980 C CA . THR A 1 751 ? -13.084 10.436 44.100 1.00 92.00 751 THR A CA 1
ATOM 5981 C C . THR A 1 751 ? -11.748 10.570 43.386 1.00 92.00 751 THR A C 1
ATOM 5983 O O . THR A 1 751 ? -11.385 11.648 42.906 1.00 92.00 751 THR A O 1
ATOM 5986 N N . GLN A 1 752 ? -11.029 9.457 43.288 1.00 92.81 752 GLN A N 1
ATOM 5987 C CA . GLN A 1 752 ? -9.810 9.338 42.502 1.00 92.81 752 GLN A CA 1
ATOM 5988 C C . GLN A 1 752 ? -9.777 7.956 41.844 1.00 92.81 752 GLN A C 1
ATOM 5990 O O . GLN A 1 752 ? -10.141 6.971 42.489 1.00 92.81 752 GLN A O 1
ATOM 5995 N N . SER A 1 753 ? -9.389 7.885 40.573 1.00 93.88 753 SER A N 1
ATOM 5996 C CA . SER A 1 753 ? -9.296 6.615 39.843 1.00 93.88 753 SER A CA 1
ATOM 5997 C C . SER A 1 753 ? -8.160 6.656 38.820 1.00 93.88 753 SER A C 1
ATOM 5999 O O . SER A 1 753 ? -8.039 7.652 38.092 1.00 93.88 753 SER A O 1
ATOM 6001 N N . PRO A 1 754 ? -7.331 5.603 38.725 1.00 95.38 754 PRO A N 1
ATOM 6002 C CA . PRO A 1 754 ? -6.300 5.526 37.708 1.00 95.38 754 PRO A CA 1
ATOM 6003 C C . PRO A 1 754 ? -6.896 5.198 36.336 1.00 95.38 754 PRO A C 1
ATOM 6005 O O . PRO A 1 754 ? -7.898 4.491 36.212 1.00 95.38 754 PRO A O 1
ATOM 6008 N N . PHE A 1 755 ? -6.258 5.712 35.290 1.00 96.56 755 PHE A N 1
ATOM 6009 C CA . PHE A 1 755 ? -6.575 5.384 33.905 1.00 96.56 755 PHE A CA 1
ATOM 6010 C C . PHE A 1 755 ? -5.351 5.541 33.008 1.00 96.56 755 PHE A C 1
ATOM 6012 O O . PHE A 1 755 ? -4.440 6.330 33.288 1.00 96.56 755 PHE A O 1
ATOM 6019 N N . ARG A 1 756 ? -5.333 4.803 31.900 1.00 95.81 756 ARG A N 1
ATOM 6020 C CA . ARG A 1 756 ? -4.225 4.801 30.946 1.00 95.81 756 ARG A CA 1
ATOM 6021 C C . ARG A 1 756 ? -4.716 4.953 29.520 1.00 95.81 756 ARG A C 1
ATOM 6023 O O . ARG A 1 756 ? -5.729 4.384 29.130 1.00 95.81 756 ARG A O 1
ATOM 6030 N N . VAL A 1 757 ? -3.977 5.738 28.745 1.00 93.31 757 VAL A N 1
ATOM 6031 C CA . VAL A 1 757 ? -4.336 6.103 27.374 1.00 93.31 757 VAL A CA 1
ATOM 6032 C C . VAL A 1 757 ? -3.281 5.598 26.400 1.00 93.31 757 VAL A C 1
ATOM 6034 O O . VAL A 1 757 ? -2.106 5.952 26.517 1.00 93.31 757 VAL A O 1
ATOM 6037 N N . THR A 1 758 ? -3.719 4.859 25.382 1.00 92.50 758 THR A N 1
ATOM 6038 C CA . THR A 1 758 ? -2.892 4.473 24.233 1.00 92.50 758 THR A CA 1
ATOM 6039 C C . THR A 1 758 ? -3.349 5.250 23.007 1.00 92.50 758 THR A C 1
ATOM 6041 O O . THR A 1 758 ? -4.528 5.235 22.649 1.00 92.50 758 THR A O 1
ATOM 6044 N N . ARG A 1 759 ? -2.413 5.949 22.365 1.00 87.56 759 ARG A N 1
ATOM 6045 C CA . ARG A 1 759 ? -2.631 6.653 21.091 1.00 87.56 759 ARG A CA 1
ATOM 6046 C C . ARG A 1 759 ? -2.095 5.847 19.919 1.00 87.56 759 ARG A C 1
ATOM 6048 O O . ARG A 1 759 ? -1.265 4.964 20.137 1.00 87.56 759 ARG A O 1
ATOM 6055 N N . ASP A 1 760 ? -2.562 6.172 18.721 1.00 79.38 760 ASP A N 1
ATOM 6056 C CA . ASP A 1 760 ? -1.838 5.826 17.499 1.00 79.38 760 ASP A CA 1
ATOM 6057 C C . ASP A 1 760 ? -0.372 6.301 17.616 1.00 79.38 760 ASP A C 1
ATOM 6059 O O . ASP A 1 760 ? -0.056 7.312 18.252 1.00 79.38 760 ASP A O 1
ATOM 6063 N N . GLY A 1 761 ? 0.557 5.491 17.111 1.00 63.12 761 GLY A N 1
ATOM 6064 C CA . GLY A 1 761 ? 1.956 5.913 16.995 1.00 63.12 761 GLY A CA 1
ATOM 6065 C C . GLY A 1 761 ? 2.116 6.927 15.860 1.00 63.12 761 GLY A C 1
ATOM 6066 O O . GLY A 1 761 ? 1.256 6.989 14.984 1.00 63.12 761 GLY A O 1
ATOM 6067 N N . ASP A 1 762 ? 3.218 7.691 15.822 1.00 48.12 762 ASP A N 1
ATOM 6068 C CA . ASP A 1 762 ? 3.593 8.433 14.608 1.00 48.12 762 ASP A CA 1
ATOM 6069 C C . ASP A 1 762 ? 3.635 7.444 13.433 1.00 48.12 762 ASP A C 1
ATOM 6071 O O . ASP A 1 762 ? 4.475 6.545 13.363 1.00 48.12 762 ASP A O 1
ATOM 6075 N N . LEU A 1 763 ? 2.669 7.572 12.521 1.00 41.97 763 LEU A N 1
ATOM 6076 C CA . LEU A 1 763 ? 2.383 6.568 11.492 1.00 41.97 763 LEU A CA 1
ATOM 6077 C C . LEU A 1 763 ? 3.455 6.493 10.395 1.00 41.97 763 LEU A C 1
ATOM 6079 O O . LEU A 1 763 ? 3.223 5.840 9.376 1.00 41.97 763 LEU A O 1
ATOM 6083 N N . ASP A 1 764 ? 4.615 7.155 10.534 1.00 39.84 764 ASP A N 1
ATOM 6084 C CA . ASP A 1 764 ? 5.764 6.928 9.633 1.00 39.84 764 ASP A CA 1
ATOM 6085 C C . ASP A 1 764 ? 6.158 5.437 9.595 1.00 39.84 764 ASP A C 1
ATOM 6087 O O . ASP A 1 764 ? 6.749 4.964 8.617 1.00 39.84 764 ASP A O 1
ATOM 6091 N N . ASP A 1 765 ? 5.712 4.696 10.614 1.00 43.09 765 ASP A N 1
ATOM 6092 C CA . ASP A 1 765 ? 5.766 3.251 10.772 1.00 43.09 765 ASP A CA 1
ATOM 6093 C C . ASP A 1 765 ? 4.376 2.580 10.849 1.00 43.09 765 ASP A C 1
ATOM 6095 O O . ASP A 1 765 ? 4.115 1.732 11.706 1.00 43.09 765 ASP A O 1
ATOM 6099 N N . VAL A 1 766 ? 3.499 2.812 9.866 1.00 36.53 766 VAL A N 1
ATOM 6100 C CA . VAL A 1 766 ? 2.731 1.650 9.393 1.00 36.53 766 VAL A CA 1
ATOM 6101 C C . VAL A 1 766 ? 3.761 0.649 8.874 1.00 36.53 766 VAL A C 1
ATOM 6103 O O . VAL A 1 766 ? 4.412 0.875 7.851 1.00 36.53 766 VAL A O 1
ATOM 6106 N N . ASP A 1 767 ? 3.936 -0.465 9.587 1.00 41.84 767 ASP A N 1
ATOM 6107 C CA . ASP A 1 767 ? 4.354 -1.716 8.959 1.00 41.84 767 ASP A CA 1
ATOM 6108 C C . ASP A 1 767 ? 3.452 -1.871 7.732 1.00 41.84 767 ASP A C 1
ATOM 6110 O O . ASP A 1 767 ? 2.260 -2.099 7.911 1.00 41.84 767 ASP A O 1
ATOM 6114 N N . SER A 1 768 ? 3.988 -1.607 6.532 1.00 38.62 768 SER A N 1
ATOM 6115 C CA . SER A 1 768 ? 3.269 -1.310 5.280 1.00 38.62 768 SER A CA 1
ATOM 6116 C C . SER A 1 768 ? 2.463 -2.492 4.719 1.00 38.62 768 SER A C 1
ATOM 6118 O O . SER A 1 768 ? 2.624 -2.870 3.559 1.00 38.62 768 SER A O 1
ATOM 6120 N N . ASP A 1 769 ? 1.634 -3.101 5.553 1.00 42.19 769 ASP A N 1
ATOM 6121 C CA . ASP A 1 769 ? 0.751 -4.212 5.250 1.00 42.19 769 ASP A CA 1
ATOM 6122 C C . ASP A 1 769 ? -0.689 -3.714 5.038 1.00 42.19 769 ASP A C 1
ATOM 6124 O O . ASP A 1 769 ? -1.599 -4.509 4.809 1.00 42.19 769 ASP A O 1
ATOM 6128 N N . ALA A 1 770 ? -0.923 -2.403 5.120 1.00 35.72 770 ALA A N 1
ATOM 6129 C CA . ALA A 1 770 ? -2.051 -1.793 4.449 1.00 35.72 770 ALA A CA 1
ATOM 6130 C C . ALA A 1 770 ? -1.607 -1.279 3.078 1.00 35.72 770 ALA A C 1
ATOM 6132 O O . ALA A 1 770 ? -0.627 -0.542 2.958 1.00 35.72 770 ALA A O 1
ATOM 6133 N N . GLU A 1 771 ? -2.333 -1.740 2.068 1.00 41.09 771 GLU A N 1
ATOM 6134 C CA . GLU A 1 771 ? -2.198 -1.442 0.646 1.00 41.09 771 GLU A CA 1
ATOM 6135 C C . GLU A 1 771 ? -2.046 0.063 0.369 1.00 41.09 771 GLU A C 1
ATOM 6137 O O . GLU A 1 771 ? -2.443 0.896 1.185 1.00 41.09 771 GLU A O 1
ATOM 6142 N N . ASP A 1 772 ? -1.488 0.396 -0.801 1.00 42.06 772 ASP A N 1
ATOM 6143 C CA . ASP A 1 772 ? -1.092 1.731 -1.303 1.00 42.06 772 ASP A CA 1
ATOM 6144 C C . ASP A 1 772 ? -2.060 2.899 -1.020 1.00 42.06 772 ASP A C 1
ATOM 6146 O O . ASP A 1 772 ? -1.658 4.063 -1.010 1.00 42.06 772 ASP A O 1
ATOM 6150 N N . LEU A 1 773 ? -3.317 2.592 -0.715 1.00 38.66 773 LEU A N 1
ATOM 6151 C CA . LEU A 1 773 ? -4.341 3.519 -0.267 1.00 38.66 773 LEU A CA 1
ATOM 6152 C C . LEU A 1 773 ? -4.037 4.156 1.106 1.00 38.66 773 LEU A C 1
ATOM 6154 O O . LEU A 1 773 ? -4.224 5.360 1.256 1.00 38.66 773 LEU A O 1
ATOM 6158 N N . LEU A 1 774 ? -3.539 3.410 2.104 1.00 37.25 774 LEU A N 1
ATOM 6159 C CA . LEU A 1 774 ? -3.320 3.955 3.455 1.00 37.25 774 LEU A CA 1
ATOM 6160 C C . LEU A 1 774 ? -2.116 4.899 3.519 1.00 37.25 774 LEU A C 1
ATOM 6162 O O . LEU A 1 774 ? -2.214 5.927 4.170 1.00 37.25 774 LEU A O 1
ATOM 6166 N N . ALA A 1 775 ? -1.032 4.640 2.784 1.00 41.69 775 ALA A N 1
ATOM 6167 C CA . ALA A 1 775 ? 0.107 5.566 2.722 1.00 41.69 775 ALA A CA 1
ATOM 6168 C C . ALA A 1 775 ? -0.261 6.903 2.035 1.00 41.69 775 ALA A C 1
ATOM 6170 O O . ALA A 1 775 ? 0.167 7.979 2.472 1.00 41.69 775 ALA A O 1
ATOM 6171 N N . ALA A 1 776 ? -1.105 6.847 0.995 1.00 40.53 776 ALA A N 1
ATOM 6172 C CA . ALA A 1 776 ? -1.641 8.026 0.312 1.00 40.53 776 ALA A CA 1
ATOM 6173 C C . ALA A 1 776 ? -2.647 8.800 1.189 1.00 40.53 776 ALA A C 1
ATOM 6175 O O . ALA A 1 776 ? -2.539 10.020 1.320 1.00 40.53 776 ALA A O 1
ATOM 6176 N N . ILE A 1 777 ? -3.565 8.093 1.863 1.00 39.28 777 ILE A N 1
ATOM 6177 C CA . ILE A 1 777 ? -4.514 8.658 2.837 1.00 39.28 777 ILE A CA 1
ATOM 6178 C C . ILE A 1 777 ? -3.777 9.262 4.045 1.00 39.28 777 ILE A C 1
ATOM 6180 O O . ILE A 1 777 ? -4.139 10.340 4.508 1.00 39.28 777 ILE A O 1
ATOM 6184 N N . GLN A 1 778 ? -2.724 8.618 4.551 1.00 39.34 778 GLN A N 1
ATOM 6185 C CA . GLN A 1 778 ? -2.003 9.042 5.757 1.00 39.34 778 GLN A CA 1
ATOM 6186 C C . GLN A 1 778 ? -1.163 10.296 5.544 1.00 39.34 778 GLN A C 1
ATOM 6188 O O . GLN A 1 778 ? -1.084 11.130 6.443 1.00 39.34 778 GLN A O 1
ATOM 6193 N N . THR A 1 779 ? -0.588 10.486 4.356 1.00 40.72 779 THR A N 1
ATOM 6194 C CA . THR A 1 779 ? 0.133 11.728 4.027 1.00 40.72 779 THR A CA 1
ATOM 6195 C C . THR A 1 779 ? -0.825 12.929 3.993 1.00 40.72 779 THR A C 1
ATOM 6197 O O . THR A 1 779 ? -0.489 14.019 4.463 1.00 40.72 779 THR A O 1
ATOM 6200 N N . GLU A 1 780 ? -2.050 12.713 3.511 1.00 37.81 780 GLU A N 1
ATOM 6201 C CA . GLU A 1 780 ? -3.123 13.709 3.458 1.00 37.81 780 GLU A CA 1
ATOM 6202 C C . GLU A 1 780 ? -3.759 13.952 4.848 1.00 37.81 780 GLU A C 1
ATOM 6204 O O . GLU A 1 780 ? -4.010 15.094 5.232 1.00 37.81 780 GLU A O 1
ATOM 6209 N N . LEU A 1 781 ? -3.948 12.904 5.665 1.00 38.72 781 LEU A N 1
ATOM 6210 C CA . LEU A 1 781 ? -4.489 12.996 7.030 1.00 38.72 781 LEU A CA 1
ATOM 6211 C C . LEU A 1 781 ? -3.507 13.614 8.036 1.00 38.72 781 LEU A C 1
ATOM 6213 O O . LEU A 1 781 ? -3.943 14.396 8.882 1.00 38.72 781 LEU A O 1
ATOM 6217 N N . ARG A 1 782 ? -2.197 13.343 7.931 1.00 39.97 782 ARG A N 1
ATOM 6218 C CA . ARG A 1 782 ? -1.169 13.980 8.781 1.00 39.97 782 ARG A CA 1
ATOM 6219 C C . ARG A 1 782 ? -1.024 15.473 8.518 1.00 39.97 782 ARG A C 1
ATOM 6221 O O . ARG A 1 782 ? -0.758 16.231 9.442 1.00 39.97 782 ARG A O 1
ATOM 6228 N N . ARG A 1 783 ? -1.267 15.926 7.282 1.00 40.53 783 ARG A N 1
ATOM 6229 C CA . ARG A 1 783 ? -1.352 17.365 6.970 1.00 40.53 783 ARG A CA 1
ATOM 6230 C C . ARG A 1 783 ? -2.612 18.019 7.548 1.00 40.53 783 ARG A C 1
ATOM 6232 O O . ARG A 1 783 ? -2.593 19.213 7.830 1.00 40.53 783 ARG A O 1
ATOM 6239 N N . ARG A 1 784 ? -3.685 17.245 7.756 1.00 38.53 784 ARG A N 1
ATOM 6240 C CA . ARG A 1 784 ? -4.969 17.713 8.309 1.00 38.53 784 ARG A CA 1
ATOM 6241 C C . ARG A 1 784 ? -5.039 17.679 9.843 1.00 38.53 784 ARG A C 1
ATOM 6243 O O . ARG A 1 784 ? -5.869 18.387 10.407 1.00 38.53 784 ARG A O 1
ATOM 6250 N N . ARG A 1 785 ? -4.215 16.878 10.535 1.00 50.41 785 ARG A N 1
ATOM 6251 C CA . ARG A 1 785 ? -4.355 16.593 11.980 1.00 50.41 785 ARG A CA 1
ATOM 6252 C C . ARG A 1 785 ? -3.071 16.907 12.751 1.00 50.41 785 ARG A C 1
ATOM 6254 O O . ARG A 1 785 ? -2.042 16.290 12.520 1.00 50.41 785 ARG A O 1
ATOM 6261 N N . ARG A 1 786 ? -3.139 17.849 13.702 1.00 42.34 786 ARG A N 1
ATOM 6262 C CA . ARG A 1 786 ? -1.988 18.243 14.542 1.00 42.34 786 ARG A CA 1
ATOM 6263 C C . ARG A 1 786 ? -1.675 17.264 15.691 1.00 42.34 786 ARG A C 1
ATOM 6265 O O . ARG A 1 786 ? -0.608 17.397 16.276 1.00 42.34 786 ARG A O 1
ATOM 6272 N N . HIS A 1 787 ? -2.555 16.304 16.014 1.00 53.72 787 HIS A N 1
ATOM 6273 C CA . HIS A 1 787 ? -2.368 15.348 17.119 1.00 53.72 787 HIS A CA 1
ATOM 6274 C C . HIS A 1 787 ? -2.843 13.918 16.776 1.00 53.72 787 HIS A C 1
ATOM 6276 O O . HIS A 1 787 ? -3.895 13.741 16.163 1.00 53.72 787 HIS A O 1
ATOM 6282 N N . ALA A 1 788 ? -2.073 12.935 17.246 1.00 62.94 788 ALA A N 1
ATOM 6283 C CA . ALA A 1 788 ? -2.315 11.488 17.289 1.00 62.94 788 ALA A CA 1
ATOM 6284 C C . ALA A 1 788 ? -3.643 11.140 18.024 1.00 62.94 788 ALA A C 1
ATOM 6286 O O . ALA A 1 788 ? -3.874 11.687 19.106 1.00 62.94 788 ALA A O 1
ATOM 6287 N N . ARG A 1 789 ? -4.546 10.295 17.492 1.00 78.44 789 ARG A N 1
ATOM 6288 C CA . ARG A 1 789 ? -5.849 9.932 18.108 1.00 78.44 789 ARG A CA 1
ATOM 6289 C C . ARG A 1 789 ? -5.695 8.870 19.211 1.00 78.44 789 ARG A C 1
ATOM 6291 O O . ARG A 1 789 ? -4.851 7.985 19.143 1.00 78.44 789 ARG A O 1
ATOM 6298 N N . VAL A 1 790 ? -6.549 8.914 20.239 1.00 88.81 790 VAL A N 1
ATOM 6299 C CA . VAL A 1 790 ? -6.631 7.831 21.238 1.00 88.81 790 VAL A CA 1
ATOM 6300 C C . VAL A 1 790 ? -7.300 6.594 20.637 1.00 88.81 790 VAL A C 1
ATOM 6302 O O . VAL A 1 790 ? -8.383 6.681 20.062 1.00 88.81 790 VAL A O 1
ATOM 6305 N N . VAL A 1 791 ? -6.661 5.433 20.784 1.00 91.38 791 VAL A N 1
ATOM 6306 C CA . VAL A 1 791 ? -7.141 4.152 20.241 1.00 91.38 791 VAL A CA 1
ATOM 6307 C C . VAL A 1 791 ? -7.553 3.151 21.316 1.00 91.38 791 VAL A C 1
ATOM 6309 O O . VAL A 1 791 ? -8.299 2.227 20.990 1.00 91.38 791 VAL A O 1
ATOM 6312 N N . ARG A 1 792 ? -7.101 3.333 22.564 1.00 95.19 792 ARG A N 1
ATOM 6313 C CA . ARG A 1 792 ? -7.475 2.507 23.719 1.00 95.19 792 ARG A CA 1
ATOM 6314 C C . ARG A 1 792 ? -7.460 3.332 25.006 1.00 95.19 792 ARG A C 1
ATOM 6316 O O . ARG A 1 792 ? -6.526 4.106 25.224 1.00 95.19 792 ARG A O 1
ATOM 6323 N N . LEU A 1 793 ? -8.457 3.119 25.857 1.00 96.44 793 LEU A N 1
ATOM 6324 C CA . LEU A 1 793 ? -8.530 3.621 27.226 1.00 96.44 793 LEU A CA 1
ATOM 6325 C C . LEU A 1 793 ? -8.652 2.433 28.182 1.00 96.44 793 LEU A C 1
ATOM 6327 O O . LEU A 1 793 ? -9.587 1.646 28.076 1.00 96.44 793 LEU A O 1
ATOM 6331 N N . GLU A 1 794 ? -7.708 2.312 29.107 1.00 96.81 794 GLU A N 1
ATOM 6332 C CA . GLU A 1 794 ? -7.751 1.334 30.194 1.00 96.81 794 GLU A CA 1
ATOM 6333 C C . GLU A 1 794 ? -8.178 2.047 31.478 1.00 96.81 794 GLU A C 1
ATOM 6335 O O . GLU A 1 794 ? -7.621 3.098 31.815 1.00 96.81 794 GLU A O 1
ATOM 6340 N N . VAL A 1 795 ? -9.158 1.494 32.187 1.00 96.12 795 VAL A N 1
ATOM 6341 C CA . VAL A 1 795 ? -9.703 2.085 33.416 1.00 96.12 795 VAL A CA 1
ATOM 6342 C C . VAL A 1 795 ? -9.832 1.053 34.524 1.00 96.12 795 VAL A C 1
ATOM 6344 O O . VAL A 1 795 ? -10.048 -0.134 34.269 1.00 96.12 795 VAL A O 1
ATOM 6347 N N . ASP A 1 796 ? -9.736 1.536 35.759 1.00 91.19 796 ASP A N 1
ATOM 6348 C CA . ASP A 1 796 ? -10.116 0.768 36.940 1.00 91.19 796 ASP A CA 1
ATOM 6349 C C . ASP A 1 796 ? -11.644 0.518 36.965 1.00 91.19 796 ASP A C 1
ATOM 6351 O O . ASP A 1 796 ? -12.410 1.448 36.679 1.00 91.19 796 ASP A O 1
ATOM 6355 N N . PRO A 1 797 ? -12.122 -0.695 37.312 1.00 89.38 797 PRO A N 1
ATOM 6356 C CA . PRO A 1 797 ? -13.553 -1.003 37.385 1.00 89.38 797 PRO A CA 1
ATOM 6357 C C . PRO A 1 797 ? -14.334 -0.158 38.401 1.00 89.38 797 PRO A C 1
ATOM 6359 O O . PRO A 1 797 ? -15.542 0.009 38.252 1.00 89.38 797 PRO A O 1
ATOM 6362 N N . GLY A 1 798 ? -13.669 0.372 39.431 1.00 88.06 798 GLY A N 1
ATOM 6363 C CA . GLY A 1 798 ? -14.251 1.250 40.446 1.00 88.06 798 GLY A CA 1
ATOM 6364 C C . GLY A 1 798 ? -14.399 2.710 40.009 1.00 88.06 798 GLY A C 1
ATOM 6365 O O . GLY A 1 798 ? -14.883 3.531 40.792 1.00 88.06 798 GLY A O 1
ATOM 6366 N N . MET A 1 799 ? -14.000 3.064 38.782 1.00 94.25 799 MET A N 1
ATOM 6367 C CA . MET A 1 799 ? -14.188 4.409 38.239 1.00 94.25 799 MET A CA 1
ATOM 6368 C C . MET A 1 799 ? -15.676 4.770 38.146 1.00 94.25 799 MET A C 1
ATOM 6370 O O . MET A 1 799 ? -16.492 4.000 37.641 1.00 94.25 799 MET A O 1
ATOM 6374 N N . SER A 1 800 ? -16.039 5.976 38.594 1.00 92.00 800 SER A N 1
ATOM 6375 C CA . SER A 1 800 ? -17.425 6.439 38.505 1.00 92.00 800 SER A CA 1
ATOM 6376 C C . SER A 1 800 ? -17.873 6.602 37.047 1.00 92.00 800 SER A C 1
ATOM 6378 O O . SER A 1 800 ? -17.103 7.035 36.186 1.00 92.00 800 SER A O 1
ATOM 6380 N N . ALA A 1 801 ? -19.151 6.310 36.779 1.00 91.56 801 ALA A N 1
ATOM 6381 C CA . ALA A 1 801 ? -19.741 6.471 35.447 1.00 91.56 801 ALA A CA 1
ATOM 6382 C C . ALA A 1 801 ? -19.583 7.906 34.914 1.00 91.56 801 ALA A C 1
ATOM 6384 O O . ALA A 1 801 ? -19.268 8.092 33.745 1.00 91.56 801 ALA A O 1
ATOM 6385 N N . GLU A 1 802 ? -19.699 8.908 35.790 1.00 91.12 802 GLU A N 1
ATOM 6386 C CA . GLU A 1 802 ? -19.503 10.323 35.452 1.00 91.12 802 GLU A CA 1
ATOM 6387 C C . GLU A 1 802 ? -18.093 10.607 34.906 1.00 91.12 802 GLU A C 1
ATOM 6389 O O . GLU A 1 802 ? -17.939 11.271 33.879 1.00 91.12 802 GLU A O 1
ATOM 6394 N N . VAL A 1 803 ? -17.050 10.078 35.558 1.00 92.94 803 VAL A N 1
ATOM 6395 C CA . VAL A 1 803 ? -15.663 10.248 35.101 1.00 92.94 803 VAL A CA 1
ATOM 6396 C C . VAL A 1 803 ? -15.428 9.477 33.805 1.00 92.94 803 VAL A C 1
ATOM 6398 O O . VAL A 1 803 ? -14.772 9.993 32.900 1.00 92.94 803 VAL A O 1
ATOM 6401 N N . LEU A 1 804 ? -15.976 8.267 33.683 1.00 94.88 804 LEU A N 1
ATOM 6402 C CA . LEU A 1 804 ? -15.825 7.457 32.478 1.00 94.88 804 LEU A CA 1
ATOM 6403 C C . LEU A 1 804 ? -16.500 8.106 31.261 1.00 94.88 804 LEU A C 1
ATOM 6405 O O . LEU A 1 804 ? -15.902 8.152 30.185 1.00 94.88 804 LEU A O 1
ATOM 6409 N N . GLU A 1 805 ? -17.710 8.645 31.420 1.00 93.06 805 GLU A N 1
ATOM 6410 C CA . GLU A 1 805 ? -18.420 9.389 30.374 1.00 93.06 805 GLU A CA 1
ATOM 6411 C C . GLU A 1 805 ? -17.653 10.648 29.960 1.00 93.06 805 GLU A C 1
ATOM 6413 O O . GLU A 1 805 ? -17.510 10.916 28.764 1.00 93.06 805 GLU A O 1
ATOM 6418 N N . LEU A 1 806 ? -17.103 11.386 30.933 1.00 91.81 806 LEU A N 1
ATOM 6419 C CA . LEU A 1 806 ? -16.231 12.531 30.674 1.00 91.81 806 LEU A CA 1
ATOM 6420 C C . LEU A 1 806 ? -15.012 12.114 29.841 1.00 91.81 806 LEU A C 1
ATOM 6422 O O . LEU A 1 806 ? -14.799 12.665 28.766 1.00 91.81 806 LEU A O 1
ATOM 6426 N N . LEU A 1 807 ? -14.237 11.120 30.288 1.00 93.94 807 LEU A N 1
ATOM 6427 C CA . LEU A 1 807 ? -13.046 10.659 29.566 1.00 93.94 807 LEU A CA 1
ATOM 6428 C C . LEU A 1 807 ? -13.391 10.131 28.168 1.00 93.94 807 LEU A C 1
ATOM 6430 O O . LEU A 1 807 ? -12.683 10.432 27.213 1.00 93.94 807 LEU A O 1
ATOM 6434 N N . THR A 1 808 ? -14.486 9.385 28.024 1.00 93.94 808 THR A N 1
ATOM 6435 C CA . THR A 1 808 ? -14.926 8.834 26.732 1.00 93.94 808 THR A CA 1
ATOM 6436 C C . THR A 1 808 ? -15.257 9.943 25.738 1.00 93.94 808 THR A C 1
ATOM 6438 O O . THR A 1 808 ? -14.825 9.886 24.585 1.00 93.94 808 THR A O 1
ATOM 6441 N N . ARG A 1 809 ? -15.986 10.972 26.190 1.00 92.00 809 ARG A N 1
ATOM 6442 C CA . ARG A 1 809 ? -16.365 12.119 25.361 1.00 92.00 809 ARG A CA 1
ATOM 6443 C C . ARG A 1 809 ? -15.152 12.960 24.971 1.00 92.00 809 ARG A C 1
ATOM 6445 O O . ARG A 1 809 ? -14.955 13.207 23.788 1.00 92.00 809 ARG A O 1
ATOM 6452 N N . GLU A 1 810 ? -14.342 13.375 25.943 1.00 90.44 810 GLU A N 1
ATOM 6453 C CA . GLU A 1 810 ? -13.212 14.289 25.706 1.00 90.44 810 GLU A CA 1
ATOM 6454 C C . GLU A 1 810 ? -12.059 13.625 24.931 1.00 90.44 810 GLU A C 1
ATOM 6456 O O . GLU A 1 810 ? -11.274 14.308 24.277 1.00 90.44 810 GLU A O 1
ATOM 6461 N N . LEU A 1 811 ? -11.946 12.290 24.976 1.00 90.62 811 LEU A N 1
ATOM 6462 C CA . LEU A 1 811 ? -10.954 11.525 24.209 1.00 90.62 811 LEU A CA 1
ATOM 6463 C C . LEU A 1 811 ? -11.488 10.982 22.871 1.00 90.62 811 LEU A C 1
ATOM 6465 O O . LEU A 1 811 ? -10.740 10.304 22.165 1.00 90.62 811 LEU A O 1
ATOM 6469 N N . GLU A 1 812 ? -12.745 11.278 22.517 1.00 89.44 812 GLU A N 1
ATOM 6470 C CA . GLU A 1 812 ? -13.405 10.849 21.270 1.00 89.44 812 GLU A CA 1
ATOM 6471 C C . GLU A 1 812 ? -13.399 9.321 21.056 1.00 89.44 812 GLU A C 1
ATOM 6473 O O . GLU A 1 812 ? -13.145 8.794 19.959 1.00 89.44 812 GLU A O 1
ATOM 6478 N N . LEU A 1 813 ? -13.671 8.590 22.136 1.00 91.00 813 LEU A N 1
ATOM 6479 C CA . LEU A 1 813 ? -13.662 7.132 22.160 1.00 91.00 813 LEU A CA 1
ATOM 6480 C C . LEU A 1 813 ? -15.056 6.554 21.954 1.00 91.00 813 LEU A C 1
ATOM 6482 O O . LEU A 1 813 ? -16.072 7.174 22.262 1.00 91.00 813 LEU A O 1
ATOM 6486 N N . GLN A 1 814 ? -15.099 5.338 21.424 1.00 89.62 814 GLN A N 1
ATOM 6487 C CA . GLN A 1 814 ? -16.311 4.530 21.364 1.00 89.62 814 GLN A CA 1
ATOM 6488 C C . GLN A 1 814 ? -16.278 3.463 22.469 1.00 89.62 814 GLN A C 1
ATOM 6490 O O . GLN A 1 814 ? -15.195 3.091 22.918 1.00 89.62 814 GLN A O 1
ATOM 6495 N N . PRO A 1 815 ? -17.427 2.896 22.885 1.00 90.62 815 PRO A N 1
ATOM 6496 C CA . PRO A 1 815 ? -17.450 1.824 23.885 1.00 90.62 815 PRO A CA 1
ATOM 6497 C C . PRO A 1 815 ? -16.506 0.631 23.599 1.00 90.62 815 PRO A C 1
ATOM 6499 O O . PRO A 1 815 ? -15.981 0.062 24.551 1.00 90.62 815 PRO A O 1
ATOM 6502 N N . PRO A 1 816 ? -16.229 0.240 22.331 1.00 90.62 816 PRO A N 1
ATOM 6503 C CA . PRO A 1 816 ? -15.195 -0.751 21.991 1.00 90.62 816 PRO A CA 1
ATOM 6504 C C . PRO A 1 816 ? -13.742 -0.387 22.258 1.00 90.62 816 PRO A C 1
ATOM 6506 O O . PRO A 1 816 ? -12.873 -1.249 22.138 1.00 90.62 816 PRO A O 1
ATOM 6509 N N . ASP A 1 817 ? -13.479 0.854 22.638 1.00 93.69 817 ASP A N 1
ATOM 6510 C CA . ASP A 1 817 ? -12.132 1.360 22.871 1.00 93.69 817 ASP A CA 1
ATOM 6511 C C . ASP A 1 817 ? -11.765 1.355 24.360 1.00 93.69 817 ASP A C 1
ATOM 6513 O O . ASP A 1 817 ? -10.626 1.663 24.711 1.00 93.69 817 ASP A O 1
ATOM 6517 N N . ILE A 1 818 ? -12.725 1.010 25.223 1.00 95.25 818 ILE A N 1
ATOM 6518 C CA . ILE A 1 818 ? -12.625 1.067 26.678 1.00 95.25 818 ILE A CA 1
ATOM 6519 C C . ILE A 1 818 ? -12.441 -0.350 27.222 1.00 95.25 818 ILE A C 1
ATOM 6521 O O . ILE A 1 818 ? -13.276 -1.223 26.989 1.00 95.25 818 ILE A O 1
ATOM 6525 N N . TYR A 1 819 ? -11.366 -0.553 27.979 1.00 94.12 819 TYR A N 1
ATOM 6526 C CA . TYR A 1 819 ? -11.008 -1.821 28.605 1.00 94.12 819 TYR A CA 1
ATOM 6527 C C . TYR A 1 819 ? -10.977 -1.634 30.119 1.00 94.12 819 TYR A C 1
ATOM 6529 O O . TYR A 1 819 ? -10.209 -0.827 30.642 1.00 94.12 819 TYR A O 1
ATOM 6537 N N . GLN A 1 820 ? -11.828 -2.371 30.826 1.00 92.62 820 GLN A N 1
ATOM 6538 C CA . GLN A 1 820 ? -11.804 -2.410 32.284 1.00 92.62 820 GLN A CA 1
ATOM 6539 C C . GLN A 1 820 ? -10.805 -3.471 32.730 1.00 92.62 820 GLN A C 1
ATOM 6541 O O . GLN A 1 820 ? -10.887 -4.622 32.302 1.00 92.62 820 GLN A O 1
ATOM 6546 N N . VAL A 1 821 ? -9.855 -3.081 33.574 1.00 92.56 821 VAL A N 1
ATOM 6547 C CA . VAL A 1 821 ? -8.783 -3.964 34.039 1.00 92.56 821 VAL A CA 1
ATOM 6548 C C . VAL A 1 821 ? -8.874 -4.065 35.553 1.00 92.56 821 VAL A C 1
ATOM 6550 O O . VAL A 1 821 ? -8.513 -3.134 36.265 1.00 92.56 821 VAL A O 1
ATOM 6553 N N . ASP A 1 822 ? -9.361 -5.201 36.050 1.00 88.19 822 ASP A N 1
ATOM 6554 C CA . ASP A 1 822 ? -9.471 -5.473 37.486 1.00 88.19 822 ASP A CA 1
ATOM 6555 C C . ASP A 1 822 ? -8.095 -5.801 38.099 1.00 88.19 822 ASP A C 1
ATOM 6557 O O . ASP A 1 822 ? -7.761 -6.958 38.368 1.00 88.19 822 ASP A O 1
ATOM 6561 N N . GLY A 1 823 ? -7.262 -4.781 38.305 1.00 84.69 823 GLY A N 1
ATOM 6562 C CA . GLY A 1 823 ? -5.925 -4.920 38.873 1.00 84.69 823 GLY A CA 1
ATOM 6563 C C . GLY A 1 823 ? -5.008 -3.744 38.544 1.00 84.69 823 GLY A C 1
ATOM 6564 O O . GLY A 1 823 ? -5.449 -2.628 38.288 1.00 84.69 823 GLY A O 1
ATOM 6565 N N . LEU A 1 824 ? -3.698 -3.997 38.558 1.00 89.81 824 LEU A N 1
ATOM 6566 C CA . LEU A 1 824 ? -2.700 -2.988 38.218 1.00 89.81 824 LEU A CA 1
ATOM 6567 C C . LEU A 1 824 ? -2.801 -2.630 36.723 1.00 89.81 824 LEU A C 1
ATOM 6569 O O . LEU A 1 824 ? -2.543 -3.481 35.874 1.00 89.81 824 LEU A O 1
ATOM 6573 N N . LEU A 1 825 ? -3.124 -1.375 36.391 1.00 93.50 825 LEU A N 1
ATOM 6574 C CA . LEU A 1 825 ? -3.004 -0.879 35.011 1.00 93.50 825 LEU A CA 1
ATOM 6575 C C . LEU A 1 825 ? -1.536 -0.935 34.559 1.00 93.50 825 LEU A C 1
ATOM 6577 O O . LEU A 1 825 ? -0.641 -0.834 35.389 1.00 93.50 825 LEU A O 1
ATOM 6581 N N . ASP A 1 826 ? -1.243 -1.052 33.262 1.00 92.62 826 ASP A N 1
ATOM 6582 C CA . ASP A 1 826 ? 0.149 -1.109 32.766 1.00 92.62 826 ASP A CA 1
ATOM 6583 C C . ASP A 1 826 ? 0.997 -2.215 33.431 1.00 92.62 826 ASP A C 1
ATOM 6585 O O . ASP A 1 826 ? 2.061 -1.973 34.003 1.00 92.62 826 ASP A O 1
ATOM 6589 N N . ILE A 1 827 ? 0.540 -3.466 33.350 1.00 93.06 827 ILE A N 1
ATOM 6590 C CA . ILE A 1 827 ? 1.297 -4.644 33.819 1.00 93.06 827 ILE A CA 1
ATOM 6591 C C . ILE A 1 827 ? 2.701 -4.711 33.180 1.00 93.06 827 ILE A C 1
ATOM 6593 O O . ILE A 1 827 ? 3.626 -5.266 33.772 1.00 93.06 827 ILE A O 1
ATOM 6597 N N . GLY A 1 828 ? 2.910 -4.076 32.022 1.00 92.06 828 GLY A N 1
ATOM 6598 C CA . GLY A 1 828 ? 4.219 -3.913 31.384 1.00 92.06 828 GLY A CA 1
ATOM 6599 C C . GLY A 1 828 ? 5.305 -3.333 32.299 1.00 92.06 828 GLY A C 1
ATOM 6600 O O . GLY A 1 828 ? 6.472 -3.707 32.176 1.00 92.06 828 GLY A O 1
ATOM 6601 N N . SER A 1 829 ? 4.942 -2.498 33.275 1.00 92.50 829 SER A N 1
ATOM 6602 C CA . SER A 1 829 ? 5.893 -1.972 34.261 1.00 92.50 829 SER A CA 1
ATOM 6603 C C . SER A 1 829 ? 6.492 -3.040 35.182 1.00 92.50 829 SER A C 1
ATOM 6605 O O . SER A 1 829 ? 7.559 -2.805 35.750 1.00 92.50 829 SER A O 1
ATOM 6607 N N . LEU A 1 830 ? 5.886 -4.231 35.309 1.00 93.56 830 LEU A N 1
ATOM 6608 C CA . LEU A 1 830 ? 6.448 -5.331 36.107 1.00 93.56 830 LEU A CA 1
ATOM 6609 C C . LEU A 1 830 ? 7.836 -5.778 35.627 1.00 93.56 830 LEU A C 1
ATOM 6611 O O . LEU A 1 830 ? 8.562 -6.423 36.383 1.00 93.56 830 LEU A O 1
ATOM 6615 N N . HIS A 1 831 ? 8.249 -5.380 34.418 1.00 90.50 831 HIS A N 1
ATOM 6616 C CA . HIS A 1 831 ? 9.623 -5.540 33.951 1.00 90.50 831 HIS A CA 1
ATOM 6617 C C . HIS A 1 831 ? 10.662 -5.000 34.953 1.00 90.50 831 HIS A C 1
ATOM 6619 O O . HIS A 1 831 ? 11.753 -5.561 35.046 1.00 90.50 831 HIS A O 1
ATOM 6625 N N . PHE A 1 832 ? 10.305 -3.993 35.761 1.00 92.31 832 PHE A N 1
ATOM 6626 C CA . PHE A 1 832 ? 11.103 -3.512 36.892 1.00 92.31 832 PHE A CA 1
ATOM 6627 C C . PHE A 1 832 ? 11.625 -4.654 37.782 1.00 92.31 832 PHE A C 1
ATOM 6629 O O . PHE A 1 832 ? 12.817 -4.723 38.069 1.00 92.31 832 PHE A O 1
ATOM 6636 N N . PHE A 1 833 ? 10.764 -5.605 38.159 1.00 92.44 833 PHE A N 1
ATOM 6637 C CA . PHE A 1 833 ? 11.142 -6.700 39.057 1.00 92.44 833 PHE A CA 1
ATOM 6638 C C . PHE A 1 833 ? 12.088 -7.704 38.396 1.00 92.44 833 PHE A C 1
ATOM 6640 O O . PHE A 1 833 ? 12.949 -8.271 39.065 1.00 92.44 833 PHE A O 1
ATOM 6647 N N . SER A 1 834 ? 12.007 -7.874 37.072 1.00 86.12 834 SER A N 1
ATOM 6648 C CA . SER A 1 834 ? 12.942 -8.733 36.332 1.00 86.12 834 SER A CA 1
ATOM 6649 C C . SER A 1 834 ? 14.385 -8.205 36.346 1.00 86.12 834 SER A C 1
ATOM 6651 O O . SER A 1 834 ? 15.322 -8.948 36.061 1.00 86.12 834 SER A O 1
ATOM 6653 N N . GLN A 1 835 ? 14.597 -6.942 36.728 1.00 86.75 835 GLN A N 1
ATOM 6654 C CA . GLN A 1 835 ? 15.920 -6.322 36.825 1.00 86.75 835 GLN A CA 1
ATOM 6655 C C . GLN A 1 835 ? 16.542 -6.430 38.227 1.00 86.75 835 GLN A C 1
ATOM 6657 O O . GLN A 1 835 ? 17.726 -6.141 38.372 1.00 86.75 835 GLN A O 1
ATOM 6662 N N . LEU A 1 836 ? 15.798 -6.902 39.236 1.00 89.69 836 LEU A N 1
ATOM 6663 C CA . LEU A 1 836 ? 16.318 -7.088 40.595 1.00 89.69 836 LEU A CA 1
ATOM 6664 C C . LEU A 1 836 ? 17.455 -8.112 40.644 1.00 89.69 836 LEU A C 1
ATOM 6666 O O . LEU A 1 836 ? 17.437 -9.108 39.919 1.00 89.69 836 LEU A O 1
ATOM 6670 N N . ASP A 1 837 ? 18.426 -7.909 41.528 1.00 89.88 837 ASP A N 1
ATOM 6671 C CA . ASP A 1 837 ? 19.521 -8.858 41.740 1.00 89.88 837 ASP A CA 1
ATOM 6672 C C . ASP A 1 837 ? 19.056 -10.058 42.586 1.00 89.88 837 ASP A C 1
ATOM 6674 O O . ASP A 1 837 ? 19.209 -10.099 43.805 1.00 89.88 837 ASP A O 1
ATOM 6678 N N . ARG A 1 838 ? 18.373 -11.000 41.926 1.00 90.75 838 ARG A N 1
ATOM 6679 C CA . ARG A 1 838 ? 17.784 -12.216 42.510 1.00 90.75 838 ARG A CA 1
ATOM 6680 C C . ARG A 1 838 ? 18.079 -13.431 41.627 1.00 90.75 838 ARG A C 1
ATOM 6682 O O . ARG A 1 838 ? 17.186 -13.892 40.912 1.00 90.75 838 ARG A O 1
ATOM 6689 N N . PRO A 1 839 ? 19.332 -13.923 41.604 1.00 90.75 839 PRO A N 1
ATOM 6690 C CA . PRO A 1 839 ? 19.717 -15.063 40.771 1.00 90.75 839 PRO A CA 1
ATOM 6691 C C . PRO A 1 839 ? 18.944 -16.342 41.122 1.00 90.75 839 PRO A C 1
ATOM 6693 O O . PRO A 1 839 ? 18.724 -17.174 40.253 1.00 90.75 839 PRO A O 1
ATOM 6696 N N . ASP A 1 840 ? 18.467 -16.470 42.362 1.00 91.88 840 ASP A N 1
ATOM 6697 C CA . ASP A 1 840 ? 17.610 -17.565 42.828 1.00 91.88 840 ASP A CA 1
ATOM 6698 C C . ASP A 1 840 ? 16.223 -17.597 42.159 1.00 91.88 840 ASP A C 1
ATOM 6700 O O . ASP A 1 840 ? 15.575 -18.641 42.142 1.00 91.88 840 ASP A O 1
ATOM 6704 N N . LEU A 1 841 ? 15.771 -16.474 41.587 1.00 94.38 841 LEU A N 1
ATOM 6705 C CA . LEU A 1 841 ? 14.477 -16.349 40.905 1.00 94.38 841 LEU A CA 1
ATOM 6706 C C . LEU A 1 841 ? 14.600 -16.164 39.385 1.00 94.38 841 LEU A C 1
ATOM 6708 O O . LEU A 1 841 ? 13.594 -15.873 38.729 1.00 94.38 841 LEU A O 1
ATOM 6712 N N . LYS A 1 842 ? 15.808 -16.298 38.829 1.00 92.50 842 LYS A N 1
ATOM 6713 C CA . LYS A 1 842 ? 16.132 -16.049 37.417 1.00 92.50 842 LYS A CA 1
ATOM 6714 C C . LYS A 1 842 ? 16.738 -17.278 36.760 1.00 92.50 842 LYS A C 1
ATOM 6716 O O . LYS A 1 842 ? 17.233 -18.179 37.430 1.00 92.50 842 LYS A O 1
ATOM 6721 N N . GLU A 1 843 ? 16.722 -17.300 35.433 1.00 87.75 843 GLU A N 1
ATOM 6722 C CA . GLU A 1 843 ? 17.533 -18.267 34.699 1.00 87.75 843 GLU A CA 1
ATOM 6723 C C . GLU A 1 843 ? 19.023 -17.922 34.781 1.00 87.75 843 GLU A C 1
ATOM 6725 O O . GLU A 1 843 ? 19.413 -16.753 34.859 1.00 87.75 843 GLU A O 1
ATOM 6730 N N . GLU A 1 844 ? 19.867 -18.953 34.710 1.00 85.94 844 GLU A N 1
ATOM 6731 C CA . GLU A 1 844 ? 21.311 -18.765 34.630 1.00 85.94 844 GLU A CA 1
ATOM 6732 C C . GLU A 1 844 ? 21.675 -18.010 33.334 1.00 85.94 844 GLU A C 1
ATOM 6734 O O . GLU A 1 844 ? 21.290 -18.436 32.233 1.00 85.94 844 GLU A O 1
ATOM 6739 N N . PRO A 1 845 ? 22.410 -16.884 33.425 1.00 86.12 845 PRO A N 1
ATOM 6740 C CA . PRO A 1 845 ? 22.825 -16.137 32.249 1.00 86.12 845 PRO A CA 1
ATOM 6741 C C . PRO A 1 845 ? 23.695 -16.989 31.322 1.00 86.12 845 PRO A C 1
ATOM 6743 O O . PRO A 1 845 ? 24.725 -17.531 31.720 1.00 86.12 845 PRO A O 1
ATOM 6746 N N . TRP A 1 846 ? 23.323 -17.061 30.046 1.00 91.31 846 TRP A N 1
ATOM 6747 C CA . TRP A 1 846 ? 24.140 -17.745 29.050 1.00 91.31 846 TRP A CA 1
ATOM 6748 C C . TRP A 1 846 ? 25.391 -16.928 28.700 1.00 91.31 846 TRP A C 1
ATOM 6750 O O . TRP A 1 846 ? 25.296 -15.751 28.343 1.00 91.31 846 TRP A O 1
ATOM 6760 N N . THR A 1 847 ? 26.560 -17.574 28.746 1.00 91.38 847 THR A N 1
ATOM 6761 C CA . THR A 1 847 ? 27.824 -17.013 28.250 1.00 91.38 847 THR A CA 1
ATOM 6762 C C . THR A 1 847 ? 28.134 -17.597 26.868 1.00 91.38 847 THR A C 1
ATOM 6764 O O . THR A 1 847 ? 28.440 -18.785 26.775 1.00 91.38 847 THR A O 1
ATOM 6767 N N . PRO A 1 848 ? 28.074 -16.794 25.788 1.00 92.38 848 PRO A N 1
ATOM 6768 C CA . PRO A 1 848 ? 28.327 -17.277 24.433 1.00 92.38 848 PRO A CA 1
ATOM 6769 C C . PRO A 1 848 ? 29.742 -17.829 24.245 1.00 92.38 848 PRO A C 1
ATOM 6771 O O . PRO A 1 848 ? 30.713 -17.270 24.760 1.00 92.38 848 PRO A O 1
ATOM 6774 N N . THR A 1 849 ? 29.876 -18.880 23.438 1.00 93.19 849 THR A N 1
ATOM 6775 C CA . THR A 1 849 ? 31.172 -19.513 23.143 1.00 93.19 849 THR A CA 1
ATOM 6776 C C . THR A 1 849 ? 31.797 -18.958 21.863 1.00 93.19 849 THR A C 1
ATOM 6778 O O . THR A 1 849 ? 31.104 -18.465 20.976 1.00 93.19 849 THR A O 1
ATOM 6781 N N . THR A 1 850 ? 33.123 -19.010 21.730 1.00 89.94 850 THR A N 1
ATOM 6782 C CA . THR A 1 850 ? 33.787 -18.647 20.468 1.00 89.94 850 THR A CA 1
ATOM 6783 C C . THR A 1 850 ? 33.728 -19.805 19.479 1.00 89.94 850 THR A C 1
ATOM 6785 O O . THR A 1 850 ? 34.169 -20.916 19.797 1.00 89.94 850 THR A O 1
ATOM 6788 N N . GLN A 1 851 ? 33.261 -19.500 18.263 1.00 88.38 851 GLN A N 1
ATOM 6789 C CA . GLN A 1 851 ? 33.190 -20.432 17.138 1.00 88.38 851 GLN A CA 1
ATOM 6790 C C . GLN A 1 851 ? 34.549 -21.148 16.967 1.00 88.38 851 GLN A C 1
ATOM 6792 O O . GLN A 1 851 ? 35.579 -20.468 16.924 1.00 88.38 851 GLN A O 1
ATOM 6797 N N . PRO A 1 852 ? 34.605 -22.492 16.877 1.00 86.12 852 PRO A N 1
ATOM 6798 C CA . PRO A 1 852 ? 35.859 -23.248 16.962 1.00 86.12 852 PRO A CA 1
ATOM 6799 C C . PRO A 1 852 ? 36.981 -22.822 16.008 1.00 86.12 852 PRO A C 1
ATOM 6801 O O . PRO A 1 852 ? 38.145 -22.803 16.399 1.00 86.12 852 PRO A O 1
ATOM 6804 N N . ARG A 1 853 ? 36.645 -22.441 14.774 1.00 86.19 853 ARG A N 1
ATOM 6805 C CA . ARG A 1 853 ? 37.598 -21.967 13.759 1.00 86.19 853 ARG A CA 1
ATOM 6806 C C . ARG A 1 853 ? 38.080 -20.537 14.005 1.00 86.19 853 ARG A C 1
ATOM 6808 O O . ARG A 1 853 ? 39.073 -20.141 13.410 1.00 86.19 853 ARG A O 1
ATOM 6815 N N . LEU A 1 854 ? 37.400 -19.781 14.869 1.00 86.19 854 LEU A N 1
ATOM 6816 C CA . LEU A 1 854 ? 37.762 -18.414 15.256 1.00 86.19 854 LEU A CA 1
ATOM 6817 C C . LEU A 1 854 ? 38.503 -18.341 16.603 1.00 86.19 854 LEU A C 1
ATOM 6819 O O . LEU A 1 854 ? 38.795 -17.258 17.112 1.00 86.19 854 LEU A O 1
ATOM 6823 N N . ARG A 1 855 ? 38.829 -19.489 17.202 1.00 79.50 855 ARG A N 1
ATOM 6824 C CA . ARG A 1 855 ? 39.581 -19.557 18.461 1.00 79.50 855 ARG A CA 1
ATOM 6825 C C . ARG A 1 855 ? 41.000 -19.040 18.305 1.00 79.50 855 ARG A C 1
ATOM 6827 O O . ARG A 1 855 ? 41.647 -19.280 17.294 1.00 79.50 855 ARG A O 1
ATOM 6834 N N . GLY A 1 856 ? 41.488 -18.356 19.336 1.00 64.56 856 GLY A N 1
ATOM 6835 C CA . GLY A 1 856 ? 42.830 -17.769 19.341 1.00 64.56 856 GLY A CA 1
ATOM 6836 C C . GLY A 1 856 ? 42.953 -16.478 18.527 1.00 64.56 856 GLY A C 1
ATOM 6837 O O . GLY A 1 856 ? 43.956 -15.794 18.657 1.00 64.56 856 GLY A O 1
ATOM 6838 N N . ILE A 1 857 ? 41.927 -16.071 17.766 1.00 64.38 857 ILE A N 1
ATOM 6839 C CA . ILE A 1 857 ? 41.959 -14.810 17.001 1.00 64.38 857 ILE A CA 1
ATOM 6840 C C . ILE A 1 857 ? 41.926 -13.574 17.915 1.00 64.38 857 ILE A C 1
ATOM 6842 O O . ILE A 1 857 ? 42.401 -12.507 17.540 1.00 64.38 857 ILE A O 1
ATOM 6846 N N . ALA A 1 858 ? 41.444 -13.730 19.150 1.00 53.59 858 ALA A N 1
ATOM 6847 C CA . ALA A 1 858 ? 41.404 -12.667 20.151 1.00 53.59 858 ALA A CA 1
ATOM 6848 C C . ALA A 1 858 ? 42.757 -12.385 20.846 1.00 53.59 858 ALA A C 1
ATOM 6850 O O . ALA A 1 858 ? 42.832 -11.435 21.621 1.00 53.59 858 ALA A O 1
ATOM 6851 N N . ALA A 1 859 ? 43.813 -13.171 20.596 1.00 46.19 859 ALA A N 1
ATOM 6852 C CA . ALA A 1 859 ? 45.122 -12.985 21.224 1.00 46.19 859 ALA A CA 1
ATOM 6853 C C . ALA A 1 859 ? 46.258 -13.207 20.207 1.00 46.19 859 ALA A C 1
ATOM 6855 O O . ALA A 1 859 ? 46.546 -14.334 19.826 1.00 46.19 859 ALA A O 1
ATOM 6856 N N . GLU A 1 860 ? 46.881 -12.106 19.776 1.00 48.84 860 GLU A N 1
ATOM 6857 C CA . GLU A 1 860 ? 48.188 -12.051 19.097 1.00 48.84 860 GLU A CA 1
ATOM 6858 C C . GLU A 1 860 ? 48.340 -12.946 17.839 1.00 48.84 860 GLU A C 1
ATOM 6860 O O . GLU A 1 860 ? 49.133 -13.878 17.778 1.00 48.84 860 GLU A O 1
ATOM 6865 N N . VAL A 1 861 ? 47.599 -12.550 16.792 1.00 53.12 861 VAL A N 1
ATOM 6866 C CA . VAL A 1 861 ? 47.710 -12.908 15.357 1.00 53.12 861 VAL A CA 1
ATOM 6867 C C . VAL A 1 861 ? 47.419 -14.370 14.981 1.00 53.12 861 VAL A C 1
ATOM 6869 O O . VAL A 1 861 ? 48.304 -15.221 14.899 1.00 53.12 861 VAL A O 1
ATOM 6872 N N . PRO A 1 862 ? 46.191 -14.593 14.489 1.00 56.81 862 PRO A N 1
ATOM 6873 C CA . PRO A 1 862 ? 46.020 -15.159 13.153 1.00 56.81 862 PRO A CA 1
ATOM 6874 C C . PRO A 1 862 ? 45.145 -14.261 12.266 1.00 56.81 862 PRO A C 1
ATOM 6876 O O . PRO A 1 862 ? 44.162 -13.666 12.707 1.00 56.81 862 PRO A O 1
ATOM 6879 N N . ASP A 1 863 ? 45.496 -14.200 10.983 1.00 74.81 863 ASP A N 1
ATOM 6880 C CA . ASP A 1 863 ? 44.730 -13.550 9.915 1.00 74.81 863 ASP A CA 1
ATOM 6881 C C . ASP A 1 863 ? 43.323 -14.182 9.815 1.00 74.81 863 ASP A C 1
ATOM 6883 O O . ASP A 1 863 ? 43.178 -15.301 9.318 1.00 74.81 863 ASP A O 1
ATOM 6887 N N . LEU A 1 864 ? 42.272 -13.495 10.289 1.00 86.12 864 LEU A N 1
ATOM 6888 C CA . LEU A 1 864 ? 40.884 -13.984 10.213 1.00 86.12 864 LEU A CA 1
ATOM 6889 C C . LEU A 1 864 ? 40.498 -14.292 8.760 1.00 86.12 864 LEU A C 1
ATOM 6891 O O . LEU A 1 864 ? 39.797 -15.270 8.488 1.00 86.12 864 LEU A O 1
ATOM 6895 N N . PHE A 1 865 ? 41.025 -13.518 7.811 1.00 90.88 865 PHE A N 1
ATOM 6896 C CA . PHE A 1 865 ? 40.828 -13.758 6.390 1.00 90.88 865 PHE A CA 1
ATOM 6897 C C . PHE A 1 865 ? 41.497 -15.058 5.923 1.00 90.88 865 PHE A C 1
ATOM 6899 O O . PHE A 1 865 ? 40.936 -15.747 5.075 1.00 90.88 865 PHE A O 1
ATOM 6906 N N . ALA A 1 866 ? 42.617 -15.481 6.527 1.00 88.19 866 ALA A N 1
ATOM 6907 C CA . ALA A 1 866 ? 43.205 -16.800 6.267 1.00 88.19 866 ALA A CA 1
ATOM 6908 C C . ALA A 1 866 ? 42.267 -17.938 6.661 1.00 88.19 866 ALA A C 1
ATOM 6910 O O . ALA A 1 866 ? 42.169 -18.934 5.940 1.00 88.19 866 ALA A O 1
ATOM 6911 N N . VAL A 1 867 ? 41.541 -17.779 7.769 1.00 90.00 867 VAL A N 1
ATOM 6912 C CA . VAL A 1 867 ? 40.529 -18.755 8.176 1.00 90.00 867 VAL A CA 1
ATOM 6913 C C . VAL A 1 867 ? 39.392 -18.796 7.154 1.00 90.00 867 VAL A C 1
ATOM 6915 O O . VAL A 1 867 ? 39.009 -19.890 6.739 1.00 90.00 867 VAL A O 1
ATOM 6918 N N . LEU A 1 868 ? 38.899 -17.643 6.691 1.00 92.25 868 LEU A N 1
ATOM 6919 C CA . LEU A 1 868 ? 37.832 -17.580 5.682 1.00 92.25 868 LEU A CA 1
ATOM 6920 C C . LEU A 1 868 ? 38.271 -18.117 4.310 1.00 92.25 868 LEU A C 1
ATOM 6922 O O . LEU A 1 868 ? 37.485 -18.794 3.654 1.00 92.25 868 LEU A O 1
ATOM 6926 N N . ARG A 1 869 ? 39.537 -17.931 3.904 1.00 90.00 869 ARG A N 1
ATOM 6927 C CA . ARG A 1 869 ? 40.099 -18.566 2.692 1.00 90.00 869 ARG A CA 1
ATOM 6928 C C . ARG A 1 869 ? 40.067 -20.091 2.759 1.00 90.00 869 ARG A C 1
ATOM 6930 O O . ARG A 1 869 ? 39.847 -20.744 1.746 1.00 90.00 869 ARG A O 1
ATOM 6937 N N . ALA A 1 870 ? 40.283 -20.666 3.943 1.00 89.25 870 ALA A N 1
ATOM 6938 C CA . ALA A 1 870 ? 40.215 -22.114 4.143 1.00 89.25 870 ALA A CA 1
ATOM 6939 C C . ALA A 1 870 ? 38.769 -22.661 4.142 1.00 89.25 870 ALA A C 1
ATOM 6941 O O . ALA A 1 870 ? 38.561 -23.877 4.144 1.00 89.25 870 ALA A O 1
ATOM 6942 N N . GLY A 1 871 ? 37.766 -21.781 4.161 1.00 90.88 871 GLY A N 1
ATOM 6943 C CA . GLY A 1 871 ? 36.357 -22.118 3.994 1.00 90.88 871 GLY A CA 1
ATOM 6944 C C . GLY A 1 871 ? 35.447 -21.267 4.869 1.00 90.88 871 GLY A C 1
ATOM 6945 O O . GLY A 1 871 ? 35.874 -20.755 5.908 1.00 90.88 871 GLY A O 1
ATOM 6946 N N . ASP A 1 872 ? 34.179 -21.216 4.489 1.00 95.19 872 ASP A N 1
ATOM 6947 C CA . ASP A 1 872 ? 33.140 -20.411 5.127 1.00 95.19 872 ASP A CA 1
ATOM 6948 C C . ASP A 1 872 ? 32.871 -20.800 6.593 1.00 95.19 872 ASP A C 1
ATOM 6950 O O . ASP A 1 872 ? 33.187 -21.906 7.055 1.00 95.19 872 ASP A O 1
ATOM 6954 N N . ILE A 1 873 ? 32.261 -19.878 7.340 1.00 95.12 873 ILE A N 1
ATOM 6955 C CA . ILE A 1 873 ? 31.912 -20.049 8.755 1.00 95.12 873 ILE A CA 1
ATOM 6956 C C . ILE A 1 873 ? 30.458 -19.641 8.983 1.00 95.12 873 ILE A C 1
ATOM 6958 O O . ILE A 1 873 ? 30.033 -18.577 8.540 1.00 95.12 873 ILE A O 1
ATOM 6962 N N . ILE A 1 874 ? 29.726 -20.461 9.741 1.00 96.19 874 ILE A N 1
ATOM 6963 C CA . ILE A 1 874 ? 28.452 -20.081 10.356 1.00 96.19 874 ILE A CA 1
ATOM 6964 C C . ILE A 1 874 ? 28.663 -19.848 11.852 1.00 96.19 874 ILE A C 1
ATOM 6966 O O . ILE A 1 874 ? 29.269 -20.689 12.523 1.00 96.19 874 ILE A O 1
ATOM 6970 N N . ALA A 1 875 ? 28.133 -18.733 12.353 1.00 95.69 875 ALA A N 1
ATOM 6971 C CA . ALA A 1 875 ? 27.927 -18.476 13.775 1.00 95.69 875 ALA A CA 1
ATOM 6972 C C . ALA A 1 875 ? 26.418 -18.452 14.077 1.00 95.69 875 ALA A C 1
ATOM 6974 O O . ALA A 1 875 ? 25.658 -17.782 13.378 1.00 95.69 875 ALA A O 1
ATOM 6975 N N . HIS A 1 876 ? 25.993 -19.201 15.093 1.00 97.06 876 HIS A N 1
ATOM 6976 C CA . HIS A 1 876 ? 24.609 -19.317 15.550 1.00 97.06 876 HIS A CA 1
ATOM 6977 C C . HIS A 1 876 ? 24.455 -18.589 16.890 1.00 97.06 876 HIS A C 1
ATOM 6979 O O . HIS A 1 876 ? 24.789 -19.118 17.947 1.00 97.06 876 HIS A O 1
ATOM 6985 N N . HIS A 1 877 ? 23.990 -17.347 16.851 1.00 96.56 877 HIS A N 1
ATOM 6986 C CA . HIS A 1 877 ? 23.748 -16.515 18.028 1.00 96.56 877 HIS A CA 1
ATOM 6987 C C . HIS A 1 877 ? 22.441 -16.934 18.722 1.00 96.56 877 HIS A C 1
ATOM 6989 O O . HIS A 1 877 ? 21.544 -17.423 18.039 1.00 96.56 877 HIS A O 1
ATOM 6995 N N . PRO A 1 878 ? 22.308 -16.779 20.052 1.00 95.69 878 PRO A N 1
ATOM 6996 C CA . PRO A 1 878 ? 23.302 -16.268 21.002 1.00 95.69 878 PRO A CA 1
ATOM 6997 C C . PRO A 1 878 ? 24.303 -17.337 21.483 1.00 95.69 878 PRO A C 1
ATOM 6999 O O . PRO A 1 878 ? 25.107 -17.074 22.376 1.00 95.69 878 PRO A O 1
ATOM 7002 N N . TYR A 1 879 ? 24.253 -18.557 20.943 1.00 96.06 879 TYR A N 1
ATOM 7003 C CA . TYR A 1 879 ? 25.098 -19.680 21.373 1.00 96.06 879 TYR A CA 1
ATOM 7004 C C . TYR A 1 879 ? 26.580 -19.438 21.054 1.00 96.06 879 TYR A C 1
ATOM 7006 O O . TYR A 1 879 ? 27.453 -19.611 21.911 1.00 96.06 879 TYR A O 1
ATOM 7014 N N . ASP A 1 880 ? 26.839 -18.951 19.844 1.00 95.06 880 ASP A N 1
ATOM 7015 C CA . ASP A 1 880 ? 28.121 -18.422 19.404 1.00 95.06 880 ASP A CA 1
ATOM 7016 C C . ASP A 1 880 ? 28.212 -16.915 19.692 1.00 95.06 880 ASP A C 1
ATOM 7018 O O . ASP A 1 880 ? 27.267 -16.142 19.506 1.00 95.06 880 ASP A O 1
ATOM 7022 N N . SER A 1 881 ? 29.390 -16.471 20.119 1.00 93.12 881 SER A N 1
ATOM 7023 C CA . SER A 1 881 ? 29.670 -15.089 20.501 1.00 93.12 881 SER A CA 1
ATOM 7024 C C . SER A 1 881 ? 29.721 -14.162 19.288 1.00 93.12 881 SER A C 1
ATOM 7026 O O . SER A 1 881 ? 30.602 -14.287 18.433 1.00 93.12 881 SER A O 1
ATOM 7028 N N . PHE A 1 882 ? 28.821 -13.175 19.259 1.00 92.94 882 PHE A N 1
ATOM 7029 C CA . PHE A 1 882 ? 28.818 -12.087 18.273 1.00 92.94 882 PHE A CA 1
ATOM 7030 C C . PHE A 1 882 ? 30.124 -11.278 18.302 1.00 92.94 882 PHE A C 1
ATOM 7032 O O . PHE A 1 882 ? 30.693 -10.983 17.250 1.00 92.94 882 PHE A O 1
ATOM 7039 N N . ALA A 1 883 ? 30.646 -11.016 19.507 1.00 91.31 883 ALA A N 1
ATOM 7040 C CA . ALA A 1 883 ? 31.893 -10.284 19.729 1.00 91.31 883 ALA A CA 1
ATOM 7041 C C . ALA A 1 883 ? 33.087 -10.959 19.037 1.00 91.31 883 ALA A C 1
ATOM 7043 O O . ALA A 1 883 ? 33.837 -10.324 18.303 1.00 91.31 883 ALA A O 1
ATOM 7044 N N . THR A 1 884 ? 33.229 -12.278 19.208 1.00 90.88 884 THR A N 1
ATOM 7045 C CA . THR A 1 884 ? 34.357 -13.045 18.640 1.00 90.88 884 THR A CA 1
ATOM 7046 C C . THR A 1 884 ? 34.113 -13.561 17.216 1.00 90.88 884 THR A C 1
ATOM 7048 O O . THR A 1 884 ? 34.904 -14.353 16.713 1.00 90.88 884 THR A O 1
ATOM 7051 N N . SER A 1 885 ? 33.027 -13.131 16.563 1.00 92.44 885 SER A N 1
ATOM 7052 C CA . SER A 1 885 ? 32.694 -13.505 15.182 1.00 92.44 885 SER A CA 1
ATOM 7053 C C . SER A 1 885 ? 32.463 -12.282 14.293 1.00 92.44 885 SER A C 1
ATOM 7055 O O . SER A 1 885 ? 33.393 -11.835 13.629 1.00 92.44 885 SER A O 1
ATOM 7057 N N . VAL A 1 886 ? 31.251 -11.725 14.278 1.00 93.62 886 VAL A N 1
ATOM 7058 C CA . VAL A 1 886 ? 30.862 -10.615 13.394 1.00 93.62 886 VAL A CA 1
ATOM 7059 C C . VAL A 1 886 ? 31.565 -9.312 13.779 1.00 93.62 886 VAL A C 1
ATOM 7061 O O . VAL A 1 886 ? 32.104 -8.628 12.910 1.00 93.62 886 VAL A O 1
ATOM 7064 N N . GLU A 1 887 ? 31.608 -8.980 15.073 1.00 92.44 887 GLU A N 1
ATOM 7065 C CA . GLU A 1 887 ? 32.346 -7.807 15.561 1.00 92.44 887 GLU A CA 1
ATOM 7066 C C . GLU A 1 887 ? 33.845 -7.955 15.281 1.00 92.44 887 GLU A C 1
ATOM 7068 O O . GLU A 1 887 ? 34.435 -7.055 14.690 1.00 92.44 887 GLU A O 1
ATOM 7073 N N . ALA A 1 888 ? 34.435 -9.114 15.595 1.00 91.06 888 ALA A N 1
ATOM 7074 C CA . ALA A 1 888 ? 35.834 -9.412 15.292 1.00 91.06 888 ALA A CA 1
ATOM 7075 C C . ALA A 1 888 ? 36.164 -9.324 13.790 1.00 91.06 888 ALA A C 1
ATOM 7077 O O . ALA A 1 888 ? 37.220 -8.809 13.435 1.00 91.06 888 ALA A O 1
ATOM 7078 N N . PHE A 1 889 ? 35.274 -9.775 12.896 1.00 94.25 889 PHE A N 1
ATOM 7079 C CA . PHE A 1 889 ? 35.447 -9.645 11.443 1.00 94.25 889 PHE A CA 1
ATOM 7080 C C . PHE A 1 889 ? 35.577 -8.179 11.013 1.00 94.25 889 PHE A C 1
ATOM 7082 O O . PHE A 1 889 ? 36.500 -7.821 10.280 1.00 94.25 889 PHE A O 1
ATOM 7089 N N . ILE A 1 890 ? 34.682 -7.320 11.504 1.00 94.06 890 ILE A N 1
ATOM 7090 C CA . ILE A 1 890 ? 34.664 -5.890 11.169 1.00 94.06 890 ILE A CA 1
ATOM 7091 C C . ILE A 1 890 ? 35.851 -5.167 11.825 1.00 94.06 890 ILE A C 1
ATOM 7093 O O . ILE A 1 890 ? 36.505 -4.334 11.193 1.00 94.06 890 ILE A O 1
ATOM 7097 N N . ASP A 1 891 ? 36.174 -5.521 13.069 1.00 91.94 891 ASP A N 1
ATOM 7098 C CA . ASP A 1 891 ? 37.302 -4.963 13.812 1.00 91.94 891 ASP A CA 1
ATOM 7099 C C . ASP A 1 891 ? 38.644 -5.292 13.135 1.00 91.94 891 ASP A C 1
ATOM 7101 O O . ASP A 1 891 ? 39.434 -4.381 12.863 1.00 91.94 891 ASP A O 1
ATOM 7105 N N . HIS A 1 892 ? 38.855 -6.551 12.735 1.00 91.12 892 HIS A N 1
ATOM 7106 C CA . HIS A 1 892 ? 40.045 -6.981 11.995 1.00 91.12 892 HIS A CA 1
ATOM 7107 C C . HIS A 1 892 ? 40.136 -6.265 10.639 1.00 91.12 892 HIS A C 1
ATOM 7109 O O . HIS A 1 892 ? 41.176 -5.685 10.319 1.00 91.12 892 HIS A O 1
ATOM 7115 N N . ALA A 1 893 ? 39.034 -6.210 9.879 1.00 94.38 893 ALA A N 1
ATOM 7116 C CA . ALA A 1 893 ? 38.986 -5.526 8.587 1.00 94.38 893 ALA A CA 1
ATOM 7117 C C . ALA A 1 893 ? 39.345 -4.040 8.683 1.00 94.38 893 ALA A C 1
ATOM 7119 O O . ALA A 1 893 ? 40.030 -3.502 7.814 1.00 94.38 893 ALA A O 1
ATOM 7120 N N . SER A 1 894 ? 38.921 -3.366 9.751 1.00 94.50 894 SER A N 1
ATOM 7121 C CA . SER A 1 894 ? 39.257 -1.954 9.942 1.00 94.50 894 SER A CA 1
ATOM 7122 C C . SER A 1 894 ? 40.743 -1.713 10.229 1.00 94.50 894 SER A C 1
ATOM 7124 O O . SER A 1 894 ? 41.285 -0.655 9.885 1.00 94.50 894 SER A O 1
ATOM 7126 N N . SER A 1 895 ? 41.415 -2.693 10.836 1.00 90.94 895 SER A N 1
ATOM 7127 C CA . SER A 1 895 ? 42.788 -2.559 11.315 1.00 90.94 895 SER A CA 1
ATOM 7128 C C . SER A 1 895 ? 43.828 -3.014 10.293 1.00 90.94 895 SER A C 1
ATOM 7130 O O . SER A 1 895 ? 44.910 -2.429 10.264 1.00 90.94 895 SER A O 1
ATOM 7132 N N . ASP A 1 896 ? 43.492 -3.984 9.441 1.00 92.00 896 ASP A N 1
ATOM 7133 C CA . ASP A 1 896 ? 44.381 -4.573 8.434 1.00 92.00 896 ASP A CA 1
ATOM 7134 C C . ASP A 1 896 ? 44.837 -3.531 7.381 1.00 92.00 896 ASP A C 1
ATOM 7136 O O . ASP A 1 896 ? 43.989 -2.834 6.813 1.00 92.00 896 ASP A O 1
ATOM 7140 N N . PRO A 1 897 ? 46.151 -3.368 7.124 1.00 91.62 897 PRO A N 1
ATOM 7141 C CA . PRO A 1 897 ? 46.660 -2.423 6.127 1.00 91.62 897 PRO A CA 1
ATOM 7142 C C . PRO A 1 897 ? 46.344 -2.806 4.670 1.00 91.62 897 PRO A C 1
ATOM 7144 O O . PRO A 1 897 ? 46.283 -1.921 3.822 1.00 91.62 897 PRO A O 1
ATOM 7147 N N . GLU A 1 898 ? 46.106 -4.084 4.371 1.00 93.75 898 GLU A N 1
ATOM 7148 C CA . GLU A 1 898 ? 45.810 -4.567 3.017 1.00 93.75 898 GLU A CA 1
ATOM 7149 C C . GLU A 1 898 ? 44.323 -4.433 2.645 1.00 93.75 898 GLU A C 1
ATOM 7151 O O . GLU A 1 898 ? 43.939 -4.628 1.488 1.00 93.75 898 GLU A O 1
ATOM 7156 N N . VAL A 1 899 ? 43.452 -4.089 3.599 1.00 96.25 899 VAL A N 1
ATOM 7157 C CA . VAL A 1 899 ? 42.038 -3.812 3.316 1.00 96.25 899 VAL A CA 1
ATOM 7158 C C . VAL A 1 899 ? 41.896 -2.445 2.652 1.00 96.25 899 VAL A C 1
ATOM 7160 O O . VAL A 1 899 ? 42.281 -1.420 3.207 1.00 96.25 899 VAL A O 1
ATOM 7163 N N . LEU A 1 900 ? 41.287 -2.439 1.468 1.00 96.25 900 LEU A N 1
ATOM 7164 C CA . LEU A 1 900 ? 41.079 -1.260 0.632 1.00 96.25 900 LEU A CA 1
ATOM 7165 C C . LEU A 1 900 ? 39.741 -0.575 0.925 1.00 96.25 900 LEU A C 1
ATOM 7167 O O . LEU A 1 900 ? 39.668 0.654 0.943 1.00 96.25 900 LEU A O 1
ATOM 7171 N N . ALA A 1 901 ? 38.678 -1.362 1.128 1.00 97.12 901 ALA A N 1
ATOM 7172 C CA . ALA A 1 901 ? 37.332 -0.833 1.316 1.00 97.12 901 ALA A CA 1
ATOM 7173 C C . ALA A 1 901 ? 36.457 -1.697 2.232 1.00 97.12 901 ALA A C 1
ATOM 7175 O O . ALA A 1 901 ? 36.591 -2.922 2.259 1.00 97.12 901 ALA A O 1
ATOM 7176 N N . ILE A 1 902 ? 35.521 -1.050 2.930 1.00 97.75 902 ILE A N 1
ATOM 7177 C CA . ILE A 1 902 ? 34.470 -1.686 3.733 1.00 97.75 902 ILE A CA 1
ATOM 7178 C C . ILE A 1 902 ? 33.123 -1.069 3.342 1.00 97.75 902 ILE A C 1
ATOM 7180 O O . ILE A 1 902 ? 32.959 0.146 3.394 1.00 97.75 902 ILE A O 1
ATOM 7184 N N . LYS A 1 903 ? 32.142 -1.890 2.960 1.00 96.69 903 LYS A N 1
ATOM 7185 C CA . LYS A 1 903 ? 30.763 -1.453 2.698 1.00 96.69 903 LYS A CA 1
ATOM 7186 C C . LYS A 1 903 ? 29.813 -2.181 3.639 1.00 96.69 903 LYS A C 1
ATOM 7188 O O . LYS A 1 903 ? 29.883 -3.403 3.730 1.00 96.69 903 LYS A O 1
ATOM 7193 N N . GLN A 1 904 ? 28.937 -1.467 4.337 1.00 94.69 904 GLN A N 1
ATOM 7194 C CA . GLN A 1 904 ? 28.048 -2.079 5.326 1.00 94.69 904 GLN A CA 1
ATOM 7195 C C . GLN A 1 904 ? 26.658 -1.444 5.339 1.00 94.69 904 GLN A C 1
ATOM 7197 O O . GLN A 1 904 ? 26.511 -0.227 5.250 1.00 94.69 904 GLN A O 1
ATOM 7202 N N . THR A 1 905 ? 25.630 -2.276 5.499 1.00 90.88 905 THR A N 1
ATOM 7203 C CA . THR A 1 905 ? 24.272 -1.835 5.842 1.00 90.88 905 THR A CA 1
ATOM 7204 C C . THR A 1 905 ? 24.138 -1.680 7.358 1.00 90.88 905 THR A C 1
ATOM 7206 O O . THR A 1 905 ? 24.377 -2.640 8.094 1.00 90.88 905 THR A O 1
ATOM 7209 N N . LEU A 1 906 ? 23.725 -0.509 7.836 1.00 81.12 906 LEU A N 1
ATOM 7210 C CA . LEU A 1 906 ? 23.486 -0.224 9.249 1.00 81.12 906 LEU A CA 1
ATOM 7211 C C . LEU A 1 906 ? 21.987 -0.029 9.495 1.00 81.12 906 LEU A C 1
ATOM 7213 O O . LEU A 1 906 ? 21.381 0.955 9.073 1.00 81.12 906 LEU A O 1
ATOM 7217 N N . TYR A 1 907 ? 21.400 -0.982 10.218 1.00 62.50 907 TYR A N 1
ATOM 7218 C CA . TYR A 1 907 ? 20.022 -0.935 10.696 1.00 62.50 907 TYR A CA 1
ATOM 7219 C C . TYR A 1 907 ? 20.042 -1.075 12.221 1.00 62.50 907 TYR A C 1
ATOM 7221 O O . TYR A 1 907 ? 20.455 -2.123 12.717 1.00 62.50 907 TYR A O 1
ATOM 7229 N N . ARG A 1 908 ? 19.616 -0.026 12.946 1.00 57.53 908 ARG A N 1
ATOM 7230 C CA . ARG A 1 908 ? 19.551 0.052 14.424 1.00 57.53 908 ARG A CA 1
ATOM 7231 C C . ARG A 1 908 ? 20.872 -0.310 15.128 1.00 57.53 908 ARG A C 1
ATOM 7233 O O . ARG A 1 908 ? 21.109 -1.471 15.464 1.00 57.53 908 ARG A O 1
ATOM 7240 N N . THR A 1 909 ? 21.724 0.677 15.398 1.00 50.47 909 THR A N 1
ATOM 7241 C CA . THR A 1 909 ? 22.927 0.480 16.227 1.00 50.47 909 THR A CA 1
ATOM 7242 C C . THR A 1 909 ? 22.619 0.738 17.707 1.00 50.47 909 THR A C 1
ATOM 7244 O O . THR A 1 909 ? 21.755 1.531 18.059 1.00 50.47 909 THR A O 1
ATOM 7247 N N . SER A 1 910 ? 23.298 0.024 18.606 1.00 46.28 910 SER A N 1
ATOM 7248 C CA . SER A 1 910 ? 23.071 0.108 20.054 1.00 46.28 910 SER A CA 1
ATOM 7249 C C . SER A 1 910 ? 23.566 1.432 20.654 1.00 46.28 910 SER A C 1
ATOM 7251 O O . SER A 1 910 ? 24.783 1.621 20.704 1.00 46.28 910 SER A O 1
ATOM 7253 N N . GLY A 1 911 ? 22.664 2.263 21.196 1.00 49.47 911 GLY A N 1
ATOM 7254 C CA . GLY A 1 911 ? 22.952 3.375 22.124 1.00 49.47 911 GLY A CA 1
ATOM 7255 C C . GLY A 1 911 ? 24.129 4.292 21.747 1.00 49.47 911 GLY A C 1
ATOM 7256 O O . GLY A 1 911 ? 24.598 4.293 20.617 1.00 49.47 911 GLY A O 1
ATOM 7257 N N . ASN A 1 912 ? 24.645 5.071 22.703 1.00 44.47 912 ASN A N 1
ATOM 7258 C CA . ASN A 1 912 ? 25.690 6.088 22.474 1.00 44.47 912 ASN A CA 1
ATOM 7259 C C . ASN A 1 912 ? 27.126 5.534 22.263 1.00 44.47 912 ASN A C 1
ATOM 7261 O O . ASN A 1 912 ? 28.068 6.320 22.221 1.00 44.47 912 ASN A O 1
ATOM 7265 N N . ALA A 1 913 ? 27.341 4.211 22.119 1.00 55.91 913 ALA A N 1
ATOM 7266 C CA . ALA A 1 913 ? 28.690 3.630 21.976 1.00 55.91 913 ALA A CA 1
ATOM 7267 C C . ALA A 1 913 ? 28.778 2.323 21.144 1.00 55.91 913 ALA A C 1
ATOM 7269 O O . ALA A 1 913 ? 29.340 1.328 21.607 1.00 55.91 913 ALA A O 1
ATOM 7270 N N . SER A 1 914 ? 28.262 2.292 19.908 1.00 79.69 914 SER A N 1
ATOM 7271 C CA . SER A 1 914 ? 28.342 1.092 19.049 1.00 79.69 914 SER A CA 1
ATOM 7272 C C . SER A 1 914 ? 29.799 0.721 18.675 1.00 79.69 914 SER A C 1
ATOM 7274 O O . SER A 1 914 ? 30.503 1.538 18.070 1.00 79.69 914 SER A O 1
ATOM 7276 N N . PRO A 1 915 ? 30.287 -0.504 18.982 1.00 84.69 915 PRO A N 1
ATOM 7277 C CA . PRO A 1 915 ? 31.616 -0.970 18.561 1.00 84.69 915 PRO A CA 1
ATOM 7278 C C . PRO A 1 915 ? 31.793 -1.004 17.037 1.00 84.69 915 PRO A C 1
ATOM 7280 O O . PRO A 1 915 ? 32.852 -0.632 16.538 1.00 84.69 915 PRO A O 1
ATOM 7283 N N . ILE A 1 916 ? 30.735 -1.363 16.303 1.00 88.81 916 ILE A N 1
ATOM 7284 C CA . ILE A 1 916 ? 30.728 -1.406 14.835 1.00 88.81 916 ILE A CA 1
ATOM 7285 C C . ILE A 1 916 ? 30.965 -0.021 14.236 1.00 88.81 916 ILE A C 1
ATOM 7287 O O . ILE A 1 916 ? 31.841 0.136 13.391 1.00 88.81 916 ILE A O 1
ATOM 7291 N N . VAL A 1 917 ? 30.242 1.001 14.709 1.00 88.88 917 VAL A N 1
ATOM 7292 C CA . VAL A 1 917 ? 30.415 2.380 14.220 1.00 88.88 917 VAL A CA 1
ATOM 7293 C C . VAL A 1 917 ? 31.842 2.870 14.478 1.00 88.88 917 VAL A C 1
ATOM 7295 O O . VAL A 1 917 ? 32.473 3.420 13.578 1.00 88.88 917 VAL A O 1
ATOM 7298 N N . ARG A 1 918 ? 32.402 2.586 15.663 1.00 90.12 918 ARG A N 1
ATOM 7299 C CA . ARG A 1 918 ? 33.802 2.917 15.982 1.00 90.12 918 ARG A CA 1
ATOM 7300 C C . ARG A 1 918 ? 34.804 2.210 15.069 1.00 90.12 918 ARG A C 1
ATOM 7302 O O . ARG A 1 918 ? 35.792 2.822 14.674 1.00 90.12 918 ARG A O 1
ATOM 7309 N N . ALA A 1 919 ? 34.565 0.946 14.722 1.00 92.69 919 ALA A N 1
ATOM 7310 C CA . ALA A 1 919 ? 35.424 0.215 13.795 1.00 92.69 919 ALA A CA 1
ATOM 7311 C C . ALA A 1 919 ? 35.384 0.817 12.379 1.00 92.69 919 ALA A C 1
ATOM 7313 O O . ALA A 1 919 ? 36.433 0.962 11.753 1.00 92.69 919 ALA A O 1
ATOM 7314 N N . LEU A 1 920 ? 34.207 1.230 11.895 1.00 94.50 920 LEU A N 1
ATOM 7315 C CA . LEU A 1 920 ? 34.059 1.897 10.595 1.00 94.50 920 LEU A CA 1
ATOM 7316 C C . LEU A 1 920 ? 34.748 3.270 10.556 1.00 94.50 920 LEU A C 1
ATOM 7318 O O . LEU A 1 920 ? 35.473 3.547 9.602 1.00 94.50 920 LEU A O 1
ATOM 7322 N N . ILE A 1 921 ? 34.585 4.084 11.607 1.00 93.81 921 ILE A N 1
ATOM 7323 C CA . ILE A 1 921 ? 35.290 5.368 11.776 1.00 93.81 921 ILE A CA 1
ATOM 7324 C C . ILE A 1 921 ? 36.805 5.148 11.714 1.00 93.81 921 ILE A C 1
ATOM 7326 O O . ILE A 1 921 ? 37.485 5.732 10.875 1.00 93.81 921 ILE A O 1
ATOM 7330 N N . ARG A 1 922 ? 37.328 4.215 12.520 1.00 94.62 922 ARG A N 1
ATOM 7331 C CA . ARG A 1 922 ? 38.760 3.886 12.542 1.00 94.62 922 ARG A CA 1
ATOM 7332 C C . ARG A 1 922 ? 39.276 3.405 11.182 1.00 94.62 922 ARG A C 1
ATOM 7334 O O . ARG A 1 922 ? 40.417 3.688 10.822 1.00 94.62 922 ARG A O 1
ATOM 7341 N N . ALA A 1 923 ? 38.472 2.654 10.430 1.00 96.00 923 ALA A N 1
ATOM 7342 C CA . ALA A 1 923 ? 38.821 2.237 9.074 1.00 96.00 923 ALA A CA 1
ATOM 7343 C C . ALA A 1 923 ? 39.017 3.445 8.144 1.00 96.00 923 ALA A C 1
ATOM 7345 O O . ALA A 1 923 ? 40.018 3.500 7.426 1.00 96.00 923 ALA A O 1
ATOM 7346 N N . ALA A 1 924 ? 38.088 4.402 8.182 1.00 94.94 924 ALA A N 1
ATOM 7347 C CA . ALA A 1 924 ? 38.138 5.610 7.365 1.00 94.94 924 ALA A CA 1
ATOM 7348 C C . ALA A 1 924 ? 39.307 6.528 7.763 1.00 94.94 924 ALA A C 1
ATOM 7350 O O . ALA A 1 924 ? 40.060 6.965 6.895 1.00 94.94 924 ALA A O 1
ATOM 7351 N N . GLU A 1 925 ? 39.556 6.714 9.064 1.00 93.69 925 GLU A N 1
ATOM 7352 C CA . GLU A 1 925 ? 40.716 7.460 9.587 1.00 93.69 925 GLU A CA 1
ATOM 7353 C C . GLU A 1 925 ? 42.062 6.864 9.141 1.00 93.69 925 GLU A C 1
ATOM 7355 O O . GLU A 1 925 ? 43.051 7.577 8.984 1.00 93.69 925 GLU A O 1
ATOM 7360 N N . ARG A 1 926 ? 42.105 5.549 8.893 1.00 94.25 926 ARG A N 1
ATOM 7361 C CA . ARG A 1 926 ? 43.273 4.838 8.346 1.00 94.25 926 ARG A CA 1
ATOM 7362 C C . ARG A 1 926 ? 43.329 4.839 6.812 1.00 94.25 926 ARG A C 1
ATOM 7364 O O . ARG A 1 926 ? 44.121 4.092 6.240 1.00 94.25 926 ARG A O 1
ATOM 7371 N N . GLY A 1 927 ? 42.502 5.643 6.145 1.00 91.69 927 GLY A N 1
ATOM 7372 C CA . GLY A 1 927 ? 42.521 5.848 4.694 1.00 91.69 927 GLY A CA 1
ATOM 7373 C C . GLY A 1 927 ? 41.790 4.787 3.866 1.00 91.69 927 GLY A C 1
ATOM 7374 O O . GLY A 1 927 ? 41.945 4.767 2.644 1.00 91.69 927 GLY A O 1
ATOM 7375 N N . LYS A 1 928 ? 41.002 3.900 4.489 1.00 96.75 928 LYS A N 1
ATOM 7376 C CA . LYS A 1 928 ? 40.181 2.913 3.766 1.00 96.75 928 LYS A CA 1
ATOM 7377 C C . LYS A 1 928 ? 38.933 3.578 3.192 1.00 96.75 928 LYS A C 1
ATOM 7379 O O . LYS A 1 928 ? 38.361 4.468 3.816 1.00 96.75 928 LYS A O 1
ATOM 7384 N N . GLN A 1 929 ? 38.445 3.107 2.046 1.00 96.06 929 GLN A N 1
ATOM 7385 C CA . GLN A 1 929 ? 37.152 3.560 1.528 1.00 96.06 929 GLN A CA 1
ATOM 7386 C C . GLN A 1 929 ? 36.010 2.902 2.302 1.00 96.06 929 GLN A C 1
ATOM 7388 O O . GLN A 1 929 ? 35.782 1.700 2.173 1.00 96.06 929 GLN A O 1
ATOM 7393 N N . VAL A 1 930 ? 35.273 3.679 3.093 1.00 97.06 930 VAL A N 1
ATOM 7394 C CA . VAL A 1 930 ? 34.159 3.158 3.892 1.00 97.06 930 VAL A CA 1
ATOM 7395 C C . VAL A 1 930 ? 32.832 3.686 3.364 1.00 97.06 930 VAL A C 1
ATOM 7397 O O . VAL A 1 930 ? 32.675 4.889 3.177 1.00 97.06 930 VAL A O 1
ATOM 7400 N N . VAL A 1 931 ? 31.873 2.788 3.143 1.00 94.38 931 VAL A N 1
ATOM 7401 C CA . VAL A 1 931 ? 30.488 3.117 2.788 1.00 94.38 931 VAL A CA 1
ATOM 7402 C C . VAL A 1 931 ? 29.556 2.553 3.852 1.00 94.38 931 VAL A C 1
ATOM 7404 O O . VAL A 1 931 ? 29.579 1.350 4.120 1.00 94.38 931 VAL A O 1
ATOM 7407 N N . ALA A 1 932 ? 28.706 3.404 4.418 1.00 91.06 932 ALA A N 1
ATOM 7408 C CA . ALA A 1 932 ? 27.710 3.005 5.404 1.00 91.06 932 ALA A CA 1
ATOM 7409 C C . ALA A 1 932 ? 26.312 3.389 4.916 1.00 91.06 932 ALA A C 1
ATOM 7411 O O . ALA A 1 932 ? 26.002 4.568 4.762 1.00 91.06 932 ALA A O 1
ATOM 7412 N N . LEU A 1 933 ? 25.459 2.394 4.674 1.00 86.81 933 LEU A N 1
ATOM 7413 C CA . LEU A 1 933 ? 24.061 2.642 4.345 1.00 86.81 933 LEU A CA 1
ATOM 7414 C C . LEU A 1 933 ? 23.254 2.760 5.640 1.00 86.81 933 LEU A C 1
ATOM 7416 O O . LEU A 1 933 ? 23.095 1.758 6.337 1.00 86.81 933 LEU A O 1
ATOM 7420 N N . VAL A 1 934 ? 22.766 3.955 5.966 1.00 79.06 934 VAL A N 1
ATOM 7421 C CA . VAL A 1 934 ? 22.085 4.238 7.238 1.00 79.06 934 VAL A CA 1
ATOM 7422 C C . VAL A 1 934 ? 20.592 4.447 6.999 1.00 79.06 934 VAL A C 1
ATOM 7424 O O . VAL A 1 934 ? 20.180 5.327 6.244 1.00 79.06 934 VAL A O 1
ATOM 7427 N N . GLU A 1 935 ? 19.769 3.647 7.674 1.00 68.81 935 GLU A N 1
ATOM 7428 C CA . GLU A 1 935 ? 18.320 3.854 7.726 1.00 68.81 935 GLU A CA 1
ATOM 7429 C C . GLU A 1 935 ? 17.981 4.860 8.839 1.00 68.81 935 GLU A C 1
ATOM 7431 O O . GLU A 1 935 ? 18.060 4.529 10.023 1.00 68.81 935 GLU A O 1
ATOM 7436 N N . ILE A 1 936 ? 17.612 6.095 8.474 1.00 56.69 936 ILE A N 1
ATOM 7437 C CA . ILE A 1 936 ? 17.274 7.145 9.455 1.00 56.69 936 ILE A CA 1
ATOM 7438 C C . ILE A 1 936 ? 15.895 6.889 10.093 1.00 56.69 936 ILE A C 1
ATOM 7440 O O . ILE A 1 936 ? 15.677 7.268 11.240 1.00 56.69 936 ILE A O 1
ATOM 7444 N N . LYS A 1 937 ? 14.968 6.216 9.395 1.00 52.59 937 LYS A N 1
ATOM 7445 C CA . LYS A 1 937 ? 13.560 6.069 9.817 1.00 52.59 937 LYS A CA 1
ATOM 7446 C C . LYS A 1 937 ? 13.290 4.864 10.734 1.00 52.59 937 LYS A C 1
ATOM 7448 O O . LYS A 1 937 ? 12.286 4.176 10.568 1.00 52.59 937 LYS A O 1
ATOM 7453 N N . ALA A 1 938 ? 14.195 4.533 11.654 1.00 45.41 938 ALA A N 1
ATOM 7454 C CA . ALA A 1 938 ? 14.017 3.390 12.555 1.00 45.41 938 ALA A CA 1
ATOM 7455 C C . ALA A 1 938 ? 13.504 3.825 13.946 1.00 45.41 938 ALA A C 1
ATOM 7457 O O . ALA A 1 938 ? 14.225 4.514 14.665 1.00 45.41 938 ALA A O 1
ATOM 7458 N N . ARG A 1 939 ? 12.301 3.359 14.344 1.00 46.31 939 ARG A N 1
ATOM 7459 C CA . ARG A 1 939 ? 11.642 3.641 15.645 1.00 46.31 939 ARG A CA 1
ATOM 7460 C C . ARG A 1 939 ? 12.597 3.600 16.847 1.00 46.31 939 ARG A C 1
ATOM 7462 O O . ARG A 1 939 ? 13.276 2.594 17.052 1.00 46.31 939 ARG A O 1
ATOM 7469 N N . GLY A 1 940 ? 12.546 4.649 17.675 1.00 45.47 940 GLY A N 1
ATOM 7470 C CA . GLY A 1 940 ? 13.105 4.692 19.036 1.00 45.47 940 GLY A CA 1
ATOM 7471 C C . GLY A 1 940 ? 14.562 5.147 19.162 1.00 45.47 940 GLY A C 1
ATOM 7472 O O . GLY A 1 940 ? 14.954 5.563 20.245 1.00 45.47 940 GLY A O 1
ATOM 7473 N N . ASP A 1 941 ? 15.325 5.145 18.067 1.00 43.31 941 ASP A N 1
ATOM 7474 C CA . ASP A 1 941 ? 16.750 5.516 18.043 1.00 43.31 941 ASP A CA 1
ATOM 7475 C C . ASP A 1 941 ? 17.056 6.598 16.991 1.00 43.31 941 ASP A C 1
ATOM 7477 O O . ASP A 1 941 ? 18.207 6.805 16.629 1.00 43.31 941 ASP A O 1
ATOM 7481 N N . GLU A 1 942 ? 16.054 7.311 16.468 1.00 52.22 942 GLU A N 1
ATOM 7482 C CA . GLU A 1 942 ? 16.224 8.298 15.383 1.00 52.22 942 GLU A CA 1
ATOM 7483 C C . GLU A 1 942 ? 17.286 9.351 15.717 1.00 52.22 942 GLU A C 1
ATOM 7485 O O . GLU A 1 942 ? 18.176 9.631 14.915 1.00 52.22 942 GLU A O 1
ATOM 7490 N N . GLN A 1 943 ? 17.256 9.874 16.944 1.00 53.91 943 GLN A N 1
ATOM 7491 C CA . GLN A 1 943 ? 18.243 10.836 17.423 1.00 53.91 943 GLN A CA 1
ATOM 7492 C C . GLN A 1 943 ? 19.651 10.222 17.520 1.00 53.91 943 GLN A C 1
ATOM 7494 O O . GLN A 1 943 ? 20.631 10.892 17.191 1.00 53.91 943 GLN A O 1
ATOM 7499 N N . ALA A 1 944 ? 19.756 8.944 17.903 1.00 58.12 944 ALA A N 1
ATOM 7500 C CA . ALA A 1 944 ? 21.021 8.214 17.940 1.00 58.12 944 ALA A CA 1
ATOM 7501 C C . ALA A 1 944 ? 21.543 7.915 16.523 1.00 58.12 944 ALA A C 1
ATOM 7503 O O . ALA A 1 944 ? 22.716 8.144 16.247 1.00 58.12 944 ALA A O 1
ATOM 7504 N N . ASN A 1 945 ? 20.682 7.493 15.593 1.00 61.72 945 ASN A N 1
ATOM 7505 C CA . ASN A 1 945 ? 21.035 7.216 14.198 1.00 61.72 945 ASN A CA 1
ATOM 7506 C C . ASN A 1 945 ? 21.460 8.488 13.448 1.00 61.72 945 ASN A C 1
ATOM 7508 O O . ASN A 1 945 ? 22.420 8.443 12.683 1.00 61.72 945 ASN A O 1
ATOM 7512 N N . ILE A 1 946 ? 20.807 9.630 13.703 1.00 68.38 946 ILE A N 1
ATOM 7513 C CA . ILE A 1 946 ? 21.226 10.942 13.178 1.00 68.38 946 ILE A CA 1
ATOM 7514 C C . ILE A 1 946 ? 22.587 11.343 13.759 1.00 68.38 946 ILE A C 1
ATOM 7516 O O . ILE A 1 946 ? 23.452 11.818 13.024 1.00 68.38 946 ILE A O 1
ATOM 7520 N N . GLY A 1 947 ? 22.799 11.134 15.064 1.00 69.81 947 GLY A N 1
ATOM 7521 C CA . GLY A 1 947 ? 24.095 11.364 15.705 1.00 69.81 947 GLY A CA 1
ATOM 7522 C C . GLY A 1 947 ? 25.210 10.513 15.091 1.00 69.81 947 GLY A C 1
ATOM 7523 O O . GLY A 1 947 ? 26.281 11.029 14.779 1.00 69.81 947 GLY A O 1
ATOM 7524 N N . TRP A 1 948 ? 24.942 9.229 14.841 1.00 73.00 948 TRP A N 1
ATOM 7525 C CA . TRP A 1 948 ? 25.901 8.316 14.220 1.00 73.00 948 TRP A CA 1
ATOM 7526 C C . TRP A 1 948 ? 26.189 8.627 12.760 1.00 73.00 948 TRP A C 1
ATOM 7528 O O . TRP A 1 948 ? 27.346 8.551 12.358 1.00 73.00 948 TRP A O 1
ATOM 7538 N N . ALA A 1 949 ? 25.172 8.993 11.979 1.00 75.50 949 ALA A N 1
ATOM 7539 C CA . ALA A 1 949 ? 25.361 9.415 10.597 1.00 75.50 949 ALA A CA 1
ATOM 7540 C C . ALA A 1 949 ? 26.330 10.605 10.521 1.00 75.50 949 ALA A C 1
ATOM 7542 O O . ALA A 1 949 ? 27.288 10.554 9.757 1.00 75.50 949 ALA A O 1
ATOM 7543 N N . ARG A 1 950 ? 26.164 11.603 11.403 1.00 81.56 950 ARG A N 1
ATOM 7544 C CA . ARG A 1 950 ? 27.088 12.744 11.505 1.00 81.56 950 ARG A CA 1
ATOM 7545 C C . ARG A 1 950 ? 28.503 12.324 11.897 1.00 81.56 950 ARG A C 1
ATOM 7547 O O . ARG A 1 950 ? 29.449 12.721 11.233 1.00 81.56 950 ARG A O 1
ATOM 7554 N N . ALA A 1 951 ? 28.653 11.487 12.926 1.00 84.31 951 ALA A N 1
ATOM 7555 C CA . ALA A 1 951 ? 29.972 11.014 13.360 1.00 84.31 951 ALA A CA 1
ATOM 7556 C C . ALA A 1 951 ? 30.703 10.202 12.270 1.00 84.31 951 ALA A C 1
ATOM 7558 O O . ALA A 1 951 ? 31.921 10.286 12.135 1.00 84.31 951 ALA A O 1
ATOM 7559 N N . LEU A 1 952 ? 29.966 9.416 11.477 1.00 88.56 952 LEU A N 1
ATOM 7560 C CA . LEU A 1 952 ? 30.500 8.696 10.319 1.00 88.56 952 LEU A CA 1
ATOM 7561 C C . LEU A 1 952 ? 30.929 9.670 9.207 1.00 88.56 952 LEU A C 1
ATOM 7563 O O . LEU A 1 952 ? 32.035 9.540 8.682 1.00 88.56 952 LEU A O 1
ATOM 7567 N N . GLU A 1 953 ? 30.092 10.657 8.874 1.00 86.88 953 GLU A N 1
ATOM 7568 C CA . GLU A 1 953 ? 30.399 11.693 7.876 1.00 86.88 953 GLU A CA 1
ATOM 7569 C C . GLU A 1 953 ? 31.644 12.513 8.265 1.00 86.88 953 GLU A C 1
ATOM 7571 O O . GLU A 1 953 ? 32.528 12.710 7.432 1.00 86.88 953 GLU A O 1
ATOM 7576 N N . GLU A 1 954 ? 31.767 12.919 9.535 1.00 90.12 954 GLU A N 1
ATOM 7577 C CA . GLU A 1 954 ? 32.933 13.645 10.074 1.00 90.12 954 GLU A CA 1
ATOM 7578 C C . GLU A 1 954 ? 34.244 12.853 9.929 1.00 90.12 954 GLU A C 1
ATOM 7580 O O . GLU A 1 954 ? 35.306 13.436 9.710 1.00 90.12 954 GLU A O 1
ATOM 7585 N N . ALA A 1 955 ? 34.171 11.521 9.986 1.00 89.81 955 ALA A N 1
ATOM 7586 C CA . ALA A 1 955 ? 35.307 10.622 9.799 1.00 89.81 955 ALA A CA 1
ATOM 7587 C C . ALA A 1 955 ? 35.611 10.292 8.321 1.00 89.81 955 ALA A C 1
ATOM 7589 O O . ALA A 1 955 ? 36.441 9.426 8.049 1.00 89.81 955 ALA A O 1
ATOM 7590 N N . ASN A 1 956 ? 34.965 10.964 7.358 1.00 89.75 956 ASN A N 1
ATOM 7591 C CA . ASN A 1 956 ? 35.037 10.691 5.914 1.00 89.75 956 ASN A CA 1
ATOM 7592 C C . ASN A 1 956 ? 34.471 9.323 5.480 1.00 89.75 956 ASN A C 1
ATOM 7594 O O . ASN A 1 956 ? 34.858 8.786 4.438 1.00 89.75 956 ASN A O 1
ATOM 7598 N N . VAL A 1 957 ? 33.530 8.753 6.237 1.00 92.75 957 VAL A N 1
ATOM 7599 C CA . VAL A 1 957 ? 32.729 7.618 5.758 1.00 92.75 957 VAL A CA 1
ATOM 7600 C C . VAL A 1 957 ? 31.684 8.127 4.764 1.00 92.75 957 VAL A C 1
ATOM 7602 O O . VAL A 1 957 ? 30.986 9.105 5.022 1.00 92.75 957 VAL A O 1
ATOM 7605 N N . HIS A 1 958 ? 31.524 7.442 3.632 1.00 90.81 958 HIS A N 1
ATOM 7606 C CA . HIS A 1 958 ? 30.469 7.748 2.672 1.00 90.81 958 HIS A CA 1
ATOM 7607 C C . HIS A 1 958 ? 29.126 7.207 3.178 1.00 90.81 958 HIS A C 1
ATOM 7609 O O . HIS A 1 958 ? 28.785 6.037 2.968 1.00 90.81 958 HIS A O 1
ATOM 7615 N N . VAL A 1 959 ? 28.386 8.056 3.888 1.00 87.69 959 VAL A N 1
ATOM 7616 C CA . VAL A 1 959 ? 27.051 7.730 4.390 1.00 87.69 959 VAL A CA 1
ATOM 7617 C C . VAL A 1 959 ? 26.032 7.866 3.265 1.00 87.69 959 VAL A C 1
ATOM 7619 O O . VAL A 1 959 ? 25.950 8.893 2.594 1.00 87.69 959 VAL A O 1
ATOM 7622 N N . VAL A 1 960 ? 25.253 6.809 3.054 1.00 81.56 960 VAL A N 1
ATOM 7623 C CA . VAL A 1 960 ? 24.182 6.775 2.058 1.00 81.56 960 VAL A CA 1
ATOM 7624 C C . VAL A 1 960 ? 22.869 6.469 2.756 1.00 81.56 960 VAL A C 1
ATOM 7626 O O . VAL A 1 960 ? 22.743 5.501 3.504 1.00 81.56 960 VAL A O 1
ATOM 7629 N N . TYR A 1 961 ? 21.873 7.296 2.482 1.00 75.38 961 TYR A N 1
ATOM 7630 C CA . TYR A 1 961 ? 20.505 7.095 2.932 1.00 75.38 961 TYR A CA 1
ATOM 7631 C C . TYR A 1 961 ? 19.791 6.277 1.849 1.00 75.38 961 TYR A C 1
ATOM 7633 O O . TYR A 1 961 ? 19.930 6.601 0.672 1.00 75.38 961 TYR A O 1
ATOM 7641 N N . GLY A 1 962 ? 19.135 5.172 2.225 1.00 64.00 962 GLY A N 1
ATOM 7642 C CA . GLY A 1 962 ? 18.632 4.134 1.306 1.00 64.00 962 GLY A CA 1
ATOM 7643 C C . GLY A 1 962 ? 17.791 4.616 0.106 1.00 64.00 962 GLY A C 1
ATOM 7644 O O . GLY A 1 962 ? 17.407 5.778 -0.004 1.00 64.00 962 GLY A O 1
ATOM 7645 N N . LEU A 1 963 ? 17.477 3.698 -0.817 1.00 65.56 963 LEU A N 1
ATOM 7646 C CA . LEU A 1 963 ? 16.715 4.003 -2.037 1.00 65.56 963 LEU A CA 1
ATOM 7647 C C . LEU A 1 963 ? 15.341 4.627 -1.732 1.00 65.56 963 LEU A C 1
ATOM 7649 O O . LEU A 1 963 ? 14.598 4.152 -0.873 1.00 65.56 963 LEU A O 1
ATOM 7653 N N . LEU A 1 964 ? 14.970 5.667 -2.487 1.00 61.41 964 LEU A N 1
ATOM 7654 C CA . LEU A 1 964 ? 13.689 6.354 -2.317 1.00 61.41 964 LEU A CA 1
ATOM 7655 C C . LEU A 1 964 ? 12.519 5.366 -2.489 1.00 61.41 964 LEU A C 1
ATOM 7657 O O . LEU A 1 964 ? 12.340 4.791 -3.560 1.00 61.41 964 LEU A O 1
ATOM 7661 N N . GLY A 1 965 ? 11.718 5.192 -1.436 1.00 62.50 965 GLY A N 1
ATOM 7662 C CA . GLY A 1 965 ? 10.552 4.301 -1.429 1.00 62.50 965 GLY A CA 1
ATOM 7663 C C . GLY A 1 965 ? 10.812 2.865 -0.955 1.00 62.50 965 GLY A C 1
ATOM 7664 O O . GLY A 1 965 ? 9.849 2.115 -0.824 1.00 62.50 965 GLY A O 1
ATOM 7665 N N . LEU A 1 966 ? 12.059 2.482 -0.642 1.00 71.56 966 LEU A N 1
ATOM 7666 C CA . LEU A 1 966 ? 12.401 1.158 -0.103 1.00 71.56 966 LEU A CA 1
ATOM 7667 C C . LEU A 1 966 ? 13.128 1.281 1.242 1.00 71.56 966 LEU A C 1
ATOM 7669 O O . LEU A 1 966 ? 14.096 2.026 1.366 1.00 71.56 966 LEU A O 1
ATOM 7673 N N . LYS A 1 967 ? 12.706 0.499 2.244 1.00 77.75 967 LYS A N 1
ATOM 7674 C CA . LYS A 1 967 ? 13.445 0.369 3.516 1.00 77.75 967 LYS A CA 1
ATOM 7675 C C . LYS A 1 967 ? 14.557 -0.669 3.352 1.00 77.75 967 LYS A C 1
ATOM 7677 O O . LYS A 1 967 ? 14.303 -1.765 2.842 1.00 77.75 967 LYS A O 1
ATOM 7682 N N . THR A 1 968 ? 15.777 -0.369 3.800 1.00 81.94 968 THR A N 1
ATOM 7683 C CA . THR A 1 968 ? 16.859 -1.372 3.758 1.00 81.94 968 THR A CA 1
ATOM 7684 C C . THR A 1 968 ? 16.828 -2.234 5.007 1.00 81.94 968 THR A C 1
ATOM 7686 O O . THR A 1 968 ? 16.976 -1.738 6.120 1.00 81.94 968 THR A O 1
ATOM 7689 N N . HIS A 1 969 ? 16.636 -3.538 4.816 1.00 88.12 969 HIS A N 1
ATOM 7690 C CA . HIS A 1 969 ? 16.545 -4.510 5.901 1.00 88.12 969 HIS A CA 1
ATOM 7691 C C . HIS A 1 969 ? 17.554 -5.662 5.753 1.00 88.12 969 HIS A C 1
ATOM 7693 O O . HIS A 1 969 ? 17.677 -6.480 6.659 1.00 88.12 969 HIS A O 1
ATOM 7699 N N . ALA A 1 970 ? 18.340 -5.699 4.678 1.00 91.25 970 ALA A N 1
ATOM 7700 C CA . ALA A 1 970 ? 19.491 -6.582 4.539 1.00 91.25 970 ALA A CA 1
ATOM 7701 C C . ALA A 1 970 ? 20.563 -6.290 5.610 1.00 91.25 970 ALA A C 1
ATOM 7703 O O . ALA A 1 970 ? 20.761 -5.137 5.995 1.00 91.25 970 ALA A O 1
ATOM 7704 N N . LYS A 1 971 ? 21.258 -7.334 6.088 1.00 93.69 971 LYS A N 1
ATOM 7705 C CA . LYS A 1 971 ? 22.397 -7.222 7.020 1.00 93.69 971 LYS A CA 1
ATOM 7706 C C . LYS A 1 971 ? 23.635 -7.805 6.385 1.00 93.69 971 LYS A C 1
ATOM 7708 O O . LYS A 1 971 ? 23.931 -8.991 6.527 1.00 93.69 971 LYS A O 1
ATOM 7713 N N . VAL A 1 972 ? 24.300 -6.950 5.621 1.00 95.75 972 VAL A N 1
ATOM 7714 C CA . VAL A 1 972 ? 25.408 -7.326 4.758 1.00 95.75 972 VAL A CA 1
ATOM 7715 C C . VAL A 1 972 ? 26.601 -6.413 5.015 1.00 95.75 972 VAL A C 1
ATOM 7717 O O . VAL A 1 972 ? 26.468 -5.187 5.055 1.00 95.75 972 VAL A O 1
ATOM 7720 N N . THR A 1 973 ? 27.777 -7.021 5.161 1.00 97.44 973 THR A N 1
ATOM 7721 C CA . THR A 1 973 ? 29.069 -6.326 5.167 1.00 97.44 973 THR A CA 1
ATOM 7722 C C . THR A 1 973 ? 29.932 -6.909 4.062 1.00 97.44 973 THR A C 1
ATOM 7724 O O . THR A 1 973 ? 30.021 -8.126 3.935 1.00 97.44 973 THR A O 1
ATOM 7727 N N . LEU A 1 974 ? 30.596 -6.053 3.296 1.00 98.00 974 LEU A N 1
ATOM 7728 C CA . LEU A 1 974 ? 31.592 -6.408 2.296 1.00 98.00 974 LEU A CA 1
ATOM 7729 C C . LEU A 1 974 ? 32.930 -5.775 2.671 1.00 98.00 974 LEU A C 1
ATOM 7731 O O . LEU A 1 974 ? 33.001 -4.577 2.933 1.00 98.00 974 LEU A O 1
ATOM 7735 N N . VAL A 1 975 ? 33.988 -6.571 2.635 1.00 98.00 975 VAL A N 1
ATOM 7736 C CA . VAL A 1 975 ? 35.376 -6.162 2.828 1.00 98.00 975 VAL A CA 1
ATOM 7737 C C . VAL A 1 975 ? 36.146 -6.493 1.556 1.00 98.00 975 VAL A C 1
ATOM 7739 O O . VAL A 1 975 ? 36.112 -7.623 1.069 1.00 98.00 975 VAL A O 1
ATOM 7742 N N . VAL A 1 976 ? 36.838 -5.496 1.016 1.00 97.00 976 VAL A N 1
ATOM 7743 C CA . VAL A 1 976 ? 37.666 -5.608 -0.188 1.00 97.00 976 VAL A CA 1
ATOM 7744 C C . VAL A 1 976 ? 39.125 -5.528 0.243 1.00 97.00 976 VAL A C 1
ATOM 7746 O O . VAL A 1 976 ? 39.557 -4.485 0.735 1.00 97.00 976 VAL A O 1
ATOM 7749 N N . ARG A 1 977 ? 39.884 -6.611 0.072 1.00 94.88 977 ARG A N 1
ATOM 7750 C CA . ARG A 1 977 ? 41.282 -6.729 0.516 1.00 94.88 977 ARG A CA 1
ATOM 7751 C C . ARG A 1 977 ? 42.214 -6.990 -0.662 1.00 94.88 977 ARG A C 1
ATOM 7753 O O . ARG A 1 977 ? 41.852 -7.695 -1.602 1.00 94.88 977 ARG A O 1
ATOM 7760 N N . ARG A 1 978 ? 43.411 -6.410 -0.622 1.00 94.19 978 ARG A N 1
ATOM 7761 C CA . ARG A 1 978 ? 44.497 -6.694 -1.559 1.00 94.19 978 ARG A CA 1
ATOM 7762 C C . ARG A 1 978 ? 45.264 -7.922 -1.082 1.00 94.19 978 ARG A C 1
ATOM 7764 O O . ARG A 1 978 ? 45.737 -7.957 0.042 1.00 94.19 978 ARG A O 1
ATOM 7771 N N . GLU A 1 979 ? 45.418 -8.922 -1.938 1.00 90.75 979 GLU A N 1
ATOM 7772 C CA . GLU A 1 979 ? 46.206 -10.117 -1.624 1.00 90.75 979 GLU A CA 1
ATOM 7773 C C . GLU A 1 979 ? 46.990 -10.528 -2.866 1.00 90.75 979 GLU A C 1
ATOM 7775 O O . GLU A 1 979 ? 46.421 -10.613 -3.946 1.00 90.75 979 GLU A O 1
ATOM 7780 N N . GLY A 1 980 ? 48.309 -10.726 -2.763 1.00 80.69 980 GLY A N 1
ATOM 7781 C CA . GLY A 1 980 ? 49.125 -11.251 -3.871 1.00 80.69 980 GLY A CA 1
ATOM 7782 C C . GLY A 1 980 ? 48.938 -10.543 -5.227 1.00 80.69 980 GLY A C 1
ATOM 7783 O O . GLY A 1 980 ? 48.949 -11.203 -6.263 1.00 80.69 980 GLY A O 1
ATOM 7784 N N . GLY A 1 981 ? 48.701 -9.225 -5.231 1.00 82.00 981 GLY A N 1
ATOM 7785 C CA . GLY A 1 981 ? 48.484 -8.428 -6.448 1.00 82.00 981 GLY A CA 1
ATOM 7786 C C . GLY A 1 981 ? 47.070 -8.476 -7.051 1.00 82.00 981 GLY A C 1
ATOM 7787 O O . GLY A 1 981 ? 46.843 -7.826 -8.069 1.00 82.00 981 GLY A O 1
ATOM 7788 N N . HIS A 1 982 ? 46.118 -9.185 -6.441 1.00 88.12 982 HIS A N 1
ATOM 7789 C CA . HIS A 1 982 ? 44.707 -9.218 -6.841 1.00 88.12 982 HIS A CA 1
ATOM 7790 C C . HIS A 1 982 ? 43.786 -8.727 -5.712 1.00 88.12 982 HIS A C 1
ATOM 7792 O O . HIS A 1 982 ? 44.220 -8.473 -4.586 1.00 88.12 982 HIS A O 1
ATOM 7798 N N . ILE A 1 983 ? 42.509 -8.528 -6.043 1.00 91.31 983 ILE A N 1
ATOM 7799 C CA . ILE A 1 983 ? 41.472 -8.113 -5.096 1.00 91.31 983 ILE A CA 1
ATOM 7800 C C . ILE A 1 983 ? 40.688 -9.347 -4.662 1.00 91.31 983 ILE A C 1
ATOM 7802 O O . ILE A 1 983 ? 40.162 -10.068 -5.509 1.00 91.31 983 ILE A O 1
ATOM 7806 N N . GLN A 1 984 ? 40.577 -9.544 -3.352 1.00 94.00 984 GLN A N 1
ATOM 7807 C CA . GLN A 1 984 ? 39.764 -10.581 -2.735 1.00 94.00 984 GLN A CA 1
ATOM 7808 C C . GLN A 1 984 ? 38.600 -9.948 -1.964 1.00 94.00 984 GLN A C 1
ATOM 7810 O O . GLN A 1 984 ? 38.760 -8.931 -1.282 1.00 94.00 984 GLN A O 1
ATOM 7815 N N . HIS A 1 985 ? 37.424 -10.566 -2.071 1.00 95.62 985 HIS A N 1
ATOM 7816 C CA . HIS A 1 985 ? 36.235 -10.174 -1.322 1.00 95.62 985 HIS A CA 1
ATOM 7817 C C . HIS A 1 985 ? 36.052 -11.083 -0.110 1.00 95.62 985 HIS A C 1
ATOM 7819 O O . HIS A 1 985 ? 36.168 -12.304 -0.218 1.00 95.62 985 HIS A O 1
ATOM 7825 N N . TYR A 1 986 ? 35.701 -10.474 1.016 1.00 97.44 986 TYR A N 1
ATOM 7826 C CA . TYR A 1 986 ? 35.199 -11.156 2.201 1.00 97.44 986 TYR A CA 1
ATOM 7827 C C . TYR A 1 986 ? 33.880 -10.522 2.600 1.00 97.44 986 TYR A C 1
ATOM 7829 O O . TYR A 1 986 ? 33.726 -9.304 2.517 1.00 97.44 986 TYR A O 1
ATOM 7837 N N . LEU A 1 987 ? 32.918 -11.325 3.027 1.00 97.19 987 LEU A N 1
ATOM 7838 C CA . LEU A 1 987 ? 31.578 -10.830 3.307 1.00 97.19 987 LEU A CA 1
ATOM 7839 C C . LEU A 1 987 ? 30.959 -11.475 4.537 1.00 97.19 987 LEU A C 1
ATOM 7841 O O . LEU A 1 987 ? 31.261 -12.614 4.888 1.00 97.19 987 LEU A O 1
ATOM 7845 N N . HIS A 1 988 ? 30.056 -10.718 5.145 1.00 97.62 988 HIS A N 1
ATOM 7846 C CA . HIS A 1 988 ? 29.117 -11.171 6.155 1.00 97.62 988 HIS A CA 1
ATOM 7847 C C . HIS A 1 988 ? 27.696 -11.025 5.612 1.00 97.62 988 HIS A C 1
ATOM 7849 O O . HIS A 1 988 ? 27.355 -9.954 5.105 1.00 97.62 988 HIS A O 1
ATOM 7855 N N . VAL A 1 989 ? 26.865 -12.056 5.775 1.00 97.38 989 VAL A N 1
ATOM 7856 C CA . VAL A 1 989 ? 25.407 -11.982 5.595 1.00 97.38 989 VAL A CA 1
ATOM 7857 C C . VAL A 1 989 ? 24.738 -12.592 6.818 1.00 97.38 989 VAL A C 1
ATOM 7859 O O . VAL A 1 989 ? 24.998 -13.747 7.150 1.00 97.38 989 VAL A O 1
ATOM 7862 N N . GLY A 1 990 ? 23.882 -11.819 7.485 1.00 95.50 990 GLY A N 1
ATOM 7863 C CA . GLY A 1 990 ? 23.205 -12.240 8.711 1.00 95.50 990 GLY A CA 1
ATOM 7864 C C . GLY A 1 990 ? 21.683 -12.196 8.617 1.00 95.50 990 GLY A C 1
ATOM 7865 O O . GLY A 1 990 ? 21.102 -11.420 7.854 1.00 95.50 990 GLY A O 1
ATOM 7866 N N . THR A 1 991 ? 21.028 -13.006 9.448 1.00 95.75 991 THR A N 1
ATOM 7867 C CA . THR A 1 991 ? 19.576 -12.929 9.683 1.00 95.75 991 THR A CA 1
ATOM 7868 C C . THR A 1 991 ? 19.205 -11.793 10.655 1.00 95.75 991 THR A C 1
ATOM 7870 O O . THR A 1 991 ? 18.086 -11.271 10.600 1.00 95.75 991 THR A O 1
ATOM 7873 N N . GLY A 1 992 ? 20.154 -11.378 11.505 1.00 87.75 992 GLY A N 1
ATOM 7874 C CA . GLY A 1 992 ? 20.003 -10.403 12.594 1.00 87.75 992 GLY A CA 1
ATOM 7875 C C . GLY A 1 992 ? 20.738 -9.077 12.380 1.00 87.75 992 GLY A C 1
ATOM 7876 O O . GLY A 1 992 ? 21.586 -8.962 11.501 1.00 87.75 992 GLY A O 1
ATOM 7877 N N . ASN A 1 993 ? 20.401 -8.063 13.188 1.00 86.25 993 ASN A N 1
ATOM 7878 C CA . ASN A 1 993 ? 21.014 -6.723 13.155 1.00 86.25 993 ASN A CA 1
ATOM 7879 C C . ASN A 1 993 ? 22.439 -6.701 13.733 1.00 86.25 993 ASN A C 1
ATOM 7881 O O . ASN A 1 993 ? 22.805 -7.540 14.552 1.00 86.25 993 ASN A O 1
ATOM 7885 N N . TYR A 1 994 ? 23.202 -5.652 13.407 1.00 87.06 994 TYR A N 1
ATOM 7886 C CA . TYR A 1 994 ? 24.525 -5.378 13.986 1.00 87.06 994 TYR A CA 1
ATOM 7887 C C . TYR A 1 994 ? 24.432 -4.743 15.386 1.00 87.06 994 TYR A C 1
ATOM 7889 O O . TYR A 1 994 ? 24.936 -3.643 15.621 1.00 87.06 994 TYR A O 1
ATOM 7897 N N . ASN A 1 995 ? 23.749 -5.418 16.315 1.00 83.94 995 ASN A N 1
ATOM 7898 C CA . ASN A 1 995 ? 23.539 -4.942 17.680 1.00 83.94 995 ASN A CA 1
ATOM 7899 C C . ASN A 1 995 ? 23.921 -6.032 18.707 1.00 83.94 995 ASN A C 1
ATOM 7901 O O . ASN A 1 995 ? 23.225 -7.048 18.817 1.00 83.94 995 ASN A O 1
ATOM 7905 N N . PRO A 1 996 ? 24.994 -5.822 19.496 1.00 84.19 996 PRO A N 1
ATOM 7906 C CA . PRO A 1 996 ? 25.503 -6.828 20.426 1.00 84.19 996 PRO A CA 1
ATOM 7907 C C . PRO A 1 996 ? 24.555 -7.103 21.601 1.00 84.19 996 PRO A C 1
ATOM 7909 O O . PRO A 1 996 ? 24.603 -8.188 22.178 1.00 84.19 996 PRO A O 1
ATOM 7912 N N . ASN A 1 997 ? 23.673 -6.159 21.951 1.00 83.31 997 ASN A N 1
ATOM 7913 C CA . ASN A 1 997 ? 22.686 -6.359 23.013 1.00 83.31 997 ASN A CA 1
ATOM 7914 C C . ASN A 1 997 ? 21.582 -7.309 22.545 1.00 83.31 997 ASN A C 1
ATOM 7916 O O . ASN A 1 997 ? 21.249 -8.257 23.253 1.00 83.31 997 ASN A O 1
ATOM 7920 N N . THR A 1 998 ? 21.046 -7.104 21.336 1.00 83.19 998 THR A N 1
ATOM 7921 C CA . THR A 1 998 ? 20.022 -8.003 20.784 1.00 83.19 998 THR A CA 1
ATOM 7922 C C . THR A 1 998 ? 20.598 -9.370 20.434 1.00 83.19 998 THR A C 1
ATOM 7924 O O . THR A 1 998 ? 19.925 -10.368 20.650 1.00 83.19 998 THR A O 1
ATOM 7927 N N . ALA A 1 999 ? 21.861 -9.453 20.002 1.00 87.50 999 ALA A N 1
ATOM 7928 C CA . ALA A 1 999 ? 22.528 -10.724 19.700 1.00 87.50 999 ALA A CA 1
ATOM 7929 C C . ALA A 1 999 ? 22.680 -11.669 20.914 1.00 87.50 999 ALA A C 1
ATOM 7931 O O . ALA A 1 999 ? 23.057 -12.823 20.737 1.00 87.50 999 ALA A O 1
ATOM 7932 N N . ARG A 1 1000 ? 22.406 -11.200 22.144 1.00 88.75 1000 ARG A N 1
ATOM 7933 C CA . ARG A 1 1000 ? 22.360 -12.027 23.367 1.00 88.75 1000 ARG A CA 1
ATOM 7934 C C . ARG A 1 1000 ? 20.980 -12.612 23.666 1.00 88.75 1000 ARG A C 1
ATOM 7936 O O . ARG A 1 1000 ? 20.878 -13.520 24.483 1.00 88.75 1000 ARG A O 1
ATOM 7943 N N . ILE A 1 1001 ? 19.932 -12.060 23.059 1.00 88.62 1001 ILE A N 1
ATOM 7944 C CA . ILE A 1 1001 ? 18.534 -12.415 23.338 1.00 88.62 1001 ILE A CA 1
ATOM 7945 C C . ILE A 1 1001 ? 17.791 -12.934 22.101 1.00 88.62 1001 ILE A C 1
ATOM 7947 O O . ILE A 1 1001 ? 16.751 -13.569 22.253 1.00 88.62 1001 ILE A O 1
ATOM 7951 N N . TYR A 1 1002 ? 18.290 -12.662 20.895 1.00 92.12 1002 TYR A N 1
ATOM 7952 C CA . TYR A 1 1002 ? 17.713 -13.113 19.629 1.00 92.12 1002 TYR A CA 1
ATOM 7953 C C . TYR A 1 1002 ? 18.534 -14.286 19.107 1.00 92.12 1002 TYR A C 1
ATOM 7955 O O . TYR A 1 1002 ? 19.765 -14.247 19.133 1.00 92.12 1002 TYR A O 1
ATOM 7963 N N . GLU A 1 1003 ? 17.843 -15.317 18.633 1.00 96.38 1003 GLU A N 1
ATOM 7964 C CA . GLU A 1 1003 ? 18.471 -16.420 17.917 1.00 96.38 1003 GLU A CA 1
ATOM 7965 C C . GLU A 1 1003 ? 18.656 -16.032 16.450 1.00 96.38 1003 GLU A C 1
ATOM 7967 O O . GLU A 1 1003 ? 17.693 -15.724 15.756 1.00 96.38 1003 GLU A O 1
ATOM 7972 N N . ASP A 1 1004 ? 19.898 -16.007 15.981 1.00 96.88 1004 ASP A N 1
ATOM 7973 C CA . ASP A 1 1004 ? 20.262 -15.525 14.651 1.00 96.88 1004 ASP A CA 1
ATOM 7974 C C . ASP A 1 1004 ? 21.396 -16.360 14.056 1.00 96.88 1004 ASP A C 1
ATOM 7976 O O . ASP A 1 1004 ? 22.221 -16.924 14.772 1.00 96.88 1004 ASP A O 1
ATOM 7980 N N . VAL A 1 1005 ? 21.481 -16.389 12.727 1.00 97.69 1005 VAL A N 1
ATOM 7981 C CA . VAL A 1 1005 ? 22.546 -17.080 12.000 1.00 97.69 1005 VAL A CA 1
ATOM 7982 C C . VAL A 1 1005 ? 23.307 -16.088 11.125 1.00 97.69 1005 VAL A C 1
ATOM 7984 O O . VAL A 1 1005 ? 22.719 -15.323 10.357 1.00 97.69 1005 VAL A O 1
ATOM 7987 N N . SER A 1 1006 ? 24.631 -16.132 11.235 1.00 97.06 1006 SER A N 1
ATOM 7988 C CA . SER A 1 1006 ? 25.567 -15.279 10.504 1.00 97.06 1006 SER A CA 1
ATOM 7989 C C . SER A 1 1006 ? 26.480 -16.136 9.633 1.00 97.06 1006 SER A C 1
ATOM 7991 O O . SER A 1 1006 ? 27.119 -17.059 10.140 1.00 97.06 1006 SER A O 1
ATOM 7993 N N . LEU A 1 1007 ? 26.569 -15.824 8.338 1.00 97.88 1007 LEU A N 1
ATOM 7994 C CA . LEU A 1 1007 ? 27.519 -16.423 7.398 1.00 97.88 1007 LEU A CA 1
ATOM 7995 C C . LEU A 1 1007 ? 28.692 -15.467 7.169 1.00 97.88 1007 LEU A C 1
ATOM 7997 O O . LEU A 1 1007 ? 28.482 -14.325 6.766 1.00 97.88 1007 LEU A O 1
ATOM 8001 N N . LEU A 1 1008 ? 29.917 -15.956 7.364 1.00 97.31 1008 LEU A N 1
ATOM 8002 C CA . LEU A 1 1008 ? 31.154 -15.309 6.923 1.00 97.31 1008 LEU A CA 1
ATOM 8003 C C . LEU A 1 1008 ? 31.746 -16.113 5.762 1.00 97.31 1008 LEU A C 1
ATOM 8005 O O . LEU A 1 1008 ? 31.931 -17.326 5.893 1.00 97.31 1008 LEU A O 1
ATOM 8009 N N . SER A 1 1009 ? 32.050 -15.452 4.645 1.00 96.56 1009 SER A N 1
ATOM 8010 C CA . SER A 1 1009 ? 32.494 -16.124 3.419 1.00 96.56 1009 SER A CA 1
ATOM 8011 C C . SER A 1 1009 ? 33.563 -15.344 2.655 1.00 96.56 1009 SER A C 1
ATOM 8013 O O . SER A 1 1009 ? 33.657 -14.118 2.760 1.00 96.56 1009 SER A O 1
ATOM 8015 N N . ALA A 1 1010 ? 34.356 -16.079 1.874 1.00 96.06 1010 ALA A N 1
ATOM 8016 C CA . ALA A 1 1010 ? 35.295 -15.562 0.877 1.00 96.06 1010 ALA A CA 1
ATOM 8017 C C . ALA A 1 1010 ? 34.917 -15.981 -0.565 1.00 96.06 1010 ALA A C 1
ATOM 8019 O O . ALA A 1 1010 ? 35.745 -15.895 -1.472 1.00 96.06 1010 ALA A O 1
ATOM 8020 N N . ASP A 1 1011 ? 33.687 -16.468 -0.787 1.00 95.38 1011 ASP A N 1
ATOM 8021 C CA . ASP A 1 1011 ? 33.201 -16.894 -2.105 1.00 95.38 1011 ASP A CA 1
ATOM 8022 C C . ASP A 1 1011 ? 33.190 -15.718 -3.093 1.00 95.38 1011 ASP A C 1
ATOM 8024 O O . ASP A 1 1011 ? 32.576 -14.673 -2.856 1.00 95.38 1011 ASP A O 1
ATOM 8028 N N . SER A 1 1012 ? 33.879 -15.891 -4.222 1.00 92.00 1012 SER A N 1
ATOM 8029 C CA . SER A 1 1012 ? 34.079 -14.827 -5.207 1.00 92.00 1012 SER A CA 1
ATOM 8030 C C . SER A 1 1012 ? 32.786 -14.379 -5.889 1.00 92.00 1012 SER A C 1
ATOM 8032 O O . SER A 1 1012 ? 32.638 -13.189 -6.167 1.00 92.00 1012 SER A O 1
ATOM 8034 N N . ASP A 1 1013 ? 31.847 -15.297 -6.142 1.00 94.81 1013 ASP A N 1
ATOM 8035 C CA . ASP A 1 1013 ? 30.576 -14.966 -6.796 1.00 94.81 1013 ASP A CA 1
ATOM 8036 C C . ASP A 1 1013 ? 29.648 -14.229 -5.832 1.00 94.81 1013 ASP A C 1
ATOM 8038 O O . ASP A 1 1013 ? 29.019 -13.248 -6.226 1.00 94.81 1013 ASP A O 1
ATOM 8042 N N . LEU A 1 1014 ? 29.600 -14.653 -4.562 1.00 95.44 1014 LEU A N 1
ATOM 8043 C CA . LEU A 1 1014 ? 28.874 -13.917 -3.523 1.00 95.44 1014 LEU A CA 1
ATOM 8044 C C . LEU A 1 1014 ? 29.492 -12.531 -3.301 1.00 95.44 1014 LEU A C 1
ATOM 8046 O O . LEU A 1 1014 ? 28.763 -11.548 -3.197 1.00 95.44 1014 LEU A O 1
ATOM 8050 N N . GLY A 1 1015 ? 30.824 -12.423 -3.288 1.00 94.88 1015 GLY A N 1
ATOM 8051 C CA . GLY A 1 1015 ? 31.523 -11.140 -3.196 1.00 94.88 1015 GLY A CA 1
ATOM 8052 C C . GLY A 1 1015 ? 31.188 -10.198 -4.357 1.00 94.88 1015 GLY A C 1
ATOM 8053 O O . GLY A 1 1015 ? 30.948 -9.005 -4.141 1.00 94.88 1015 GLY A O 1
ATOM 8054 N N . ALA A 1 1016 ? 31.106 -10.731 -5.579 1.00 93.31 1016 ALA A N 1
ATOM 8055 C CA . ALA A 1 1016 ? 30.686 -9.981 -6.760 1.00 93.31 1016 ALA A CA 1
ATOM 8056 C C . ALA A 1 1016 ? 29.212 -9.543 -6.674 1.00 93.31 1016 ALA A C 1
ATOM 8058 O O . ALA A 1 1016 ? 28.915 -8.366 -6.877 1.00 93.31 1016 ALA A O 1
ATOM 8059 N N . ASP A 1 1017 ? 28.302 -10.447 -6.303 1.00 95.12 1017 ASP A N 1
ATOM 8060 C CA . ASP A 1 1017 ? 26.874 -10.144 -6.150 1.00 95.12 1017 ASP A CA 1
ATOM 8061 C C . ASP A 1 1017 ? 26.621 -9.085 -5.063 1.00 95.12 1017 ASP A C 1
ATOM 8063 O O . ASP A 1 1017 ? 25.841 -8.154 -5.262 1.00 95.12 1017 ASP A O 1
ATOM 8067 N N . VAL A 1 1018 ? 27.312 -9.173 -3.922 1.00 95.19 1018 VAL A N 1
ATOM 8068 C CA . VAL A 1 1018 ? 27.214 -8.176 -2.845 1.00 95.19 1018 VAL A CA 1
ATOM 8069 C C . VAL A 1 1018 ? 27.811 -6.833 -3.280 1.00 95.19 1018 VAL A C 1
ATOM 8071 O O . VAL A 1 1018 ? 27.271 -5.777 -2.946 1.00 95.19 1018 VAL A O 1
ATOM 8074 N N . THR A 1 1019 ? 28.890 -6.839 -4.067 1.00 92.88 1019 THR A N 1
ATOM 8075 C CA . THR A 1 1019 ? 29.432 -5.610 -4.670 1.00 92.88 1019 THR A CA 1
ATOM 8076 C C . THR A 1 1019 ? 28.395 -4.937 -5.566 1.00 92.88 1019 THR A C 1
ATOM 8078 O O . THR A 1 1019 ? 28.177 -3.729 -5.460 1.00 92.88 1019 THR A O 1
ATOM 8081 N N . GLU A 1 1020 ? 27.724 -5.714 -6.417 1.00 91.88 1020 GLU A N 1
ATOM 8082 C CA . GLU A 1 1020 ? 26.647 -5.241 -7.287 1.00 91.88 1020 GLU A CA 1
ATOM 8083 C C . GLU A 1 1020 ? 25.437 -4.736 -6.484 1.00 91.88 1020 GLU A C 1
ATOM 8085 O O . GLU A 1 1020 ? 24.871 -3.701 -6.839 1.00 91.88 1020 GLU A O 1
ATOM 8090 N N . LEU A 1 1021 ? 25.086 -5.393 -5.370 1.00 91.31 1021 LEU A N 1
ATOM 8091 C CA . LEU A 1 1021 ? 24.057 -4.924 -4.436 1.00 91.31 1021 LEU A CA 1
ATOM 8092 C C . LEU A 1 1021 ? 24.409 -3.551 -3.851 1.00 91.31 1021 LEU A C 1
ATOM 8094 O O . LEU A 1 1021 ? 23.581 -2.645 -3.889 1.00 91.31 1021 LEU A O 1
ATOM 8098 N N . PHE A 1 1022 ? 25.634 -3.345 -3.363 1.00 90.94 1022 PHE A N 1
ATOM 8099 C CA . PHE A 1 1022 ? 26.032 -2.023 -2.872 1.00 90.94 1022 PHE A CA 1
ATOM 8100 C C . PHE A 1 1022 ? 26.041 -0.972 -3.984 1.00 90.94 1022 PHE A C 1
ATOM 8102 O O . PHE A 1 1022 ? 25.620 0.152 -3.745 1.00 90.94 1022 PHE A O 1
ATOM 8109 N N . ASN A 1 1023 ? 26.442 -1.324 -5.206 1.00 87.31 1023 ASN A N 1
ATOM 8110 C CA . ASN A 1 1023 ? 26.398 -0.389 -6.333 1.00 87.31 1023 ASN A CA 1
ATOM 8111 C C . ASN A 1 1023 ? 24.958 -0.009 -6.730 1.00 87.31 1023 ASN A C 1
ATOM 8113 O O . ASN A 1 1023 ? 24.729 1.115 -7.175 1.00 87.31 1023 ASN A O 1
ATOM 8117 N N . LEU A 1 1024 ? 23.994 -0.925 -6.568 1.00 83.94 1024 LEU A N 1
ATOM 8118 C CA . LEU A 1 1024 ? 22.561 -0.639 -6.694 1.00 83.94 1024 LEU A CA 1
ATOM 8119 C C . LEU A 1 1024 ? 22.081 0.312 -5.590 1.00 83.94 1024 LEU A C 1
ATOM 8121 O O . LEU A 1 1024 ? 21.307 1.220 -5.865 1.00 83.94 1024 LEU A O 1
ATOM 8125 N N . LEU A 1 1025 ? 22.546 0.117 -4.356 1.00 83.50 1025 LEU A N 1
ATOM 8126 C CA . LEU A 1 1025 ? 22.130 0.919 -3.204 1.00 83.50 1025 LEU A CA 1
ATOM 8127 C C . LEU A 1 1025 ? 22.730 2.330 -3.189 1.00 83.50 1025 LEU A C 1
ATOM 8129 O O . LEU A 1 1025 ? 22.101 3.245 -2.665 1.00 83.50 1025 LEU A O 1
ATOM 8133 N N . THR A 1 1026 ? 23.928 2.518 -3.747 1.00 79.00 1026 THR A N 1
ATOM 8134 C CA . THR A 1 1026 ? 24.663 3.793 -3.690 1.00 79.00 1026 THR A CA 1
ATOM 8135 C C . THR A 1 1026 ? 24.699 4.553 -5.018 1.00 79.00 1026 THR A C 1
ATOM 8137 O O . THR A 1 1026 ? 25.276 5.634 -5.078 1.00 79.00 1026 THR A O 1
ATOM 8140 N N . GLY A 1 1027 ? 24.141 4.010 -6.104 1.00 65.50 1027 GLY A N 1
ATOM 8141 C CA . GLY A 1 1027 ? 24.233 4.606 -7.440 1.00 65.50 1027 GLY A CA 1
ATOM 8142 C C . GLY A 1 1027 ? 23.046 4.284 -8.350 1.00 65.50 1027 GLY A C 1
ATOM 8143 O O . GLY A 1 1027 ? 22.164 3.505 -8.013 1.00 65.50 1027 GLY A O 1
ATOM 8144 N N . TYR A 1 1028 ? 23.023 4.870 -9.551 1.00 56.09 1028 TYR A N 1
ATOM 8145 C CA . TYR A 1 1028 ? 21.955 4.676 -10.549 1.00 56.09 1028 TYR A CA 1
ATOM 8146 C C . TYR A 1 1028 ? 22.110 3.368 -11.357 1.00 56.09 1028 TYR A C 1
ATOM 8148 O O . TYR A 1 1028 ? 21.980 3.370 -12.584 1.00 56.09 1028 TYR A O 1
ATOM 8156 N N . SER A 1 1029 ? 22.430 2.252 -10.696 1.00 57.31 1029 SER A N 1
ATOM 8157 C CA . SER A 1 1029 ? 22.538 0.940 -11.347 1.00 57.31 1029 SER A CA 1
ATOM 8158 C C . SER A 1 1029 ? 21.158 0.293 -11.524 1.00 57.31 1029 SER A C 1
ATOM 8160 O O . SER A 1 1029 ? 20.269 0.468 -10.698 1.00 57.31 1029 SER A O 1
ATOM 8162 N N . ARG A 1 1030 ? 20.963 -0.467 -12.608 1.00 59.69 1030 ARG A N 1
ATOM 8163 C CA . ARG A 1 1030 ? 19.735 -1.242 -12.885 1.00 59.69 1030 ARG A CA 1
ATOM 8164 C C . ARG A 1 1030 ? 20.028 -2.742 -12.888 1.00 59.69 1030 ARG A C 1
ATOM 8166 O O . ARG A 1 1030 ? 19.690 -3.446 -13.842 1.00 59.69 1030 ARG A O 1
ATOM 8173 N N . GLN A 1 1031 ? 20.712 -3.216 -11.849 1.00 66.94 1031 GLN A N 1
ATOM 8174 C CA . GLN A 1 1031 ? 21.051 -4.631 -11.734 1.00 66.94 1031 GLN A CA 1
ATOM 8175 C C . GLN A 1 1031 ? 19.778 -5.468 -11.572 1.00 66.94 1031 GLN A C 1
ATOM 8177 O O . GLN A 1 1031 ? 18.990 -5.242 -10.660 1.00 66.94 1031 GLN A O 1
ATOM 8182 N N . SER A 1 1032 ? 19.575 -6.423 -12.481 1.00 60.94 1032 SER A N 1
ATOM 8183 C CA . SER A 1 1032 ? 18.383 -7.290 -12.524 1.00 60.94 1032 SER A CA 1
ATOM 8184 C C . SER A 1 1032 ? 18.705 -8.773 -12.343 1.00 60.94 1032 SER A C 1
ATOM 8186 O O . SER A 1 1032 ? 17.797 -9.599 -12.296 1.00 60.94 1032 SER A O 1
ATOM 8188 N N . ARG A 1 1033 ? 19.992 -9.134 -12.270 1.00 78.44 1033 ARG A N 1
ATOM 8189 C CA . ARG A 1 1033 ? 20.452 -10.519 -12.156 1.00 78.44 1033 ARG A CA 1
ATOM 8190 C C . ARG A 1 1033 ? 21.613 -10.606 -11.178 1.00 78.44 1033 ARG A C 1
ATOM 8192 O O . ARG A 1 1033 ? 22.508 -9.774 -11.223 1.00 78.44 1033 ARG A O 1
ATOM 8199 N N . TYR A 1 1034 ? 21.592 -11.643 -10.358 1.00 90.50 1034 TYR A N 1
ATOM 8200 C CA . TYR A 1 1034 ? 22.660 -12.028 -9.442 1.00 90.50 1034 TYR A CA 1
ATOM 8201 C C . TYR A 1 1034 ? 23.067 -13.469 -9.765 1.00 90.50 1034 TYR A C 1
ATOM 8203 O O . TYR A 1 1034 ? 22.269 -14.221 -10.333 1.00 90.50 1034 TYR A O 1
ATOM 8211 N N . ARG A 1 1035 ? 24.306 -13.853 -9.454 1.00 93.44 1035 ARG A N 1
ATOM 8212 C CA . ARG A 1 1035 ? 24.842 -15.197 -9.731 1.00 93.44 1035 ARG A CA 1
ATOM 8213 C C . ARG A 1 1035 ? 24.281 -16.229 -8.755 1.00 93.44 1035 ARG A C 1
ATOM 8215 O O . ARG A 1 1035 ? 23.890 -17.317 -9.165 1.00 93.44 1035 ARG A O 1
ATOM 8222 N N . LYS A 1 1036 ? 24.263 -15.878 -7.470 1.00 94.75 1036 LYS A N 1
ATOM 8223 C CA . LYS A 1 1036 ? 23.870 -16.720 -6.333 1.00 94.75 1036 LYS A CA 1
ATOM 8224 C C . LYS A 1 1036 ? 22.866 -16.020 -5.415 1.00 94.75 1036 LYS A C 1
ATOM 8226 O O . LYS A 1 1036 ? 22.022 -16.694 -4.834 1.00 94.75 1036 LYS A O 1
ATOM 8231 N N . LEU A 1 1037 ? 22.961 -14.699 -5.258 1.00 95.00 1037 LEU A N 1
ATOM 8232 C CA . LEU A 1 1037 ? 22.178 -13.943 -4.279 1.00 95.00 1037 LEU A CA 1
ATOM 8233 C C . LEU A 1 1037 ? 20.698 -13.807 -4.686 1.00 95.00 1037 LEU A C 1
ATOM 8235 O O . LEU A 1 1037 ? 20.371 -13.466 -5.825 1.00 95.00 1037 LEU A O 1
ATOM 8239 N N . LEU A 1 1038 ? 19.792 -14.020 -3.732 1.00 96.81 1038 LEU A N 1
ATOM 8240 C CA . LEU A 1 1038 ? 18.378 -13.676 -3.860 1.00 96.81 1038 LEU A CA 1
ATOM 8241 C C . LEU A 1 1038 ? 18.122 -12.356 -3.125 1.00 96.81 1038 LEU A C 1
ATOM 8243 O O . LEU A 1 1038 ? 18.304 -12.264 -1.912 1.00 96.81 1038 LEU A O 1
ATOM 8247 N N . VAL A 1 1039 ? 17.717 -11.328 -3.864 1.00 95.19 1039 VAL A N 1
ATOM 8248 C CA . VAL A 1 1039 ? 17.560 -9.950 -3.391 1.00 95.19 1039 VAL A CA 1
ATOM 8249 C C . VAL A 1 1039 ? 16.137 -9.470 -3.635 1.00 95.19 1039 VAL A C 1
ATOM 8251 O O . VAL A 1 1039 ? 15.618 -9.584 -4.748 1.00 95.19 1039 VAL A O 1
ATOM 8254 N N . ALA A 1 1040 ? 15.502 -8.907 -2.611 1.00 93.19 1040 ALA A N 1
ATOM 8255 C CA . ALA A 1 1040 ? 14.246 -8.178 -2.778 1.00 93.19 1040 ALA A CA 1
ATOM 8256 C C . ALA A 1 1040 ? 14.511 -6.710 -3.156 1.00 93.19 1040 ALA A C 1
ATOM 8258 O O . ALA A 1 1040 ? 15.503 -6.139 -2.697 1.00 93.19 1040 ALA A O 1
ATOM 8259 N N . PRO A 1 1041 ? 13.651 -6.079 -3.974 1.00 89.19 1041 PRO A N 1
ATOM 8260 C CA . PRO A 1 1041 ? 12.486 -6.652 -4.661 1.00 89.19 1041 PRO A CA 1
ATOM 8261 C C . PRO A 1 1041 ? 12.814 -7.303 -6.020 1.00 89.19 1041 PRO A C 1
ATOM 8263 O O . PRO A 1 1041 ? 11.925 -7.564 -6.822 1.00 89.19 1041 PRO A O 1
ATOM 8266 N N . THR A 1 1042 ? 14.094 -7.534 -6.321 1.00 89.25 1042 THR A N 1
ATOM 8267 C CA . THR A 1 1042 ? 14.559 -7.907 -7.665 1.00 89.25 1042 THR A CA 1
ATOM 8268 C C . THR A 1 1042 ? 14.193 -9.334 -8.082 1.00 89.25 1042 THR A C 1
ATOM 8270 O O . THR A 1 1042 ? 13.583 -9.527 -9.128 1.00 89.25 1042 THR A O 1
ATOM 8273 N N . ASN A 1 1043 ? 14.616 -10.346 -7.321 1.00 92.12 1043 ASN A N 1
ATOM 8274 C CA . ASN A 1 1043 ? 14.468 -11.762 -7.689 1.00 92.12 1043 ASN A CA 1
ATOM 8275 C C . ASN A 1 1043 ? 14.129 -12.683 -6.503 1.00 92.12 1043 ASN A C 1
ATOM 8277 O O . ASN A 1 1043 ? 13.991 -13.889 -6.705 1.00 92.12 1043 ASN A O 1
ATOM 8281 N N . LEU A 1 1044 ? 13.991 -12.155 -5.280 1.00 95.56 1044 LEU A N 1
ATOM 8282 C CA . LEU A 1 1044 ? 13.743 -12.977 -4.093 1.00 95.56 1044 LEU A CA 1
ATOM 8283 C C . LEU A 1 1044 ? 12.403 -13.727 -4.153 1.00 95.56 1044 LEU A C 1
ATOM 8285 O O . LEU A 1 1044 ? 12.396 -14.945 -3.992 1.00 95.56 1044 LEU A O 1
ATOM 8289 N N . ARG A 1 1045 ? 11.291 -13.028 -4.427 1.00 94.88 1045 ARG A N 1
ATOM 8290 C CA . ARG A 1 1045 ? 9.945 -13.626 -4.541 1.00 94.88 1045 ARG A CA 1
ATOM 8291 C C . ARG A 1 1045 ? 9.914 -14.750 -5.571 1.00 94.88 1045 ARG A C 1
ATOM 8293 O O . ARG A 1 1045 ? 9.575 -15.887 -5.247 1.00 94.88 1045 ARG A O 1
ATOM 8300 N N . SER A 1 1046 ? 10.326 -14.441 -6.799 1.00 93.94 1046 SER A N 1
ATOM 8301 C CA . SER A 1 1046 ? 10.366 -15.415 -7.890 1.00 93.94 1046 SER A CA 1
ATOM 8302 C C . SER A 1 1046 ? 11.316 -16.574 -7.587 1.00 93.94 1046 SER A C 1
ATOM 8304 O O . SER A 1 1046 ? 10.998 -17.714 -7.899 1.00 93.94 1046 SER A O 1
ATOM 8306 N N . GLY A 1 1047 ? 12.463 -16.302 -6.954 1.00 94.88 1047 GLY A N 1
ATOM 8307 C CA . GLY A 1 1047 ? 13.448 -17.322 -6.603 1.00 94.88 1047 GLY A CA 1
ATOM 8308 C C . GLY A 1 1047 ? 12.917 -18.322 -5.578 1.00 94.88 1047 GLY A C 1
ATOM 8309 O O . GLY A 1 1047 ? 13.006 -19.524 -5.803 1.00 94.88 1047 GLY A O 1
ATOM 8310 N N . ILE A 1 1048 ? 12.313 -17.847 -4.484 1.00 97.56 1048 ILE A N 1
ATOM 8311 C CA . ILE A 1 1048 ? 11.707 -18.730 -3.474 1.00 97.56 1048 ILE A CA 1
ATOM 8312 C C . ILE A 1 1048 ? 10.526 -19.511 -4.064 1.00 97.56 1048 ILE A C 1
ATOM 8314 O O . ILE A 1 1048 ? 10.424 -20.711 -3.826 1.00 97.56 1048 ILE A O 1
ATOM 8318 N N . THR A 1 1049 ? 9.678 -18.868 -4.871 1.00 96.88 1049 THR A N 1
ATOM 8319 C CA . THR A 1 1049 ? 8.532 -19.531 -5.521 1.00 96.88 1049 THR A CA 1
ATOM 8320 C C . THR A 1 1049 ? 8.995 -20.679 -6.421 1.00 96.88 1049 THR A C 1
ATOM 8322 O O . THR A 1 1049 ? 8.525 -21.800 -6.267 1.00 96.88 1049 THR A O 1
ATOM 8325 N N . GLN A 1 1050 ? 10.007 -20.453 -7.266 1.00 96.38 1050 GLN A N 1
ATOM 8326 C CA . GLN A 1 1050 ? 10.583 -21.498 -8.126 1.00 96.38 1050 GLN A CA 1
ATOM 8327 C C . GLN A 1 1050 ? 11.198 -22.657 -7.328 1.00 96.38 1050 GLN A C 1
ATOM 8329 O O . GLN A 1 1050 ? 11.110 -23.812 -7.746 1.00 96.38 1050 GLN A O 1
ATOM 8334 N N . LEU A 1 1051 ? 11.824 -22.371 -6.180 1.00 97.75 1051 LEU A N 1
ATOM 8335 C CA . LEU A 1 1051 ? 12.354 -23.409 -5.290 1.00 97.75 1051 LEU A CA 1
ATOM 8336 C C . LEU A 1 1051 ? 11.229 -24.261 -4.681 1.00 97.75 1051 LEU A C 1
ATOM 8338 O O . LEU A 1 1051 ? 11.394 -25.474 -4.579 1.00 97.75 1051 LEU A O 1
ATOM 8342 N N . ILE A 1 1052 ? 10.087 -23.658 -4.329 1.00 98.25 1052 ILE A N 1
ATOM 8343 C CA . ILE A 1 1052 ? 8.893 -24.370 -3.840 1.00 98.25 1052 ILE A CA 1
ATOM 8344 C C . ILE A 1 1052 ? 8.266 -25.212 -4.958 1.00 98.25 1052 ILE A C 1
ATOM 8346 O O . ILE A 1 1052 ? 8.038 -26.405 -4.768 1.00 98.25 1052 ILE A O 1
ATOM 8350 N N . GLU A 1 1053 ? 8.037 -24.621 -6.132 1.00 96.38 1053 GLU A N 1
ATOM 8351 C CA . GLU A 1 1053 ? 7.450 -25.295 -7.298 1.00 96.38 1053 GLU A CA 1
ATOM 8352 C C . GLU A 1 1053 ? 8.277 -26.509 -7.738 1.00 96.38 1053 GLU A C 1
ATOM 8354 O O . GLU A 1 1053 ? 7.725 -27.548 -8.095 1.00 96.38 1053 GLU A O 1
ATOM 8359 N N . ARG A 1 1054 ? 9.611 -26.423 -7.664 1.00 96.44 1054 ARG A N 1
ATOM 8360 C CA . ARG A 1 1054 ? 10.502 -27.554 -7.963 1.00 96.44 1054 ARG A CA 1
ATOM 8361 C C . ARG A 1 1054 ? 10.273 -28.747 -7.030 1.00 96.44 1054 ARG A C 1
ATOM 8363 O O . ARG A 1 1054 ? 10.452 -29.888 -7.451 1.00 96.44 1054 ARG A O 1
ATOM 8370 N N . GLU A 1 1055 ? 9.885 -28.497 -5.783 1.00 97.00 1055 GLU A N 1
ATOM 8371 C CA . GLU A 1 1055 ? 9.564 -29.543 -4.812 1.00 97.00 1055 GLU A CA 1
ATOM 8372 C C . GLU A 1 1055 ? 8.111 -30.037 -4.921 1.00 97.00 1055 GLU A C 1
ATOM 8374 O O . GLU A 1 1055 ? 7.758 -30.967 -4.201 1.00 97.00 1055 GLU A O 1
ATOM 8379 N N . ALA A 1 1056 ? 7.277 -29.483 -5.815 1.00 95.44 1056 ALA A N 1
ATOM 8380 C CA . ALA A 1 1056 ? 5.884 -29.893 -6.036 1.00 95.44 1056 ALA A CA 1
ATOM 8381 C C . ALA A 1 1056 ? 5.779 -31.236 -6.789 1.00 95.44 1056 ALA A C 1
ATOM 8383 O O . ALA A 1 1056 ? 5.218 -31.352 -7.878 1.00 95.44 1056 ALA A O 1
ATOM 8384 N N . VAL A 1 1057 ? 6.346 -32.278 -6.190 1.00 92.88 1057 VAL A N 1
ATOM 8385 C CA . VAL A 1 1057 ? 6.379 -33.655 -6.679 1.00 92.88 1057 VAL A CA 1
ATOM 8386 C C . VAL A 1 1057 ? 6.180 -34.616 -5.509 1.00 92.88 1057 VAL A C 1
ATOM 8388 O O . VAL A 1 1057 ? 6.437 -34.282 -4.350 1.00 92.88 1057 VAL A O 1
ATOM 8391 N N . VAL A 1 1058 ? 5.760 -35.849 -5.798 1.00 93.31 1058 VAL A N 1
ATOM 8392 C CA . VAL A 1 1058 ? 5.608 -36.887 -4.769 1.00 93.31 1058 VAL A CA 1
ATOM 8393 C C . VAL A 1 1058 ? 6.952 -37.141 -4.085 1.00 93.31 1058 VAL A C 1
ATOM 8395 O O . VAL A 1 1058 ? 7.924 -37.518 -4.737 1.00 93.31 1058 VAL A O 1
ATOM 8398 N N . GLY A 1 1059 ? 6.997 -36.951 -2.763 1.00 89.75 1059 GLY A N 1
ATOM 8399 C CA . GLY A 1 1059 ? 8.219 -37.111 -1.971 1.00 89.75 1059 GLY A CA 1
ATOM 8400 C C . GLY A 1 1059 ? 9.145 -35.889 -1.964 1.00 89.75 1059 GLY A C 1
ATOM 8401 O O . GLY A 1 1059 ? 10.222 -35.972 -1.373 1.00 89.75 1059 GLY A O 1
ATOM 8402 N N . GLY A 1 1060 ? 8.743 -34.767 -2.574 1.00 96.38 1060 GLY A N 1
ATOM 8403 C CA . GLY A 1 1060 ? 9.432 -33.483 -2.424 1.00 96.38 1060 GLY A CA 1
ATOM 8404 C C . GLY A 1 1060 ? 9.507 -33.049 -0.959 1.00 96.38 1060 GLY A C 1
ATOM 8405 O O . GLY A 1 1060 ? 8.673 -33.452 -0.138 1.00 96.38 1060 GLY A O 1
ATOM 8406 N N . ARG A 1 1061 ? 10.520 -32.256 -0.598 1.00 97.81 1061 ARG A N 1
ATOM 8407 C CA . ARG A 1 1061 ? 10.775 -31.895 0.804 1.00 97.81 1061 ARG A CA 1
ATOM 8408 C C . ARG A 1 1061 ? 11.075 -30.413 0.942 1.00 97.81 1061 ARG A C 1
ATOM 8410 O O . ARG A 1 1061 ? 12.026 -29.919 0.351 1.00 97.81 1061 ARG A O 1
ATOM 8417 N N . ILE A 1 1062 ? 10.307 -29.733 1.785 1.00 98.69 1062 ILE A N 1
ATOM 8418 C CA . ILE A 1 1062 ? 10.503 -28.317 2.101 1.00 98.69 1062 ILE A CA 1
ATOM 8419 C C . ILE A 1 1062 ? 10.591 -28.163 3.621 1.00 98.69 1062 ILE A C 1
ATOM 8421 O O . ILE A 1 1062 ? 9.745 -28.688 4.346 1.00 98.69 1062 ILE A O 1
ATOM 8425 N N . ILE A 1 1063 ? 11.600 -27.437 4.105 1.00 98.69 1063 ILE A N 1
ATOM 8426 C CA . ILE A 1 1063 ? 11.668 -26.968 5.493 1.00 98.69 1063 ILE A CA 1
ATOM 8427 C C . ILE A 1 1063 ? 11.954 -25.468 5.480 1.00 98.69 1063 ILE A C 1
ATOM 8429 O O . ILE A 1 1063 ? 12.975 -25.040 4.947 1.00 98.69 1063 ILE A O 1
ATOM 8433 N N . ILE A 1 1064 ? 11.070 -24.662 6.064 1.00 98.81 1064 ILE A N 1
ATOM 8434 C CA . ILE A 1 1064 ? 11.234 -23.203 6.117 1.00 98.81 1064 ILE A CA 1
ATOM 8435 C C . ILE A 1 1064 ? 11.127 -22.739 7.562 1.00 98.81 1064 ILE A C 1
ATOM 8437 O O . ILE A 1 1064 ? 10.116 -22.967 8.218 1.00 98.81 1064 ILE A O 1
ATOM 8441 N N . LYS A 1 1065 ? 12.149 -22.035 8.042 1.00 98.69 1065 LYS A N 1
ATOM 8442 C CA . LYS A 1 1065 ? 12.152 -21.313 9.313 1.00 98.69 1065 LYS A CA 1
ATOM 8443 C C . LYS A 1 1065 ? 12.110 -19.819 9.029 1.00 98.69 1065 LYS A C 1
ATOM 8445 O O . LYS A 1 1065 ? 12.992 -19.322 8.338 1.00 98.69 1065 LYS A O 1
ATOM 8450 N N . VAL A 1 1066 ? 11.096 -19.119 9.539 1.00 98.56 1066 VAL A N 1
ATOM 8451 C CA . VAL A 1 1066 ? 10.907 -17.664 9.389 1.00 98.56 1066 VAL A CA 1
ATOM 8452 C C . VAL A 1 1066 ? 10.189 -17.076 10.605 1.00 98.56 1066 VAL A C 1
ATOM 8454 O O . VAL A 1 1066 ? 9.559 -17.790 11.384 1.00 98.56 1066 VAL A O 1
ATOM 8457 N N . ASN A 1 1067 ? 10.215 -15.753 10.765 1.00 97.31 1067 ASN A N 1
ATOM 8458 C CA . ASN A 1 1067 ? 9.428 -15.114 11.819 1.00 97.31 1067 ASN A CA 1
ATOM 8459 C C . ASN A 1 1067 ? 7.964 -14.963 11.431 1.00 97.31 1067 ASN A C 1
ATOM 8461 O O . ASN A 1 1067 ? 7.103 -15.073 12.302 1.00 97.31 1067 ASN A O 1
ATOM 8465 N N . ASN A 1 1068 ? 7.688 -14.707 10.150 1.00 97.81 1068 ASN A N 1
ATOM 8466 C CA . ASN A 1 1068 ? 6.341 -14.471 9.642 1.00 97.81 1068 ASN A CA 1
ATOM 8467 C C . ASN A 1 1068 ? 6.141 -15.115 8.262 1.00 97.81 1068 ASN A C 1
ATOM 8469 O O . ASN A 1 1068 ? 7.022 -15.026 7.403 1.00 97.81 1068 ASN A O 1
ATOM 8473 N N . LEU A 1 1069 ? 4.960 -15.699 8.052 1.00 98.12 1069 LEU A N 1
ATOM 8474 C CA . LEU A 1 1069 ? 4.479 -16.236 6.776 1.00 98.12 1069 LEU A CA 1
ATOM 8475 C C . LEU A 1 1069 ? 3.048 -15.741 6.528 1.00 98.12 1069 LEU A C 1
ATOM 8477 O O . LEU A 1 1069 ? 2.094 -16.303 7.064 1.00 98.12 1069 LEU A O 1
ATOM 8481 N N . ILE A 1 1070 ? 2.904 -14.678 5.736 1.00 95.94 1070 ILE A N 1
ATOM 8482 C CA . ILE A 1 1070 ? 1.600 -14.057 5.429 1.00 95.94 1070 ILE A CA 1
ATOM 8483 C C . ILE A 1 1070 ? 1.416 -13.712 3.944 1.00 95.94 1070 ILE A C 1
ATOM 8485 O O . ILE A 1 1070 ? 0.369 -13.195 3.560 1.00 95.94 1070 ILE A O 1
ATOM 8489 N N . ASP A 1 1071 ? 2.427 -13.952 3.108 1.00 96.00 1071 ASP A N 1
ATOM 8490 C CA . ASP A 1 1071 ? 2.339 -13.708 1.670 1.00 96.00 1071 ASP A CA 1
ATOM 8491 C C . ASP A 1 1071 ? 1.457 -14.756 0.972 1.00 96.00 1071 ASP A C 1
ATOM 8493 O O . ASP A 1 1071 ? 1.733 -15.950 1.054 1.00 96.00 1071 ASP A O 1
ATOM 8497 N N . GLN A 1 1072 ? 0.395 -14.309 0.294 1.00 91.94 1072 GLN A N 1
ATOM 8498 C CA . GLN A 1 1072 ? -0.603 -15.199 -0.317 1.00 91.94 1072 GLN A CA 1
ATOM 8499 C C . GLN A 1 1072 ? -0.011 -16.070 -1.427 1.00 91.94 1072 GLN A C 1
ATOM 8501 O O . GLN A 1 1072 ? -0.351 -17.241 -1.518 1.00 91.94 1072 GLN A O 1
ATOM 8506 N N . GLU A 1 1073 ? 0.880 -15.514 -2.247 1.00 92.81 1073 GLU A N 1
ATOM 8507 C CA . GLU A 1 1073 ? 1.448 -16.210 -3.404 1.00 92.81 1073 GLU A CA 1
ATOM 8508 C C . GLU A 1 1073 ? 2.390 -17.332 -2.952 1.00 92.81 1073 GLU A C 1
ATOM 8510 O O . GLU A 1 1073 ? 2.300 -18.459 -3.431 1.00 92.81 1073 GLU A O 1
ATOM 8515 N N . ILE A 1 1074 ? 3.223 -17.061 -1.942 1.00 97.56 1074 ILE A N 1
ATOM 8516 C CA . ILE A 1 1074 ? 4.072 -18.088 -1.330 1.00 97.56 1074 ILE A CA 1
ATOM 8517 C C . ILE A 1 1074 ? 3.239 -19.146 -0.594 1.00 97.56 1074 ILE A C 1
ATOM 8519 O O . ILE A 1 1074 ? 3.544 -20.334 -0.689 1.00 97.56 1074 ILE A O 1
ATOM 8523 N N . ILE A 1 1075 ? 2.192 -18.750 0.141 1.00 98.12 1075 ILE A N 1
ATOM 8524 C CA . ILE A 1 1075 ? 1.294 -19.700 0.820 1.00 98.12 1075 ILE A CA 1
ATOM 8525 C C . ILE A 1 1075 ? 0.599 -20.611 -0.198 1.00 98.12 1075 ILE A C 1
ATOM 8527 O O . ILE A 1 1075 ? 0.518 -21.818 0.024 1.00 98.12 1075 ILE A O 1
ATOM 8531 N N . ASP A 1 1076 ? 0.142 -20.056 -1.318 1.00 96.06 1076 ASP A N 1
ATOM 8532 C CA . ASP A 1 1076 ? -0.511 -20.817 -2.379 1.00 96.06 1076 ASP A CA 1
ATOM 8533 C C . ASP A 1 1076 ? 0.455 -21.792 -3.052 1.00 96.06 1076 ASP A C 1
ATOM 8535 O O . ASP A 1 1076 ? 0.114 -22.964 -3.188 1.00 96.06 1076 ASP A O 1
ATOM 8539 N N . ALA A 1 1077 ? 1.692 -21.374 -3.334 1.00 97.62 1077 ALA A N 1
ATOM 8540 C CA . ALA A 1 1077 ? 2.726 -22.278 -3.836 1.00 97.62 1077 ALA A CA 1
ATOM 8541 C C . ALA A 1 1077 ? 3.016 -23.439 -2.859 1.00 97.62 1077 ALA A C 1
ATOM 8543 O O . ALA A 1 1077 ? 3.235 -24.575 -3.281 1.00 97.62 1077 ALA A O 1
ATOM 8544 N N . LEU A 1 1078 ? 2.988 -23.188 -1.542 1.00 98.44 1078 LEU A N 1
ATOM 8545 C CA . LEU A 1 1078 ? 3.137 -24.239 -0.527 1.00 98.44 1078 LEU A CA 1
ATOM 8546 C C . LEU A 1 1078 ? 1.927 -25.188 -0.493 1.00 98.44 1078 LEU A C 1
ATOM 8548 O O . LEU A 1 1078 ? 2.114 -26.396 -0.332 1.00 98.44 1078 LEU A O 1
ATOM 8552 N N . TYR A 1 1079 ? 0.702 -24.676 -0.660 1.00 97.88 1079 TYR A N 1
ATOM 8553 C CA . TYR A 1 1079 ? -0.490 -25.517 -0.806 1.00 97.88 1079 TYR A CA 1
ATOM 8554 C C . TYR A 1 1079 ? -0.396 -26.408 -2.049 1.00 97.88 1079 TYR A C 1
ATOM 8556 O O . TYR A 1 1079 ? -0.566 -27.623 -1.936 1.00 97.88 1079 TYR A O 1
ATOM 8564 N N . ASP A 1 1080 ? -0.029 -25.845 -3.197 1.00 96.38 1080 ASP A N 1
ATOM 8565 C CA . ASP A 1 1080 ? 0.105 -26.585 -4.455 1.00 96.38 1080 ASP A CA 1
ATOM 8566 C C . ASP A 1 1080 ? 1.198 -27.666 -4.363 1.00 96.38 1080 ASP A C 1
ATOM 8568 O O . ASP A 1 1080 ? 1.011 -28.807 -4.806 1.00 96.38 1080 ASP A O 1
ATOM 8572 N N . ALA A 1 1081 ? 2.326 -27.356 -3.712 1.00 97.00 1081 ALA A N 1
ATOM 8573 C CA . ALA A 1 1081 ? 3.376 -28.332 -3.438 1.00 97.00 1081 ALA A CA 1
ATOM 8574 C C . ALA A 1 1081 ? 2.879 -29.467 -2.523 1.00 97.00 1081 ALA A C 1
ATOM 8576 O O . ALA A 1 1081 ? 3.145 -30.642 -2.796 1.00 97.00 1081 ALA A O 1
ATOM 8577 N N . SER A 1 1082 ? 2.104 -29.149 -1.479 1.00 97.56 1082 SER A N 1
ATOM 8578 C CA . SER A 1 1082 ? 1.498 -30.152 -0.594 1.00 97.56 1082 SER A CA 1
ATOM 8579 C C . SER A 1 1082 ? 0.536 -31.079 -1.342 1.00 97.56 1082 SER A C 1
ATOM 8581 O O . SER A 1 1082 ? 0.640 -32.304 -1.222 1.00 97.56 1082 SER A O 1
ATOM 8583 N N . GLN A 1 1083 ? -0.345 -30.509 -2.170 1.00 95.50 1083 GLN A N 1
ATOM 8584 C CA . GLN A 1 1083 ? -1.293 -31.249 -3.009 1.00 95.50 1083 GLN A CA 1
ATOM 8585 C C . GLN A 1 1083 ? -0.588 -32.150 -4.031 1.00 95.50 1083 GLN A C 1
ATOM 8587 O O . GLN A 1 1083 ? -1.061 -33.249 -4.323 1.00 95.50 1083 GLN A O 1
ATOM 8592 N N . SER A 1 1084 ? 0.581 -31.729 -4.517 1.00 96.06 1084 SER A N 1
ATOM 8593 C CA . SER A 1 1084 ? 1.422 -32.503 -5.439 1.00 96.06 1084 SER A CA 1
ATOM 8594 C C . SER A 1 1084 ? 2.235 -33.612 -4.754 1.00 96.06 1084 SER A C 1
ATOM 8596 O O . SER A 1 1084 ? 2.884 -34.416 -5.426 1.00 96.06 1084 SER A O 1
ATOM 8598 N N . GLY A 1 1085 ? 2.172 -33.705 -3.422 1.00 95.19 1085 GLY A N 1
ATOM 8599 C CA . GLY A 1 1085 ? 2.779 -34.781 -2.639 1.00 95.19 1085 GLY A CA 1
ATOM 8600 C C . GLY A 1 1085 ? 4.058 -34.407 -1.888 1.00 95.19 1085 GLY A C 1
ATOM 8601 O O . GLY A 1 1085 ? 4.701 -35.311 -1.345 1.00 95.19 1085 GLY A O 1
ATOM 8602 N N . ALA A 1 1086 ? 4.420 -33.123 -1.826 1.00 97.62 1086 ALA A N 1
ATOM 8603 C CA . ALA A 1 1086 ? 5.563 -32.649 -1.053 1.00 97.62 1086 ALA A CA 1
ATOM 8604 C C . ALA A 1 1086 ? 5.272 -32.658 0.456 1.00 97.62 1086 ALA A C 1
ATOM 8606 O O . ALA A 1 1086 ? 4.169 -32.331 0.892 1.00 97.62 1086 ALA A O 1
ATOM 8607 N N . HIS A 1 1087 ? 6.278 -32.992 1.264 1.00 98.12 1087 HIS A N 1
ATOM 8608 C CA . HIS A 1 1087 ? 6.242 -32.882 2.721 1.00 98.12 1087 HIS A CA 1
ATOM 8609 C C . HIS A 1 1087 ? 6.875 -31.569 3.176 1.00 98.12 1087 HIS A C 1
ATOM 8611 O O . HIS A 1 1087 ? 8.062 -31.321 2.939 1.00 98.12 1087 HIS A O 1
ATOM 8617 N N . ILE A 1 1088 ? 6.097 -30.745 3.871 1.00 98.75 1088 ILE A N 1
ATOM 8618 C CA . ILE A 1 1088 ? 6.456 -29.365 4.193 1.00 98.75 1088 ILE A CA 1
ATOM 8619 C C . ILE A 1 1088 ? 6.433 -29.177 5.711 1.00 98.75 1088 ILE A C 1
ATOM 8621 O O . ILE A 1 1088 ? 5.391 -29.347 6.340 1.00 98.75 1088 ILE A O 1
ATOM 8625 N N . ASP A 1 1089 ? 7.570 -28.800 6.295 1.00 98.75 1089 ASP A N 1
ATOM 8626 C CA . ASP A 1 1089 ? 7.654 -28.372 7.694 1.00 98.75 1089 ASP A CA 1
ATOM 8627 C C . ASP A 1 1089 ? 7.983 -26.882 7.778 1.00 98.75 1089 ASP A C 1
ATOM 8629 O O . ASP A 1 1089 ? 8.971 -26.402 7.223 1.00 98.75 1089 ASP A O 1
ATOM 8633 N N . LEU A 1 1090 ? 7.153 -26.141 8.499 1.00 98.81 1090 LEU A N 1
ATOM 8634 C CA . LEU A 1 1090 ? 7.274 -24.701 8.658 1.00 98.81 1090 LEU A CA 1
ATOM 8635 C C . LEU A 1 1090 ? 7.516 -24.378 10.134 1.00 98.81 1090 LEU A C 1
ATOM 8637 O O . LEU A 1 1090 ? 6.703 -24.712 10.989 1.00 98.81 1090 LEU A O 1
ATOM 8641 N N . LEU A 1 1091 ? 8.624 -23.710 10.437 1.00 98.69 1091 LEU A N 1
ATOM 8642 C CA . LEU A 1 1091 ? 8.949 -23.149 11.747 1.00 98.69 1091 LEU A CA 1
ATOM 8643 C C . LEU A 1 1091 ? 8.659 -21.644 11.698 1.00 98.69 1091 LEU A C 1
ATOM 8645 O O . LEU A 1 1091 ? 9.516 -20.857 11.299 1.00 98.69 1091 LEU A O 1
ATOM 8649 N N . VAL A 1 1092 ? 7.439 -21.247 12.066 1.00 98.44 1092 VAL A N 1
ATOM 8650 C CA . VAL A 1 1092 ? 6.970 -19.854 12.002 1.00 98.44 1092 VAL A CA 1
ATOM 8651 C C . VAL A 1 1092 ? 6.772 -19.318 13.412 1.00 98.44 1092 VAL A C 1
ATOM 8653 O O . VAL A 1 1092 ? 5.815 -19.691 14.088 1.00 98.44 1092 VAL A O 1
ATOM 8656 N N . ARG A 1 1093 ? 7.664 -18.427 13.868 1.00 95.19 1093 ARG A N 1
ATOM 8657 C CA . ARG A 1 1093 ? 7.605 -17.904 15.245 1.00 95.19 1093 ARG A CA 1
ATOM 8658 C C . ARG A 1 1093 ? 6.297 -17.152 15.516 1.00 95.19 1093 ARG A C 1
ATOM 8660 O O . ARG A 1 1093 ? 5.594 -17.475 16.470 1.00 95.19 1093 ARG A O 1
ATOM 8667 N N . SER A 1 1094 ? 6.021 -16.112 14.728 1.00 95.06 1094 SER A N 1
ATOM 8668 C CA . SER A 1 1094 ? 4.982 -15.115 15.001 1.00 95.06 1094 SER A CA 1
ATOM 8669 C C . SER A 1 1094 ? 3.749 -15.337 14.120 1.00 95.06 1094 SER A C 1
ATOM 8671 O O . SER A 1 1094 ? 3.024 -16.302 14.362 1.00 95.06 1094 SER A O 1
ATOM 8673 N N . MET A 1 1095 ? 3.499 -14.473 13.129 1.00 95.56 1095 MET A N 1
ATOM 8674 C CA . MET A 1 1095 ? 2.292 -14.521 12.300 1.00 95.56 1095 MET A CA 1
ATOM 8675 C C . MET A 1 1095 ? 2.397 -15.599 11.219 1.00 95.56 1095 MET A C 1
ATOM 8677 O O . MET A 1 1095 ? 3.345 -15.616 10.432 1.00 95.56 1095 MET A O 1
ATOM 8681 N N . CYS A 1 1096 ? 1.384 -16.453 11.137 1.00 97.50 1096 CYS A N 1
ATOM 8682 C CA . CYS A 1 1096 ? 1.206 -17.444 10.085 1.00 97.50 1096 CYS A CA 1
ATOM 8683 C C . CYS A 1 1096 ? -0.235 -17.384 9.565 1.00 97.50 1096 CYS A C 1
ATOM 8685 O O . CYS A 1 1096 ? -1.172 -17.679 10.307 1.00 97.50 1096 CYS A O 1
ATOM 8687 N N . SER A 1 1097 ? -0.408 -17.006 8.297 1.00 96.88 1097 SER A N 1
ATOM 8688 C CA . SER A 1 1097 ? -1.713 -17.022 7.620 1.00 96.88 1097 SER A CA 1
ATOM 8689 C C . SER A 1 1097 ? -1.997 -18.336 6.886 1.00 96.88 1097 SER A C 1
ATOM 8691 O O . SER A 1 1097 ? -3.105 -18.524 6.382 1.00 96.88 1097 SER A O 1
ATOM 8693 N N . LEU A 1 1098 ? -1.022 -19.249 6.826 1.00 97.31 1098 LEU A N 1
ATOM 8694 C CA . LEU A 1 1098 ? -1.198 -20.590 6.275 1.00 97.31 1098 LEU A CA 1
ATOM 8695 C C . LEU A 1 1098 ? -1.986 -21.467 7.253 1.00 97.31 1098 LEU A C 1
ATOM 8697 O O . LEU A 1 1098 ? -1.753 -21.434 8.458 1.00 97.31 1098 LEU A O 1
ATOM 8701 N N . ARG A 1 1099 ? -2.872 -22.303 6.715 1.00 96.00 1099 ARG A N 1
ATOM 8702 C CA . ARG A 1 1099 ? -3.684 -23.257 7.464 1.00 96.00 1099 ARG A CA 1
ATOM 8703 C C . ARG A 1 1099 ? -3.210 -24.697 7.199 1.00 96.00 1099 ARG A C 1
ATOM 8705 O O . ARG A 1 1099 ? -3.455 -25.208 6.104 1.00 96.00 1099 ARG A O 1
ATOM 8712 N N . PRO A 1 1100 ? -2.502 -25.350 8.138 1.00 97.12 1100 PRO A N 1
ATOM 8713 C CA . PRO A 1 1100 ? -1.911 -26.678 7.936 1.00 97.12 1100 PRO A CA 1
ATOM 8714 C C . PRO A 1 1100 ? -2.910 -27.823 8.159 1.00 97.12 1100 PRO A C 1
ATOM 8716 O O . PRO A 1 1100 ? -3.924 -27.645 8.827 1.00 97.12 1100 PRO A O 1
ATOM 8719 N N . GLY A 1 1101 ? -2.611 -29.015 7.634 1.00 94.81 1101 GLY A N 1
ATOM 8720 C CA . GLY A 1 1101 ? -3.353 -30.248 7.924 1.00 94.81 1101 GLY A CA 1
ATOM 8721 C C . GLY A 1 1101 ? -4.800 -30.294 7.418 1.00 94.81 1101 GLY A C 1
ATOM 8722 O O . GLY A 1 1101 ? -5.571 -31.138 7.872 1.00 94.81 1101 GLY A O 1
ATOM 8723 N N . VAL A 1 1102 ? -5.194 -29.395 6.513 1.00 94.44 1102 VAL A N 1
ATOM 8724 C CA . VAL A 1 1102 ? -6.539 -29.364 5.926 1.00 94.44 1102 VAL A CA 1
ATOM 8725 C C . VAL A 1 1102 ? -6.620 -30.412 4.812 1.00 94.44 1102 VAL A C 1
ATOM 8727 O O . VAL A 1 1102 ? -5.851 -30.308 3.850 1.00 94.44 1102 VAL A O 1
ATOM 8730 N N . PRO A 1 1103 ? -7.547 -31.388 4.889 1.00 91.81 1103 PRO A N 1
ATOM 8731 C CA . PRO A 1 1103 ? -7.642 -32.439 3.887 1.00 91.81 1103 PRO A CA 1
ATOM 8732 C C . PRO A 1 1103 ? -7.849 -31.922 2.460 1.00 91.81 1103 PRO A C 1
ATOM 8734 O O . PRO A 1 1103 ? -8.735 -31.109 2.212 1.00 91.81 1103 PRO A O 1
ATOM 8737 N N . GLY A 1 1104 ? -7.052 -32.403 1.509 1.00 87.94 1104 GLY A N 1
ATOM 8738 C CA . GLY A 1 1104 ? -7.074 -31.990 0.104 1.00 87.94 1104 GLY A CA 1
ATOM 8739 C C . GLY A 1 1104 ? -6.464 -30.613 -0.193 1.00 87.94 1104 GLY A C 1
ATOM 8740 O O . GLY A 1 1104 ? -6.489 -30.191 -1.349 1.00 87.94 1104 GLY A O 1
ATOM 8741 N N . LEU A 1 1105 ? -5.925 -29.905 0.804 1.00 91.75 1105 LEU A N 1
ATOM 8742 C CA . LEU A 1 1105 ? -5.303 -28.582 0.644 1.00 91.75 1105 LEU A CA 1
ATOM 8743 C C . LEU A 1 1105 ? -3.883 -28.544 1.216 1.00 91.75 1105 LEU A C 1
ATOM 8745 O O . LEU A 1 1105 ? -2.963 -28.067 0.560 1.00 91.75 1105 LEU A O 1
ATOM 8749 N N . SER A 1 1106 ? -3.711 -29.014 2.449 1.00 96.81 1106 SER A N 1
ATOM 8750 C CA . SER A 1 1106 ? -2.464 -28.895 3.206 1.00 96.81 1106 SER A CA 1
ATOM 8751 C C . SER A 1 1106 ? -2.173 -30.128 4.063 1.00 96.81 1106 SER A C 1
ATOM 8753 O O . SER A 1 1106 ? -1.504 -30.023 5.092 1.00 96.81 1106 SER A O 1
ATOM 8755 N N . ASP A 1 1107 ? -2.635 -31.310 3.634 1.00 94.75 1107 ASP A N 1
ATOM 8756 C CA . ASP A 1 1107 ? -2.482 -32.600 4.330 1.00 94.75 1107 ASP A CA 1
ATOM 8757 C C . ASP A 1 1107 ? -1.041 -32.901 4.759 1.00 94.75 1107 ASP A C 1
ATOM 8759 O O . ASP A 1 1107 ? -0.805 -33.628 5.722 1.00 94.75 1107 ASP A O 1
ATOM 8763 N N . ARG A 1 1108 ? -0.066 -32.379 4.007 1.00 97.62 1108 ARG A N 1
ATOM 8764 C CA . ARG A 1 1108 ? 1.368 -32.644 4.190 1.00 97.62 1108 ARG A CA 1
ATOM 8765 C C . ARG A 1 1108 ? 2.140 -31.430 4.692 1.00 97.62 1108 ARG A C 1
ATOM 8767 O O . ARG A 1 1108 ? 3.368 -31.428 4.610 1.00 97.62 1108 ARG A O 1
ATOM 8774 N N . ILE A 1 1109 ? 1.438 -30.405 5.175 1.00 98.62 1109 ILE A N 1
ATOM 8775 C CA . ILE A 1 1109 ? 2.048 -29.224 5.783 1.00 98.62 1109 ILE A CA 1
ATOM 8776 C C . ILE A 1 1109 ? 1.905 -29.315 7.295 1.00 98.62 1109 ILE A C 1
ATOM 8778 O O . ILE A 1 1109 ? 0.792 -29.386 7.815 1.00 98.62 1109 ILE A O 1
ATOM 8782 N N . ARG A 1 1110 ? 3.034 -29.246 7.999 1.00 98.44 1110 ARG A N 1
ATOM 8783 C CA . ARG A 1 1110 ? 3.095 -29.058 9.448 1.00 98.44 1110 ARG A CA 1
ATOM 8784 C C . ARG A 1 1110 ? 3.650 -27.673 9.747 1.00 98.44 1110 ARG A C 1
ATOM 8786 O O . ARG A 1 1110 ? 4.664 -27.276 9.181 1.00 98.44 1110 ARG A O 1
ATOM 8793 N N . VAL A 1 1111 ? 3.007 -26.949 10.659 1.00 98.62 1111 VAL A N 1
ATOM 8794 C CA . VAL A 1 1111 ? 3.474 -25.640 11.128 1.00 98.62 1111 VAL A CA 1
ATOM 8795 C C . VAL A 1 1111 ? 3.737 -25.720 12.627 1.00 98.62 1111 VAL A C 1
ATOM 8797 O O . VAL A 1 1111 ? 2.857 -26.123 13.388 1.00 98.62 1111 VAL A O 1
ATOM 8800 N N . ARG A 1 1112 ? 4.938 -25.315 13.043 1.00 97.94 1112 ARG A N 1
ATOM 8801 C CA . ARG A 1 1112 ? 5.366 -25.234 14.440 1.00 97.94 1112 ARG A CA 1
ATOM 8802 C C . ARG A 1 1112 ? 5.882 -23.841 14.785 1.00 97.94 1112 ARG A C 1
ATOM 8804 O O . ARG A 1 1112 ? 6.334 -23.099 13.916 1.00 97.94 1112 ARG A O 1
ATOM 8811 N N . SER A 1 1113 ? 5.882 -23.514 16.069 1.00 98.12 1113 SER A N 1
ATOM 8812 C CA . SER A 1 1113 ? 6.504 -22.312 16.625 1.00 98.12 1113 SER A CA 1
ATOM 8813 C C . SER A 1 1113 ? 7.186 -22.622 17.943 1.00 98.12 1113 SER A C 1
ATOM 8815 O O . SER A 1 1113 ? 6.663 -23.395 18.739 1.00 98.12 1113 SER A O 1
ATOM 8817 N N . ILE A 1 1114 ? 8.338 -22.007 18.181 1.00 97.56 1114 ILE A N 1
ATOM 8818 C CA . ILE A 1 1114 ? 9.127 -22.166 19.401 1.00 97.56 1114 ILE A CA 1
ATOM 8819 C C . ILE A 1 1114 ? 9.096 -20.830 20.143 1.00 97.56 1114 ILE A C 1
ATOM 8821 O O . ILE A 1 1114 ? 9.446 -19.790 19.582 1.00 97.56 1114 ILE A O 1
ATOM 8825 N N . VAL A 1 1115 ? 8.667 -20.866 21.405 1.00 95.50 1115 VAL A N 1
ATOM 8826 C CA . VAL A 1 1115 ? 8.655 -19.712 22.312 1.00 95.50 1115 VAL A CA 1
ATOM 8827 C C . VAL A 1 1115 ? 9.369 -20.130 23.594 1.00 95.50 1115 VAL A C 1
ATOM 8829 O O . VAL A 1 1115 ? 8.974 -21.104 24.231 1.00 95.50 1115 VAL A O 1
ATOM 8832 N N . GLY A 1 1116 ? 10.445 -19.427 23.939 1.00 93.19 1116 GLY A N 1
ATOM 8833 C CA . GLY A 1 1116 ? 11.309 -19.755 25.073 1.00 93.19 1116 GLY A CA 1
ATOM 8834 C C . GLY A 1 1116 ? 12.189 -18.576 25.481 1.00 93.19 1116 GLY A C 1
ATOM 8835 O O . GLY A 1 1116 ? 11.852 -17.428 25.191 1.00 93.19 1116 GLY A O 1
ATOM 8836 N N . GLN A 1 1117 ? 13.316 -18.864 26.140 1.00 89.94 1117 GLN A N 1
ATOM 8837 C CA . GLN A 1 1117 ? 14.249 -17.856 26.663 1.00 89.94 1117 GLN A CA 1
ATOM 8838 C C . GLN A 1 1117 ? 14.750 -16.903 25.569 1.00 89.94 1117 GLN A C 1
ATOM 8840 O O . GLN A 1 1117 ? 14.777 -15.684 25.755 1.00 89.94 1117 GLN A O 1
ATOM 8845 N N . PHE A 1 1118 ? 15.160 -17.464 24.430 1.00 94.00 1118 PHE A N 1
ATOM 8846 C CA . PHE A 1 1118 ? 15.612 -16.695 23.278 1.00 94.00 1118 PHE A CA 1
ATOM 8847 C C . PHE A 1 1118 ? 14.483 -16.459 22.282 1.00 94.00 1118 PHE A C 1
ATOM 8849 O O . PHE A 1 1118 ? 13.617 -17.306 22.053 1.00 94.00 1118 PHE A O 1
ATOM 8856 N N . LEU A 1 1119 ? 14.514 -15.287 21.656 1.00 94.44 1119 LEU A N 1
ATOM 8857 C CA . LEU A 1 1119 ? 13.577 -14.930 20.611 1.00 94.44 1119 LEU A CA 1
ATOM 8858 C C . LEU A 1 1119 ? 14.064 -15.509 19.275 1.00 94.44 1119 LEU A C 1
ATOM 8860 O O . LEU A 1 1119 ? 14.966 -14.945 18.661 1.00 94.44 1119 LEU A O 1
ATOM 8864 N N . GLU A 1 1120 ? 13.446 -16.600 18.819 1.00 96.69 1120 GLU A N 1
ATOM 8865 C CA . GLU A 1 1120 ? 13.717 -17.229 17.512 1.00 96.69 1120 GLU A CA 1
ATOM 8866 C C . GLU A 1 1120 ? 13.690 -16.189 16.393 1.00 96.69 1120 GLU A C 1
ATOM 8868 O O . GLU A 1 1120 ? 12.651 -15.577 16.189 1.00 96.69 1120 GLU A O 1
ATOM 8873 N N . HIS A 1 1121 ? 14.785 -15.923 15.688 1.00 96.44 1121 HIS A N 1
ATOM 8874 C CA . HIS A 1 1121 ? 14.822 -14.817 14.722 1.00 96.44 1121 HIS A CA 1
ATOM 8875 C C . HIS A 1 1121 ? 15.491 -15.179 13.393 1.00 96.44 1121 HIS A C 1
ATOM 8877 O O . HIS A 1 1121 ? 15.283 -14.457 12.406 1.00 96.44 1121 HIS A O 1
ATOM 8883 N N . SER A 1 1122 ? 16.193 -16.312 13.312 1.00 97.50 1122 SER A N 1
ATOM 8884 C CA . SER A 1 1122 ? 16.831 -16.738 12.074 1.00 97.50 1122 SER A CA 1
ATOM 8885 C C . SER A 1 1122 ? 15.820 -17.120 10.992 1.00 97.50 1122 SER A C 1
ATOM 8887 O O . SER A 1 1122 ? 14.719 -17.611 11.263 1.00 97.50 1122 SER A O 1
ATOM 8889 N N . ARG A 1 1123 ? 16.204 -16.871 9.732 1.00 98.31 1123 ARG A N 1
ATOM 8890 C CA . ARG A 1 1123 ? 15.467 -17.323 8.551 1.00 98.31 1123 ARG A CA 1
ATOM 8891 C C . ARG A 1 1123 ? 16.320 -18.285 7.747 1.00 98.31 1123 ARG A C 1
ATOM 8893 O O . ARG A 1 1123 ? 17.395 -17.906 7.279 1.00 98.31 1123 ARG A O 1
ATOM 8900 N N . ILE A 1 1124 ? 15.841 -19.518 7.623 1.00 98.62 1124 ILE A N 1
ATOM 8901 C CA . ILE A 1 1124 ? 16.539 -20.634 6.980 1.00 98.62 1124 ILE A CA 1
ATOM 8902 C C . ILE A 1 1124 ? 15.549 -21.343 6.058 1.00 98.62 1124 ILE A C 1
ATOM 8904 O O . ILE A 1 1124 ? 14.433 -21.655 6.468 1.00 98.62 1124 ILE A O 1
ATOM 8908 N N . PHE A 1 1125 ? 15.962 -21.632 4.831 1.00 98.62 1125 PHE A N 1
ATOM 8909 C CA . PHE A 1 1125 ? 15.156 -22.348 3.844 1.00 98.62 1125 PHE A CA 1
ATOM 8910 C C . PHE A 1 1125 ? 15.914 -23.597 3.397 1.00 98.62 1125 PHE A C 1
ATOM 8912 O O . PHE A 1 1125 ? 17.100 -23.507 3.088 1.00 98.62 1125 PHE A O 1
ATOM 8919 N N . SER A 1 1126 ? 15.243 -24.745 3.363 1.00 98.31 1126 SER A N 1
ATOM 8920 C CA . SER A 1 1126 ? 15.780 -26.024 2.899 1.00 98.31 1126 SER A CA 1
ATOM 8921 C C . SER A 1 1126 ? 14.820 -26.662 1.897 1.00 98.31 1126 SER A C 1
ATOM 8923 O O . SER A 1 1126 ? 13.621 -26.775 2.163 1.00 98.31 1126 SER A O 1
ATOM 8925 N N . PHE A 1 1127 ? 15.356 -27.076 0.750 1.00 98.31 1127 PHE A N 1
ATOM 8926 C CA . PHE A 1 1127 ? 14.621 -27.713 -0.346 1.00 98.31 1127 PHE A CA 1
ATOM 8927 C C . PHE A 1 1127 ? 15.310 -29.027 -0.716 1.00 98.31 1127 PHE A C 1
ATOM 8929 O O . PHE A 1 1127 ? 16.524 -29.041 -0.912 1.00 98.31 1127 PHE A O 1
ATOM 8936 N N . GLY A 1 1128 ? 14.564 -30.129 -0.793 1.00 92.62 1128 GLY A N 1
ATOM 8937 C CA . GLY A 1 1128 ? 15.098 -31.489 -0.883 1.00 92.62 1128 GLY A CA 1
ATOM 8938 C C . GLY A 1 1128 ? 15.839 -31.815 -2.180 1.00 92.62 1128 GLY A C 1
ATOM 8939 O O . GLY A 1 1128 ? 16.785 -32.606 -2.149 1.00 92.62 1128 GLY A O 1
ATOM 8940 N N . ASN A 1 1129 ? 15.417 -31.226 -3.301 1.00 88.38 1129 ASN A N 1
ATOM 8941 C CA . ASN A 1 1129 ? 15.996 -31.335 -4.640 1.00 88.38 1129 ASN A CA 1
ATOM 8942 C C . ASN A 1 1129 ? 16.405 -32.775 -5.001 1.00 88.38 1129 ASN A C 1
ATOM 8944 O O . ASN A 1 1129 ? 17.579 -33.083 -5.224 1.00 88.38 1129 ASN A O 1
ATOM 8948 N N . ALA A 1 1130 ? 15.427 -33.688 -4.978 1.00 82.94 1130 ALA A N 1
ATOM 8949 C CA . ALA A 1 1130 ? 15.605 -35.109 -5.299 1.00 82.94 1130 ALA A CA 1
ATOM 8950 C C . ALA A 1 1130 ? 16.760 -35.797 -4.528 1.00 82.94 1130 ALA A C 1
ATOM 8952 O O . ALA A 1 1130 ? 17.514 -36.599 -5.083 1.00 82.94 1130 ALA A O 1
ATOM 8953 N N . GLY A 1 1131 ? 16.908 -35.474 -3.238 1.00 82.38 1131 GLY A N 1
ATOM 8954 C CA . GLY A 1 1131 ? 17.925 -36.055 -2.354 1.00 82.38 1131 GLY A CA 1
ATOM 8955 C C . GLY A 1 1131 ? 19.252 -35.292 -2.318 1.00 82.38 1131 GLY A C 1
ATOM 8956 O O . GLY A 1 1131 ? 20.218 -35.778 -1.729 1.00 82.38 1131 GLY A O 1
ATOM 8957 N N . ARG A 1 1132 ? 19.324 -34.099 -2.922 1.00 88.81 1132 ARG A N 1
ATOM 8958 C CA . ARG A 1 1132 ? 20.485 -33.197 -2.870 1.00 88.81 1132 ARG A CA 1
ATOM 8959 C C . ARG A 1 1132 ? 20.090 -31.853 -2.257 1.00 88.81 1132 ARG A C 1
ATOM 8961 O O . ARG A 1 1132 ? 20.016 -30.864 -2.983 1.00 88.81 1132 ARG A O 1
ATOM 8968 N N . PRO A 1 1133 ? 19.864 -31.795 -0.935 1.00 92.06 1133 PRO A N 1
ATOM 8969 C CA . PRO A 1 1133 ? 19.236 -30.638 -0.327 1.00 92.06 1133 PRO A CA 1
ATOM 8970 C C . PRO A 1 1133 ? 20.044 -29.345 -0.514 1.00 92.06 1133 PRO A C 1
ATOM 8972 O O . PRO A 1 1133 ? 21.277 -29.310 -0.368 1.00 92.06 1133 PRO A O 1
ATOM 8975 N N . GLU A 1 1134 ? 19.318 -28.279 -0.834 1.00 97.00 1134 GLU A N 1
ATOM 8976 C CA . GLU A 1 1134 ? 19.807 -26.908 -0.979 1.00 97.00 1134 GLU A CA 1
ATOM 8977 C C . GLU A 1 1134 ? 19.365 -26.081 0.227 1.00 97.00 1134 GLU A C 1
ATOM 8979 O O . GLU A 1 1134 ? 18.212 -26.169 0.640 1.00 97.00 1134 GLU A O 1
ATOM 8984 N N . TYR A 1 1135 ? 20.277 -25.273 0.776 1.00 98.31 1135 TYR A N 1
ATOM 8985 C CA . TYR A 1 1135 ? 20.036 -24.474 1.977 1.00 98.31 1135 TYR A CA 1
ATOM 8986 C C . TYR A 1 1135 ? 20.296 -23.004 1.699 1.00 98.31 1135 TYR A C 1
ATOM 8988 O O . TYR A 1 1135 ? 21.286 -22.661 1.050 1.00 98.31 1135 TYR A O 1
ATOM 8996 N N . TYR A 1 1136 ? 19.446 -22.150 2.253 1.00 98.56 1136 TYR A N 1
ATOM 8997 C CA . TYR A 1 1136 ? 19.547 -20.704 2.152 1.00 98.56 1136 TYR A CA 1
ATOM 8998 C C . TYR A 1 1136 ? 19.348 -20.059 3.522 1.00 98.56 1136 TYR A C 1
ATOM 9000 O O . TYR A 1 1136 ? 18.602 -20.581 4.349 1.00 98.56 1136 TYR A O 1
ATOM 9008 N N . LEU A 1 1137 ? 19.978 -18.908 3.748 1.00 97.94 1137 LEU A N 1
ATOM 9009 C CA . LEU A 1 1137 ? 19.742 -18.067 4.925 1.00 97.94 1137 LEU A CA 1
ATOM 9010 C C . LEU A 1 1137 ? 19.781 -16.587 4.552 1.00 97.94 1137 LEU A C 1
ATOM 9012 O O . LEU A 1 1137 ? 20.412 -16.212 3.564 1.00 97.94 1137 LEU A O 1
ATOM 9016 N N . GLY A 1 1138 ? 19.121 -15.734 5.330 1.00 96.75 1138 GLY A N 1
ATOM 9017 C CA . GLY A 1 1138 ? 19.177 -14.294 5.094 1.00 96.75 1138 GLY A CA 1
ATOM 9018 C C . GLY A 1 1138 ? 18.171 -13.474 5.883 1.00 96.75 1138 GLY A C 1
ATOM 9019 O O . GLY A 1 1138 ? 17.595 -13.925 6.869 1.00 96.75 1138 GLY A O 1
ATOM 9020 N N . SER A 1 1139 ? 17.960 -12.236 5.452 1.00 95.38 1139 SER A N 1
ATOM 9021 C CA . SER A 1 1139 ? 17.217 -11.244 6.236 1.00 95.38 1139 SER A CA 1
ATOM 9022 C C . SER A 1 1139 ? 15.692 -11.300 6.075 1.00 95.38 1139 SER A C 1
ATOM 9024 O O . SER A 1 1139 ? 14.977 -10.695 6.878 1.00 95.38 1139 SER A O 1
ATOM 9026 N N . SER A 1 1140 ? 15.192 -12.008 5.057 1.00 96.38 1140 SER A N 1
ATOM 9027 C CA . SER A 1 1140 ? 13.793 -11.918 4.628 1.00 96.38 1140 SER A CA 1
ATOM 9028 C C . SER A 1 1140 ? 12.855 -12.886 5.348 1.00 96.38 1140 SER A C 1
ATOM 9030 O O . SER A 1 1140 ? 13.111 -14.088 5.390 1.00 96.38 1140 SER A O 1
ATOM 9032 N N . ASP A 1 1141 ? 11.724 -12.363 5.823 1.00 97.00 1141 ASP A N 1
ATOM 9033 C CA . ASP A 1 1141 ? 10.518 -13.147 6.115 1.00 97.00 1141 ASP A CA 1
ATOM 9034 C C . ASP A 1 1141 ? 9.651 -13.304 4.851 1.00 97.00 1141 ASP A C 1
ATOM 9036 O O . ASP A 1 1141 ? 9.876 -12.650 3.832 1.00 97.00 1141 ASP A O 1
ATOM 9040 N N . LEU A 1 1142 ? 8.611 -14.137 4.919 1.00 97.69 1142 LEU A N 1
ATOM 9041 C CA . LEU A 1 1142 ? 7.681 -14.366 3.810 1.00 97.69 1142 LEU A CA 1
ATOM 9042 C C . LEU A 1 1142 ? 6.435 -13.483 3.969 1.00 97.69 1142 LEU A C 1
ATOM 9044 O O . LEU A 1 1142 ? 5.322 -13.957 4.214 1.00 97.69 1142 LEU A O 1
ATOM 9048 N N . MET A 1 1143 ? 6.656 -12.168 3.871 1.00 94.56 1143 MET A N 1
ATOM 9049 C CA . MET A 1 1143 ? 5.611 -11.137 3.883 1.00 94.56 1143 MET A CA 1
ATOM 9050 C C . MET A 1 1143 ? 5.710 -10.254 2.631 1.00 94.56 1143 MET A C 1
ATOM 9052 O O . MET A 1 1143 ? 6.835 -9.964 2.209 1.00 94.56 1143 MET A O 1
ATOM 9056 N N . PRO A 1 1144 ? 4.592 -9.710 2.108 1.00 86.25 1144 PRO A N 1
ATOM 9057 C CA . PRO A 1 1144 ? 4.610 -8.853 0.918 1.00 86.25 1144 PRO A CA 1
ATOM 9058 C C . PRO A 1 1144 ? 5.622 -7.702 1.014 1.00 86.25 1144 PRO A C 1
ATOM 9060 O O . PRO A 1 1144 ? 6.414 -7.456 0.110 1.00 86.25 1144 PRO A O 1
ATOM 9063 N N . ARG A 1 1145 ? 5.696 -7.034 2.173 1.00 82.00 1145 ARG A N 1
ATOM 9064 C CA . ARG A 1 1145 ? 6.648 -5.935 2.393 1.00 82.00 1145 ARG A CA 1
ATOM 9065 C C . ARG A 1 1145 ? 8.122 -6.348 2.338 1.00 82.00 1145 ARG A C 1
ATOM 9067 O O . ARG A 1 1145 ? 8.942 -5.530 1.937 1.00 82.00 1145 ARG A O 1
ATOM 9074 N N . ASN A 1 1146 ? 8.472 -7.563 2.764 1.00 92.19 1146 ASN A N 1
ATOM 9075 C CA . ASN A 1 1146 ? 9.853 -8.051 2.709 1.00 92.19 1146 ASN A CA 1
ATOM 9076 C C . ASN A 1 1146 ? 10.225 -8.439 1.280 1.00 92.19 1146 ASN A C 1
ATOM 9078 O O . ASN A 1 1146 ? 11.342 -8.188 0.847 1.00 92.19 1146 ASN A O 1
ATOM 9082 N N . LEU A 1 1147 ? 9.270 -9.011 0.550 1.00 93.06 1147 LEU A N 1
ATOM 9083 C CA . LEU A 1 1147 ? 9.473 -9.493 -0.808 1.00 93.06 1147 LEU A CA 1
ATOM 9084 C C . LEU A 1 1147 ? 9.475 -8.360 -1.848 1.00 93.06 1147 LEU A C 1
ATOM 9086 O O . LEU A 1 1147 ? 10.245 -8.448 -2.800 1.00 93.06 1147 LEU A O 1
ATOM 9090 N N . ASP A 1 1148 ? 8.690 -7.293 -1.639 1.00 84.75 1148 ASP A N 1
ATOM 9091 C CA . ASP A 1 1148 ? 8.432 -6.279 -2.679 1.00 84.75 1148 ASP A CA 1
ATOM 9092 C C . ASP A 1 1148 ? 8.797 -4.834 -2.293 1.00 84.75 1148 ASP A C 1
ATOM 9094 O O . ASP A 1 1148 ? 8.993 -3.992 -3.167 1.00 84.75 1148 ASP A O 1
ATOM 9098 N N . ARG A 1 1149 ? 8.859 -4.503 -0.995 1.00 80.75 1149 ARG A N 1
ATOM 9099 C CA . ARG A 1 1149 ? 8.992 -3.104 -0.514 1.00 80.75 1149 ARG A CA 1
ATOM 9100 C C . ARG A 1 1149 ? 10.236 -2.852 0.338 1.00 80.75 1149 ARG A C 1
ATOM 9102 O O . ARG A 1 1149 ? 10.424 -1.758 0.877 1.00 80.75 1149 ARG A O 1
ATOM 9109 N N . ARG A 1 1150 ? 11.091 -3.861 0.482 1.00 88.00 1150 ARG A N 1
ATOM 9110 C CA . ARG A 1 1150 ? 12.344 -3.794 1.232 1.00 88.00 1150 ARG A CA 1
ATOM 9111 C C . ARG A 1 1150 ? 13.485 -4.322 0.395 1.00 88.00 1150 ARG A C 1
ATOM 9113 O O . ARG A 1 1150 ? 13.293 -5.164 -0.475 1.00 88.00 1150 ARG A O 1
ATOM 9120 N N . VAL A 1 1151 ? 14.679 -3.844 0.719 1.00 90.31 1151 VAL A N 1
ATOM 9121 C CA . VAL A 1 1151 ? 15.901 -4.505 0.276 1.00 90.31 1151 VAL A CA 1
ATOM 9122 C C . VAL A 1 1151 ? 16.243 -5.580 1.295 1.00 90.31 1151 VAL A C 1
ATOM 9124 O O . VAL A 1 1151 ? 16.661 -5.265 2.411 1.00 90.31 1151 VAL A O 1
ATOM 9127 N N . GLU A 1 1152 ? 16.049 -6.833 0.899 1.00 94.19 1152 GLU A N 1
ATOM 9128 C CA . GLU A 1 1152 ? 16.405 -8.039 1.651 1.00 94.19 1152 GLU A CA 1
ATOM 9129 C C . GLU A 1 1152 ? 17.456 -8.832 0.875 1.00 94.19 1152 GLU A C 1
ATOM 9131 O O . GLU A 1 1152 ? 17.496 -8.757 -0.352 1.00 94.19 1152 GLU A O 1
ATOM 9136 N N . ALA A 1 1153 ? 18.277 -9.615 1.575 1.00 95.56 1153 ALA A N 1
ATOM 9137 C CA . ALA A 1 1153 ? 19.298 -10.458 0.963 1.00 95.56 1153 ALA A CA 1
ATOM 9138 C C . ALA A 1 1153 ? 19.255 -11.872 1.559 1.00 95.56 1153 ALA A C 1
ATOM 9140 O O . ALA A 1 1153 ? 19.303 -12.036 2.780 1.00 95.56 1153 ALA A O 1
ATOM 9141 N N . VAL A 1 1154 ? 19.174 -12.881 0.691 1.00 98.06 1154 VAL A N 1
ATOM 9142 C CA . VAL A 1 1154 ? 19.182 -14.311 1.022 1.00 98.06 1154 VAL A CA 1
ATOM 9143 C C . VAL A 1 1154 ? 20.253 -15.010 0.187 1.00 98.06 1154 VAL A C 1
ATOM 9145 O O . VAL A 1 1154 ? 20.293 -14.872 -1.035 1.00 98.06 1154 VAL A O 1
ATOM 9148 N N . VAL A 1 1155 ? 21.137 -15.751 0.853 1.00 97.69 1155 VAL A N 1
ATOM 9149 C CA . VAL A 1 1155 ? 22.294 -16.426 0.250 1.00 97.69 1155 VAL A CA 1
ATOM 9150 C C . VAL A 1 1155 ? 22.136 -17.945 0.276 1.00 97.69 1155 VAL A C 1
ATOM 9152 O O . VAL A 1 1155 ? 21.665 -18.478 1.282 1.00 97.69 1155 VAL A O 1
ATOM 9155 N N . PRO A 1 1156 ? 22.563 -18.663 -0.779 1.00 97.56 1156 PRO A N 1
ATOM 9156 C CA . PRO A 1 1156 ? 22.739 -20.107 -0.717 1.00 97.56 1156 PRO A CA 1
ATOM 9157 C C . PRO A 1 1156 ? 23.966 -20.466 0.130 1.00 97.56 1156 PRO A C 1
ATOM 9159 O O . PRO A 1 1156 ? 25.006 -19.815 0.038 1.00 97.56 1156 PRO A O 1
ATOM 9162 N N . VAL A 1 1157 ? 23.878 -21.550 0.900 1.00 97.06 1157 VAL A N 1
ATOM 9163 C CA . VAL A 1 1157 ? 25.004 -22.114 1.657 1.00 97.06 1157 VAL A CA 1
ATOM 9164 C C . VAL A 1 1157 ? 25.528 -23.351 0.942 1.00 97.06 1157 VAL A C 1
ATOM 9166 O O . VAL A 1 1157 ? 24.926 -24.427 0.959 1.00 97.06 1157 VAL A O 1
ATOM 9169 N N . THR A 1 1158 ? 26.672 -23.200 0.279 1.00 92.88 1158 THR A N 1
ATOM 9170 C CA . THR A 1 1158 ? 27.212 -24.233 -0.607 1.00 92.88 1158 THR A CA 1
ATOM 9171 C C . THR A 1 1158 ? 28.183 -25.194 0.074 1.00 92.88 1158 THR A C 1
ATOM 9173 O O . THR A 1 1158 ? 28.247 -26.337 -0.383 1.00 92.88 1158 THR A O 1
ATOM 9176 N N . ASP A 1 1159 ? 28.876 -24.799 1.151 1.00 92.31 1159 ASP A N 1
ATOM 9177 C CA . ASP A 1 1159 ? 29.806 -25.675 1.889 1.00 92.31 1159 ASP A CA 1
ATOM 9178 C C . ASP A 1 1159 ? 29.044 -26.855 2.534 1.00 92.31 1159 ASP A C 1
ATOM 9180 O O . ASP A 1 1159 ? 28.178 -26.631 3.388 1.00 92.31 1159 ASP A O 1
ATOM 9184 N N . PRO A 1 1160 ? 29.357 -28.118 2.177 1.00 91.56 1160 PRO A N 1
ATOM 9185 C CA . PRO A 1 1160 ? 28.669 -29.293 2.712 1.00 91.56 1160 PRO A CA 1
ATOM 9186 C C . PRO A 1 1160 ? 28.675 -29.389 4.244 1.00 91.56 1160 PRO A C 1
ATOM 9188 O O . PRO A 1 1160 ? 27.691 -29.837 4.827 1.00 91.56 1160 PRO A O 1
ATOM 9191 N N . ARG A 1 1161 ? 29.744 -28.936 4.915 1.00 90.94 1161 ARG A N 1
ATOM 9192 C CA . ARG A 1 1161 ? 29.848 -28.957 6.387 1.00 90.94 1161 ARG A CA 1
ATOM 9193 C C . ARG A 1 1161 ? 28.845 -27.996 7.018 1.00 90.94 1161 ARG A C 1
ATOM 9195 O O . ARG A 1 1161 ? 28.216 -28.315 8.024 1.00 90.94 1161 ARG A O 1
ATOM 9202 N N . LEU A 1 1162 ? 28.673 -26.831 6.399 1.00 94.62 1162 LEU A N 1
ATOM 9203 C CA . LEU A 1 1162 ? 27.731 -25.813 6.853 1.00 94.62 1162 LEU A CA 1
ATOM 9204 C C . LEU A 1 1162 ? 26.280 -26.208 6.565 1.00 94.62 1162 LEU A C 1
ATOM 9206 O O . LEU A 1 1162 ? 25.411 -25.941 7.390 1.00 94.62 1162 LEU A O 1
ATOM 9210 N N . ARG A 1 1163 ? 26.017 -26.921 5.462 1.00 95.44 1163 ARG A N 1
ATOM 9211 C CA . ARG A 1 1163 ? 24.694 -27.516 5.191 1.00 95.44 1163 ARG A CA 1
ATOM 9212 C C . ARG A 1 1163 ? 24.280 -28.507 6.276 1.00 95.44 1163 ARG A C 1
ATOM 9214 O O . ARG A 1 1163 ? 23.151 -28.445 6.747 1.00 95.44 1163 ARG A O 1
ATOM 9221 N N . VAL A 1 1164 ? 25.200 -29.369 6.721 1.00 94.00 1164 VAL A N 1
ATOM 9222 C CA . VAL A 1 1164 ? 24.950 -30.291 7.845 1.00 94.00 1164 VAL A CA 1
ATOM 9223 C C . VAL A 1 1164 ? 24.627 -29.518 9.124 1.00 94.00 1164 VAL A C 1
ATOM 9225 O O . VAL A 1 1164 ? 23.701 -29.885 9.842 1.00 94.00 1164 VAL A O 1
ATOM 9228 N N . ARG A 1 1165 ? 25.336 -28.415 9.395 1.00 94.50 1165 ARG A N 1
ATOM 9229 C CA . ARG A 1 1165 ? 25.046 -27.565 10.557 1.00 94.50 1165 ARG A CA 1
ATOM 9230 C C . ARG A 1 1165 ? 23.661 -26.917 10.475 1.00 94.50 1165 ARG A C 1
ATOM 9232 O O . ARG A 1 1165 ? 22.953 -26.915 11.476 1.00 94.50 1165 ARG A O 1
ATOM 9239 N N . LEU A 1 1166 ? 23.260 -26.397 9.314 1.00 97.38 1166 LEU A N 1
ATOM 9240 C CA . LEU A 1 1166 ? 21.918 -25.833 9.120 1.00 97.38 1166 LEU A CA 1
ATOM 9241 C C . LEU A 1 1166 ? 20.826 -26.896 9.260 1.00 97.38 1166 LEU A C 1
ATOM 9243 O O . LEU A 1 1166 ? 19.823 -26.645 9.922 1.00 97.38 1166 LEU A O 1
ATOM 9247 N N . GLN A 1 1167 ? 21.040 -28.092 8.707 1.00 96.81 1167 GLN A N 1
ATOM 9248 C CA . GLN A 1 1167 ? 20.114 -29.207 8.889 1.00 96.81 1167 GLN A CA 1
ATOM 9249 C C . GLN A 1 1167 ? 19.994 -29.596 10.365 1.00 96.81 1167 GLN A C 1
ATOM 9251 O O . GLN A 1 1167 ? 18.884 -29.754 10.848 1.00 96.81 1167 GLN A O 1
ATOM 9256 N N . GLN A 1 1168 ? 21.102 -29.638 11.115 1.00 96.62 1168 GLN A N 1
ATOM 9257 C CA . GLN A 1 1168 ? 21.073 -29.898 12.557 1.00 96.62 1168 GLN A CA 1
ATOM 9258 C C . GLN A 1 1168 ? 20.261 -28.842 13.324 1.00 96.62 1168 GLN A C 1
ATOM 9260 O O . GLN A 1 1168 ? 19.545 -29.193 14.259 1.00 96.62 1168 GLN A O 1
ATOM 9265 N N . ILE A 1 1169 ? 20.353 -27.562 12.941 1.00 97.62 1169 ILE A N 1
ATOM 9266 C CA . ILE A 1 1169 ? 19.521 -26.502 13.529 1.00 97.62 1169 ILE A CA 1
ATOM 9267 C C . ILE A 1 1169 ? 18.041 -26.793 13.260 1.00 97.62 1169 ILE A C 1
ATOM 9269 O O . ILE A 1 1169 ? 17.243 -26.827 14.195 1.00 97.62 1169 ILE A O 1
ATOM 9273 N N . LEU A 1 1170 ? 17.683 -27.072 12.005 1.00 98.31 1170 LEU A N 1
ATOM 9274 C CA . LEU A 1 1170 ? 16.306 -27.388 11.625 1.00 98.31 1170 LEU A CA 1
ATOM 9275 C C . LEU A 1 1170 ? 15.783 -28.649 12.330 1.00 98.31 1170 LEU A C 1
ATOM 9277 O O . LEU A 1 1170 ? 14.676 -28.619 12.857 1.00 98.31 1170 LEU A O 1
ATOM 9281 N N . ASP A 1 1171 ? 16.571 -29.721 12.399 1.00 97.69 1171 ASP A N 1
ATOM 9282 C CA . ASP A 1 1171 ? 16.181 -30.988 13.025 1.00 97.69 1171 ASP A CA 1
ATOM 9283 C C . ASP A 1 1171 ? 15.951 -30.836 14.528 1.00 97.69 1171 ASP A C 1
ATOM 9285 O O . ASP A 1 1171 ? 14.935 -31.300 15.041 1.00 97.69 1171 ASP A O 1
ATOM 9289 N N . VAL A 1 1172 ? 16.846 -30.141 15.239 1.00 98.00 1172 VAL A N 1
ATOM 9290 C CA . VAL A 1 1172 ? 16.677 -29.872 16.676 1.00 98.00 1172 VAL A CA 1
ATOM 9291 C C . VAL A 1 1172 ? 15.426 -29.024 16.918 1.00 98.00 1172 VAL A C 1
ATOM 9293 O O . VAL A 1 1172 ? 14.637 -29.346 17.806 1.00 98.00 1172 VAL A O 1
ATOM 9296 N N . SER A 1 1173 ? 15.189 -27.990 16.106 1.00 97.44 1173 SER A N 1
ATOM 9297 C CA . SER A 1 1173 ? 13.965 -27.185 16.192 1.00 97.44 1173 SER A CA 1
ATOM 9298 C C . SER A 1 1173 ? 12.701 -27.998 15.874 1.00 97.44 1173 SER A C 1
ATOM 9300 O O . SER A 1 1173 ? 11.683 -27.853 16.546 1.00 97.44 1173 SER A O 1
ATOM 9302 N N . LEU A 1 1174 ? 12.742 -28.888 14.880 1.00 97.44 1174 LEU A N 1
ATOM 9303 C CA . LEU A 1 1174 ? 11.618 -29.762 14.527 1.00 97.44 1174 LEU A CA 1
ATOM 9304 C C . LEU A 1 1174 ? 11.408 -30.908 15.519 1.00 97.44 1174 LEU A C 1
ATOM 9306 O O . LEU A 1 1174 ? 10.307 -31.459 15.561 1.00 97.44 1174 LEU A O 1
ATOM 9310 N N . ALA A 1 1175 ? 12.414 -31.260 16.316 1.00 97.38 1175 ALA A N 1
ATOM 9311 C CA . ALA A 1 1175 ? 12.321 -32.289 17.342 1.00 97.38 1175 ALA A CA 1
ATOM 9312 C C . ALA A 1 1175 ? 11.829 -31.762 18.698 1.00 97.38 1175 ALA A C 1
ATOM 9314 O O . ALA A 1 1175 ? 11.369 -32.576 19.502 1.00 97.38 1175 ALA A O 1
ATOM 9315 N N . ASP A 1 1176 ? 11.883 -30.444 18.925 1.00 97.81 1176 ASP A N 1
ATOM 9316 C CA . ASP A 1 1176 ? 11.508 -29.812 20.192 1.00 97.81 1176 ASP A CA 1
ATOM 9317 C C . ASP A 1 1176 ? 10.078 -30.183 20.621 1.00 97.81 1176 ASP A C 1
ATOM 9319 O O . ASP A 1 1176 ? 9.132 -30.131 19.826 1.00 97.81 1176 ASP A O 1
ATOM 9323 N N . ASP A 1 1177 ? 9.924 -30.579 21.879 1.00 96.00 1177 ASP A N 1
ATOM 9324 C CA . ASP A 1 1177 ? 8.637 -30.866 22.516 1.00 96.00 1177 ASP A CA 1
ATOM 9325 C C . ASP A 1 1177 ? 8.517 -30.244 23.918 1.00 96.00 1177 ASP A C 1
ATOM 9327 O O . ASP A 1 1177 ? 7.664 -30.625 24.722 1.00 96.00 1177 ASP A O 1
ATOM 9331 N N . VAL A 1 1178 ? 9.368 -29.256 24.205 1.00 94.94 1178 VAL A N 1
ATOM 9332 C CA . VAL A 1 1178 ? 9.383 -28.503 25.466 1.00 94.94 1178 VAL A CA 1
ATOM 9333 C C . VAL A 1 1178 ? 8.943 -27.063 25.231 1.00 94.94 1178 VAL A C 1
ATOM 9335 O O . VAL A 1 1178 ? 8.099 -26.541 25.953 1.00 94.94 1178 VAL A O 1
ATOM 9338 N N . LEU A 1 1179 ? 9.477 -26.410 24.205 1.00 95.81 1179 LEU A N 1
ATOM 9339 C CA . LEU A 1 1179 ? 9.188 -25.029 23.827 1.00 95.81 1179 LEU A CA 1
ATOM 9340 C C . LEU A 1 1179 ? 8.171 -24.951 22.681 1.00 95.81 1179 LEU A C 1
ATOM 9342 O O . LEU A 1 1179 ? 7.446 -23.960 22.579 1.00 95.81 1179 LEU A O 1
ATOM 9346 N N . ALA A 1 1180 ? 8.057 -26.003 21.874 1.00 97.25 1180 ALA A N 1
ATOM 9347 C CA . ALA A 1 1180 ? 7.272 -26.007 20.651 1.00 97.25 1180 ALA A CA 1
ATOM 9348 C C . ALA A 1 1180 ? 5.743 -25.989 20.848 1.00 97.25 1180 ALA A C 1
ATOM 9350 O O . ALA A 1 1180 ? 5.179 -26.556 21.788 1.00 97.25 1180 ALA A O 1
ATOM 9351 N N . TRP A 1 1181 ? 5.081 -25.374 19.876 1.00 98.38 1181 TRP A N 1
ATOM 9352 C CA . TRP A 1 1181 ? 3.640 -25.335 19.659 1.00 98.38 1181 TRP A CA 1
ATOM 9353 C C . TRP A 1 1181 ? 3.346 -25.744 18.219 1.00 98.38 1181 TRP A C 1
ATOM 9355 O O . TRP A 1 1181 ? 4.087 -25.339 17.326 1.00 98.38 1181 TRP A O 1
ATOM 9365 N N . ASP A 1 1182 ? 2.258 -26.474 17.990 1.00 97.88 1182 ASP A N 1
ATOM 9366 C CA . ASP A 1 1182 ? 1.793 -26.874 16.659 1.00 97.88 1182 ASP A CA 1
ATOM 9367 C C . ASP A 1 1182 ? 0.500 -26.122 16.313 1.00 97.88 1182 ASP A C 1
ATOM 9369 O O . ASP A 1 1182 ? -0.367 -25.937 17.170 1.00 97.88 1182 ASP A O 1
ATOM 9373 N N . LEU A 1 1183 ? 0.381 -25.669 15.065 1.00 97.81 1183 LEU A N 1
ATOM 9374 C CA . LEU A 1 1183 ? -0.837 -25.047 14.542 1.00 97.81 1183 LEU A CA 1
ATOM 9375 C C . LEU A 1 1183 ? -1.739 -26.129 13.940 1.00 97.81 1183 LEU A C 1
ATOM 9377 O O . LEU A 1 1183 ? -1.303 -26.891 13.075 1.00 97.81 1183 LEU A O 1
ATOM 9381 N N . GLY A 1 1184 ? -2.981 -26.203 14.412 1.00 94.06 1184 GLY A N 1
ATOM 9382 C CA . GLY A 1 1184 ? -3.982 -27.167 13.969 1.00 94.06 1184 GLY A CA 1
ATOM 9383 C C . GLY A 1 1184 ? -4.741 -26.745 12.702 1.00 94.06 1184 GLY A C 1
ATOM 9384 O O . GLY A 1 1184 ? -4.700 -25.581 12.290 1.00 94.06 1184 GLY A O 1
ATOM 9385 N N . PRO A 1 1185 ? -5.494 -27.677 12.086 1.00 92.25 1185 PRO A N 1
ATOM 9386 C CA . PRO A 1 1185 ? -6.335 -27.396 10.921 1.00 92.25 1185 PRO A CA 1
ATOM 9387 C C . PRO A 1 1185 ? -7.556 -26.532 11.246 1.00 92.25 1185 PRO A C 1
ATOM 9389 O O . PRO A 1 1185 ? -8.228 -26.054 10.338 1.00 92.25 1185 PRO A O 1
ATOM 9392 N N . ASP A 1 1186 ? -7.875 -26.311 12.516 1.00 89.00 1186 ASP A N 1
ATOM 9393 C CA . ASP A 1 1186 ? -8.871 -25.346 12.986 1.00 89.00 1186 ASP A CA 1
ATOM 9394 C C . ASP A 1 1186 ? -8.318 -23.912 13.081 1.00 89.00 1186 ASP A C 1
ATOM 9396 O O . ASP A 1 1186 ? -9.093 -22.972 13.233 1.00 89.00 1186 ASP A O 1
ATOM 9400 N N . GLY A 1 1187 ? -7.002 -23.740 12.916 1.00 90.19 1187 GLY A N 1
ATOM 9401 C CA . GLY A 1 1187 ? -6.311 -22.465 13.067 1.00 90.19 1187 GLY A CA 1
ATOM 9402 C C . GLY A 1 1187 ? -5.892 -22.150 14.505 1.00 90.19 1187 GLY A C 1
ATOM 9403 O O . GLY A 1 1187 ? -5.421 -21.042 14.744 1.00 90.19 1187 GLY A O 1
ATOM 9404 N N . ALA A 1 1188 ? -6.031 -23.088 15.449 1.00 93.00 1188 ALA A N 1
ATOM 9405 C CA . ALA A 1 1188 ? -5.616 -22.909 16.836 1.00 93.00 1188 ALA A CA 1
ATOM 9406 C C . ALA A 1 1188 ? -4.194 -23.435 17.088 1.00 93.00 1188 ALA A C 1
ATOM 9408 O O . ALA A 1 1188 ? -3.760 -24.433 16.509 1.00 93.00 1188 ALA A O 1
ATOM 9409 N N . TRP A 1 1189 ? -3.459 -22.770 17.981 1.00 97.12 1189 TRP A N 1
ATOM 9410 C CA . TRP A 1 1189 ? -2.146 -23.230 18.431 1.00 97.12 1189 TRP A CA 1
ATOM 9411 C C . TRP A 1 1189 ? -2.271 -24.113 19.670 1.00 97.12 1189 TRP A C 1
ATOM 9413 O O . TRP A 1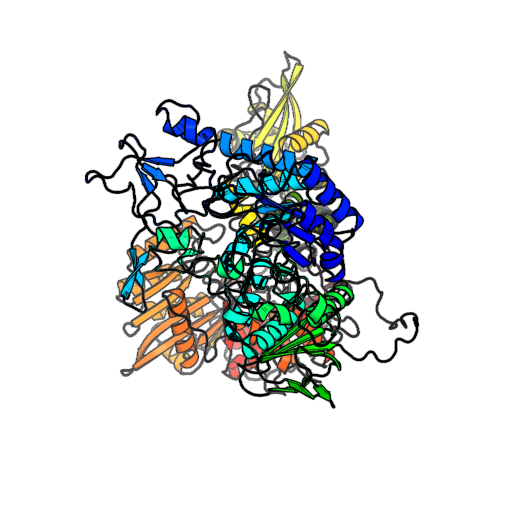 1189 ? -2.912 -23.745 20.653 1.00 97.12 1189 TRP A O 1
ATOM 9423 N N . HIS A 1 1190 ? -1.576 -25.247 19.663 1.00 96.19 1190 HIS A N 1
ATOM 9424 C CA . HIS A 1 1190 ? -1.534 -26.175 20.788 1.00 96.19 1190 HIS A CA 1
ATOM 9425 C C . HIS A 1 1190 ? -0.103 -26.411 21.247 1.00 96.19 1190 HIS A C 1
ATOM 9427 O O . HIS A 1 1190 ? 0.800 -26.612 20.432 1.00 96.19 1190 HIS A O 1
ATOM 9433 N N . LYS A 1 1191 ? 0.109 -26.410 22.566 1.00 95.88 1191 LYS A N 1
ATOM 9434 C CA . LYS A 1 1191 ? 1.404 -26.770 23.139 1.00 95.88 1191 LYS A CA 1
ATOM 9435 C C . LYS A 1 1191 ? 1.695 -28.226 22.798 1.00 95.88 1191 LYS A C 1
ATOM 9437 O O . LYS A 1 1191 ? 0.842 -29.092 22.996 1.00 95.88 1191 LYS A O 1
ATOM 9442 N N . VAL A 1 1192 ? 2.894 -28.497 22.296 1.00 95.94 1192 VAL A N 1
ATOM 9443 C CA . VAL A 1 1192 ? 3.300 -29.869 21.991 1.00 95.94 1192 VAL A CA 1
ATOM 9444 C C . VAL A 1 1192 ? 3.507 -30.620 23.311 1.00 95.94 1192 VAL A C 1
ATOM 9446 O O . VAL A 1 1192 ? 4.206 -30.105 24.186 1.00 95.94 1192 VAL A O 1
ATOM 9449 N N . PRO A 1 1193 ? 2.918 -31.817 23.490 1.00 93.19 1193 PRO A N 1
ATOM 9450 C CA . PRO A 1 1193 ? 3.146 -32.617 24.685 1.00 93.19 1193 PRO A CA 1
ATOM 9451 C C . PRO A 1 1193 ? 4.616 -33.017 24.813 1.00 93.19 1193 PRO A C 1
ATOM 9453 O O . PRO A 1 1193 ? 5.195 -33.576 23.883 1.00 93.19 1193 PRO A O 1
ATOM 9456 N N . THR A 1 1194 ? 5.198 -32.785 25.986 1.00 93.00 1194 THR A N 1
ATOM 9457 C CA . THR A 1 1194 ? 6.574 -33.193 26.277 1.00 93.00 1194 THR A CA 1
ATOM 9458 C C . THR A 1 1194 ? 6.647 -34.702 26.487 1.00 93.00 1194 THR A C 1
ATOM 9460 O O . THR A 1 1194 ? 6.126 -35.215 27.477 1.00 93.00 1194 THR A O 1
ATOM 9463 N N . VAL A 1 1195 ? 7.311 -35.411 25.569 1.00 93.12 1195 VAL A N 1
ATOM 9464 C CA . VAL A 1 1195 ? 7.475 -36.876 25.606 1.00 93.12 1195 VAL A CA 1
ATOM 9465 C C . VAL A 1 1195 ? 8.953 -37.263 25.644 1.00 93.12 1195 VAL A C 1
ATOM 9467 O O . VAL A 1 1195 ? 9.357 -38.091 26.455 1.00 93.12 1195 VAL A O 1
ATOM 9470 N N . ARG A 1 1196 ? 9.766 -36.657 24.778 1.00 91.81 1196 ARG A N 1
ATOM 9471 C CA . ARG A 1 1196 ? 11.214 -36.864 24.645 1.00 91.81 1196 ARG A CA 1
ATOM 9472 C C . ARG A 1 1196 ? 12.035 -35.865 25.460 1.00 91.81 1196 ARG A C 1
ATOM 9474 O O . ARG A 1 1196 ? 13.223 -36.098 25.647 1.00 91.81 1196 ARG A O 1
ATOM 9481 N N . ALA A 1 1197 ? 11.409 -34.788 25.941 1.00 93.31 1197 ALA A N 1
ATOM 9482 C CA . ALA A 1 1197 ? 12.050 -33.715 26.704 1.00 93.31 1197 ALA A CA 1
ATOM 9483 C C . ALA A 1 1197 ? 13.192 -33.025 25.936 1.00 93.31 1197 ALA A C 1
ATOM 9485 O O . ALA A 1 1197 ? 14.209 -32.638 26.511 1.00 93.31 1197 ALA A O 1
ATOM 9486 N N . ILE A 1 1198 ? 13.012 -32.854 24.625 1.00 95.25 1198 ILE A N 1
ATOM 9487 C CA . ILE A 1 1198 ? 13.956 -32.140 23.768 1.00 95.25 1198 ILE A CA 1
ATOM 9488 C C . ILE A 1 1198 ? 13.624 -30.650 23.842 1.00 95.25 1198 ILE A C 1
ATOM 9490 O O . ILE A 1 1198 ? 12.580 -30.209 23.362 1.00 95.25 1198 ILE A O 1
ATOM 9494 N N . ASN A 1 1199 ? 14.540 -29.879 24.425 1.00 95.94 1199 ASN A N 1
ATOM 9495 C CA . ASN A 1 1199 ? 14.509 -28.420 24.443 1.00 95.94 1199 ASN A CA 1
ATOM 9496 C C . ASN A 1 1199 ? 15.573 -27.884 23.476 1.00 95.94 1199 ASN A C 1
ATOM 9498 O O . ASN A 1 1199 ? 16.769 -28.118 23.676 1.00 95.94 1199 ASN A O 1
ATOM 9502 N N . SER A 1 1200 ? 15.150 -27.171 22.433 1.00 96.69 1200 SER A N 1
ATOM 9503 C CA . SER A 1 1200 ? 16.036 -26.678 21.380 1.00 96.69 1200 SER A CA 1
ATOM 9504 C C . SER A 1 1200 ? 17.088 -25.714 21.922 1.00 96.69 1200 SER A C 1
ATOM 9506 O O . SER A 1 1200 ? 18.264 -25.858 21.598 1.00 96.69 1200 SER A O 1
ATOM 9508 N N . HIS A 1 1201 ? 16.706 -24.774 22.793 1.00 95.94 1201 HIS A N 1
ATOM 9509 C CA . HIS A 1 1201 ? 17.628 -23.790 23.373 1.00 95.94 1201 HIS A CA 1
ATOM 9510 C C . HIS A 1 1201 ? 18.700 -24.470 24.221 1.00 95.94 1201 HIS A C 1
ATOM 9512 O O . HIS A 1 1201 ? 19.882 -24.164 24.071 1.00 95.94 1201 HIS A O 1
ATOM 9518 N N . ALA A 1 1202 ? 18.315 -25.424 25.070 1.00 95.25 1202 ALA A N 1
ATOM 9519 C CA . ALA A 1 1202 ? 19.260 -26.207 25.861 1.00 95.25 1202 ALA A CA 1
ATOM 9520 C C . ALA A 1 1202 ? 20.193 -27.028 24.959 1.00 95.25 1202 ALA A C 1
ATOM 9522 O O . ALA A 1 1202 ? 21.414 -26.964 25.108 1.00 95.25 1202 ALA A O 1
ATOM 9523 N N . ARG A 1 1203 ? 19.643 -27.715 23.949 1.00 96.69 1203 ARG A N 1
ATOM 9524 C CA . ARG A 1 1203 ? 20.444 -28.532 23.034 1.00 96.69 1203 ARG A CA 1
ATOM 9525 C C . ARG A 1 1203 ? 21.429 -27.697 22.218 1.00 96.69 1203 ARG A C 1
ATOM 9527 O O . ARG A 1 1203 ? 22.551 -28.131 21.975 1.00 96.69 1203 ARG A O 1
ATOM 9534 N N . PHE A 1 1204 ? 21.055 -26.491 21.803 1.00 96.56 1204 PHE A N 1
ATOM 9535 C CA . PHE A 1 1204 ? 21.972 -25.596 21.098 1.00 96.56 1204 PHE A CA 1
ATOM 9536 C C . PHE A 1 1204 ? 23.085 -25.050 21.999 1.00 96.56 1204 PHE A C 1
ATOM 9538 O O . PHE A 1 1204 ? 24.222 -24.951 21.531 1.00 96.56 1204 PHE A O 1
ATOM 9545 N N . LYS A 1 1205 ? 22.806 -24.774 23.283 1.00 95.62 1205 LYS A N 1
ATOM 9546 C CA . LYS A 1 1205 ? 23.838 -24.449 24.287 1.00 95.62 1205 LYS A CA 1
ATOM 9547 C C . LYS A 1 1205 ? 24.839 -25.598 24.447 1.00 95.62 1205 LYS A C 1
ATOM 9549 O O . LYS A 1 1205 ? 26.045 -25.371 24.377 1.00 95.62 1205 LYS A O 1
ATOM 9554 N N . GLU A 1 1206 ? 24.354 -26.832 24.585 1.00 94.56 1206 GLU A N 1
ATOM 9555 C CA . GLU A 1 1206 ? 25.199 -28.034 24.657 1.00 94.56 1206 GLU A CA 1
ATOM 9556 C C . GLU A 1 1206 ? 26.058 -28.201 23.403 1.00 94.56 1206 GLU A C 1
ATOM 9558 O O . GLU A 1 1206 ? 27.275 -28.329 23.503 1.00 94.56 1206 GLU A O 1
ATOM 9563 N N . LEU A 1 1207 ? 25.453 -28.126 22.213 1.00 92.69 1207 LEU A N 1
ATOM 9564 C CA . LEU A 1 1207 ? 26.169 -28.251 20.941 1.00 92.69 1207 LEU A CA 1
ATOM 9565 C C . LEU A 1 1207 ? 27.254 -27.179 20.775 1.00 92.69 1207 LEU A C 1
ATOM 9567 O O . LEU A 1 1207 ? 28.307 -27.455 20.193 1.00 92.69 1207 LEU A O 1
ATOM 9571 N N . ALA A 1 1208 ? 27.018 -25.961 21.268 1.00 91.62 1208 ALA A N 1
ATOM 9572 C CA . ALA A 1 1208 ? 28.023 -24.903 21.276 1.00 91.62 1208 ALA A CA 1
ATOM 9573 C C . ALA A 1 1208 ? 29.195 -25.249 22.209 1.00 91.62 1208 ALA A C 1
ATOM 9575 O O . ALA A 1 1208 ? 30.348 -25.136 21.796 1.00 91.62 1208 ALA A O 1
ATOM 9576 N N . LEU A 1 1209 ? 28.925 -25.769 23.413 1.00 91.19 1209 LEU A N 1
ATOM 9577 C CA . LEU A 1 1209 ? 29.959 -26.245 24.344 1.00 91.19 1209 LEU A CA 1
ATOM 9578 C C . LEU A 1 1209 ? 30.737 -27.457 23.800 1.00 91.19 1209 LEU A C 1
ATOM 9580 O O . LEU A 1 1209 ? 31.961 -27.492 23.897 1.00 91.19 1209 LEU A O 1
ATOM 9584 N N . GLU A 1 1210 ? 30.061 -28.437 23.195 1.00 88.38 1210 GLU A N 1
ATOM 9585 C CA . GLU A 1 1210 ? 30.678 -29.616 22.562 1.00 88.38 1210 GLU A CA 1
ATOM 9586 C C . GLU A 1 1210 ? 31.627 -29.200 21.426 1.00 88.38 1210 GLU A C 1
ATOM 9588 O O . GLU A 1 1210 ? 32.789 -29.624 21.369 1.00 88.38 1210 GLU A O 1
ATOM 9593 N N . SER A 1 1211 ? 31.154 -28.305 20.553 1.00 81.94 1211 SER A N 1
ATOM 9594 C CA . SER A 1 1211 ? 31.957 -27.708 19.479 1.00 81.94 1211 SER A CA 1
ATOM 9595 C C . SER A 1 1211 ? 33.150 -26.948 20.061 1.00 81.94 1211 SER A C 1
ATOM 9597 O O . SER A 1 1211 ? 34.278 -27.057 19.572 1.00 81.94 1211 SER A O 1
ATOM 9599 N N . ALA A 1 1212 ? 32.923 -26.241 21.168 1.00 78.12 1212 ALA A N 1
ATOM 9600 C CA . ALA A 1 1212 ? 33.927 -25.513 21.916 1.00 78.12 1212 ALA A CA 1
ATOM 9601 C C . ALA A 1 1212 ? 34.910 -26.399 22.722 1.00 78.12 1212 ALA A C 1
ATOM 9603 O O . ALA A 1 1212 ? 35.870 -25.896 23.302 1.00 78.12 1212 ALA A O 1
ATOM 9604 N N . HIS A 1 1213 ? 34.783 -27.717 22.747 1.00 74.75 1213 HIS A N 1
ATOM 9605 C CA . HIS A 1 1213 ? 35.801 -28.574 23.370 1.00 74.75 1213 HIS A CA 1
ATOM 9606 C C . HIS A 1 1213 ? 36.561 -29.434 22.356 1.00 74.75 1213 HIS A C 1
ATOM 9608 O O . HIS A 1 1213 ? 37.408 -30.227 22.746 1.00 74.75 1213 HIS A O 1
ATOM 9614 N N . GLY A 1 1214 ? 36.330 -29.235 21.050 1.00 60.25 1214 GLY A N 1
ATOM 9615 C CA . GLY A 1 1214 ? 37.028 -29.972 19.987 1.00 60.25 1214 GLY A CA 1
ATOM 9616 C C . GLY A 1 1214 ? 36.510 -31.398 19.761 1.00 60.25 1214 GLY A C 1
ATOM 9617 O O . GLY A 1 1214 ? 37.074 -32.119 18.946 1.00 60.25 1214 GLY A O 1
ATOM 9618 N N . ASN A 1 1215 ? 35.418 -31.787 20.429 1.00 51.34 1215 ASN A N 1
ATOM 9619 C CA . ASN A 1 1215 ? 34.803 -33.118 20.323 1.00 51.34 1215 ASN A CA 1
ATOM 9620 C C . ASN A 1 1215 ? 33.718 -33.206 19.224 1.00 51.34 1215 ASN A C 1
ATOM 9622 O O . ASN A 1 1215 ? 33.185 -34.277 18.940 1.00 51.34 1215 ASN A O 1
ATOM 9626 N N . GLY A 1 1216 ? 33.366 -32.081 18.595 1.00 44.25 1216 GLY A N 1
ATOM 9627 C CA . GLY A 1 1216 ? 32.221 -31.962 17.690 1.00 44.25 1216 GLY A CA 1
ATOM 9628 C C . GLY A 1 1216 ? 32.529 -32.308 16.235 1.00 44.25 1216 GLY A C 1
ATOM 9629 O O . GLY A 1 1216 ? 32.626 -31.404 15.416 1.00 44.25 1216 GLY A O 1
ATOM 9630 N N . LEU A 1 1217 ? 32.687 -33.601 15.937 1.00 43.69 1217 LEU A N 1
ATOM 9631 C CA . LEU A 1 1217 ? 32.306 -34.264 14.667 1.00 43.69 1217 LEU A CA 1
ATOM 9632 C C . LEU A 1 1217 ? 32.412 -35.808 14.757 1.00 43.69 1217 LEU A C 1
ATOM 9634 O O . LEU A 1 1217 ? 32.182 -36.502 13.768 1.00 43.69 1217 LEU A O 1
ATOM 9638 N N . SER A 1 1218 ? 32.724 -36.378 15.927 1.00 34.66 1218 SER A N 1
ATOM 9639 C CA . SER A 1 1218 ? 32.651 -37.822 16.168 1.00 34.66 1218 SER A CA 1
ATOM 9640 C C . SER A 1 1218 ? 31.309 -38.184 16.805 1.00 34.66 1218 SER A C 1
ATOM 9642 O O . SER A 1 1218 ? 31.148 -38.095 18.019 1.00 34.66 1218 SER A O 1
ATOM 9644 N N . GLY A 1 1219 ? 30.360 -38.608 15.972 1.00 36.34 1219 GLY A N 1
ATOM 9645 C CA . GLY A 1 1219 ? 29.079 -39.163 16.404 1.00 36.34 1219 GLY A CA 1
ATOM 9646 C C . GLY A 1 1219 ? 27.923 -38.201 16.181 1.00 36.34 1219 GLY A C 1
ATOM 9647 O O . GLY A 1 1219 ? 27.594 -37.400 17.043 1.00 36.34 1219 GLY A O 1
ATOM 9648 N N . VAL A 1 1220 ? 27.279 -38.311 15.021 1.00 34.22 1220 VAL A N 1
ATOM 9649 C CA . VAL A 1 1220 ? 25.878 -37.912 14.869 1.00 34.22 1220 VAL A CA 1
ATOM 9650 C C . VAL A 1 1220 ? 25.064 -39.006 15.567 1.00 34.22 1220 VAL A C 1
ATOM 9652 O O . VAL A 1 1220 ? 25.055 -40.129 15.057 1.00 34.22 1220 VAL A O 1
ATOM 9655 N N . PRO A 1 1221 ? 24.400 -38.773 16.714 1.00 32.19 1221 PRO A N 1
ATOM 9656 C CA . PRO A 1 1221 ? 23.314 -39.652 17.100 1.00 32.19 1221 PRO A CA 1
ATOM 9657 C C . PRO A 1 1221 ? 22.174 -39.338 16.131 1.00 32.19 1221 PRO A C 1
ATOM 9659 O O . PRO A 1 1221 ? 21.757 -38.184 16.017 1.00 32.19 1221 PRO A O 1
ATOM 9662 N N . HIS A 1 1222 ? 21.697 -40.344 15.404 1.00 33.47 1222 HIS A N 1
ATOM 9663 C CA . HIS A 1 1222 ? 20.382 -40.258 14.780 1.00 33.47 1222 HIS A CA 1
ATOM 9664 C C . HIS A 1 1222 ? 19.366 -39.977 15.899 1.00 33.47 1222 HIS A C 1
ATOM 9666 O O . HIS A 1 1222 ? 19.195 -40.818 16.782 1.00 33.47 1222 HIS A O 1
ATOM 9672 N N . ILE A 1 1223 ? 18.783 -38.774 15.899 1.00 34.06 1223 ILE A N 1
ATOM 9673 C CA . ILE A 1 1223 ? 17.606 -38.420 16.708 1.00 34.06 1223 ILE A CA 1
ATOM 9674 C C . ILE A 1 1223 ? 16.358 -38.881 15.965 1.00 34.06 1223 ILE A C 1
ATOM 9676 O O . ILE A 1 1223 ? 16.324 -38.690 14.727 1.00 34.06 1223 ILE A O 1
#

Secondary structure (DSSP, 8-state):
-PPPGGGG-EEEEE-HHHH--SSSSSS--HHHHHHHHHHHHHHT-SEEEEPP-SS---TTTTSS-S-SSS--T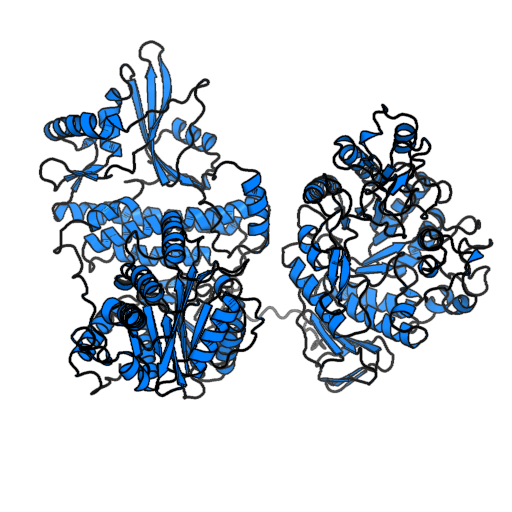TT--HHHHHHHHHHHHHTT-EEEEEE--SB--TTSHHHHHHHH-TT-TTGGGB-EEPPPTTS--SS--B-TTSSBSEEE-TTSS-EEE-SS-TTSPBB-TTSTHHHHHHHHHHHHHHHTT--EEEETTGGGSSPPTT-PPPPEEE-TTT--EEE-TTS-SS--TTHHHHHHHHHHHHHTSSS--EEEE----HHHHTTTSSTTS-SEEEESTT--S-HHHHHHHHHHHHHHT-STT---EEES--TTS--HHHHTTSHHHHHHHHHHHHHHHHHSSSEEEEETTTTTTPPPP---GGG---HHHHHTTTSS--SHHHHPPP--STTSGGGGS-SSPPSSPPPGGGGGG-HHHHHT-TTSHHHHHHHHHHHHHHHTTTS-S--EEE---TTEEEEEETTEEEEEE-SSS-EEEE--SEEEEESSTT-EEETTEEEE-TTEEEEEE--PPP--S-------TT--TT--SS--HHHHHHHHHHHHHHHHH-TTS-HHHHHHHHHHHHHHHHHHIIIIIHHHHHHHHTT--PPPTTS--HHHHHHHHHHHHHHHHHHHHHHIIIIIHHHHHHTT-EE--GGG--HHHHHHHHHHIIIIIGGG---EEEBTTBPPPPPPTTEEEEEEEEE-TTT--EEEEEEEPPTTS-SEEEPTTSSEEEEHHHHHHHTHHHHSTTSEEEEEEEEEEEEPP-GGG--S-S-THHHHHHHHHHHH-SSPPEEEEEE-TTS-HHHHHHHHHHTT--GGGEEE-SS-S-GGGGHHHHTSS-GGGSPPPP-PBPPGGGTTTTSS---HHHHHHT--EEEEETTB-SIIIIIHHHHHHHH-TTEEEEEEEE----GGG-HHHHHHHHHHHTT-EEEEEE-S--TT-HHHHHHHHHHHHHTT-EEEEPPTT-EE---EEEEEEEETTEEEEEEEEESS-S-TTGGGTEEEEEEEE--HHHHHHHHHHHHHHHSS------SS-EETTTTHHHHHHHHHHHT-STT-EEEEEES-B--HHHHHHHHHHHHTT-EEEEEESS-B----S-TTTTTTEEEEEE-SSSEE---EEEE-GGG--EEEEES--BSHHHHHSEE-EEEE---HHHHHHHHHHHHHHHH-SSSEEEE-TTS-EEEPP-SS---HHHHHHHHHHHHTTT-TTS-----